Protein AF-0000000083148831 (afdb_homodimer)

InterPro domains:
  IPR001138 Zn(2)Cys(6) fungal-type DNA-binding domain [PF00172] (7-42)
  IPR001138 Zn(2)Cys(6) fungal-type DNA-binding domain [PS00463] (8-35)
  IPR001138 Zn(2)Cys(6) fungal-type DNA-binding domain [PS50048] (8-37)
  IPR001138 Zn(2)Cys(6) fungal-type DNA-binding domain [SM00066] (3-46)
  IPR001138 Zn(2)Cys(6) fungal-type DNA-binding domain [cd00067] (4-36)
  IPR036864 Zn(2)-C6 fungal-type DNA-binding domain superfamily [G3DSA:4.10.240.10] (1-62)
  IPR036864 Zn(2)-C6 fungal-type DNA-binding domain superfamily [SSF57701] (3-45)
  IPR050987 ABC-transporter-regulating transcription factor-like [PTHR46910] (4-462)

Radius of gyration: 36.9 Å; Cα contacts (8 Å, |Δi|>4): 1442; chains: 2; bounding box: 96×122×92 Å

Foldseek 3Di:
DPPPVPWAFPVCVVVVHDFDDDPVTPVCVVVVHHRHTDPPVVVPPPPPPPPPPDDPPPPPPDPPPPVVPDDPPDPPPPPFPQLPPDDLLVVLVVVLQVVCCVPVVDHADFDLDDDDFPCPVLVPPVPVPPLQPQWDFLVLLVCLLVAPLLVVVVLLAVDDSVVLNVLSVLQSVQDDPPDRIDRLVCSVVSPDALLSQLLNLLSSLRSCPPPHNNDSSSVSSLVSSVVSVVVDPHQQDPSNLNSLVSSLVSCLQSNQALPPCVSLLVSQVSLVVVVLQEDAPPPPDLRSLRRVVSSLLVQLLSCLQVVAQGPDALVSHDPRSCVVVCVVPVVCVVVVLLSNLLNVLSCLQHVDRDIPVCLVVSVVSLCVSVVVNPDDDDQPPAPPGSPPCSVLSSLLSSLVSQSSSQSVCCVPPVCNVVSLVSLLVSLLSNLVSLCSQFVKDADPDADPVNLVVCLVQLHFRIEGPHDRRDHSSSLSSLLSSLSSQLVCCVVVNHDLVRSLLSLLSSLRSLSNVCNRRRCSCVSVQVSSLVSCVSVVHDNLVSNCVSHVPDDSVVSCVSSVNDD/DDPQPPQAFPVCVVVVHDFADDPVTPVCVVVVHHGHRDDDPPDPPPPPPPPVVPDVPPVPVPCVVVVVPDPPPDPPPPPFPQLPPDDLLVVLVVVLQVVCCVPVVDHADFDLDDDDFPCPVLVPPVPVPDLQPQWDFLVLLVCLLVPPLLVVVVLLAVDDSVVLNVLSVLQSVQDDPPDRIDRLVCSVVSPDALLSQLLNLLSSLRSCPPPHNNDSSSVSSLVSSVVSVVVDPHQQDPSNLNSLVSSLVSCLQSNQALPPCVSLLVSQVSLVVVVLQEDADDPPDLRSLRRVVSSLLVQLLSCLQVVAQGPDALVSHDPRSCVVVCVVPVVCVVVVVLSNLLNVLSCLQHVDRQIPVCLVVSVVSLVVSVVVVPDPDDQPPAPPGSPPCSVLSSLLSSLVSQSSSQSVCCVPPVCNVVSLVSLLVSLLSNLVSLCSQFVKDADPDQDPVNVVVCLVQLHFRIEGPHSRRDHSSSLSSLLSSLSSQLVCCVVVNHDLVRSLLSLLSSLRSLSNVCNGRRCSCVSVQVSSLVSCVSVVHDNLVSNCVSHVPDDSVNSCVSSVNDD

Nearest PDB structures (foldseek):
  6btm-assembly1_C  TM=1.840E-01  e=3.934E+00  Flavobacterium johnsoniae UW101
  7ni5-assembly1_B  TM=1.737E-01  e=4.654E+00  Homo sapiens
  6swu-assembly2_D  TM=3.670E-01  e=7.663E+00  Mus musculus

Secondary structure (DSSP, 8-state):
---------HHHHHTTPPP-SSSSPHHHHHHTS-------------------S----S--SSTTSHHHHS---S----------SS-HHHHHHHHHHHHHHHHH--------SPP-----TTS-------GGG-EEEHHHHHHGGGSHHHHHHHHHSS--HHHHHHHHHHHHHHS-TT-SEEEHHHHTTSSS-HHHHHHHHHHHHHHTTSSS---TTHHHHHHHHHHHHHHS-----HHHHHHHHHHHHHHHHH-S-TT--HHHHHHHHHHHHTTTTTS---TT--HHHHHHHHHHHHHHHHHHHHT---SS-TTSS-GGGGHHHHHH-GGGHHHHHHHHHHHHHHHHHHHS---HHHHHHHHHHHHHHHHHT-S------TT-SS----HHHHHHHHHHHHHHHHGGGTT-STTHHHHHHHHHHHHHHHHHHHHHHH-EE--S---HHHHHHHHHHT--SSEESS-PPP-HHHHHHHHHHHHHHHHHHHTTSS-HHHHHHHHHHHHHHHHHHHHHHGGGGHHHHHHHHHHHHHTT---HHHHHHH-TTS-HHHHHHHHT---/---------HHHHHTT----SSSS-HHHHHHTS-----------------TT-----STTSSHHHHHHHS---S----------SS-HHHHHHHHHHHHHHHHH--------SPP-----TTS-------GGG-EEEHHHHHHTT-HHHHHHHHHHSS--HHHHHHHHHHHHHHS-TT-SEEEHHHHTTSSS-HHHHHHHHHHHHHHTTSSS---TTHHHHHHHHHHHHHHS-----HHHHHHHHHHHHHHHHH-S-TT--HHHHHHHHHHHHTTTTTS---TT--HHHHHHHHHHHHHHHHHHHHT---SS-TTSS-GGGGHHHHHH-GGGHHHHHHHHHHHHHHHHHHHS---HHHHHHHHHHHHHHHHHT-S-------S-SS----HHHHHHHHHHHHHHHHGGGTT-STTHHHHHHHHHHHHHHHHHHHHHHH-EE--S---HHHHHHHHHHT--SSEESS-PPP-HHHHHHHHHHHHHHHHHHHTTSS-HHHHHHHHHHHHHHHHHHHHHHGGGGHHHHHHHHHHHHHHT---HHHHHHH-TTS-HHHHHHHHT---

pLDDT: mean 74.76, std 20.43, range [18.06, 97.94]

Solvent-accessible surface area (backbone atoms only — not comparable to full-atom values): 62540 Å² total; per-residue (Å²): 132,81,75,68,79,76,76,56,26,58,64,31,59,73,66,71,40,86,57,45,75,62,90,55,24,54,60,26,59,77,68,71,42,87,49,48,56,69,69,73,66,68,71,76,68,65,66,60,78,86,82,78,90,76,70,77,71,90,82,84,75,71,81,72,64,52,77,76,58,57,74,80,59,70,78,64,71,73,69,67,52,52,58,64,92,58,54,57,46,58,51,50,48,50,54,48,42,48,48,40,31,74,72,67,72,41,89,72,77,74,74,87,67,77,59,76,63,70,66,50,76,81,59,52,68,74,58,76,55,61,73,81,67,34,53,46,50,50,67,56,55,67,44,41,73,73,32,76,19,36,58,46,49,30,64,75,34,80,52,53,53,67,56,54,44,52,50,43,50,53,52,54,68,64,44,62,88,84,54,54,64,44,42,54,73,59,52,69,70,60,81,50,64,62,42,57,53,27,26,50,25,14,49,48,17,36,36,19,46,35,91,53,73,74,39,91,55,22,61,41,29,38,48,42,25,52,49,50,58,71,76,38,94,71,76,80,41,72,50,38,24,49,20,25,44,37,44,32,55,40,39,60,74,68,44,79,65,87,66,73,48,59,37,45,50,50,18,51,50,32,37,52,73,69,38,45,39,71,35,60,49,57,97,84,49,52,56,62,37,49,41,51,52,50,49,51,51,50,35,42,52,48,14,62,54,64,72,39,44,44,84,71,49,83,82,64,43,48,85,57,25,50,48,64,49,35,66,75,37,57,84,47,41,67,56,48,54,50,48,54,47,48,47,51,49,37,36,54,62,51,62,40,88,52,38,53,78,41,46,56,55,49,42,22,52,49,24,49,46,46,58,68,62,49,38,51,69,68,77,69,78,57,73,74,63,82,53,71,68,57,61,57,61,49,50,43,42,53,32,48,50,49,29,62,68,24,58,87,34,55,83,38,53,72,43,22,50,49,22,45,26,38,35,44,50,26,25,53,48,41,53,48,51,49,46,53,48,36,41,75,40,65,68,67,90,69,52,72,66,56,48,52,50,28,59,74,69,28,44,47,76,40,36,56,72,41,83,71,72,85,48,67,48,54,54,42,51,43,50,36,25,34,44,48,34,49,50,33,21,50,44,43,76,31,47,71,65,54,36,23,41,43,44,33,49,42,48,53,53,51,39,38,49,17,71,73,44,27,60,61,45,48,52,56,51,48,45,54,41,49,47,34,60,74,71,64,51,72,36,65,70,43,41,42,66,77,38,71,89,52,56,65,68,59,54,37,50,71,63,59,54,77,128,121,77,77,82,75,80,82,57,28,42,56,28,61,73,67,73,43,84,49,39,78,58,91,56,22,52,58,25,61,73,68,72,42,82,52,43,56,69,74,84,74,74,82,76,68,77,64,66,73,58,73,82,69,68,62,73,75,83,68,67,77,68,55,69,70,38,66,79,59,49,73,85,56,72,77,66,73,74,68,68,52,53,56,65,92,59,54,56,46,58,50,50,48,49,53,48,42,48,48,39,31,73,74,66,72,42,90,72,77,74,72,87,67,77,57,76,62,65,68,50,76,82,58,52,71,75,56,74,55,61,75,82,67,34,54,47,50,48,67,52,57,68,49,46,64,43,58,66,28,36,47,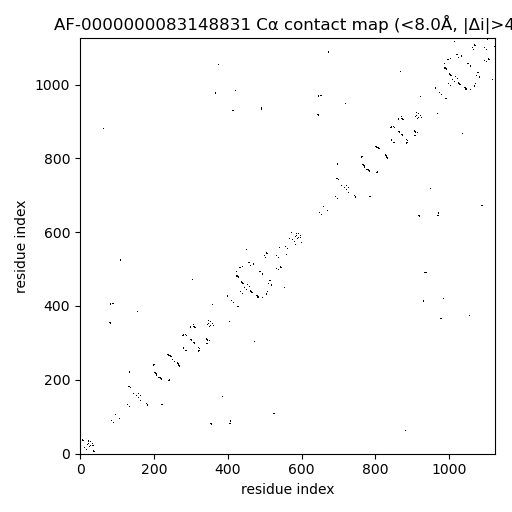47,49,30,59,76,34,77,51,54,52,67,57,55,44,50,50,44,51,55,52,55,69,66,44,62,88,86,53,55,62,43,41,53,74,60,52,68,71,60,82,52,63,62,41,56,54,27,27,51,26,15,50,48,18,36,37,20,46,37,92,54,74,73,39,92,55,23,62,39,29,38,49,42,23,52,47,51,58,71,76,38,94,70,77,82,43,72,48,39,24,49,20,24,43,38,44,32,56,41,39,58,72,68,43,80,65,88,67,72,48,56,36,46,50,50,17,52,52,33,37,52,75,69,37,45,39,71,35,59,48,57,96,85,48,49,55,62,35,48,41,49,50,52,50,50,50,50,36,42,52,49,13,61,55,65,72,38,44,43,85,72,48,83,82,64,43,48,80,57,25,49,48,63,51,37,67,76,36,56,83,46,42,68,56,49,53,50,49,54,48,48,48,51,49,36,38,53,63,51,62,40,88,52,39,54,78,40,44,56,54,48,42,21,51,51,24,50,45,46,56,69,61,46,38,52,66,66,76,70,77,58,73,75,60,78,54,70,69,57,60,59,60,49,49,42,40,53,32,47,49,50,30,62,68,25,57,86,34,54,82,37,52,72,45,23,51,49,22,46,26,37,37,44,49,24,25,54,49,41,52,48,51,51,46,50,49,35,40,76,41,65,65,67,92,68,50,71,66,56,47,51,48,29,57,75,68,27,44,48,76,40,35,56,74,39,82,70,72,84,48,65,48,55,54,43,48,42,51,36,26,36,46,47,33,49,50,33,21,51,44,43,75,32,49,70,67,55,36,24,42,45,43,34,47,41,49,53,52,51,40,37,47,17,71,67,40,27,59,59,46,46,51,55,51,48,45,54,40,49,46,34,60,75,70,66,52,72,37,64,70,44,41,43,66,76,39,69,90,52,56,67,69,59,54,37,51,71,65,59,52,77,103

Structure (mmCIF, N/CA/C/O backbone):
data_AF-0000000083148831-model_v1
#
loop_
_entity.id
_entity.type
_entity.pdbx_description
1 polymer 'Zn(2)-C6 fungal-type domain-containing protein'
#
loop_
_atom_site.group_PDB
_atom_site.id
_atom_site.type_symbol
_atom_site.label_atom_id
_atom_site.label_alt_id
_atom_site.label_comp_id
_atom_site.label_asym_id
_atom_site.label_entity_id
_atom_site.label_seq_id
_atom_site.pdbx_PDB_ins_code
_atom_site.Cartn_x
_atom_site.Cartn_y
_atom_site.Cartn_z
_atom_site.occupancy
_atom_site.B_iso_or_equiv
_atom_site.auth_seq_id
_atom_site.auth_comp_id
_atom_site.auth_asym_id
_atom_site.auth_atom_id
_atom_site.pdbx_PDB_model_num
ATOM 1 N N . MET A 1 1 ? 52.156 -3.262 -35.531 1 19.8 1 MET A N 1
ATOM 2 C CA . MET A 1 1 ? 51.281 -2.188 -35.094 1 19.8 1 MET A CA 1
ATOM 3 C C . MET A 1 1 ? 49.844 -2.424 -35.562 1 19.8 1 MET A C 1
ATOM 5 O O . MET A 1 1 ? 49.531 -2.176 -36.719 1 19.8 1 MET A O 1
ATOM 9 N N . ASN A 1 2 ? 49.312 -3.553 -35.281 1 22.25 2 ASN A N 1
ATOM 10 C CA . ASN A 1 2 ? 48.156 -4.305 -35.781 1 22.25 2 ASN A CA 1
ATOM 11 C C . ASN A 1 2 ? 46.875 -3.506 -35.656 1 22.25 2 ASN A C 1
ATOM 13 O O . ASN A 1 2 ? 46.438 -3.201 -34.562 1 22.25 2 ASN A O 1
ATOM 17 N N . LEU A 1 3 ? 46.625 -2.633 -36.656 1 21.91 3 LEU A N 1
ATOM 18 C CA . LEU A 1 3 ? 45.625 -1.59 -36.781 1 21.91 3 LEU A CA 1
ATOM 19 C C . LEU A 1 3 ? 44.219 -2.178 -36.688 1 21.91 3 LEU A C 1
ATOM 21 O O . LEU A 1 3 ? 43.781 -2.904 -37.562 1 21.91 3 LEU A O 1
ATOM 25 N N . ARG A 1 4 ? 44 -2.641 -35.594 1 34.22 4 ARG A N 1
ATOM 26 C CA . ARG A 1 4 ? 42.75 -3.336 -35.281 1 34.22 4 ARG A CA 1
ATOM 27 C C . ARG A 1 4 ? 41.531 -2.568 -35.781 1 34.22 4 ARG A C 1
ATOM 29 O O . ARG A 1 4 ? 41.375 -1.388 -35.469 1 34.22 4 ARG A O 1
ATOM 36 N N . ALA A 1 5 ? 41.219 -2.875 -36.969 1 37.25 5 ALA A N 1
ATOM 37 C CA . ALA A 1 5 ? 40.219 -2.234 -37.781 1 37.25 5 ALA A CA 1
ATOM 38 C C . ALA A 1 5 ? 38.906 -2.051 -37.031 1 37.25 5 ALA A C 1
ATOM 40 O O . ALA A 1 5 ? 38.281 -3.031 -36.594 1 37.25 5 ALA A O 1
ATOM 41 N N . SER A 1 6 ? 38.938 -1.066 -36.406 1 42.16 6 SER A N 1
ATOM 42 C CA . SER A 1 6 ? 38.125 -0.807 -35.219 1 42.16 6 SER A CA 1
ATOM 43 C C . SER A 1 6 ? 36.625 -0.781 -35.562 1 42.16 6 SER A C 1
ATOM 45 O O . SER A 1 6 ? 35.781 -0.955 -34.688 1 42.16 6 SER A O 1
ATOM 47 N N . LYS A 1 7 ? 36.25 -0.316 -36.812 1 54.5 7 LYS A N 1
ATOM 48 C CA . LYS A 1 7 ? 34.875 0.192 -36.969 1 54.5 7 LYS A CA 1
ATOM 49 C C . LYS A 1 7 ? 33.969 -0.841 -37.625 1 54.5 7 LYS A C 1
ATOM 51 O O . LYS A 1 7 ? 33.969 -0.947 -38.875 1 54.5 7 LYS A O 1
ATOM 56 N N . ALA A 1 8 ? 33.562 -1.76 -37.25 1 61.19 8 ALA A N 1
ATOM 57 C CA . ALA A 1 8 ? 32.688 -2.742 -37.906 1 61.19 8 ALA A CA 1
ATOM 58 C C . ALA A 1 8 ? 31.297 -2.164 -38.156 1 61.19 8 ALA A C 1
ATOM 60 O O . ALA A 1 8 ? 30.766 -1.436 -37.312 1 61.19 8 ALA A O 1
ATOM 61 N N . CYS A 1 9 ? 30.812 -2.189 -39.281 1 61.72 9 CYS A N 1
ATOM 62 C CA . CYS A 1 9 ? 29.5 -1.665 -39.656 1 61.72 9 CYS A CA 1
ATOM 63 C C . CYS A 1 9 ? 28.391 -2.385 -38.906 1 61.72 9 CYS A C 1
ATOM 65 O O . CYS A 1 9 ? 28.594 -3.49 -38.406 1 61.72 9 CYS A O 1
ATOM 67 N N . ASP A 1 10 ? 27.141 -1.968 -38.719 1 65.62 10 ASP A N 1
ATOM 68 C CA . ASP A 1 10 ? 26.031 -2.439 -37.906 1 65.62 10 ASP A CA 1
ATOM 69 C C . ASP A 1 10 ? 25.594 -3.84 -38.312 1 65.62 10 ASP A C 1
ATOM 71 O O . ASP A 1 10 ? 25.312 -4.688 -37.469 1 65.62 10 ASP A O 1
ATOM 75 N N . HIS A 1 11 ? 25.594 -4.09 -39.469 1 69 11 HIS A N 1
ATOM 76 C CA . HIS A 1 11 ? 25.188 -5.387 -40 1 69 11 HIS A CA 1
ATOM 77 C C . HIS A 1 11 ? 26.219 -6.461 -39.656 1 69 11 HIS A C 1
ATOM 79 O O . HIS A 1 11 ? 25.844 -7.566 -39.25 1 69 11 HIS A O 1
ATOM 85 N N . CYS A 1 12 ? 27.359 -6.125 -39.875 1 67.81 12 CYS A N 1
ATOM 86 C CA . CYS A 1 12 ? 28.406 -7.082 -39.562 1 67.81 12 CYS A CA 1
ATOM 87 C C . CYS A 1 12 ? 28.547 -7.289 -38.062 1 67.81 12 CYS A C 1
ATOM 89 O O . CYS A 1 12 ? 28.906 -8.375 -37.625 1 67.81 12 CYS A O 1
ATOM 91 N N . ARG A 1 13 ? 28.203 -6.297 -37.156 1 64.56 13 ARG A N 1
ATOM 92 C CA . ARG A 1 13 ? 28.188 -6.352 -35.688 1 64.56 13 ARG A CA 1
ATOM 93 C C . ARG A 1 13 ? 27.078 -7.266 -35.188 1 64.56 13 ARG A C 1
ATOM 95 O O . ARG A 1 13 ? 27.297 -8.07 -34.281 1 64.56 13 ARG A O 1
ATOM 102 N N . VAL A 1 14 ? 25.906 -7.277 -35.781 1 65 14 VAL A N 1
ATOM 103 C CA . VAL A 1 14 ? 24.703 -8.039 -35.469 1 65 14 VAL A CA 1
ATOM 104 C C . VAL A 1 14 ? 24.875 -9.492 -35.906 1 65 14 VAL A C 1
ATOM 106 O O . VAL A 1 14 ? 24.516 -10.422 -35.188 1 65 14 VAL A O 1
ATOM 109 N N . SER A 1 15 ? 25.453 -9.656 -36.938 1 65.81 15 SER A N 1
ATOM 110 C CA . SER A 1 15 ? 25.609 -10.977 -37.531 1 65.81 15 SER A CA 1
ATOM 111 C C . SER A 1 15 ? 26.891 -11.656 -37.094 1 65.81 15 SER A C 1
ATOM 113 O O . SER A 1 15 ? 27.219 -12.75 -37.562 1 65.81 15 SER A O 1
ATOM 115 N N . LYS A 1 16 ? 27.578 -10.93 -36.062 1 62.38 16 LYS A N 1
ATOM 116 C CA . LYS A 1 16 ? 28.844 -11.305 -35.469 1 62.38 16 LYS A CA 1
ATOM 117 C C . LYS A 1 16 ? 29.797 -11.891 -36.531 1 62.38 16 LYS A C 1
ATOM 119 O O . LYS A 1 16 ? 30.516 -12.859 -36.25 1 62.38 16 LYS A O 1
ATOM 124 N N . LYS A 1 17 ? 29.625 -11.375 -37.625 1 70.44 17 LYS A N 1
ATOM 125 C CA . LYS A 1 17 ? 30.562 -11.766 -38.656 1 70.44 17 LYS A CA 1
ATOM 126 C C . LYS A 1 17 ? 31.672 -10.734 -38.812 1 70.44 17 LYS A C 1
ATOM 128 O O . LYS A 1 17 ? 31.484 -9.555 -38.5 1 70.44 17 LYS A O 1
ATOM 133 N N . ARG A 1 18 ? 32.812 -11.062 -39.125 1 72.12 18 ARG A N 1
ATOM 134 C CA . ARG A 1 18 ? 33.969 -10.164 -39.312 1 72.12 18 ARG A CA 1
ATOM 135 C C . ARG A 1 18 ? 33.719 -9.188 -40.469 1 72.12 18 ARG A C 1
ATOM 137 O O . ARG A 1 18 ? 33.469 -9.602 -41.594 1 72.12 18 ARG A O 1
ATOM 144 N N . CYS A 1 19 ? 33.688 -7.801 -40.062 1 64.94 19 CYS A N 1
ATOM 145 C CA . CYS A 1 19 ? 33.438 -6.758 -41.062 1 64.94 19 CYS A CA 1
ATOM 146 C C . CYS A 1 19 ? 34.594 -6.68 -42.031 1 64.94 19 CYS A C 1
ATOM 148 O O . CYS A 1 19 ? 35.781 -6.68 -41.625 1 64.94 19 CYS A O 1
ATOM 150 N N . ARG A 1 20 ? 34.438 -6.746 -43.188 1 69.19 20 ARG A N 1
ATOM 151 C CA . ARG A 1 20 ? 35.5 -6.695 -44.219 1 69.19 20 ARG A CA 1
ATOM 152 C C . ARG A 1 20 ? 35.469 -5.355 -44.969 1 69.19 20 ARG A C 1
ATOM 154 O O . ARG A 1 20 ? 34.844 -5.227 -46 1 69.19 20 ARG A O 1
ATOM 161 N N . PRO A 1 21 ? 36.188 -4.227 -44.438 1 63.81 21 PRO A N 1
ATOM 162 C CA . PRO A 1 21 ? 36.25 -2.924 -45.094 1 63.81 21 PRO A CA 1
ATOM 163 C C . PRO A 1 21 ? 36.906 -3 -46.5 1 63.81 21 PRO A C 1
ATOM 165 O O . PRO A 1 21 ? 37.5 -4.016 -46.844 1 63.81 21 PRO A O 1
ATOM 168 N N . PRO A 1 22 ? 36.656 -1.984 -47.219 1 64.88 22 PRO A N 1
ATOM 169 C CA . PRO A 1 22 ? 36.125 -0.643 -46.969 1 64.88 22 PRO A CA 1
ATOM 170 C C . PRO A 1 22 ? 34.594 -0.625 -46.844 1 64.88 22 PRO A C 1
ATOM 172 O O . PRO A 1 22 ? 33.906 -1.556 -47.312 1 64.88 22 PRO A O 1
ATOM 175 N N . LEU A 1 23 ? 33.969 0.59 -46.125 1 64.88 23 LEU A N 1
ATOM 176 C CA . LEU A 1 23 ? 32.531 0.794 -46.031 1 64.88 23 LEU A CA 1
ATOM 177 C C . LEU A 1 23 ? 31.953 1.334 -47.344 1 64.88 23 LEU A C 1
ATOM 179 O O . LEU A 1 23 ? 32.594 2.143 -48 1 64.88 23 LEU A O 1
ATOM 183 N N . PRO A 1 24 ? 31.172 0.728 -47.938 1 65.75 24 PRO A N 1
ATOM 184 C CA . PRO A 1 24 ? 30.312 -0.325 -47.406 1 65.75 24 PRO A CA 1
ATOM 185 C C . PRO A 1 24 ? 31 -1.69 -47.375 1 65.75 24 PRO A C 1
ATOM 187 O O . PRO A 1 24 ? 31.672 -2.062 -48.344 1 65.75 24 PRO A O 1
ATOM 190 N N . CYS A 1 25 ? 30.766 -2.307 -46.25 1 69.44 25 CYS A N 1
ATOM 191 C CA . CYS A 1 25 ? 31.625 -3.48 -46.188 1 69.44 25 CYS A CA 1
ATOM 192 C C . CYS A 1 25 ? 31.141 -4.586 -47.094 1 69.44 25 CYS A C 1
ATOM 194 O O . CYS A 1 25 ? 29.969 -4.613 -47.5 1 69.44 25 CYS A O 1
ATOM 196 N N . GLN A 1 26 ? 32 -5.445 -47.469 1 71.38 26 GLN A N 1
ATOM 197 C CA . GLN A 1 26 ? 31.719 -6.484 -48.469 1 71.38 26 GLN A CA 1
ATOM 198 C C . GLN A 1 26 ? 30.531 -7.348 -48 1 71.38 26 GLN A C 1
ATOM 200 O O . GLN A 1 26 ? 29.797 -7.887 -48.844 1 71.38 26 GLN A O 1
ATOM 205 N N . ASN A 1 27 ? 30.453 -7.484 -46.812 1 71.38 27 ASN A N 1
ATOM 206 C CA . ASN A 1 27 ? 29.391 -8.32 -46.281 1 71.38 27 ASN A CA 1
ATOM 207 C C . ASN A 1 27 ? 28.016 -7.68 -46.5 1 71.38 27 ASN A C 1
ATOM 209 O O . ASN A 1 27 ? 27.047 -8.367 -46.812 1 71.38 27 ASN A O 1
ATOM 213 N N . CYS A 1 28 ? 27.938 -6.488 -46.281 1 67.56 28 CYS A N 1
ATOM 214 C CA . CYS A 1 28 ? 26.703 -5.738 -46.531 1 67.56 28 CYS A CA 1
ATOM 215 C C . CYS A 1 28 ? 26.312 -5.77 -48 1 67.56 28 CYS A C 1
ATOM 217 O O . CYS A 1 28 ? 25.141 -5.934 -48.312 1 67.56 28 CYS A O 1
ATOM 219 N N . VAL A 1 29 ? 27.25 -5.672 -48.75 1 72.94 29 VAL A N 1
ATOM 220 C CA . VAL A 1 29 ? 27 -5.691 -50.188 1 72.94 29 VAL A CA 1
ATOM 221 C C . VAL A 1 29 ? 26.453 -7.051 -50.625 1 72.94 29 VAL A C 1
ATOM 223 O O . VAL A 1 29 ? 25.469 -7.129 -51.375 1 72.94 29 VAL A O 1
ATOM 226 N N . SER A 1 30 ? 27.141 -8.086 -50.188 1 70.44 30 SER A N 1
ATOM 227 C CA . SER A 1 30 ? 26.703 -9.43 -50.562 1 70.44 30 SER A CA 1
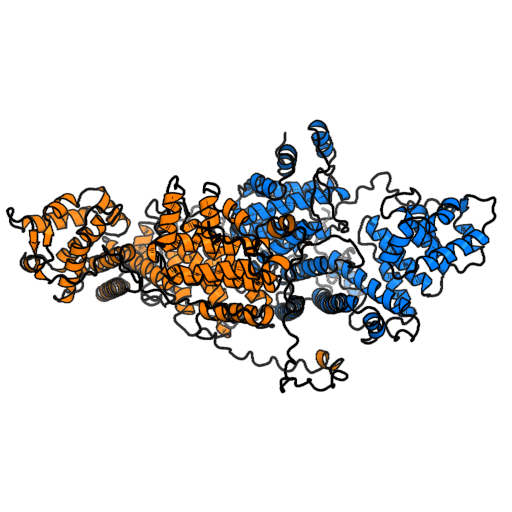ATOM 228 C C . SER A 1 30 ? 25.312 -9.742 -50 1 70.44 30 SER A C 1
ATOM 230 O O . SER A 1 30 ? 24.547 -10.5 -50.625 1 70.44 30 SER A O 1
ATOM 232 N N . ALA A 1 31 ? 25.016 -9.234 -48.906 1 70.31 31 ALA A N 1
ATOM 233 C CA . ALA A 1 31 ? 23.75 -9.5 -48.219 1 70.31 31 ALA A CA 1
ATOM 234 C C . ALA A 1 31 ? 22.656 -8.555 -48.688 1 70.31 31 ALA A C 1
ATOM 236 O O . ALA A 1 31 ? 21.484 -8.711 -48.312 1 70.31 31 ALA A O 1
ATOM 237 N N . GLY A 1 32 ? 22.906 -7.684 -49.562 1 69.5 32 GLY A N 1
ATOM 238 C CA . GLY A 1 32 ? 22.016 -6.699 -50.125 1 69.5 32 GLY A CA 1
ATOM 239 C C . GLY A 1 32 ? 21.484 -5.699 -49.125 1 69.5 32 GLY A C 1
ATOM 240 O O . GLY A 1 32 ? 20.344 -5.254 -49.219 1 69.5 32 GLY A O 1
ATOM 241 N N . VAL A 1 33 ? 22.188 -5.594 -48.094 1 66.5 33 VAL A N 1
ATOM 242 C CA . VAL A 1 33 ? 21.75 -4.672 -47.062 1 66.5 33 VAL A CA 1
ATOM 243 C C . VAL A 1 33 ? 22.594 -3.404 -47.094 1 66.5 33 VAL A C 1
ATOM 245 O O . VAL A 1 33 ? 23.734 -3.428 -47.594 1 66.5 33 VAL A O 1
ATOM 248 N N . ARG A 1 34 ? 21.984 -2.324 -46.594 1 66.81 34 ARG A N 1
ATOM 249 C CA . ARG A 1 34 ? 22.719 -1.061 -46.531 1 66.81 34 ARG A CA 1
ATOM 250 C C . ARG A 1 34 ? 23.844 -1.121 -45.5 1 66.81 34 ARG A C 1
ATOM 252 O O . ARG A 1 34 ? 23.609 -1.461 -44.344 1 66.81 34 ARG A O 1
ATOM 259 N N . CYS A 1 35 ? 25.109 -0.885 -45.906 1 60.75 35 CYS A N 1
ATOM 260 C CA . CYS A 1 35 ? 26.297 -0.938 -45.062 1 60.75 35 CYS A CA 1
ATOM 261 C C . CYS A 1 35 ? 26.453 0.351 -44.25 1 60.75 35 CYS A C 1
ATOM 263 O O . CYS A 1 35 ? 26.797 1.393 -44.812 1 60.75 35 CYS A O 1
ATOM 265 N N . ILE A 1 36 ? 25.859 0.479 -43.25 1 64.94 36 ILE A N 1
ATOM 266 C CA . ILE A 1 36 ? 25.922 1.676 -42.406 1 64.94 36 ILE A CA 1
ATOM 267 C C . ILE A 1 36 ? 27.062 1.534 -41.406 1 64.94 36 ILE A C 1
ATOM 269 O O . ILE A 1 36 ? 27.141 0.533 -40.688 1 64.94 36 ILE A O 1
ATOM 273 N N . VAL A 1 37 ? 28.062 2.227 -41.594 1 54.31 37 VAL A N 1
ATOM 274 C CA . VAL A 1 37 ? 29.125 2.301 -40.594 1 54.31 37 VAL A CA 1
ATOM 275 C C . VAL A 1 37 ? 28.859 3.473 -39.656 1 54.31 37 VAL A C 1
ATOM 277 O O . VAL A 1 37 ? 28.734 4.617 -40.094 1 54.31 37 VAL A O 1
ATOM 280 N N . ARG A 1 38 ? 28.547 3.162 -38.625 1 43.03 38 ARG A N 1
ATOM 281 C CA . ARG A 1 38 ? 28.406 4.348 -37.781 1 43.03 38 ARG A CA 1
ATOM 282 C C . ARG A 1 38 ? 29.75 4.957 -37.438 1 43.03 38 ARG A C 1
ATOM 284 O O . ARG A 1 38 ? 30.688 4.238 -37.062 1 43.03 38 ARG A O 1
ATOM 291 N N . GLU A 1 39 ? 30.281 5.852 -38.156 1 35.53 39 GLU A N 1
ATOM 292 C CA . GLU A 1 39 ? 31.484 6.555 -37.75 1 35.53 39 GLU A CA 1
ATOM 293 C C . GLU A 1 39 ? 31.547 6.691 -36.219 1 35.53 39 GLU A C 1
ATOM 295 O O . GLU A 1 39 ? 30.516 6.754 -35.562 1 35.53 39 GLU A O 1
ATOM 300 N N . LYS A 1 40 ? 32.75 6.238 -35.781 1 31.03 40 LYS A N 1
ATOM 301 C CA . LYS A 1 40 ? 33.094 6.605 -34.406 1 31.03 40 LYS A CA 1
ATOM 302 C C . LYS A 1 40 ? 32.844 8.094 -34.156 1 31.03 40 LYS A C 1
ATOM 304 O O . LYS A 1 40 ? 33.562 8.945 -34.719 1 31.03 40 LYS A O 1
ATOM 309 N N . ALA A 1 41 ? 31.859 8.727 -34.438 1 28.42 41 ALA A N 1
ATOM 310 C CA . ALA A 1 41 ? 32.062 10.164 -34.25 1 28.42 41 ALA A CA 1
ATOM 311 C C . ALA A 1 41 ? 33.031 10.453 -33.125 1 28.42 41 ALA A C 1
ATOM 313 O O . ALA A 1 41 ? 33 9.805 -32.094 1 28.42 41 ALA A O 1
ATOM 314 N N . ARG A 1 42 ? 34.312 10.836 -33.5 1 24.8 42 ARG A N 1
ATOM 315 C CA . ARG A 1 42 ? 35.375 11.164 -32.531 1 24.8 42 ARG A CA 1
ATOM 316 C C . ARG A 1 42 ? 34.75 11.719 -31.25 1 24.8 42 ARG A C 1
ATOM 318 O O . ARG A 1 42 ? 34.125 12.773 -31.266 1 24.8 42 ARG A O 1
ATOM 325 N N . PRO A 1 43 ? 34.219 11.148 -30.578 1 23.45 43 PRO A N 1
ATOM 326 C CA . PRO A 1 43 ? 33.406 12.156 -29.891 1 23.45 43 PRO A CA 1
ATOM 327 C C . PRO A 1 43 ? 34.25 13.266 -29.266 1 23.45 43 PRO A C 1
ATOM 329 O O . PRO A 1 43 ? 35.375 13.016 -28.797 1 23.45 43 PRO A O 1
ATOM 332 N N . LEU A 1 44 ? 34.594 14.492 -29.969 1 20.59 44 LEU A N 1
ATOM 333 C CA . LEU A 1 44 ? 35.281 15.672 -29.453 1 20.59 44 LEU A CA 1
ATOM 334 C C . LEU A 1 44 ? 35.344 15.648 -27.938 1 20.59 44 LEU A C 1
ATOM 336 O O . LEU A 1 44 ? 34.344 15.344 -27.266 1 20.59 44 LEU A O 1
ATOM 340 N N . ARG A 1 45 ? 36.438 15.547 -27.578 1 22.3 45 ARG A N 1
ATOM 341 C CA . ARG A 1 45 ? 37 15.523 -26.234 1 22.3 45 ARG A CA 1
ATOM 342 C C . ARG A 1 45 ? 36.5 16.703 -25.406 1 22.3 45 ARG A C 1
ATOM 344 O O . ARG A 1 45 ? 37.281 17.391 -24.75 1 22.3 45 ARG A O 1
ATOM 351 N N . ARG A 1 46 ? 35.688 17.422 -26.047 1 22.89 46 ARG A N 1
ATOM 352 C CA . ARG A 1 46 ? 35.656 18.797 -25.547 1 22.89 46 ARG A CA 1
ATOM 353 C C . ARG A 1 46 ? 35.969 18.844 -24.062 1 22.89 46 ARG A C 1
ATOM 355 O O . ARG A 1 46 ? 35.406 18.094 -23.266 1 22.89 46 ARG A O 1
ATOM 362 N N . ARG A 1 47 ? 37.188 19.312 -23.875 1 21.38 47 ARG A N 1
ATOM 363 C CA . ARG A 1 47 ? 37.812 19.547 -22.578 1 21.38 47 ARG A CA 1
ATOM 364 C C . ARG A 1 47 ? 36.781 19.906 -21.516 1 21.38 47 ARG A C 1
ATOM 366 O O . ARG A 1 47 ? 36.281 21.016 -21.5 1 21.38 47 ARG A O 1
ATOM 373 N N . ARG A 1 48 ? 35.875 19.391 -21.469 1 22.88 48 ARG A N 1
ATOM 374 C CA . ARG A 1 48 ? 34.938 20.391 -21 1 22.88 48 ARG A CA 1
ATOM 375 C C . ARG A 1 48 ? 35.469 21.125 -19.766 1 22.88 48 ARG A C 1
ATOM 377 O O . ARG A 1 48 ? 36.062 20.516 -18.891 1 22.88 48 ARG A O 1
ATOM 384 N N . PRO A 1 49 ? 35.594 22.469 -19.703 1 18.06 49 PRO A N 1
ATOM 385 C CA . PRO A 1 49 ? 36.344 23.125 -18.641 1 18.06 49 PRO A CA 1
ATOM 386 C C . PRO A 1 49 ? 36.375 22.312 -17.344 1 18.06 49 PRO A C 1
ATOM 388 O O . PRO A 1 49 ? 35.438 21.578 -17.062 1 18.06 49 PRO A O 1
ATOM 391 N N . ARG A 1 50 ? 37.375 21.984 -16.828 1 22.67 50 ARG A N 1
ATOM 392 C CA . ARG A 1 50 ? 37.969 21.391 -15.633 1 22.67 50 ARG A CA 1
ATOM 393 C C . ARG A 1 50 ? 37.25 21.859 -14.375 1 22.67 50 ARG A C 1
ATOM 395 O O . ARG A 1 50 ? 37.75 21.688 -13.266 1 22.67 50 ARG A O 1
ATOM 402 N N . ALA A 1 51 ? 35.938 22.703 -14.508 1 19.67 51 ALA A N 1
ATOM 403 C CA . ALA A 1 51 ? 35.469 23.922 -13.844 1 19.67 51 ALA A CA 1
ATOM 404 C C . ALA A 1 51 ? 35.312 23.703 -12.336 1 19.67 51 ALA A C 1
ATOM 406 O O . ALA A 1 51 ? 34.531 22.875 -11.898 1 19.67 51 ALA A O 1
ATOM 407 N N . THR A 1 52 ? 36.25 23.781 -11.297 1 22.06 52 THR A N 1
ATOM 408 C CA . THR A 1 52 ? 36.906 23.75 -10.008 1 22.06 52 THR A CA 1
ATOM 409 C C . THR A 1 52 ? 35.906 23.922 -8.867 1 22.06 52 THR A C 1
ATOM 411 O O . THR A 1 52 ? 34.719 24.203 -9.102 1 22.06 52 THR A O 1
ATOM 414 N N . ASP A 1 53 ? 36.156 25.062 -7.594 1 19.58 53 ASP A N 1
ATOM 415 C CA . ASP A 1 53 ? 36.344 26.094 -6.59 1 19.58 53 ASP A CA 1
ATOM 416 C C . ASP A 1 53 ? 35.25 27.156 -6.691 1 19.58 53 ASP A C 1
ATOM 418 O O . ASP A 1 53 ? 35.406 28.266 -6.145 1 19.58 53 ASP A O 1
ATOM 422 N N . GLU A 1 54 ? 34.406 27.328 -7.691 1 21.05 54 GLU A N 1
ATOM 423 C CA . GLU A 1 54 ? 33.875 28.578 -8.203 1 21.05 54 GLU A CA 1
ATOM 424 C C . GLU A 1 54 ? 32.812 29.156 -7.281 1 21.05 54 GLU A C 1
ATOM 426 O O . GLU A 1 54 ? 32.031 28.406 -6.703 1 21.05 54 GLU A O 1
ATOM 431 N N . VAL A 1 55 ? 32.938 30.484 -6.938 1 19.92 55 VAL A N 1
ATOM 432 C CA . VAL A 1 55 ? 32.25 31.688 -6.473 1 19.92 55 VAL A CA 1
ATOM 433 C C . VAL A 1 55 ? 30.797 31.688 -7.004 1 19.92 55 VAL A C 1
ATOM 435 O O . VAL A 1 55 ? 30.578 31.688 -8.219 1 19.92 55 VAL A O 1
ATOM 438 N N . LEU A 1 56 ? 29.859 31.047 -6.512 1 21.41 56 LEU A N 1
ATOM 439 C CA . LEU A 1 56 ? 28.531 31.422 -6.969 1 21.41 56 LEU A CA 1
ATOM 440 C C . LEU A 1 56 ? 28.484 32.875 -7.41 1 21.41 56 LEU A C 1
ATOM 442 O O . LEU A 1 56 ? 28.797 33.781 -6.625 1 21.41 56 LEU A O 1
ATOM 446 N N . PRO A 1 57 ? 28.969 33.188 -8.547 1 20.92 57 PRO A N 1
ATOM 447 C CA . PRO A 1 57 ? 28.969 34.625 -8.781 1 20.92 57 PRO A CA 1
ATOM 448 C C . PRO A 1 57 ? 27.766 35.312 -8.148 1 20.92 57 PRO A C 1
ATOM 450 O O . PRO A 1 57 ? 26.75 34.688 -7.852 1 20.92 57 PRO A O 1
ATOM 453 N N . ASP A 1 58 ? 27.766 36.688 -7.746 1 20.95 58 ASP A N 1
ATOM 454 C CA . ASP A 1 58 ? 26.984 37.75 -7.094 1 20.95 58 ASP A CA 1
ATOM 455 C C . ASP A 1 58 ? 25.625 37.906 -7.754 1 20.95 58 ASP A C 1
ATOM 457 O O . ASP A 1 58 ? 24.891 38.844 -7.477 1 20.95 58 ASP A O 1
ATOM 461 N N . SER A 1 59 ? 25.484 37.438 -9.117 1 21.86 59 SER A N 1
ATOM 462 C CA . SER A 1 59 ? 24.469 37.969 -10.039 1 21.86 59 SER A CA 1
ATOM 463 C C . SER A 1 59 ? 23.109 37.312 -9.781 1 21.86 59 SER A C 1
ATOM 465 O O . SER A 1 59 ? 22.828 36.219 -10.305 1 21.86 59 SER A O 1
ATOM 467 N N . TYR A 1 60 ? 22.453 36.969 -8.688 1 21.61 60 TYR A N 1
ATOM 468 C CA . TYR A 1 60 ? 21.344 36.625 -7.797 1 21.61 60 TYR A CA 1
ATOM 469 C C . TYR A 1 60 ? 20.016 37.125 -8.359 1 21.61 60 TYR A C 1
ATOM 471 O O . TYR A 1 60 ? 18.969 37 -7.707 1 21.61 60 TYR A O 1
ATOM 479 N N . ALA A 1 61 ? 19.828 38.062 -9.312 1 21.83 61 ALA A N 1
ATOM 480 C CA . ALA A 1 61 ? 18.797 38.938 -9.836 1 21.83 61 ALA A CA 1
ATOM 481 C C . ALA A 1 61 ? 17.906 38.219 -10.844 1 21.83 61 ALA A C 1
ATOM 483 O O . ALA A 1 61 ? 16.703 38.438 -10.875 1 21.83 61 ALA A O 1
ATOM 484 N N . GLU A 1 62 ? 18.516 37.531 -11.977 1 21.19 62 GLU A N 1
ATOM 485 C CA . GLU A 1 62 ? 17.719 37.344 -13.18 1 21.19 62 GLU A CA 1
ATOM 486 C C . GLU A 1 62 ? 16.906 36.031 -13.094 1 21.19 62 GLU A C 1
ATOM 488 O O . GLU A 1 62 ? 16.047 35.781 -13.938 1 21.19 62 GLU A O 1
ATOM 493 N N . THR A 1 63 ? 17.328 35 -12.57 1 23.83 63 THR A N 1
ATOM 494 C CA . THR A 1 63 ? 16.844 33.656 -12.828 1 23.83 63 THR A CA 1
ATOM 495 C C . THR A 1 63 ? 15.461 33.438 -12.227 1 23.83 63 THR A C 1
ATOM 497 O O . THR A 1 63 ? 15.023 32.312 -12.023 1 23.83 63 THR A O 1
ATOM 500 N N . ARG A 1 64 ? 14.836 34.312 -11.57 1 21.78 64 ARG A N 1
ATOM 501 C CA . ARG A 1 64 ? 13.547 34.469 -10.906 1 21.78 64 ARG A CA 1
ATOM 502 C C . ARG A 1 64 ? 12.406 34.062 -11.828 1 21.78 64 ARG A C 1
ATOM 504 O O . ARG A 1 64 ? 11.43 33.438 -11.383 1 21.78 64 ARG A O 1
ATOM 511 N N . ALA A 1 65 ? 12.148 34.844 -12.891 1 23.09 65 ALA A N 1
ATOM 512 C CA . ALA A 1 65 ? 11.031 35 -13.812 1 23.09 65 ALA A CA 1
ATOM 513 C C . ALA A 1 65 ? 10.961 33.844 -14.812 1 23.09 65 ALA A C 1
ATOM 515 O O . ALA A 1 65 ? 9.969 33.688 -15.523 1 23.09 65 ALA A O 1
ATOM 516 N N . THR A 1 66 ? 12.172 33.281 -15.25 1 24.47 66 THR A N 1
ATOM 517 C CA . THR A 1 66 ? 12.195 32.469 -16.453 1 24.47 66 THR A CA 1
ATOM 518 C C . THR A 1 66 ? 11.578 31.094 -16.188 1 24.47 66 THR A C 1
ATOM 520 O O . THR A 1 66 ? 11.344 30.312 -17.109 1 24.47 66 THR A O 1
ATOM 523 N N . PHE A 1 67 ? 11.836 30.578 -15.039 1 25.11 67 PHE A N 1
ATOM 524 C CA . PHE A 1 67 ? 11.336 29.219 -14.922 1 25.11 67 PHE A CA 1
ATOM 525 C C . PHE A 1 67 ? 9.875 29.125 -15.344 1 25.11 67 PHE A C 1
ATOM 527 O O . PHE A 1 67 ? 9.438 28.094 -15.875 1 25.11 67 PHE A O 1
ATOM 534 N N . ILE A 1 68 ? 9.156 30.016 -14.828 1 26.31 68 ILE A N 1
ATOM 535 C CA . ILE A 1 68 ? 7.727 29.891 -15.078 1 26.31 68 ILE A CA 1
ATOM 536 C C . ILE A 1 68 ? 7.426 30.25 -16.531 1 26.31 68 ILE A C 1
ATOM 538 O O . ILE A 1 68 ? 6.379 29.875 -17.062 1 26.31 68 ILE A O 1
ATOM 542 N N . GLY A 1 69 ? 8.078 31.25 -17.062 1 25.27 69 GLY A N 1
ATOM 543 C CA . GLY A 1 69 ? 7.66 31.812 -18.328 1 25.27 69 GLY A CA 1
ATOM 544 C C . GLY A 1 69 ? 8.078 30.953 -19.516 1 25.27 69 GLY A C 1
ATOM 545 O O . GLY A 1 69 ? 7.973 31.391 -20.672 1 25.27 69 GLY A O 1
ATOM 546 N N . GLU A 1 70 ? 9.211 30.453 -19.484 1 26.2 70 GLU A N 1
ATOM 547 C CA . GLU A 1 70 ? 9.438 29.891 -20.812 1 26.2 70 GLU A CA 1
ATOM 548 C C . GLU A 1 70 ? 8.25 29.062 -21.266 1 26.2 70 GLU A C 1
ATOM 550 O O . GLU A 1 70 ? 7.547 28.469 -20.453 1 26.2 70 GLU A O 1
ATOM 555 N N . LYS A 1 71 ? 7.977 29.078 -22.688 1 27.42 71 LYS A N 1
ATOM 556 C CA . LYS A 1 71 ? 6.922 28.547 -23.531 1 27.42 71 LYS A CA 1
ATOM 557 C C . LYS A 1 71 ? 6.543 27.125 -23.125 1 27.42 71 LYS A C 1
ATOM 559 O O . LYS A 1 71 ? 7.402 26.25 -23.047 1 27.42 71 LYS A O 1
ATOM 564 N N . LEU A 1 72 ? 5.605 26.875 -22.359 1 27.48 72 LEU A N 1
ATOM 565 C CA . LEU A 1 72 ? 4.703 25.75 -22.578 1 27.48 72 LEU A CA 1
ATOM 566 C C . LEU A 1 72 ? 4.773 25.266 -24.016 1 27.48 72 LEU A C 1
ATOM 568 O O . LEU A 1 72 ? 4.145 25.844 -24.906 1 27.48 72 LEU A O 1
ATOM 572 N N . SER A 1 73 ? 5.922 25.281 -24.625 1 26.98 73 SER A N 1
ATOM 573 C CA . SER A 1 73 ? 5.988 24.75 -25.984 1 26.98 73 SER A CA 1
ATOM 574 C C . SER A 1 73 ? 4.941 23.656 -26.203 1 26.98 73 SER A C 1
ATOM 576 O O . SER A 1 73 ? 4.43 23.078 -25.234 1 26.98 73 SER A O 1
ATOM 578 N N . LYS A 1 74 ? 4.664 23.453 -27.547 1 29.86 74 LYS A N 1
ATOM 579 C CA . LYS A 1 74 ? 3.748 22.469 -28.109 1 29.86 74 LYS A CA 1
ATOM 580 C C . LYS A 1 74 ? 3.861 21.141 -27.375 1 29.86 74 LYS A C 1
ATOM 582 O O . LYS A 1 74 ? 4.945 20.766 -26.922 1 29.86 74 LYS A O 1
ATOM 587 N N . PRO A 1 75 ? 2.707 20.672 -26.953 1 31.55 75 PRO A N 1
ATOM 588 C CA . PRO A 1 75 ? 2.686 19.328 -26.406 1 31.55 75 PRO A CA 1
ATOM 589 C C . PRO A 1 75 ? 3.779 18.438 -26.984 1 31.55 75 PRO A C 1
ATOM 591 O O . PRO A 1 75 ? 3.867 18.281 -28.203 1 31.55 75 PRO A O 1
ATOM 594 N N . SER A 1 76 ? 5.004 18.703 -26.562 1 30.89 76 SER A N 1
ATOM 595 C CA . SER A 1 76 ? 5.98 17.797 -27.172 1 30.89 76 SER A CA 1
ATOM 596 C C . SER A 1 76 ? 5.34 16.469 -27.562 1 30.89 76 SER A C 1
ATOM 598 O O . SER A 1 76 ? 4.465 15.969 -26.859 1 30.89 76 SER A O 1
ATOM 600 N N . SER A 1 77 ? 5.348 16.203 -28.797 1 30.91 77 SER A N 1
ATOM 601 C CA . SER A 1 77 ? 4.977 14.883 -29.266 1 30.91 77 SER A CA 1
ATOM 602 C C . SER A 1 77 ? 5.355 13.805 -28.25 1 30.91 77 SER A C 1
ATOM 604 O O . SER A 1 77 ? 6.52 13.695 -27.859 1 30.91 77 SER A O 1
ATOM 606 N N . ARG A 1 78 ? 4.469 13.562 -27.328 1 35.81 78 ARG A N 1
ATOM 607 C CA . ARG A 1 78 ? 4.621 12.367 -26.5 1 35.81 78 ARG A CA 1
ATOM 608 C C . ARG A 1 78 ? 5.605 11.383 -27.125 1 35.81 78 ARG A C 1
ATOM 610 O O . ARG A 1 78 ? 5.277 10.711 -28.094 1 35.81 78 ARG A O 1
ATOM 617 N N . GLU A 1 79 ? 6.824 11.75 -27.109 1 35.25 79 GLU A N 1
ATOM 618 C CA . GLU A 1 79 ? 7.754 10.773 -27.672 1 35.25 79 GLU A CA 1
ATOM 619 C C . GLU A 1 79 ? 7.363 9.352 -27.266 1 35.25 79 GLU A C 1
ATOM 621 O O . GLU A 1 79 ? 7.105 9.078 -26.094 1 35.25 79 GLU A O 1
ATOM 626 N N . LEU A 1 80 ? 6.844 8.641 -28.156 1 39.62 80 LEU A N 1
ATOM 627 C CA . LEU A 1 80 ? 6.555 7.211 -28.141 1 39.62 80 LEU A CA 1
ATOM 628 C C . LEU A 1 80 ? 7.68 6.434 -27.469 1 39.62 80 LEU A C 1
ATOM 630 O O . LEU A 1 80 ? 8.734 6.211 -28.062 1 39.62 80 LEU A O 1
ATOM 634 N N . VAL A 1 81 ? 7.922 6.828 -26.266 1 39.34 81 VAL A N 1
ATOM 635 C CA . VAL A 1 81 ? 8.93 5.93 -25.703 1 39.34 81 VAL A CA 1
ATOM 636 C C . VAL A 1 81 ? 8.438 4.488 -25.781 1 39.34 81 VAL A C 1
ATOM 638 O O . VAL A 1 81 ? 7.391 4.152 -25.219 1 39.34 81 VAL A O 1
ATOM 641 N N . LEU A 1 82 ? 8.82 3.871 -26.75 1 43.69 82 LEU A N 1
ATOM 642 C CA . LEU A 1 82 ? 8.609 2.43 -26.828 1 43.69 82 LEU A CA 1
ATOM 643 C C . LEU A 1 82 ? 8.969 1.756 -25.516 1 43.69 82 LEU A C 1
ATOM 645 O O . LEU A 1 82 ? 10.016 2.039 -24.922 1 43.69 82 LEU A O 1
ATOM 649 N N . ILE A 1 83 ? 7.977 1.49 -24.766 1 48.91 83 ILE A N 1
ATOM 650 C CA . ILE A 1 83 ? 8.297 0.663 -23.609 1 48.91 83 ILE A CA 1
ATOM 651 C C . ILE A 1 83 ? 9.5 -0.225 -23.922 1 48.91 83 ILE A C 1
ATOM 653 O O . ILE A 1 83 ? 9.477 -0.991 -24.891 1 48.91 83 ILE A O 1
ATOM 657 N N . ALA A 1 84 ? 10.594 0.275 -23.594 1 48.12 84 ALA A N 1
ATOM 658 C CA . ALA A 1 84 ? 11.859 -0.427 -23.797 1 48.12 84 ALA A CA 1
ATOM 659 C C . ALA A 1 84 ? 11.68 -1.934 -23.625 1 48.12 84 ALA A C 1
ATOM 661 O O . ALA A 1 84 ? 10.906 -2.383 -22.781 1 48.12 84 ALA A O 1
ATOM 662 N N . LYS A 1 85 ? 11.938 -2.713 -24.641 1 59 85 LYS A N 1
ATOM 663 C CA . LYS A 1 85 ? 12.062 -4.168 -24.688 1 59 85 LYS A CA 1
ATOM 664 C C . LYS A 1 85 ? 12.859 -4.688 -23.5 1 59 85 LYS A C 1
ATOM 666 O O . LYS A 1 85 ? 13.156 -5.883 -23.406 1 59 85 LYS A O 1
ATOM 671 N N . THR A 1 86 ? 13.148 -3.773 -22.531 1 67.88 86 THR A N 1
ATOM 672 C CA . THR A 1 86 ? 13.992 -4.23 -21.422 1 67.88 86 THR A CA 1
ATOM 673 C C . THR A 1 86 ? 13.156 -4.887 -20.344 1 67.88 86 THR A C 1
ATOM 675 O O . THR A 1 86 ? 12.062 -4.414 -20.016 1 67.88 86 THR A O 1
ATOM 678 N N . ASP A 1 87 ? 13.703 -5.922 -19.906 1 81.31 87 ASP A N 1
ATOM 679 C CA . ASP A 1 87 ? 13.094 -6.645 -18.797 1 81.31 87 ASP A CA 1
ATOM 680 C C . ASP A 1 87 ? 12.883 -5.727 -17.594 1 81.31 87 ASP A C 1
ATOM 682 O O . ASP A 1 87 ? 13.812 -5.039 -17.172 1 81.31 87 ASP A O 1
ATOM 686 N N . PRO A 1 88 ? 11.648 -5.602 -17.141 1 87.69 88 PRO A N 1
ATOM 687 C CA . PRO A 1 88 ? 11.359 -4.73 -15.992 1 87.69 88 PRO A CA 1
ATOM 688 C C . PRO A 1 88 ? 12.305 -4.973 -14.82 1 87.69 88 PRO A C 1
ATOM 690 O O . PRO A 1 88 ? 12.695 -4.027 -14.133 1 87.69 88 PRO A O 1
ATOM 693 N N . ALA A 1 89 ? 12.641 -6.164 -14.609 1 90.62 89 ALA A N 1
ATOM 694 C CA . ALA A 1 89 ? 13.523 -6.5 -13.492 1 90.62 89 ALA A CA 1
ATOM 695 C C . ALA A 1 89 ? 14.898 -5.867 -13.68 1 90.62 89 ALA A C 1
ATOM 697 O O . ALA A 1 89 ? 15.461 -5.309 -12.734 1 90.62 89 ALA A O 1
ATOM 698 N N . ASP A 1 90 ? 15.375 -5.922 -14.875 1 88.62 90 ASP A N 1
ATOM 699 C CA . ASP A 1 90 ? 16.688 -5.352 -15.148 1 88.62 90 ASP A CA 1
ATOM 700 C C . ASP A 1 90 ? 16.656 -3.826 -15.086 1 88.62 90 ASP A C 1
ATOM 702 O O . ASP A 1 90 ? 17.594 -3.195 -14.602 1 88.62 90 ASP A O 1
ATOM 706 N N . TYR A 1 91 ? 15.648 -3.408 -15.562 1 91.5 91 TYR A N 1
ATOM 707 C CA . TYR A 1 91 ? 15.516 -1.955 -15.57 1 91.5 91 TYR A CA 1
ATOM 708 C C . TYR A 1 91 ? 15.516 -1.398 -14.148 1 91.5 91 TYR A C 1
ATOM 710 O O . TYR A 1 91 ? 16.281 -0.475 -13.836 1 91.5 91 TYR A O 1
ATOM 718 N N . ILE A 1 92 ? 14.633 -1.888 -13.289 1 94.44 92 ILE A N 1
ATOM 719 C CA . ILE A 1 92 ? 14.516 -1.365 -11.93 1 94.44 92 ILE A CA 1
ATOM 720 C C . ILE A 1 92 ? 15.797 -1.647 -11.148 1 94.44 92 ILE A C 1
ATOM 722 O O . ILE A 1 92 ? 16.203 -0.845 -10.312 1 94.44 92 ILE A O 1
ATOM 726 N N . LYS A 1 93 ? 16.328 -2.752 -11.414 1 93.12 93 LYS A N 1
ATOM 727 C CA . LYS A 1 93 ? 17.609 -3.072 -10.797 1 93.12 93 LYS A CA 1
ATOM 728 C C . LYS A 1 93 ? 18.656 -1.99 -11.094 1 93.12 93 LYS A C 1
ATOM 730 O O . LYS A 1 93 ? 19.312 -1.492 -10.188 1 93.12 93 LYS A O 1
ATOM 735 N N . GLU A 1 94 ? 18.75 -1.646 -12.281 1 91.75 94 GLU A N 1
ATOM 736 C CA . GLU A 1 94 ? 19.703 -0.624 -12.664 1 91.75 94 GLU A CA 1
ATOM 737 C C . GLU A 1 94 ? 19.375 0.726 -12.039 1 91.75 94 GLU A C 1
ATOM 739 O O . GLU A 1 94 ? 20.266 1.468 -11.625 1 91.75 94 GLU A O 1
ATOM 744 N N . LEU A 1 95 ? 18.172 0.982 -12.055 1 93.12 95 LEU A N 1
ATOM 745 C CA . LEU A 1 95 ? 17.719 2.234 -11.461 1 93.12 95 LEU A CA 1
ATOM 746 C C . LEU A 1 95 ? 18.109 2.311 -9.992 1 93.12 95 LEU A C 1
ATOM 748 O O . LEU A 1 95 ? 18.625 3.332 -9.539 1 93.12 95 LEU A O 1
ATOM 752 N N . VAL A 1 96 ? 17.859 1.318 -9.219 1 93.81 96 VAL A N 1
ATOM 753 C CA . VAL A 1 96 ? 18.109 1.273 -7.785 1 93.81 96 VAL A CA 1
ATOM 754 C C . VAL A 1 96 ? 19.625 1.249 -7.535 1 93.81 96 VAL A C 1
ATOM 756 O O . VAL A 1 96 ? 20.125 1.968 -6.668 1 93.81 96 VAL A O 1
ATOM 759 N N . LEU A 1 97 ? 20.328 0.457 -8.305 1 92.06 97 LEU A N 1
ATOM 760 C CA . LEU A 1 97 ? 21.781 0.362 -8.125 1 92.06 97 LEU A CA 1
ATOM 761 C C . LEU A 1 97 ? 22.453 1.685 -8.469 1 92.06 97 LEU A C 1
ATOM 763 O O . LEU A 1 97 ? 23.406 2.092 -7.793 1 92.06 97 LEU A O 1
ATOM 767 N N . ASN A 1 98 ? 21.953 2.312 -9.406 1 89.88 98 ASN A N 1
ATOM 768 C CA . ASN A 1 98 ? 22.484 3.621 -9.758 1 89.88 98 ASN A CA 1
ATOM 769 C C . ASN A 1 98 ? 22.219 4.652 -8.664 1 89.88 98 ASN A C 1
ATOM 771 O O . ASN A 1 98 ? 23.047 5.512 -8.391 1 89.88 98 ASN A O 1
ATOM 775 N N . TYR A 1 99 ? 21.109 4.551 -8.133 1 87.75 99 TYR A N 1
ATOM 776 C CA . TYR A 1 99 ? 20.781 5.461 -7.043 1 87.75 99 TYR A CA 1
ATOM 777 C C . TYR A 1 99 ? 21.688 5.23 -5.844 1 87.75 99 TYR A C 1
ATOM 779 O O . TYR A 1 99 ? 22.141 6.188 -5.215 1 87.75 99 TYR A O 1
ATOM 787 N N . ILE A 1 100 ? 21.938 4.043 -5.551 1 88.56 100 ILE A N 1
ATOM 788 C CA . ILE A 1 100 ? 22.812 3.699 -4.438 1 88.56 100 ILE A CA 1
ATOM 789 C C . ILE A 1 100 ? 24.234 4.199 -4.723 1 88.56 100 ILE A C 1
ATOM 791 O O . ILE A 1 100 ? 24.891 4.754 -3.838 1 88.56 100 ILE A O 1
ATOM 795 N N . TYR A 1 101 ? 24.578 4.023 -5.891 1 88.44 101 TYR A N 1
ATOM 796 C CA . TYR A 1 101 ? 25.922 4.484 -6.266 1 88.44 101 TYR A CA 1
ATOM 797 C C . TYR A 1 101 ? 26.016 6 -6.172 1 88.44 101 TYR A C 1
ATOM 799 O O . TYR A 1 101 ? 26.969 6.535 -5.609 1 88.44 101 TYR A O 1
ATOM 807 N N . SER A 1 102 ? 25.047 6.672 -6.629 1 86.5 102 SER A N 1
ATOM 808 C CA . SER A 1 102 ? 25.062 8.133 -6.676 1 86.5 102 SER A CA 1
ATOM 809 C C . SER A 1 102 ? 24.906 8.734 -5.285 1 86.5 102 SER A C 1
ATOM 811 O O . SER A 1 102 ? 25.5 9.766 -4.973 1 86.5 102 SER A O 1
ATOM 813 N N . THR A 1 103 ? 24.172 8.062 -4.434 1 83.19 103 THR A N 1
ATOM 814 C CA . THR A 1 103 ? 23.812 8.648 -3.145 1 83.19 103 THR A CA 1
ATOM 815 C C . THR A 1 103 ? 24.766 8.156 -2.049 1 83.19 103 THR A C 1
ATOM 817 O O . THR A 1 103 ? 25.109 8.906 -1.142 1 83.19 103 THR A O 1
ATOM 820 N N . TYR A 1 104 ? 25.109 6.914 -2.174 1 82.12 104 TYR A N 1
ATOM 821 C CA . TYR A 1 104 ? 25.844 6.324 -1.068 1 82.12 104 TYR A CA 1
ATOM 822 C C . TYR A 1 104 ? 27.266 5.949 -1.5 1 82.12 104 TYR A C 1
ATOM 824 O O . TYR A 1 104 ? 28.078 5.527 -0.677 1 82.12 104 TYR A O 1
ATOM 832 N N . ASP A 1 105 ? 27.609 6.055 -2.73 1 86.94 105 ASP A N 1
ATOM 833 C CA . ASP A 1 105 ? 28.938 5.762 -3.281 1 86.94 105 ASP A CA 1
ATOM 834 C C . ASP A 1 105 ? 29.312 4.301 -3.041 1 86.94 105 ASP A C 1
ATOM 836 O O . ASP A 1 105 ? 30.438 4.008 -2.615 1 86.94 105 ASP A O 1
ATOM 840 N N . VAL A 1 106 ? 28.328 3.447 -3.092 1 88.94 106 VAL A N 1
ATOM 841 C CA . VAL A 1 106 ? 28.516 2.008 -2.953 1 88.94 106 VAL A CA 1
ATOM 842 C C . VAL A 1 106 ? 28.141 1.308 -4.254 1 88.94 106 VAL A C 1
ATOM 844 O O . VAL A 1 106 ? 27.109 1.612 -4.852 1 88.94 106 VAL A O 1
ATOM 847 N N . ILE A 1 107 ? 29.031 0.456 -4.688 1 87.75 107 ILE A N 1
ATOM 848 C CA . ILE A 1 107 ? 28.75 -0.327 -5.883 1 87.75 107 ILE A CA 1
ATOM 849 C C . ILE A 1 107 ? 28.219 -1.705 -5.484 1 87.75 107 ILE A C 1
ATOM 851 O O . ILE A 1 107 ? 28.922 -2.475 -4.82 1 87.75 107 ILE A O 1
ATOM 855 N N . LEU A 1 108 ? 26.984 -1.917 -5.801 1 89.56 108 LEU A N 1
ATOM 856 C CA . LEU A 1 108 ? 26.375 -3.221 -5.566 1 89.56 108 LEU A CA 1
ATOM 857 C C . LEU A 1 108 ? 26.172 -3.973 -6.879 1 89.56 108 LEU A C 1
ATOM 859 O O . LEU A 1 108 ? 25.812 -3.371 -7.895 1 89.56 108 LEU A O 1
ATOM 863 N N . LYS A 1 109 ? 26.547 -5.254 -6.828 1 86.5 109 LYS A N 1
ATOM 864 C CA . LYS A 1 109 ? 26.328 -6.113 -7.988 1 86.5 109 LYS A CA 1
ATOM 865 C C . LYS A 1 109 ? 25.219 -7.121 -7.723 1 86.5 109 LYS A C 1
ATOM 867 O O . LYS A 1 109 ? 25.203 -7.777 -6.676 1 86.5 109 LYS A O 1
ATOM 872 N N . CYS A 1 110 ? 24.234 -7.059 -8.602 1 88.44 110 CYS A N 1
ATOM 873 C CA . CYS A 1 110 ? 23.125 -7.992 -8.492 1 88.44 110 CYS A CA 1
ATOM 874 C C . CYS A 1 110 ? 22.859 -8.688 -9.828 1 88.44 110 CYS A C 1
ATOM 876 O O . CYS A 1 110 ? 22.438 -8.047 -10.789 1 88.44 110 CYS A O 1
ATOM 878 N N . ALA A 1 111 ? 23.266 -10.008 -9.883 1 84.75 111 ALA A N 1
ATOM 879 C CA . ALA A 1 111 ? 22.969 -10.781 -11.086 1 84.75 111 ALA A CA 1
ATOM 880 C C . ALA A 1 111 ? 21.641 -11.5 -10.961 1 84.75 111 ALA A C 1
ATOM 882 O O . ALA A 1 111 ? 21.391 -12.195 -9.969 1 84.75 111 ALA A O 1
ATOM 883 N N . LEU A 1 112 ? 20.75 -11.172 -11.883 1 86.44 112 LEU A N 1
ATOM 884 C CA . LEU A 1 112 ? 19.438 -11.812 -11.852 1 86.44 112 LEU A CA 1
ATOM 885 C C . LEU A 1 112 ? 19.344 -12.914 -12.898 1 86.44 112 LEU A C 1
ATOM 887 O O . LEU A 1 112 ? 18.25 -13.297 -13.312 1 86.44 112 LEU A O 1
ATOM 891 N N . GLU A 1 113 ? 20.469 -13.422 -13.281 1 83.69 113 GLU A N 1
ATOM 892 C CA . GLU A 1 113 ? 20.484 -14.562 -14.195 1 83.69 113 GLU A CA 1
ATOM 893 C C . GLU A 1 113 ? 20.297 -15.875 -13.438 1 83.69 113 GLU A C 1
ATOM 895 O O . GLU A 1 113 ? 20.828 -16.047 -12.344 1 83.69 113 GLU A O 1
ATOM 900 N N . GLU A 1 114 ? 19.453 -16.672 -13.977 1 82.88 114 GLU A N 1
ATOM 901 C CA . GLU A 1 114 ? 19.188 -17.953 -13.336 1 82.88 114 GLU A CA 1
ATOM 902 C C . GLU A 1 114 ? 20.453 -18.797 -13.227 1 82.88 114 GLU A C 1
ATOM 904 O O . GLU A 1 114 ? 21.156 -18.984 -14.219 1 82.88 114 GLU A O 1
ATOM 909 N N . PRO A 1 115 ? 20.734 -19.141 -11.93 1 77.88 115 PRO A N 1
ATOM 910 C CA . PRO A 1 115 ? 21.891 -20.031 -11.781 1 77.88 115 PRO A CA 1
ATOM 911 C C . PRO A 1 115 ? 21.672 -21.406 -12.414 1 77.88 115 PRO A C 1
ATOM 913 O O . PRO A 1 115 ? 20.531 -21.844 -12.555 1 77.88 115 PRO A O 1
ATOM 916 N N . ASN A 1 116 ? 22.703 -21.906 -12.977 1 61.75 116 ASN A N 1
ATOM 917 C CA . ASN A 1 116 ? 22.609 -23.25 -13.555 1 61.75 116 ASN A CA 1
ATOM 918 C C . ASN A 1 116 ? 22.188 -24.281 -12.523 1 61.75 116 ASN A C 1
ATOM 920 O O . ASN A 1 116 ? 22.656 -24.266 -11.391 1 61.75 116 ASN A O 1
ATOM 924 N N . ALA A 1 117 ? 21 -24.625 -12.445 1 52.41 117 ALA A N 1
ATOM 925 C CA . ALA A 1 117 ? 20.516 -25.641 -11.516 1 52.41 117 ALA A CA 1
ATOM 926 C C . ALA A 1 117 ? 21.625 -26.625 -11.156 1 52.41 117 ALA A C 1
ATOM 928 O O . ALA A 1 117 ? 22.359 -27.078 -12.031 1 52.41 117 ALA A O 1
ATOM 929 N N . ILE A 1 118 ? 22.172 -26.438 -10 1 44.28 118 ILE A N 1
ATOM 930 C CA . ILE A 1 118 ? 23.078 -27.469 -9.547 1 44.28 118 ILE A CA 1
ATOM 931 C C . ILE A 1 118 ? 22.516 -28.844 -9.922 1 44.28 118 ILE A C 1
ATOM 933 O O . ILE A 1 118 ? 21.359 -29.141 -9.648 1 44.28 118 ILE A O 1
ATOM 937 N N . SER A 1 119 ? 22.969 -29.391 -10.945 1 37.06 119 SER A N 1
ATOM 938 C CA . SER A 1 119 ? 22.656 -30.812 -11.141 1 37.06 119 SER A CA 1
ATOM 939 C C . SER A 1 119 ? 22.656 -31.547 -9.805 1 37.06 119 SER A C 1
ATOM 941 O O . SER A 1 119 ? 23.703 -31.734 -9.18 1 37.06 119 SER A O 1
ATOM 943 N N . ASP A 1 120 ? 22.062 -31.125 -8.797 1 35.53 120 ASP A N 1
ATOM 944 C CA . ASP A 1 120 ? 22.141 -32.188 -7.797 1 35.53 120 ASP A CA 1
ATOM 945 C C . ASP A 1 120 ? 22.5 -33.531 -8.445 1 35.53 120 ASP A C 1
ATOM 947 O O . ASP A 1 120 ? 22.125 -33.781 -9.594 1 35.53 120 ASP A O 1
ATOM 951 N N . ASP A 1 121 ? 23.484 -34.188 -7.84 1 33.56 121 ASP A N 1
ATOM 952 C CA . ASP A 1 121 ? 23.953 -35.531 -8.195 1 33.56 121 ASP A CA 1
ATOM 953 C C . ASP A 1 121 ? 22.812 -36.406 -8.695 1 33.56 121 ASP A C 1
ATOM 955 O O . ASP A 1 121 ? 23 -37.281 -9.555 1 33.56 121 ASP A O 1
ATOM 959 N N . GLY A 1 122 ? 21.812 -36.656 -7.758 1 31.08 122 GLY A N 1
ATOM 960 C CA . GLY A 1 122 ? 20.906 -37.688 -8.203 1 31.08 122 GLY A CA 1
ATOM 961 C C . GLY A 1 122 ? 20.031 -37.281 -9.367 1 31.08 122 GLY A C 1
ATOM 962 O O . GLY A 1 122 ? 19.062 -37.969 -9.703 1 31.08 122 GLY A O 1
ATOM 963 N N . GLN A 1 123 ? 19.688 -36.031 -9.391 1 33.72 123 GLN A N 1
ATOM 964 C CA . GLN A 1 123 ? 18.969 -35.781 -10.641 1 33.72 123 GLN A CA 1
ATOM 965 C C . GLN A 1 123 ? 19.875 -36.031 -11.852 1 33.72 123 GLN A C 1
ATOM 967 O O . GLN A 1 123 ? 20.828 -35.281 -12.086 1 33.72 123 GLN A O 1
ATOM 972 N N . CYS A 1 124 ? 20.25 -37.125 -12.008 1 31.19 124 CYS A N 1
ATOM 973 C CA . CYS A 1 124 ? 20.922 -37.75 -13.133 1 31.19 124 CYS A CA 1
ATOM 974 C C . CYS A 1 124 ? 20.734 -36.969 -14.414 1 31.19 124 CYS A C 1
ATOM 976 O O . CYS A 1 124 ? 19.594 -36.594 -14.758 1 31.19 124 CYS A O 1
ATOM 978 N N . THR A 1 125 ? 21.531 -35.969 -14.711 1 32.06 125 THR A N 1
ATOM 979 C CA . THR A 1 125 ? 21.531 -35.812 -16.156 1 32.06 125 THR A CA 1
ATOM 980 C C . THR A 1 125 ? 20.875 -37 -16.844 1 32.06 125 THR A C 1
ATOM 982 O O . THR A 1 125 ? 21.266 -38.156 -16.609 1 32.06 125 THR A O 1
ATOM 985 N N . VAL A 1 126 ? 19.625 -37 -16.828 1 32.31 126 VAL A N 1
ATOM 986 C CA . VAL A 1 126 ? 19.109 -38.062 -17.688 1 32.31 126 VAL A CA 1
ATOM 987 C C . VAL A 1 126 ? 20.125 -38.344 -18.781 1 32.31 126 VAL A C 1
ATOM 989 O O . VAL A 1 126 ? 20.172 -37.656 -19.797 1 32.31 126 VAL A O 1
ATOM 992 N N . GLY A 1 127 ? 21.312 -38.125 -18.453 1 32.88 127 GLY A N 1
ATOM 993 C CA . GLY A 1 127 ? 22.109 -38.781 -19.469 1 32.88 127 GLY A CA 1
ATOM 994 C C . GLY A 1 127 ? 21.422 -40.031 -20.047 1 32.88 127 GLY A C 1
ATOM 995 O O . GLY A 1 127 ? 20.859 -40.844 -19.297 1 32.88 127 GLY A O 1
ATOM 996 N N . PHE A 1 128 ? 20.812 -39.75 -21.203 1 33.53 128 PHE A N 1
ATOM 997 C CA . PHE A 1 128 ? 20.312 -40.875 -22 1 33.53 128 PHE A CA 1
ATOM 998 C C . PHE A 1 128 ? 21.125 -42.156 -21.719 1 33.53 128 PHE A C 1
ATOM 1000 O O . PHE A 1 128 ? 22.297 -42.219 -22.094 1 33.53 128 PHE A O 1
ATOM 1007 N N . ASN A 1 129 ? 21.109 -42.562 -20.594 1 38.72 129 ASN A N 1
ATOM 1008 C CA . ASN A 1 129 ? 21.641 -43.938 -20.641 1 38.72 129 ASN A CA 1
ATOM 1009 C C . ASN A 1 129 ? 21.375 -44.594 -21.984 1 38.72 129 ASN A C 1
ATOM 1011 O O . ASN A 1 129 ? 20.391 -44.281 -22.656 1 38.72 129 ASN A O 1
ATOM 1015 N N . PRO A 1 130 ? 22.188 -45.219 -22.531 1 43.88 130 PRO A N 1
ATOM 1016 C CA . PRO A 1 130 ? 21.891 -45.906 -23.781 1 43.88 130 PRO A CA 1
ATOM 1017 C C . PRO A 1 130 ? 20.484 -46.531 -23.781 1 43.88 130 PRO A C 1
ATOM 1019 O O . PRO A 1 130 ? 19.969 -46.906 -22.734 1 43.88 130 PRO A O 1
ATOM 1022 N N . PRO A 1 131 ? 19.656 -46.156 -24.75 1 47.25 131 PRO A N 1
ATOM 1023 C CA . PRO A 1 131 ? 18.312 -46.688 -24.953 1 47.25 131 PRO A CA 1
ATOM 1024 C C . PRO A 1 131 ? 18.109 -48.062 -24.328 1 47.25 131 PRO A C 1
ATOM 1026 O O . PRO A 1 131 ? 17.016 -48.406 -23.891 1 47.25 131 PRO A O 1
ATOM 1029 N N . GLY A 1 132 ? 19.156 -48.781 -24.391 1 50.19 132 GLY A N 1
ATOM 1030 C CA . GLY A 1 132 ? 19.078 -50.156 -23.922 1 50.19 132 GLY A CA 1
ATOM 1031 C C . GLY A 1 132 ? 18.812 -50.25 -22.422 1 50.19 132 GLY A C 1
ATOM 1032 O O . GLY A 1 132 ? 18.453 -51.312 -21.922 1 50.19 132 GLY A O 1
ATOM 1033 N N . SER A 1 133 ? 18.938 -49.094 -21.734 1 59.47 133 SER A N 1
ATOM 1034 C CA . SER A 1 133 ? 18.984 -49.219 -20.281 1 59.47 133 SER A CA 1
ATOM 1035 C C . SER A 1 133 ? 17.672 -48.781 -19.641 1 59.47 133 SER A C 1
ATOM 1037 O O . SER A 1 133 ? 17.484 -48.906 -18.438 1 59.47 133 SER A O 1
ATOM 1039 N N . ILE A 1 134 ? 16.703 -48.469 -20.422 1 66.44 134 ILE A N 1
ATOM 1040 C CA . ILE A 1 134 ? 15.438 -48.094 -19.828 1 66.44 134 ILE A CA 1
ATOM 1041 C C . ILE A 1 134 ? 14.516 -49.312 -19.719 1 66.44 134 ILE A C 1
ATOM 1043 O O . ILE A 1 134 ? 14.078 -49.844 -20.734 1 66.44 134 ILE A O 1
ATOM 1047 N N . CYS A 1 135 ? 14.344 -49.812 -18.516 1 77.88 135 CYS A N 1
ATOM 1048 C CA . CYS A 1 135 ? 13.492 -50.969 -18.312 1 77.88 135 CYS A CA 1
ATOM 1049 C C . CYS A 1 135 ? 12.266 -50.625 -17.469 1 77.88 135 CYS A C 1
ATOM 1051 O O . CYS A 1 135 ? 12.352 -49.781 -16.578 1 77.88 135 CYS A O 1
ATOM 1053 N N . ILE A 1 136 ? 11.219 -51.125 -17.922 1 78.69 136 ILE A N 1
ATOM 1054 C CA . ILE A 1 136 ? 9.977 -50.969 -17.172 1 78.69 136 ILE A CA 1
ATOM 1055 C C . ILE A 1 136 ? 9.828 -52.125 -16.188 1 78.69 136 ILE A C 1
ATOM 1057 O O . ILE A 1 136 ? 10.094 -53.281 -16.531 1 78.69 136 ILE A O 1
ATOM 1061 N N . ASP A 1 137 ? 9.547 -51.781 -14.977 1 81.56 137 ASP A N 1
ATOM 1062 C CA . ASP A 1 137 ? 9.289 -52.781 -13.938 1 81.56 137 ASP A CA 1
ATOM 1063 C C . ASP A 1 137 ? 7.824 -53.188 -13.938 1 81.56 137 ASP A C 1
ATOM 1065 O O . ASP A 1 137 ? 6.941 -52.406 -13.617 1 81.56 137 ASP A O 1
ATOM 1069 N N . THR A 1 138 ? 7.566 -54.469 -14.211 1 83.31 138 THR A N 1
ATOM 1070 C CA . THR A 1 138 ? 6.199 -54.969 -14.305 1 83.31 138 THR A CA 1
ATOM 1071 C C . THR A 1 138 ? 5.508 -54.906 -12.945 1 83.31 138 THR A C 1
ATOM 1073 O O . THR A 1 138 ? 4.285 -54.781 -12.867 1 83.31 138 THR A O 1
ATOM 1076 N N . SER A 1 139 ? 6.289 -54.969 -11.922 1 80 139 SER A N 1
ATOM 1077 C CA . SER A 1 139 ? 5.703 -54.875 -10.594 1 80 139 SER A CA 1
ATOM 1078 C C . SER A 1 139 ? 5.117 -53.5 -10.328 1 80 139 SER A C 1
ATOM 1080 O O . SER A 1 139 ? 4.07 -53.375 -9.695 1 80 139 SER A O 1
ATOM 1082 N N . THR A 1 140 ? 5.785 -52.562 -10.898 1 78.88 140 THR A N 1
ATOM 1083 C CA . THR A 1 140 ? 5.297 -51.188 -10.734 1 78.88 140 THR A CA 1
ATOM 1084 C C . THR A 1 140 ? 4.02 -50.969 -11.539 1 78.88 140 THR A C 1
ATOM 1086 O O . THR A 1 140 ? 3.107 -50.281 -11.078 1 78.88 140 THR A O 1
ATOM 1089 N N . VAL A 1 141 ? 3.943 -51.562 -12.625 1 80 141 VAL A N 1
ATOM 1090 C CA . VAL A 1 141 ? 2.766 -51.438 -13.477 1 80 141 VAL A CA 1
ATOM 1091 C C . VAL A 1 141 ? 1.564 -52.094 -12.797 1 80 141 VAL A C 1
ATOM 1093 O O . VAL A 1 141 ? 0.445 -51.562 -12.867 1 80 141 VAL A O 1
ATOM 1096 N N . ARG A 1 142 ? 1.845 -53.156 -12.125 1 77.56 142 ARG A N 1
ATOM 1097 C CA . ARG A 1 142 ? 0.773 -53.906 -11.453 1 77.56 142 ARG A CA 1
ATOM 1098 C C . ARG A 1 142 ? 0.257 -53.125 -10.25 1 77.56 142 ARG A C 1
ATOM 1100 O O . ARG A 1 142 ? -0.928 -53.188 -9.914 1 77.56 142 ARG A O 1
ATOM 1107 N N . GLN A 1 143 ? 1.151 -52.375 -9.664 1 74 143 GLN A N 1
ATOM 1108 C CA . GLN A 1 143 ? 0.791 -51.656 -8.43 1 74 143 GLN A CA 1
ATOM 1109 C C . GLN A 1 143 ? 0.186 -50.312 -8.727 1 74 143 GLN A C 1
ATOM 1111 O O . GLN A 1 143 ? -0.342 -49.656 -7.828 1 74 143 GLN A O 1
ATOM 1116 N N . LEU A 1 144 ? 0.359 -49.844 -9.898 1 66.81 144 LEU A N 1
ATOM 1117 C CA . LEU A 1 144 ? -0.083 -48.5 -10.281 1 66.81 144 LEU A CA 1
ATOM 1118 C C . LEU A 1 144 ? -1.521 -48.25 -9.836 1 66.81 144 LEU A C 1
ATOM 1120 O O . LEU A 1 144 ? -1.834 -47.188 -9.289 1 66.81 144 LEU A O 1
ATOM 1124 N N . PRO A 1 145 ? -2.467 -49.25 -10.211 1 56.56 145 PRO A N 1
ATOM 1125 C CA . PRO A 1 145 ? -3.871 -49 -9.898 1 56.56 145 PRO A CA 1
ATOM 1126 C C . PRO A 1 145 ? -4.117 -48.812 -8.398 1 56.56 145 PRO A C 1
ATOM 1128 O O . PRO A 1 145 ? -5.086 -48.188 -7.996 1 56.56 145 PRO A O 1
ATOM 1131 N N . SER A 1 146 ? -3.342 -49.438 -7.727 1 54.56 146 SER A N 1
ATOM 1132 C CA . SER A 1 146 ? -3.586 -49.375 -6.289 1 54.56 146 SER A CA 1
ATOM 1133 C C . SER A 1 146 ? -3.025 -48.125 -5.668 1 54.56 146 SER A C 1
ATOM 1135 O O . SER A 1 146 ? -3.277 -47.812 -4.496 1 54.56 146 SER A O 1
ATOM 1137 N N . ILE A 1 147 ? -2.365 -47.375 -6.477 1 53.78 147 ILE A N 1
ATOM 1138 C CA . ILE A 1 147 ? -1.61 -46.312 -5.82 1 53.78 147 ILE A CA 1
ATOM 1139 C C . ILE A 1 147 ? -2.418 -45.031 -5.844 1 53.78 147 ILE A C 1
ATOM 1141 O O . ILE A 1 147 ? -3.004 -44.656 -6.871 1 53.78 147 ILE A O 1
ATOM 1145 N N . ALA A 1 148 ? -2.799 -44.562 -4.676 1 57.56 148 ALA A N 1
ATOM 1146 C CA . ALA A 1 148 ? -3.242 -43.188 -4.395 1 57.56 148 ALA A CA 1
ATOM 1147 C C . ALA A 1 148 ? -2.732 -42.219 -5.453 1 57.56 148 ALA A C 1
ATOM 1149 O O . ALA A 1 148 ? -3.4 -41.219 -5.766 1 57.56 148 ALA A O 1
ATOM 1150 N N . ALA A 1 149 ? -1.875 -42.719 -6.199 1 58.97 149 ALA A N 1
ATOM 1151 C CA . ALA A 1 149 ? -1.213 -41.875 -7.172 1 58.97 149 ALA A CA 1
ATOM 1152 C C . ALA A 1 149 ? -2.041 -41.75 -8.453 1 58.97 149 ALA A C 1
ATOM 1154 O O . ALA A 1 149 ? -2.125 -40.656 -9.047 1 58.97 149 ALA A O 1
ATOM 1155 N N . ALA A 1 150 ? -2.719 -42.875 -8.805 1 63.66 150 ALA A N 1
ATOM 1156 C CA . ALA A 1 150 ? -3.562 -42.812 -10 1 63.66 150 ALA A CA 1
ATOM 1157 C C . ALA A 1 150 ? -4.715 -41.812 -9.797 1 63.66 150 ALA A C 1
ATOM 1159 O O . ALA A 1 150 ? -5.086 -41.094 -10.719 1 63.66 150 ALA A O 1
ATOM 1160 N N . GLU A 1 151 ? -5.121 -41.875 -8.633 1 64.12 151 GLU A N 1
ATOM 1161 C CA . GLU A 1 151 ? -6.176 -40.906 -8.305 1 64.12 151 GLU A CA 1
ATOM 1162 C C . GLU A 1 151 ? -5.68 -39.469 -8.422 1 64.12 151 GLU A C 1
ATOM 1164 O O . GLU A 1 151 ? -6.418 -38.594 -8.844 1 64.12 151 GLU A O 1
ATOM 1169 N N . PHE A 1 152 ? -4.5 -39.438 -8.164 1 63.22 152 PHE A N 1
ATOM 1170 C CA . PHE A 1 152 ? -3.904 -38.094 -8.234 1 63.22 152 PHE A CA 1
ATOM 1171 C C . PHE A 1 152 ? -3.809 -37.625 -9.688 1 63.22 152 PHE A C 1
ATOM 1173 O O . PHE A 1 152 ? -4.137 -36.469 -9.992 1 63.22 152 PHE A O 1
ATOM 1180 N N . VAL A 1 153 ? -3.361 -38.531 -10.508 1 65.56 153 VAL A N 1
ATOM 1181 C CA . VAL A 1 153 ? -3.26 -38.188 -11.922 1 65.56 153 VAL A CA 1
ATOM 1182 C C . VAL A 1 153 ? -4.641 -37.875 -12.477 1 65.56 153 VAL A C 1
ATOM 1184 O O . VAL A 1 153 ? -4.785 -36.938 -13.281 1 65.56 153 VAL A O 1
ATOM 1187 N N . ALA A 1 154 ? -5.562 -38.531 -11.953 1 64.06 154 ALA A N 1
ATOM 1188 C CA . ALA A 1 154 ? -6.93 -38.312 -12.414 1 64.06 154 ALA A CA 1
ATOM 1189 C C . ALA A 1 154 ? -7.438 -36.938 -11.961 1 64.06 154 ALA A C 1
ATOM 1191 O O . ALA A 1 154 ? -8.273 -36.344 -12.633 1 64.06 154 ALA A O 1
ATOM 1192 N N . ARG A 1 155 ? -6.855 -36.562 -10.945 1 64.12 155 ARG A N 1
ATOM 1193 C CA . ARG A 1 155 ? -7.258 -35.25 -10.445 1 64.12 155 ARG A CA 1
ATOM 1194 C C . ARG A 1 155 ? -6.594 -34.125 -11.242 1 64.12 155 ARG A C 1
ATOM 1196 O O . ARG A 1 155 ? -7.148 -33.031 -11.375 1 64.12 155 ARG A O 1
ATOM 1203 N N . LEU A 1 156 ? -5.441 -34.5 -11.719 1 64.5 156 LEU A N 1
ATOM 1204 C CA . LEU A 1 156 ? -4.668 -33.469 -12.406 1 64.5 156 LEU A CA 1
ATOM 1205 C C . LEU A 1 156 ? -4.918 -33.531 -13.906 1 64.5 156 LEU A C 1
ATOM 1207 O O . LEU A 1 156 ? -4.484 -32.625 -14.641 1 64.5 156 LEU A O 1
ATOM 1211 N N . SER A 1 157 ? -5.566 -34.562 -14.25 1 66.75 157 SER A N 1
ATOM 1212 C CA . SER A 1 157 ? -5.793 -34.719 -15.68 1 66.75 157 SER A CA 1
ATOM 1213 C C . SER A 1 157 ? -7.207 -35.219 -15.961 1 66.75 157 SER A C 1
ATOM 1215 O O . SER A 1 157 ? -7.883 -35.719 -15.062 1 66.75 157 SER A O 1
ATOM 1217 N N . PRO A 1 158 ? -7.66 -34.969 -17.156 1 72.56 158 PRO A N 1
ATOM 1218 C CA . PRO A 1 158 ? -9.008 -35.438 -17.484 1 72.56 158 PRO A CA 1
ATOM 1219 C C . PRO A 1 158 ? -9.07 -36.938 -17.688 1 72.56 158 PRO A C 1
ATOM 1221 O O . PRO A 1 158 ? -10.148 -37.5 -17.938 1 72.56 158 PRO A O 1
ATOM 1224 N N . VAL A 1 159 ? -7.922 -37.625 -17.375 1 76.44 159 VAL A N 1
ATOM 1225 C CA . VAL A 1 159 ? -7.906 -39.062 -17.656 1 76.44 159 VAL A CA 1
ATOM 1226 C C . VAL A 1 159 ? -8.508 -39.812 -16.469 1 76.44 159 VAL A C 1
ATOM 1228 O O . VAL A 1 159 ? -8.148 -39.562 -15.32 1 76.44 159 VAL A O 1
ATOM 1231 N N . HIS A 1 160 ? -9.406 -40.688 -16.859 1 77.31 160 HIS A N 1
ATOM 1232 C CA . HIS A 1 160 ? -10.016 -41.5 -15.812 1 77.31 160 HIS A CA 1
ATOM 1233 C C . HIS A 1 160 ? -9.07 -42.594 -15.352 1 77.31 160 HIS A C 1
ATOM 1235 O O . HIS A 1 160 ? -8.328 -43.188 -16.156 1 77.31 160 HIS A O 1
ATOM 1241 N N . VAL A 1 161 ? -9.164 -42.906 -14.125 1 79.12 161 VAL A N 1
ATOM 1242 C CA . VAL A 1 161 ? -8.328 -43.938 -13.516 1 79.12 161 VAL A CA 1
ATOM 1243 C C . VAL A 1 161 ? -8.602 -45.281 -14.188 1 79.12 161 VAL A C 1
ATOM 1245 O O . VAL A 1 161 ? -7.684 -46.062 -14.414 1 79.12 161 VAL A O 1
ATOM 1248 N N . SER A 1 162 ? -9.867 -45.438 -14.484 1 82.75 162 SER A N 1
ATOM 1249 C CA . SER A 1 162 ? -10.266 -46.719 -15.078 1 82.75 162 SER A CA 1
ATOM 1250 C C . SER A 1 162 ? -9.578 -46.938 -16.422 1 82.75 162 SER A C 1
ATOM 1252 O O . SER A 1 162 ? -9.227 -48.094 -16.75 1 82.75 162 SER A O 1
ATOM 1254 N N . TYR A 1 163 ? -9.352 -45.938 -17.109 1 85.12 163 TYR A N 1
ATOM 1255 C CA . TYR A 1 163 ? -8.688 -46.062 -18.406 1 85.12 163 TYR A CA 1
ATOM 1256 C C . TYR A 1 163 ? -7.227 -46.438 -18.234 1 85.12 163 TYR A C 1
ATOM 1258 O O . TYR A 1 163 ? -6.703 -47.281 -18.984 1 85.12 163 TYR A O 1
ATOM 1266 N N . ILE A 1 164 ? -6.605 -45.938 -17.297 1 83.75 164 ILE A N 1
ATOM 1267 C CA . ILE A 1 164 ? -5.203 -46.219 -17.047 1 83.75 164 ILE A CA 1
ATOM 1268 C C . ILE A 1 164 ? -5.059 -47.688 -16.594 1 83.75 164 ILE A C 1
ATOM 1270 O O . ILE A 1 164 ? -4.113 -48.375 -17 1 83.75 164 ILE A O 1
ATOM 1274 N N . GLU A 1 165 ? -6.02 -48.094 -15.867 1 84.38 165 GLU A N 1
ATOM 1275 C CA . GLU A 1 165 ? -6.008 -49.469 -15.391 1 84.38 165 GLU A CA 1
ATOM 1276 C C . GLU A 1 165 ? -6.184 -50.469 -16.547 1 84.38 165 GLU A C 1
ATOM 1278 O O . GLU A 1 165 ? -5.512 -51.5 -16.594 1 84.38 165 GLU A O 1
ATOM 1283 N N . THR A 1 166 ? -7.086 -50.094 -17.328 1 87.12 166 THR A N 1
ATOM 1284 C CA . THR A 1 166 ? -7.328 -50.938 -18.484 1 87.12 166 THR A CA 1
ATOM 1285 C C . THR A 1 166 ? -6.094 -51 -19.391 1 87.12 166 THR A C 1
ATOM 1287 O O . THR A 1 166 ? -5.742 -52.094 -19.891 1 87.12 166 THR A O 1
ATOM 1290 N N . LEU A 1 167 ? -5.48 -49.938 -19.5 1 87.81 167 LEU A N 1
ATOM 1291 C CA . LEU A 1 167 ? -4.277 -49.875 -20.328 1 87.81 167 LEU A CA 1
ATOM 1292 C C . LEU A 1 167 ? -3.152 -50.688 -19.703 1 87.81 167 LEU A C 1
ATOM 1294 O O . LEU A 1 167 ? -2.436 -51.406 -20.406 1 87.81 167 LEU A O 1
ATOM 1298 N N . ALA A 1 168 ? -2.957 -50.562 -18.469 1 87.62 168 ALA A N 1
ATOM 1299 C CA . ALA A 1 168 ? -1.938 -51.344 -17.75 1 87.62 168 ALA A CA 1
ATOM 1300 C C . ALA A 1 168 ? -2.18 -52.844 -17.875 1 87.62 168 ALA A C 1
ATOM 1302 O O . ALA A 1 168 ? -1.244 -53.594 -18.125 1 87.62 168 ALA A O 1
ATOM 1303 N N . SER A 1 169 ? -3.42 -53.156 -17.734 1 87.31 169 SER A N 1
ATOM 1304 C CA . SER A 1 169 ? -3.779 -54.562 -17.828 1 87.31 169 SER A CA 1
ATOM 1305 C C . SER A 1 169 ? -3.527 -55.125 -19.234 1 87.31 169 SER A C 1
ATOM 1307 O O . SER A 1 169 ? -3.113 -56.25 -19.406 1 87.31 169 SER A O 1
ATOM 1309 N N . GLU A 1 170 ? -3.805 -54.344 -20.188 1 88 170 GLU A N 1
ATOM 1310 C CA . GLU A 1 170 ? -3.59 -54.719 -21.578 1 88 170 GLU A CA 1
ATOM 1311 C C . GLU A 1 170 ? -2.105 -54.938 -21.859 1 88 170 GLU A C 1
ATOM 1313 O O . GLU A 1 170 ? -1.731 -55.938 -22.516 1 88 170 GLU A O 1
ATOM 1318 N N . ILE A 1 171 ? -1.323 -54.125 -21.359 1 85.31 171 ILE A N 1
ATOM 1319 C CA . ILE A 1 171 ? 0.111 -54.25 -21.609 1 85.31 171 ILE A CA 1
ATOM 1320 C C . ILE A 1 171 ? 0.687 -55.438 -20.828 1 85.31 171 ILE A C 1
ATOM 1322 O O . ILE A 1 171 ? 1.486 -56.188 -21.375 1 85.31 171 ILE A O 1
ATOM 1326 N N . LEU A 1 172 ? 0.23 -55.594 -19.609 1 86.88 172 LEU A N 1
ATOM 1327 C CA . LEU A 1 172 ? 0.734 -56.656 -18.781 1 86.88 172 LEU A CA 1
ATOM 1328 C C . LEU A 1 172 ? 0.34 -58.031 -19.344 1 86.88 172 LEU A C 1
ATOM 1330 O O . LEU A 1 172 ? 1.064 -59 -19.172 1 86.88 172 LEU A O 1
ATOM 1334 N N . SER A 1 173 ? -0.785 -57.969 -19.984 1 87.31 173 SER A N 1
ATOM 1335 C CA . SER A 1 173 ? -1.252 -59.219 -20.547 1 87.31 173 SER A CA 1
ATOM 1336 C C . SER A 1 173 ? -0.388 -59.656 -21.734 1 87.31 173 SER A C 1
ATOM 1338 O O . SER A 1 173 ? -0.321 -60.844 -22.062 1 87.31 173 SER A O 1
ATOM 1340 N N . ARG A 1 174 ? 0.345 -58.719 -22.297 1 86.88 174 ARG A N 1
ATOM 1341 C CA . ARG A 1 174 ? 1.141 -59.031 -23.484 1 86.88 174 ARG A CA 1
ATOM 1342 C C . ARG A 1 174 ? 2.607 -59.25 -23.125 1 86.88 174 ARG A C 1
ATOM 1344 O O . ARG A 1 174 ? 3.404 -59.688 -23.953 1 86.88 174 ARG A O 1
ATOM 1351 N N . VAL A 1 175 ? 2.898 -58.969 -21.906 1 82.56 175 VAL A N 1
ATOM 1352 C CA . VAL A 1 175 ? 4.262 -59.188 -21.438 1 82.56 175 VAL A CA 1
ATOM 1353 C C . VAL A 1 175 ? 4.406 -60.594 -20.875 1 82.56 175 VAL A C 1
ATOM 1355 O O . VAL A 1 175 ? 3.555 -61.031 -20.109 1 82.56 175 VAL A O 1
ATOM 1358 N N . PRO A 1 176 ? 5.461 -61.219 -21.312 1 81.38 176 PRO A N 1
ATOM 1359 C CA . PRO A 1 176 ? 5.688 -62.562 -20.766 1 81.38 176 PRO A CA 1
ATOM 1360 C C . PRO A 1 176 ? 5.824 -62.562 -19.234 1 81.38 176 PRO A C 1
ATOM 1362 O O . PRO A 1 176 ? 6.496 -61.688 -18.688 1 81.38 176 PRO A O 1
ATOM 1365 N N . CYS A 1 177 ? 5.266 -63.531 -18.562 1 74.5 177 CYS A N 1
ATOM 1366 C CA . CYS A 1 177 ? 5.137 -63.594 -17.109 1 74.5 177 CYS A CA 1
ATOM 1367 C C . CYS A 1 177 ? 6.504 -63.688 -16.453 1 74.5 177 CYS A C 1
ATOM 1369 O O . CYS A 1 177 ? 6.684 -63.25 -15.312 1 74.5 177 CYS A O 1
ATOM 1371 N N . HIS A 1 178 ? 7.484 -64.125 -17.141 1 78.88 178 HIS A N 1
ATOM 1372 C CA . HIS A 1 178 ? 8.766 -64.375 -16.484 1 78.88 178 HIS A CA 1
ATOM 1373 C C . HIS A 1 178 ? 9.664 -63.156 -16.531 1 78.88 178 HIS A C 1
ATOM 1375 O O . HIS A 1 178 ? 10.703 -63.125 -15.875 1 78.88 178 HIS A O 1
ATOM 1381 N N . LYS A 1 179 ? 9.25 -62.219 -17.188 1 79.31 179 LYS A N 1
ATOM 1382 C CA . LYS A 1 179 ? 10.109 -61.031 -17.312 1 79.31 179 LYS A CA 1
ATOM 1383 C C . LYS A 1 179 ? 9.68 -59.938 -16.344 1 79.31 179 LYS A C 1
ATOM 1385 O O . LYS A 1 179 ? 8.562 -59.438 -16.438 1 79.31 179 LYS A O 1
ATOM 1390 N N . ARG A 1 180 ? 10.531 -59.625 -15.43 1 81.5 180 ARG A N 1
ATOM 1391 C CA . ARG A 1 180 ? 10.258 -58.562 -14.469 1 81.5 180 ARG A CA 1
ATOM 1392 C C . ARG A 1 180 ? 10.578 -57.219 -15.062 1 81.5 180 ARG A C 1
ATOM 1394 O O . ARG A 1 180 ? 9.867 -56.219 -14.812 1 81.5 180 ARG A O 1
ATOM 1401 N N . TYR A 1 181 ? 11.672 -57.219 -15.867 1 83.94 181 TYR A N 1
ATOM 1402 C CA . TYR A 1 181 ? 12.094 -55.969 -16.5 1 83.94 181 TYR A CA 1
ATOM 1403 C C . TYR A 1 181 ? 12.016 -56.062 -18.016 1 83.94 181 TYR A C 1
ATOM 1405 O O . TYR A 1 181 ? 12.461 -57.062 -18.609 1 83.94 181 TYR A O 1
ATOM 1413 N N . ILE A 1 182 ? 11.281 -55.094 -18.578 1 83.62 182 ILE A N 1
ATOM 1414 C CA . ILE A 1 182 ? 11.125 -55.094 -20.031 1 83.62 182 ILE A CA 1
ATOM 1415 C C . ILE A 1 182 ? 11.797 -53.812 -20.594 1 83.62 182 ILE A C 1
ATOM 1417 O O . ILE A 1 182 ? 11.422 -52.719 -20.25 1 83.62 182 ILE A O 1
ATOM 1421 N N . PRO A 1 183 ? 12.781 -54.062 -21.422 1 85.19 183 PRO A N 1
ATOM 1422 C CA . PRO A 1 183 ? 13.352 -52.875 -22.078 1 85.19 183 PRO A CA 1
ATOM 1423 C C . PRO A 1 183 ? 12.32 -52.125 -22.938 1 85.19 183 PRO A C 1
ATOM 1425 O O . PRO A 1 183 ? 11.469 -52.75 -23.562 1 85.19 183 PRO A O 1
ATOM 1428 N N . VAL A 1 184 ? 12.406 -50.844 -23.047 1 85.88 184 VAL A N 1
ATOM 1429 C CA . VAL A 1 184 ? 11.445 -49.969 -23.734 1 85.88 184 VAL A CA 1
ATOM 1430 C C . VAL A 1 184 ? 11.406 -50.312 -25.219 1 85.88 184 VAL A C 1
ATOM 1432 O O . VAL A 1 184 ? 10.352 -50.219 -25.859 1 85.88 184 VAL A O 1
ATOM 1435 N N . GLN A 1 185 ? 12.492 -50.875 -25.703 1 83 185 GLN A N 1
ATOM 1436 C CA . GLN A 1 185 ? 12.57 -51.219 -27.125 1 83 185 GLN A CA 1
ATOM 1437 C C . GLN A 1 185 ? 11.695 -52.438 -27.438 1 83 185 GLN A C 1
ATOM 1439 O O . GLN A 1 185 ? 11.188 -52.562 -28.562 1 83 185 GLN A O 1
ATOM 1444 N N . GLU A 1 186 ? 11.516 -53.219 -26.453 1 85.62 186 GLU A N 1
ATOM 1445 C CA . GLU A 1 186 ? 10.719 -54.438 -26.656 1 85.62 186 GLU A CA 1
ATOM 1446 C C . GLU A 1 186 ? 9.227 -54.125 -26.594 1 85.62 186 GLU A C 1
ATOM 1448 O O . GLU A 1 186 ? 8.406 -54.906 -27.078 1 85.62 186 GLU A O 1
ATOM 1453 N N . LEU A 1 187 ? 8.961 -53 -26.078 1 86.56 187 LEU A N 1
ATOM 1454 C CA . LEU A 1 187 ? 7.555 -52.625 -25.969 1 86.56 187 LEU A CA 1
ATOM 1455 C C . LEU A 1 187 ? 6.977 -52.344 -27.359 1 86.56 187 LEU A C 1
ATOM 1457 O O . LEU A 1 187 ? 5.77 -52.5 -27.578 1 86.56 187 LEU A O 1
ATOM 1461 N N . VAL A 1 188 ? 7.809 -51.938 -28.25 1 85.88 188 VAL A N 1
ATOM 1462 C CA . VAL A 1 188 ? 7.367 -51.594 -29.609 1 85.88 188 VAL A CA 1
ATOM 1463 C C . VAL A 1 188 ? 6.844 -52.844 -30.312 1 85.88 188 VAL A C 1
ATOM 1465 O O . VAL A 1 188 ? 5.957 -52.75 -31.172 1 85.88 188 VAL A O 1
ATOM 1468 N N . SER A 1 189 ? 7.34 -53.969 -29.797 1 84.81 189 SER A N 1
ATOM 1469 C CA . SER A 1 189 ? 7 -55.219 -30.469 1 84.81 189 SER A CA 1
ATOM 1470 C C . SER A 1 189 ? 5.707 -55.812 -29.906 1 84.81 189 SER A C 1
ATOM 1472 O O . SER A 1 189 ? 5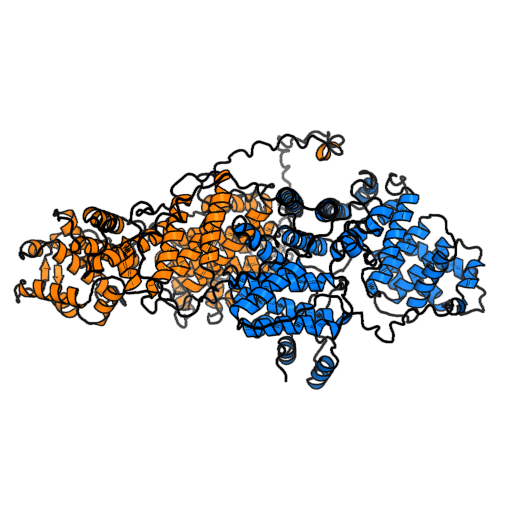.191 -56.781 -30.438 1 84.81 189 SER A O 1
ATOM 1474 N N . LEU A 1 190 ? 5.059 -55.25 -28.891 1 85.81 190 LEU A N 1
ATOM 1475 C CA . LEU A 1 190 ? 3.893 -55.812 -28.219 1 85.81 190 LEU A CA 1
ATOM 1476 C C . LEU A 1 190 ? 2.623 -55.562 -29.016 1 85.81 190 LEU A C 1
ATOM 1478 O O . LEU A 1 190 ? 1.532 -55.969 -28.625 1 85.81 190 LEU A O 1
ATOM 1482 N N . ASN A 1 191 ? 2.508 -55.219 -30.234 1 85.44 191 ASN A N 1
ATOM 1483 C CA . ASN A 1 191 ? 1.349 -54.938 -31.078 1 85.44 191 ASN A CA 1
ATOM 1484 C C . ASN A 1 191 ? 0.37 -54 -30.375 1 85.44 191 ASN A C 1
ATOM 1486 O O . ASN A 1 191 ? -0.842 -54.219 -30.406 1 85.44 191 ASN A O 1
ATOM 1490 N N . ILE A 1 192 ? 0.74 -53.188 -29.5 1 90.25 192 ILE A N 1
ATOM 1491 C CA . ILE A 1 192 ? -0.023 -52.125 -28.875 1 90.25 192 ILE A CA 1
ATOM 1492 C C . ILE A 1 192 ? 0.378 -50.781 -29.484 1 90.25 192 ILE A C 1
ATOM 1494 O O . ILE A 1 192 ? 1.562 -50.531 -29.719 1 90.25 192 ILE A O 1
ATOM 1498 N N . PRO A 1 193 ? -0.702 -50.062 -29.875 1 92.19 193 PRO A N 1
ATOM 1499 C CA . PRO A 1 193 ? -0.352 -48.75 -30.453 1 92.19 193 PRO A CA 1
ATOM 1500 C C . PRO A 1 193 ? 0.617 -47.969 -29.562 1 92.19 193 PRO A C 1
ATOM 1502 O O . PRO A 1 193 ? 0.466 -47.969 -28.344 1 92.19 193 PRO A O 1
ATOM 1505 N N . LEU A 1 194 ? 1.546 -47.344 -30.172 1 92.88 194 LEU A N 1
ATOM 1506 C CA . LEU A 1 194 ? 2.637 -46.688 -29.453 1 92.88 194 LEU A CA 1
ATOM 1507 C C . LEU A 1 194 ? 2.115 -45.531 -28.594 1 92.88 194 LEU A C 1
ATOM 1509 O O . LEU A 1 194 ? 2.688 -45.219 -27.547 1 92.88 194 LEU A O 1
ATOM 1513 N N . ASP A 1 195 ? 1.104 -44.875 -29.062 1 94.12 195 ASP A N 1
ATOM 1514 C CA . ASP A 1 195 ? 0.526 -43.75 -28.297 1 94.12 195 ASP A CA 1
ATOM 1515 C C . ASP A 1 195 ? 0.008 -44.25 -26.938 1 94.12 195 ASP A C 1
ATOM 1517 O O . ASP A 1 195 ? 0.183 -43.562 -25.922 1 94.12 195 ASP A O 1
ATOM 1521 N N . ARG A 1 196 ? -0.48 -45.406 -26.875 1 92.25 196 ARG A N 1
ATOM 1522 C CA . ARG A 1 196 ? -1.014 -45.969 -25.641 1 92.25 196 ARG A CA 1
ATOM 1523 C C . ARG A 1 196 ? 0.11 -46.375 -24.688 1 92.25 196 ARG A C 1
ATOM 1525 O O . ARG A 1 196 ? -0 -46.219 -23.484 1 92.25 196 ARG A O 1
ATOM 1532 N N . ILE A 1 197 ? 1.104 -46.938 -25.312 1 92.25 197 ILE A N 1
ATOM 1533 C CA . ILE A 1 197 ? 2.266 -47.281 -24.5 1 92.25 197 ILE A CA 1
ATOM 1534 C C . ILE A 1 197 ? 2.879 -46.031 -23.875 1 92.25 197 ILE A C 1
ATOM 1536 O O . ILE A 1 197 ? 3.197 -46.031 -22.688 1 92.25 197 ILE A O 1
ATOM 1540 N N . CYS A 1 198 ? 2.984 -45.094 -24.688 1 93.5 198 CYS A N 1
ATOM 1541 C CA . CYS A 1 198 ? 3.576 -43.844 -24.219 1 93.5 198 CYS A CA 1
ATOM 1542 C C . CYS A 1 198 ? 2.713 -43.219 -23.125 1 93.5 198 CYS A C 1
ATOM 1544 O O . CYS A 1 198 ? 3.232 -42.625 -22.172 1 93.5 198 CYS A O 1
ATOM 1546 N N . LEU A 1 199 ? 1.456 -43.25 -23.281 1 92.62 199 LEU A N 1
ATOM 1547 C CA . LEU A 1 199 ? 0.541 -42.75 -22.266 1 92.62 199 LEU A CA 1
ATOM 1548 C C . LEU A 1 199 ? 0.746 -43.469 -20.938 1 92.62 199 LEU A C 1
ATOM 1550 O O . LEU A 1 199 ? 0.829 -42.812 -19.875 1 92.62 199 LEU A O 1
ATOM 1554 N N . LEU A 1 200 ? 0.85 -44.688 -20.984 1 89.56 200 LEU A N 1
ATOM 1555 C CA . LEU A 1 200 ? 1.049 -45.469 -19.766 1 89.56 200 LEU A CA 1
ATOM 1556 C C . LEU A 1 200 ? 2.377 -45.125 -19.109 1 89.56 200 LEU A C 1
ATOM 1558 O O . LEU A 1 200 ? 2.445 -44.938 -17.891 1 89.56 200 LEU A O 1
ATOM 1562 N N . LEU A 1 201 ? 3.406 -45.062 -19.906 1 90.25 201 LEU A N 1
ATOM 1563 C CA . LEU A 1 201 ? 4.723 -44.719 -19.359 1 90.25 201 LEU A CA 1
ATOM 1564 C C . LEU A 1 201 ? 4.715 -43.344 -18.703 1 90.25 201 LEU A C 1
ATOM 1566 O O . LEU A 1 201 ? 5.297 -43.188 -17.641 1 90.25 201 LEU A O 1
ATOM 1570 N N . SER A 1 202 ? 4.07 -42.438 -19.359 1 90.5 202 SER A N 1
ATOM 1571 C CA . SER A 1 202 ? 3.979 -41.094 -18.797 1 90.5 202 SER A CA 1
ATOM 1572 C C . SER A 1 202 ? 3.176 -41.094 -17.5 1 90.5 202 SER A C 1
ATOM 1574 O O . SER A 1 202 ? 3.531 -40.406 -16.531 1 90.5 202 SER A O 1
ATOM 1576 N N . ALA A 1 203 ? 2.148 -41.812 -17.5 1 87.94 203 ALA A N 1
ATOM 1577 C CA . ALA A 1 203 ? 1.326 -41.906 -16.312 1 87.94 203 ALA A CA 1
ATOM 1578 C C . ALA A 1 203 ? 2.111 -42.531 -15.156 1 87.94 203 ALA A C 1
ATOM 1580 O O . ALA A 1 203 ? 2.006 -42.094 -14.008 1 87.94 203 ALA A O 1
ATOM 1581 N N . LEU A 1 204 ? 2.893 -43.531 -15.469 1 85 204 LEU A N 1
ATOM 1582 C CA . LEU A 1 204 ? 3.713 -44.188 -14.461 1 85 204 LEU A CA 1
ATOM 1583 C C . LEU A 1 204 ? 4.762 -43.219 -13.906 1 85 204 LEU A C 1
ATOM 1585 O O . LEU A 1 204 ? 5 -43.188 -12.695 1 85 204 LEU A O 1
ATOM 1589 N N . GLY A 1 205 ? 5.367 -42.562 -14.828 1 84.06 205 GLY A N 1
ATOM 1590 C CA . GLY A 1 205 ? 6.324 -41.562 -14.367 1 84.06 205 GLY A CA 1
ATOM 1591 C C . GLY A 1 205 ? 5.734 -40.594 -13.367 1 84.06 205 GLY A C 1
ATOM 1592 O O . GLY A 1 205 ? 6.363 -40.281 -12.352 1 84.06 205 GLY A O 1
ATOM 1593 N N . LEU A 1 206 ? 4.559 -40.125 -13.617 1 81.81 206 LEU A N 1
ATOM 1594 C CA . LEU A 1 206 ? 3.896 -39.156 -12.758 1 81.81 206 LEU A CA 1
ATOM 1595 C C . LEU A 1 206 ? 3.457 -39.781 -11.445 1 81.81 206 LEU A C 1
ATOM 1597 O O . LEU A 1 206 ? 3.58 -39.156 -10.383 1 81.81 206 LEU A O 1
ATOM 1601 N N . CYS A 1 207 ? 2.951 -40.938 -11.5 1 78.19 207 CYS A N 1
ATOM 1602 C CA . CYS A 1 207 ? 2.447 -41.625 -10.32 1 78.19 207 CYS A CA 1
ATOM 1603 C C . CYS A 1 207 ? 3.574 -41.906 -9.336 1 78.19 207 CYS A C 1
ATOM 1605 O O . CYS A 1 207 ? 3.354 -41.969 -8.125 1 78.19 207 CYS A O 1
ATOM 1607 N N . CYS A 1 208 ? 4.73 -42.031 -9.836 1 77.81 208 CYS A N 1
ATOM 1608 C CA . CYS A 1 208 ? 5.871 -42.375 -8.992 1 77.81 208 CYS A CA 1
ATOM 1609 C C . CYS A 1 208 ? 6.402 -41.125 -8.258 1 77.81 208 CYS A C 1
ATOM 1611 O O . CYS A 1 208 ? 7.141 -41.281 -7.285 1 77.81 208 CYS A O 1
ATOM 1613 N N . ILE A 1 209 ? 6.047 -40.031 -8.703 1 73.44 209 ILE A N 1
ATOM 1614 C CA . ILE A 1 209 ? 6.594 -38.844 -8.078 1 73.44 209 ILE A CA 1
ATOM 1615 C C . ILE A 1 209 ? 5.523 -38.156 -7.219 1 73.44 209 ILE A C 1
ATOM 1617 O O . ILE A 1 209 ? 5.844 -37.438 -6.281 1 73.44 209 ILE A O 1
ATOM 1621 N N . TYR A 1 210 ? 4.355 -38.312 -7.574 1 64 210 TYR A N 1
ATOM 1622 C CA . TYR A 1 210 ? 3.283 -37.688 -6.805 1 64 210 TYR A CA 1
ATOM 1623 C C . TYR A 1 210 ? 2.576 -38.719 -5.934 1 64 210 TYR A C 1
ATOM 1625 O O . TYR A 1 210 ? 2.352 -39.844 -6.363 1 64 210 TYR A O 1
ATOM 1633 N N . PRO A 1 211 ? 2.121 -38.406 -4.785 1 61.25 211 PRO A N 1
ATOM 1634 C CA . PRO A 1 211 ? 2.332 -37.188 -4.004 1 61.25 211 PRO A CA 1
ATOM 1635 C C . PRO A 1 211 ? 3.701 -37.156 -3.326 1 61.25 211 PRO A C 1
ATOM 1637 O O . PRO A 1 211 ? 4.207 -36.062 -3.012 1 61.25 211 PRO A O 1
ATOM 1640 N N . LYS A 1 212 ? 4.211 -38.375 -3.098 1 62.41 212 LYS A N 1
ATOM 1641 C CA . LYS A 1 212 ? 5.566 -38.531 -2.572 1 62.41 212 LYS A CA 1
ATOM 1642 C C . LYS A 1 212 ? 6.391 -39.469 -3.455 1 62.41 212 LYS A C 1
ATOM 1644 O O . LYS A 1 212 ? 5.844 -40.375 -4.09 1 62.41 212 LYS A O 1
ATOM 1649 N N . GLN A 1 213 ? 7.582 -39.094 -3.635 1 65.5 213 GLN A N 1
ATOM 1650 C CA . GLN A 1 213 ? 8.43 -39.938 -4.469 1 65.5 213 GLN A CA 1
ATOM 1651 C C . GLN A 1 213 ? 8.5 -41.344 -3.916 1 65.5 213 GLN A C 1
ATOM 1653 O O . GLN A 1 213 ? 8.938 -41.562 -2.781 1 65.5 213 GLN A O 1
ATOM 1658 N N . THR A 1 214 ? 7.84 -42.188 -4.648 1 62.09 214 THR A N 1
ATOM 1659 C CA . THR A 1 214 ? 7.773 -43.562 -4.188 1 62.09 214 THR A CA 1
ATOM 1660 C C . THR A 1 214 ? 8.781 -44.438 -4.93 1 62.09 214 THR A C 1
ATOM 1662 O O . THR A 1 214 ? 9.203 -45.469 -4.43 1 62.09 214 THR A O 1
ATOM 1665 N N . ASP A 1 215 ? 9.055 -43.969 -6.137 1 63.53 215 ASP A N 1
ATOM 1666 C CA . ASP A 1 215 ? 9.883 -44.844 -6.961 1 63.53 215 ASP A CA 1
ATOM 1667 C C . ASP A 1 215 ? 11.016 -44.062 -7.625 1 63.53 215 ASP A C 1
ATOM 1669 O O . ASP A 1 215 ? 10.781 -43 -8.203 1 63.53 215 ASP A O 1
ATOM 1673 N N . LYS A 1 216 ? 12.141 -44.656 -7.438 1 66.88 216 LYS A N 1
ATOM 1674 C CA . LYS A 1 216 ? 13.344 -44 -7.98 1 66.88 216 LYS A CA 1
ATOM 1675 C C . LYS A 1 216 ? 13.375 -44.094 -9.5 1 66.88 216 LYS A C 1
ATOM 1677 O O . LYS A 1 216 ? 14.109 -43.375 -10.156 1 66.88 216 LYS A O 1
ATOM 1682 N N . ASN A 1 217 ? 12.414 -44.969 -10.008 1 74.75 217 ASN A N 1
ATOM 1683 C CA . ASN A 1 217 ? 12.477 -45.156 -11.453 1 74.75 217 ASN A CA 1
ATOM 1684 C C . ASN A 1 217 ? 11.547 -44.219 -12.203 1 74.75 217 ASN A C 1
ATOM 1686 O O . ASN A 1 217 ? 11.273 -44.406 -13.383 1 74.75 217 ASN A O 1
ATOM 1690 N N . ALA A 1 218 ? 11.008 -43.312 -11.609 1 80.19 218 ALA A N 1
ATOM 1691 C CA . ALA A 1 218 ? 10.078 -42.375 -12.234 1 80.19 218 ALA A CA 1
ATOM 1692 C C . ALA A 1 218 ? 10.688 -41.75 -13.484 1 80.19 218 ALA A C 1
ATOM 1694 O O . ALA A 1 218 ? 10.016 -41.594 -14.508 1 80.19 218 ALA A O 1
ATOM 1695 N N . SER A 1 219 ? 11.945 -41.531 -13.406 1 81.88 219 SER A N 1
ATOM 1696 C CA . SER A 1 219 ? 12.625 -40.875 -14.523 1 81.88 219 SER A CA 1
ATOM 1697 C C . SER A 1 219 ? 12.766 -41.844 -15.711 1 81.88 219 SER A C 1
ATOM 1699 O O . SER A 1 219 ? 12.727 -41.406 -16.859 1 81.88 219 SER A O 1
ATOM 1701 N N . THR A 1 220 ? 12.805 -43.062 -15.375 1 83.31 220 THR A N 1
ATOM 1702 C CA . THR A 1 220 ? 12.953 -44.062 -16.438 1 83.31 220 THR A CA 1
ATOM 1703 C C . THR A 1 220 ? 11.68 -44.156 -17.266 1 83.31 220 THR A C 1
ATOM 1705 O O . THR A 1 220 ? 11.742 -44.25 -18.5 1 83.31 220 THR A O 1
ATOM 1708 N N . TYR A 1 221 ? 10.609 -44.156 -16.625 1 86.31 221 TYR A N 1
ATOM 1709 C CA . TYR A 1 221 ? 9.336 -44.219 -17.328 1 86.31 221 TYR A CA 1
ATOM 1710 C C . TYR A 1 221 ? 9.125 -42.969 -18.203 1 86.31 221 TYR A C 1
ATOM 1712 O O . TYR A 1 221 ? 8.719 -43.094 -19.359 1 86.31 221 TYR A O 1
ATOM 1720 N N . PHE A 1 222 ? 9.445 -41.875 -17.688 1 87.75 222 PHE A N 1
ATOM 1721 C CA . PHE A 1 222 ? 9.328 -40.625 -18.422 1 87.75 222 PHE A CA 1
ATOM 1722 C C . PHE A 1 222 ? 10.234 -40.625 -19.641 1 87.75 222 PHE A C 1
ATOM 1724 O O . PHE A 1 222 ? 9.797 -40.312 -20.75 1 87.75 222 PHE A O 1
ATOM 1731 N N . LEU A 1 223 ? 11.453 -41.062 -19.438 1 85.75 223 LEU A N 1
ATOM 1732 C CA . LEU A 1 223 ? 12.43 -41.094 -20.531 1 85.75 223 LEU A CA 1
ATOM 1733 C C . LEU A 1 223 ? 12.047 -42.125 -21.578 1 85.75 223 LEU A C 1
ATOM 1735 O O . LEU A 1 223 ? 12.281 -41.938 -22.766 1 85.75 223 LEU A O 1
ATOM 1739 N N . GLY A 1 224 ? 11.492 -43.188 -21.062 1 87.06 224 GLY A N 1
ATOM 1740 C CA . GLY A 1 224 ? 11.016 -44.188 -22 1 87.06 224 GLY A CA 1
ATOM 1741 C C . GLY A 1 224 ? 9.938 -43.688 -22.938 1 87.06 224 GLY A C 1
ATOM 1742 O O . GLY A 1 224 ? 9.984 -43.906 -24.141 1 87.06 224 GLY A O 1
ATOM 1743 N N . SER A 1 225 ? 9.016 -42.938 -22.359 1 91.12 225 SER A N 1
ATOM 1744 C CA . SER A 1 225 ? 7.957 -42.344 -23.172 1 91.12 225 SER A CA 1
ATOM 1745 C C . SER A 1 225 ? 8.516 -41.344 -24.172 1 91.12 225 SER A C 1
ATOM 1747 O O . SER A 1 225 ? 8.148 -41.375 -25.344 1 91.12 225 SER A O 1
ATOM 1749 N N . ARG A 1 226 ? 9.406 -40.531 -23.797 1 88.69 226 ARG A N 1
ATOM 1750 C CA . ARG A 1 226 ? 10.008 -39.5 -24.656 1 88.69 226 ARG A CA 1
ATOM 1751 C C . ARG A 1 226 ? 10.828 -40.156 -25.766 1 88.69 226 ARG A C 1
ATOM 1753 O O . ARG A 1 226 ? 10.852 -39.656 -26.891 1 88.69 226 ARG A O 1
ATOM 1760 N N . TYR A 1 227 ? 11.523 -41.188 -25.359 1 85.88 227 TYR A N 1
ATOM 1761 C CA . TYR A 1 227 ? 12.352 -41.906 -26.312 1 85.88 227 TYR A CA 1
ATOM 1762 C C . TYR A 1 227 ? 11.5 -42.5 -27.438 1 85.88 227 TYR A C 1
ATOM 1764 O O . TYR A 1 227 ? 11.828 -42.375 -28.609 1 85.88 227 TYR A O 1
ATOM 1772 N N . LEU A 1 228 ? 10.461 -43.156 -27.047 1 90.06 228 LEU A N 1
ATOM 1773 C CA . LEU A 1 228 ? 9.602 -43.812 -28.031 1 90.06 228 LEU A CA 1
ATOM 1774 C C . LEU A 1 228 ? 8.992 -42.781 -28.984 1 90.06 228 LEU A C 1
ATOM 1776 O O . LEU A 1 228 ? 8.906 -43.031 -30.203 1 90.06 228 LEU A O 1
ATOM 1780 N N . LEU A 1 229 ? 8.672 -41.656 -28.484 1 90.12 229 LEU A N 1
ATOM 1781 C CA . LEU A 1 229 ? 8.016 -40.625 -29.297 1 90.12 229 LEU A CA 1
ATOM 1782 C C . LEU A 1 229 ? 9.031 -39.906 -30.172 1 90.12 229 LEU A C 1
ATOM 1784 O O . LEU A 1 229 ? 8.664 -39.344 -31.203 1 90.12 229 LEU A O 1
ATOM 1788 N N . LYS A 1 230 ? 10.227 -39.906 -29.781 1 86.31 230 LYS A N 1
ATOM 1789 C CA . LYS A 1 230 ? 11.273 -39.281 -30.578 1 86.31 230 LYS A CA 1
ATOM 1790 C C . LYS A 1 230 ? 11.711 -40.156 -31.734 1 86.31 230 LYS A C 1
ATOM 1792 O O . LYS A 1 230 ? 12.055 -39.688 -32.812 1 86.31 230 LYS A O 1
ATOM 1797 N N . HIS A 1 231 ? 11.617 -41.438 -31.5 1 85.75 231 HIS A N 1
ATOM 1798 C CA . HIS A 1 231 ? 12.219 -42.375 -32.469 1 85.75 231 HIS A CA 1
ATOM 1799 C C . HIS A 1 231 ? 11.164 -43.031 -33.344 1 85.75 231 HIS A C 1
ATOM 1801 O O . HIS A 1 231 ? 11.484 -43.625 -34.375 1 85.75 231 HIS A O 1
ATOM 1807 N N . HIS A 1 232 ? 9.953 -42.875 -32.906 1 89.06 232 HIS A N 1
ATOM 1808 C CA . HIS A 1 232 ? 8.883 -43.5 -33.688 1 89.06 232 HIS A CA 1
ATOM 1809 C C . HIS A 1 232 ? 7.801 -42.469 -34.031 1 89.06 232 HIS A C 1
ATOM 1811 O O . HIS A 1 232 ? 7.395 -41.688 -33.188 1 89.06 232 HIS A O 1
ATOM 1817 N N . ALA A 1 233 ? 7.48 -42.438 -35.312 1 85 233 ALA A N 1
ATOM 1818 C CA . ALA A 1 233 ? 6.395 -41.531 -35.719 1 85 233 ALA A CA 1
ATOM 1819 C C . ALA A 1 233 ? 5.043 -42.062 -35.25 1 85 233 ALA A C 1
ATOM 1821 O O . ALA A 1 233 ? 4.723 -43.25 -35.469 1 85 233 ALA A O 1
ATOM 1822 N N . VAL A 1 234 ? 4.371 -41.281 -34.562 1 90.25 234 VAL A N 1
ATOM 1823 C CA . VAL A 1 234 ? 3.047 -41.625 -34.062 1 90.25 234 VAL A CA 1
ATOM 1824 C C . VAL A 1 234 ? 2.006 -40.656 -34.594 1 90.25 234 VAL A C 1
ATOM 1826 O O . VAL A 1 234 ? 2.23 -39.438 -34.625 1 90.25 234 VAL A O 1
ATOM 1829 N N . LYS A 1 235 ? 0.944 -41.219 -35.125 1 92.56 235 LYS A N 1
ATOM 1830 C CA . LYS A 1 235 ? -0.148 -40.375 -35.594 1 92.56 235 LYS A CA 1
ATOM 1831 C C . LYS A 1 235 ? -0.833 -39.656 -34.438 1 92.56 235 LYS A C 1
ATOM 1833 O O . LYS A 1 235 ? -0.947 -40.188 -33.344 1 92.56 235 LYS A O 1
ATOM 1838 N N . PRO A 1 236 ? -1.277 -38.469 -34.812 1 94.38 236 PRO A N 1
ATOM 1839 C CA . PRO A 1 236 ? -1.979 -37.719 -33.781 1 94.38 236 PRO A CA 1
ATOM 1840 C C . PRO A 1 236 ? -3.215 -38.438 -33.25 1 94.38 236 PRO A C 1
ATOM 1842 O O . PRO A 1 236 ? -4.023 -38.938 -34.062 1 94.38 236 PRO A O 1
ATOM 1845 N N . SER A 1 237 ? -3.232 -38.594 -31.984 1 95.19 237 SER A N 1
ATOM 1846 C CA . SER A 1 237 ? -4.355 -39.219 -31.297 1 95.19 237 SER A CA 1
ATOM 1847 C C . SER A 1 237 ? -4.594 -38.562 -29.938 1 95.19 237 SER A C 1
ATOM 1849 O O . SER A 1 237 ? -3.746 -37.812 -29.438 1 95.19 237 SER A O 1
ATOM 1851 N N . LEU A 1 238 ? -5.742 -38.812 -29.438 1 93.38 238 LEU A N 1
ATOM 1852 C CA . LEU A 1 238 ? -6.055 -38.281 -28.125 1 93.38 238 LEU A CA 1
ATOM 1853 C C . LEU A 1 238 ? -5.105 -38.844 -27.062 1 93.38 238 LEU A C 1
ATOM 1855 O O . LEU A 1 238 ? -4.68 -38.125 -26.172 1 93.38 238 LEU A O 1
ATOM 1859 N N . ASP A 1 239 ? -4.789 -40.062 -27.156 1 93.5 239 ASP A N 1
ATOM 1860 C CA . ASP A 1 239 ? -3.859 -40.719 -26.234 1 93.5 239 ASP A CA 1
ATOM 1861 C C . ASP A 1 239 ? -2.477 -40.062 -26.312 1 93.5 239 ASP A C 1
ATOM 1863 O O . ASP A 1 239 ? -1.811 -39.875 -25.281 1 93.5 239 ASP A O 1
ATOM 1867 N N . LEU A 1 240 ? -2.107 -39.812 -27.5 1 95.5 240 LEU A N 1
ATOM 1868 C CA . LEU A 1 240 ? -0.824 -39.125 -27.672 1 95.5 240 LEU A CA 1
ATOM 1869 C C . LEU A 1 240 ? -0.837 -37.75 -27.031 1 95.5 240 LEU A C 1
ATOM 1871 O O . LEU A 1 240 ? 0.134 -37.375 -26.375 1 95.5 240 LEU A O 1
ATOM 1875 N N . CYS A 1 241 ? -1.904 -37.062 -27.25 1 95.25 241 CYS A N 1
ATOM 1876 C CA . CYS A 1 241 ? -2.057 -35.719 -26.656 1 95.25 241 CYS A CA 1
ATOM 1877 C C . CYS A 1 241 ? -1.959 -35.812 -25.125 1 95.25 241 CYS A C 1
ATOM 1879 O O . CYS A 1 241 ? -1.268 -35 -24.516 1 95.25 241 CYS A O 1
ATOM 1881 N N . ILE A 1 242 ? -2.584 -36.719 -24.562 1 92.81 242 ILE A N 1
ATOM 1882 C CA . ILE A 1 242 ? -2.58 -36.938 -23.109 1 92.81 242 ILE A CA 1
ATOM 1883 C C . ILE A 1 242 ? -1.175 -37.281 -22.656 1 92.81 242 ILE A C 1
ATOM 1885 O O . ILE A 1 242 ? -0.727 -36.844 -21.594 1 92.81 242 ILE A O 1
ATOM 1889 N N . ALA A 1 243 ? -0.539 -38.125 -23.375 1 93.38 243 ALA A N 1
ATOM 1890 C CA . ALA A 1 243 ? 0.823 -38.5 -23.016 1 93.38 243 ALA A CA 1
ATOM 1891 C C . ALA A 1 243 ? 1.732 -37.281 -22.906 1 93.38 243 ALA A C 1
ATOM 1893 O O . ALA A 1 243 ? 2.471 -37.156 -21.922 1 93.38 243 ALA A O 1
ATOM 1894 N N . PHE A 1 244 ? 1.605 -36.438 -23.922 1 93.19 244 PHE A N 1
ATOM 1895 C CA . PHE A 1 244 ? 2.404 -35.219 -23.891 1 93.19 244 PHE A CA 1
ATOM 1896 C C . PHE A 1 244 ? 2.021 -34.344 -22.688 1 93.19 244 PHE A C 1
ATOM 1898 O O . PHE A 1 244 ? 2.889 -33.75 -22.062 1 93.19 244 PHE A O 1
ATOM 1905 N N . TYR A 1 245 ? 0.824 -34.219 -22.422 1 91.88 245 TYR A N 1
ATOM 1906 C CA . TYR A 1 245 ? 0.34 -33.438 -21.297 1 91.88 245 TYR A CA 1
ATOM 1907 C C . TYR A 1 245 ? 0.892 -33.969 -19.969 1 91.88 245 TYR A C 1
ATOM 1909 O O . TYR A 1 245 ? 1.344 -33.219 -19.125 1 91.88 245 TYR A O 1
ATOM 1917 N N . LEU A 1 246 ? 0.849 -35.25 -19.828 1 88.69 246 LEU A N 1
ATOM 1918 C CA . LEU A 1 246 ? 1.363 -35.875 -18.609 1 88.69 246 LEU A CA 1
ATOM 1919 C C . LEU A 1 246 ? 2.873 -35.688 -18.5 1 88.69 246 LEU A C 1
ATOM 1921 O O . LEU A 1 246 ? 3.404 -35.531 -17.406 1 88.69 246 LEU A O 1
ATOM 1925 N N . GLN A 1 247 ? 3.543 -35.75 -19.656 1 89 247 GLN A N 1
ATOM 1926 C CA . GLN A 1 247 ? 4.973 -35.469 -19.656 1 89 247 GLN A CA 1
ATOM 1927 C C . GLN A 1 247 ? 5.238 -34.031 -19.141 1 89 247 GLN A C 1
ATOM 1929 O O . GLN A 1 247 ? 6.207 -33.812 -18.406 1 89 247 GLN A O 1
ATOM 1934 N N . HIS A 1 248 ? 4.391 -33.125 -19.547 1 87 248 HIS A N 1
ATOM 1935 C CA . HIS A 1 248 ? 4.52 -31.766 -19.094 1 87 248 HIS A CA 1
ATOM 1936 C C . HIS A 1 248 ? 4.352 -31.656 -17.578 1 87 248 HIS A C 1
ATOM 1938 O O . HIS A 1 248 ? 5.117 -30.969 -16.922 1 87 248 HIS A O 1
ATOM 1944 N N . LEU A 1 249 ? 3.387 -32.344 -17.062 1 80.31 249 LEU A N 1
ATOM 1945 C CA . LEU A 1 249 ? 3.146 -32.312 -15.625 1 80.31 249 LEU A CA 1
ATOM 1946 C C . LEU A 1 249 ? 4.34 -32.875 -14.859 1 80.31 249 LEU A C 1
ATOM 1948 O O . LEU A 1 249 ? 4.691 -32.375 -13.789 1 80.31 249 LEU A O 1
ATOM 1952 N N . TYR A 1 250 ? 4.855 -33.938 -15.422 1 79.56 250 TYR A N 1
ATOM 1953 C CA . TYR A 1 250 ? 6.047 -34.562 -14.828 1 79.56 250 TYR A CA 1
ATOM 1954 C C . TYR A 1 250 ? 7.195 -33.562 -14.781 1 79.56 250 TYR A C 1
ATOM 1956 O O . TYR A 1 250 ? 7.883 -33.438 -13.766 1 79.56 250 TYR A O 1
ATOM 1964 N N . LEU A 1 251 ? 7.379 -32.844 -15.891 1 77.88 251 LEU A N 1
ATOM 1965 C CA . LEU A 1 251 ? 8.469 -31.891 -15.992 1 77.88 251 LEU A CA 1
ATOM 1966 C C . LEU A 1 251 ? 8.242 -30.703 -15.062 1 77.88 251 LEU A C 1
ATOM 1968 O O . LEU A 1 251 ? 9.195 -30.125 -14.531 1 77.88 251 LEU A O 1
ATOM 1972 N N . LEU A 1 252 ? 7.062 -30.359 -14.914 1 71.06 252 LEU A N 1
ATOM 1973 C CA . LEU A 1 252 ? 6.734 -29.266 -14.016 1 71.06 252 LEU A CA 1
ATOM 1974 C C . LEU A 1 252 ? 7.207 -29.562 -12.602 1 71.06 252 LEU A C 1
ATOM 1976 O O . LEU A 1 252 ? 7.621 -28.641 -11.875 1 71.06 252 LEU A O 1
ATOM 1980 N N . LYS A 1 253 ? 7.176 -30.781 -12.234 1 67 253 LYS A N 1
ATOM 1981 C CA . LYS A 1 253 ? 7.547 -31.156 -10.867 1 67 253 LYS A CA 1
ATOM 1982 C C . LYS A 1 253 ? 9.047 -31.391 -10.758 1 67 253 LYS A C 1
ATOM 1984 O O . LYS A 1 253 ? 9.656 -31.078 -9.734 1 67 253 LYS A O 1
ATOM 1989 N N . THR A 1 254 ? 9.602 -32.094 -11.68 1 64.62 254 THR A N 1
ATOM 1990 C CA . THR A 1 254 ? 10.969 -32.562 -11.547 1 64.62 254 THR A CA 1
ATOM 1991 C C . THR A 1 254 ? 11.938 -31.641 -12.273 1 64.62 254 THR A C 1
ATOM 1993 O O . THR A 1 254 ? 13.141 -31.656 -12.008 1 64.62 254 THR A O 1
ATOM 1996 N N . GLY A 1 255 ? 11.57 -31.031 -13.344 1 57.09 255 GLY A N 1
ATOM 1997 C CA . GLY A 1 255 ? 12.469 -30.422 -14.312 1 57.09 255 GLY A CA 1
ATOM 1998 C C . GLY A 1 255 ? 12.969 -29.062 -13.883 1 57.09 255 GLY A C 1
ATOM 1999 O O . GLY A 1 255 ? 12.336 -28.391 -13.07 1 57.09 255 GLY A O 1
ATOM 2000 N N . PRO A 1 256 ? 14.32 -29.094 -14.07 1 49.31 256 PRO A N 1
ATOM 2001 C CA . PRO A 1 256 ? 14.945 -27.812 -13.727 1 49.31 256 PRO A CA 1
ATOM 2002 C C . PRO A 1 256 ? 14.156 -26.609 -14.25 1 49.31 256 PRO A C 1
ATOM 2004 O O . PRO A 1 256 ? 13.945 -25.641 -13.516 1 49.31 256 PRO A O 1
ATOM 2007 N N . ASP A 1 257 ? 14.5 -26.266 -15.703 1 48.97 257 ASP A N 1
ATOM 2008 C CA . ASP A 1 257 ? 14.086 -24.984 -16.25 1 48.97 257 ASP A CA 1
ATOM 2009 C C . ASP A 1 257 ? 12.664 -25.047 -16.797 1 48.97 257 ASP A C 1
ATOM 2011 O O . ASP A 1 257 ? 12.32 -25.984 -17.531 1 48.97 257 ASP A O 1
ATOM 2015 N N . ASN A 1 258 ? 11.688 -24.703 -16.031 1 51.28 258 ASN A N 1
ATOM 2016 C CA . ASN A 1 258 ? 10.336 -24.359 -16.469 1 51.28 258 ASN A CA 1
ATOM 2017 C C . ASN A 1 258 ? 10.289 -24.031 -17.953 1 51.28 258 ASN A C 1
ATOM 2019 O O . ASN A 1 258 ? 9.258 -23.578 -18.453 1 51.28 258 ASN A O 1
ATOM 2023 N N . GLN A 1 259 ? 11.539 -24.188 -18.609 1 53.5 259 GLN A N 1
ATOM 2024 C CA . GLN A 1 259 ? 11.547 -23.734 -20 1 53.5 259 GLN A CA 1
ATOM 2025 C C . GLN A 1 259 ? 11.141 -24.859 -20.938 1 53.5 259 GLN A C 1
ATOM 2027 O O . GLN A 1 259 ? 10.828 -24.609 -22.109 1 53.5 259 GLN A O 1
ATOM 2032 N N . ASP A 1 260 ? 11.227 -26.078 -20.391 1 60.66 260 ASP A N 1
ATOM 2033 C CA . ASP A 1 260 ? 10.859 -27.062 -21.391 1 60.66 260 ASP A CA 1
ATOM 2034 C C . ASP A 1 260 ? 9.352 -27.078 -21.625 1 60.66 260 ASP A C 1
ATOM 2036 O O . ASP A 1 260 ? 8.617 -27.734 -20.875 1 60.66 260 ASP A O 1
ATOM 2040 N N . THR A 1 261 ? 9.008 -26.25 -22.484 1 75.81 261 THR A N 1
ATOM 2041 C CA . THR A 1 261 ? 7.605 -26.172 -22.875 1 75.81 261 THR A CA 1
ATOM 2042 C C . THR A 1 261 ? 7.324 -27.062 -24.094 1 75.81 261 THR A C 1
ATOM 2044 O O . THR A 1 261 ? 6.262 -26.953 -24.703 1 75.81 261 THR A O 1
ATOM 2047 N N . THR A 1 262 ? 8.305 -27.891 -24.328 1 84.38 262 THR A N 1
ATOM 2048 C CA . THR A 1 262 ? 8.18 -28.688 -25.547 1 84.38 262 THR A CA 1
ATOM 2049 C C . THR A 1 262 ? 7.02 -29.672 -25.438 1 84.38 262 THR A C 1
ATOM 2051 O O . THR A 1 262 ? 6.25 -29.828 -26.391 1 84.38 262 THR A O 1
ATOM 2054 N N . ALA A 1 263 ? 6.984 -30.297 -24.266 1 89.75 263 ALA A N 1
ATOM 2055 C CA . ALA A 1 263 ? 5.906 -31.281 -24.094 1 89.75 263 ALA A CA 1
ATOM 2056 C C . ALA A 1 263 ? 4.539 -30.609 -24.188 1 89.75 263 ALA A C 1
ATOM 2058 O O . ALA A 1 263 ? 3.627 -31.141 -24.828 1 89.75 263 ALA A O 1
ATOM 2059 N N . LEU A 1 264 ? 4.48 -29.469 -23.656 1 91.56 264 LEU A N 1
ATOM 2060 C CA . LEU A 1 264 ? 3.215 -28.75 -23.719 1 91.56 264 LEU A CA 1
ATOM 2061 C C . LEU A 1 264 ? 2.912 -28.297 -25.141 1 91.56 264 LEU A C 1
ATOM 2063 O O . LEU A 1 264 ? 1.772 -28.391 -25.609 1 91.56 264 LEU A O 1
ATOM 2067 N N . ALA A 1 265 ? 3.898 -27.828 -25.844 1 93.06 265 ALA A N 1
ATOM 2068 C CA . ALA A 1 265 ? 3.729 -27.406 -27.219 1 93.06 265 ALA A CA 1
ATOM 2069 C C . ALA A 1 265 ? 3.277 -28.562 -28.109 1 93.06 265 ALA A C 1
ATOM 2071 O O . ALA A 1 265 ? 2.396 -28.391 -28.953 1 93.06 265 ALA A O 1
ATOM 2072 N N . MET A 1 266 ? 3.885 -29.656 -27.828 1 93.94 266 MET A N 1
ATOM 2073 C CA . MET A 1 266 ? 3.527 -30.828 -28.625 1 93.94 266 MET A CA 1
ATOM 2074 C C . MET A 1 266 ? 2.1 -31.281 -28.328 1 93.94 266 MET A C 1
ATOM 2076 O O . MET A 1 266 ? 1.381 -31.719 -29.219 1 93.94 266 MET A O 1
ATOM 2080 N N . ALA A 1 267 ? 1.744 -31.188 -27.078 1 95.25 267 ALA A N 1
ATOM 2081 C CA . ALA A 1 267 ? 0.37 -31.531 -26.719 1 95.25 267 ALA A CA 1
ATOM 2082 C C . ALA A 1 267 ? -0.624 -30.609 -27.422 1 95.25 267 ALA A C 1
ATOM 2084 O O . ALA A 1 267 ? -1.63 -31.062 -27.969 1 95.25 267 ALA A O 1
ATOM 2085 N N . ILE A 1 268 ? -0.333 -29.359 -27.438 1 95.88 268 ILE A N 1
ATOM 2086 C CA . ILE A 1 268 ? -1.214 -28.359 -28.047 1 95.88 268 ILE A CA 1
ATOM 2087 C C . ILE A 1 268 ? -1.277 -28.578 -29.547 1 95.88 268 ILE A C 1
ATOM 2089 O O . ILE A 1 268 ? -2.357 -28.547 -30.141 1 95.88 268 ILE A O 1
ATOM 2093 N N . HIS A 1 269 ? -0.154 -28.859 -30.172 1 95.69 269 HIS A N 1
ATOM 2094 C CA . HIS A 1 269 ? -0.122 -29.125 -31.609 1 95.69 269 HIS A CA 1
ATOM 2095 C C . HIS A 1 269 ? -0.943 -30.359 -31.953 1 95.69 269 HIS A C 1
ATOM 2097 O O . HIS A 1 269 ? -1.677 -30.375 -32.938 1 95.69 269 HIS A O 1
ATOM 2103 N N . THR A 1 270 ? -0.772 -31.344 -31.125 1 96.31 270 THR A N 1
ATOM 2104 C CA . THR A 1 270 ? -1.534 -32.562 -31.359 1 96.31 270 THR A CA 1
ATOM 2105 C C . THR A 1 270 ? -3.031 -32.312 -31.219 1 96.31 270 THR A C 1
ATOM 2107 O O . THR A 1 270 ? -3.828 -32.812 -32 1 96.31 270 THR A O 1
ATOM 2110 N N . ALA A 1 271 ? -3.375 -31.547 -30.266 1 95.94 271 ALA A N 1
ATOM 2111 C CA . ALA A 1 271 ? -4.781 -31.203 -30.078 1 95.94 271 ALA A CA 1
ATOM 2112 C C . ALA A 1 271 ? -5.32 -30.453 -31.297 1 95.94 271 ALA A C 1
ATOM 2114 O O . ALA A 1 271 ? -6.449 -30.688 -31.734 1 95.94 271 ALA A O 1
ATOM 2115 N N . HIS A 1 272 ? -4.57 -29.578 -31.812 1 95.25 272 HIS A N 1
ATOM 2116 C CA . HIS A 1 272 ? -4.977 -28.797 -33 1 95.25 272 HIS A CA 1
ATOM 2117 C C . HIS A 1 272 ? -5.051 -29.688 -34.219 1 95.25 272 HIS A C 1
ATOM 2119 O O . HIS A 1 272 ? -5.941 -29.5 -35.062 1 95.25 272 HIS A O 1
ATOM 2125 N N . ASP A 1 273 ? -4.125 -30.609 -34.344 1 94.56 273 ASP A N 1
ATOM 2126 C CA . ASP A 1 273 ? -4.152 -31.547 -35.438 1 94.56 273 ASP A CA 1
ATOM 2127 C C . ASP A 1 273 ? -5.43 -32.375 -35.406 1 94.56 273 ASP A C 1
ATOM 2129 O O . ASP A 1 273 ? -5.957 -32.75 -36.469 1 94.56 273 ASP A O 1
ATOM 2133 N N . LEU A 1 274 ? -5.902 -32.656 -34.188 1 94.56 274 LEU A N 1
ATOM 2134 C CA . LEU A 1 274 ? -7.125 -33.438 -34.031 1 94.56 274 LEU A CA 1
ATOM 2135 C C . LEU A 1 274 ? -8.359 -32.531 -34.125 1 94.56 274 LEU A C 1
ATOM 2137 O O . LEU A 1 274 ? -9.484 -33.031 -34.031 1 94.56 274 LEU A O 1
ATOM 2141 N N . LYS A 1 275 ? -8.141 -31.219 -34.25 1 93.31 275 LYS A N 1
ATOM 2142 C CA . LYS A 1 275 ? -9.18 -30.203 -34.406 1 93.31 275 LYS A CA 1
ATOM 2143 C C . LYS A 1 275 ? -10.117 -30.203 -33.188 1 93.31 275 LYS A C 1
ATOM 2145 O O . LYS A 1 275 ? -11.328 -30.047 -33.344 1 93.31 275 LYS A O 1
ATOM 2150 N N . ILE A 1 276 ? -9.453 -30.422 -32.094 1 92.38 276 ILE A N 1
ATOM 2151 C CA . ILE A 1 276 ? -10.242 -30.375 -30.859 1 92.38 276 ILE A CA 1
ATOM 2152 C C . ILE A 1 276 ? -10.719 -28.953 -30.609 1 92.38 276 ILE A C 1
ATOM 2154 O O . ILE A 1 276 ? -11.797 -28.734 -30.047 1 92.38 276 ILE A O 1
ATOM 2158 N N . ASN A 1 277 ? -9.992 -27.953 -31.031 1 92.12 277 ASN A N 1
ATOM 2159 C CA . ASN A 1 277 ? -10.258 -26.547 -30.812 1 92.12 277 ASN A CA 1
ATOM 2160 C C . ASN A 1 277 ? -11.375 -26.031 -31.719 1 92.12 277 ASN A C 1
ATOM 2162 O O . ASN A 1 277 ? -11.875 -24.922 -31.531 1 92.12 277 ASN A O 1
ATOM 2166 N N . GLU A 1 278 ? -11.742 -26.812 -32.656 1 89.44 278 GLU A N 1
ATOM 2167 C CA . GLU A 1 278 ? -12.734 -26.359 -33.625 1 89.44 278 GLU A CA 1
ATOM 2168 C C . GLU A 1 278 ? -14.047 -27.125 -33.5 1 89.44 278 GLU A C 1
ATOM 2170 O O . GLU A 1 278 ? -15.094 -26.656 -33.938 1 89.44 278 GLU A O 1
ATOM 2175 N N . ARG A 1 279 ? -13.898 -28.234 -32.875 1 76.81 279 ARG A N 1
ATOM 2176 C CA . ARG A 1 279 ? -15.055 -29.125 -32.906 1 76.81 279 ARG A CA 1
ATOM 2177 C C . ARG A 1 279 ? -15.812 -29.078 -31.594 1 76.81 279 ARG A C 1
ATOM 2179 O O . ARG A 1 279 ? -15.203 -28.984 -30.516 1 76.81 279 ARG A O 1
ATOM 2186 N N . GLU A 1 280 ? -17.109 -28.828 -31.797 1 67 280 GLU A N 1
ATOM 2187 C CA . GLU A 1 280 ? -17.953 -29.031 -30.625 1 67 280 GLU A CA 1
ATOM 2188 C C . GLU A 1 280 ? -17.875 -30.469 -30.125 1 67 280 GLU A C 1
ATOM 2190 O O . GLU A 1 280 ? -17.766 -31.406 -30.938 1 67 280 GLU A O 1
ATOM 2195 N N . SER A 1 281 ? -17.531 -30.594 -28.875 1 63.56 281 SER A N 1
ATOM 2196 C CA . SER A 1 281 ? -17.469 -31.922 -28.297 1 63.56 281 SER A CA 1
ATOM 2197 C C . SER A 1 281 ? -18.672 -32.781 -28.719 1 63.56 281 SER A C 1
ATOM 2199 O O . SER A 1 281 ? -19.797 -32.281 -28.75 1 63.56 281 SER A O 1
ATOM 2201 N N . ALA A 1 282 ? -18.453 -33.781 -29.453 1 61.44 282 ALA A N 1
ATOM 2202 C CA . ALA A 1 282 ? -19.562 -34.688 -29.734 1 61.44 282 ALA A CA 1
ATOM 2203 C C . ALA A 1 282 ? -20.328 -35.031 -28.469 1 61.44 282 ALA A C 1
ATOM 2205 O O . ALA A 1 282 ? -19.797 -34.938 -27.359 1 61.44 282 ALA A O 1
ATOM 2206 N N . ASP A 1 283 ? -21.734 -35.188 -28.516 1 58.28 283 ASP A N 1
ATOM 2207 C CA . ASP A 1 283 ? -22.766 -35.344 -27.516 1 58.28 283 ASP A CA 1
ATOM 2208 C C . ASP A 1 283 ? -22.281 -36.219 -26.359 1 58.28 283 ASP A C 1
ATOM 2210 O O . ASP A 1 283 ? -22.656 -36 -25.203 1 58.28 283 ASP A O 1
ATOM 2214 N N . SER A 1 284 ? -21.375 -37.188 -26.594 1 66 284 SER A N 1
ATOM 2215 C CA . SER A 1 284 ? -21.219 -38.125 -25.484 1 66 284 SER A CA 1
ATOM 2216 C C . SER A 1 284 ? -19.812 -38.062 -24.906 1 66 284 SER A C 1
ATOM 2218 O O . SER A 1 284 ? -19.547 -38.594 -23.828 1 66 284 SER A O 1
ATOM 2220 N N . ASP A 1 285 ? -18.828 -37.281 -25.484 1 79.69 285 ASP A N 1
ATOM 2221 C CA . ASP A 1 285 ? -17.469 -37.375 -24.938 1 79.69 285 ASP A CA 1
ATOM 2222 C C . ASP A 1 285 ? -16.891 -35.969 -24.75 1 79.69 285 ASP A C 1
ATOM 2224 O O . ASP A 1 285 ? -16.484 -35.312 -25.703 1 79.69 285 ASP A O 1
ATOM 2228 N N . THR A 1 286 ? -16.844 -35.562 -23.531 1 86.62 286 THR A N 1
ATOM 2229 C CA . THR A 1 286 ? -16.344 -34.219 -23.203 1 86.62 286 THR A CA 1
ATOM 2230 C C . THR A 1 286 ? -14.852 -34.281 -22.891 1 86.62 286 THR A C 1
ATOM 2232 O O . THR A 1 286 ? -14.25 -33.25 -22.562 1 86.62 286 THR A O 1
ATOM 2235 N N . LEU A 1 287 ? -14.25 -35.469 -23.047 1 87 287 LEU A N 1
ATOM 2236 C CA . LEU A 1 287 ? -12.859 -35.625 -22.641 1 87 287 LEU A CA 1
ATOM 2237 C C . LEU A 1 287 ? -11.938 -34.75 -23.484 1 87 287 LEU A C 1
ATOM 2239 O O . LEU A 1 287 ? -11.07 -34.062 -22.938 1 87 287 LEU A O 1
ATOM 2243 N N . PRO A 1 288 ? -12.172 -34.688 -24.812 1 90.06 288 PRO A N 1
ATOM 2244 C CA . PRO A 1 288 ? -11.281 -33.844 -25.609 1 90.06 288 PRO A CA 1
ATOM 2245 C C . PRO A 1 288 ? -11.367 -32.375 -25.234 1 90.06 288 PRO A C 1
ATOM 2247 O O . PRO A 1 288 ? -10.344 -31.703 -25.109 1 90.06 288 PRO A O 1
ATOM 2250 N N . ALA A 1 289 ? -12.539 -31.938 -25.031 1 89.88 289 ALA A N 1
ATOM 2251 C CA . ALA A 1 289 ? -12.727 -30.531 -24.688 1 89.88 289 ALA A CA 1
ATOM 2252 C C . ALA A 1 289 ? -12.148 -30.219 -23.297 1 89.88 289 ALA A C 1
ATOM 2254 O O . ALA A 1 289 ? -11.586 -29.156 -23.078 1 89.88 289 ALA A O 1
ATOM 2255 N N . ARG A 1 290 ? -12.289 -31.141 -22.422 1 86.25 290 ARG A N 1
ATOM 2256 C CA . ARG A 1 290 ? -11.727 -30.984 -21.078 1 86.25 290 ARG A CA 1
ATOM 2257 C C . ARG A 1 290 ? -10.203 -30.922 -21.141 1 86.25 290 ARG A C 1
ATOM 2259 O O . ARG A 1 290 ? -9.578 -30.125 -20.453 1 86.25 290 ARG A O 1
ATOM 2266 N N . LEU A 1 291 ? -9.68 -31.797 -21.906 1 89.88 291 LEU A N 1
ATOM 2267 C CA . LEU A 1 291 ? -8.227 -31.797 -22.078 1 89.88 291 LEU A CA 1
ATOM 2268 C C . LEU A 1 291 ? -7.746 -30.469 -22.656 1 89.88 291 LEU A C 1
ATOM 2270 O O . LEU A 1 291 ? -6.742 -29.922 -22.203 1 89.88 291 LEU A O 1
ATOM 2274 N N . TYR A 1 292 ? -8.461 -29.984 -23.594 1 91.69 292 TYR A N 1
ATOM 2275 C CA . TYR A 1 292 ? -8.062 -28.734 -24.219 1 91.69 292 TYR A CA 1
ATOM 2276 C C . TYR A 1 292 ? -8.133 -27.578 -23.219 1 91.69 292 TYR A C 1
ATOM 2278 O O . TYR A 1 292 ? -7.297 -26.672 -23.25 1 91.69 292 TYR A O 1
ATOM 2286 N N . LEU A 1 293 ? -9.078 -27.656 -22.391 1 87.62 293 LEU A N 1
ATOM 2287 C CA . LEU A 1 293 ? -9.18 -26.656 -21.328 1 87.62 293 LEU A CA 1
ATOM 2288 C C . LEU A 1 293 ? -7.965 -26.703 -20.422 1 87.62 293 LEU A C 1
ATOM 2290 O O . LEU A 1 293 ? -7.422 -25.672 -20.031 1 87.62 293 LEU A O 1
ATOM 2294 N N . PHE A 1 294 ? -7.508 -27.844 -20.078 1 85.31 294 PHE A N 1
ATOM 2295 C CA . PHE A 1 294 ? -6.336 -28.016 -19.234 1 85.31 294 PHE A CA 1
ATOM 2296 C C . PHE A 1 294 ? -5.074 -27.547 -19.938 1 85.31 294 PHE A C 1
ATOM 2298 O O . PHE A 1 294 ? -4.188 -26.969 -19.328 1 85.31 294 PHE A O 1
ATOM 2305 N N . LEU A 1 295 ? -5.039 -27.828 -21.172 1 90.81 295 LEU A N 1
ATOM 2306 C CA . LEU A 1 295 ? -3.906 -27.344 -21.953 1 90.81 295 LEU A CA 1
ATOM 2307 C C . LEU A 1 295 ? -3.869 -25.828 -21.984 1 90.81 295 LEU A C 1
ATOM 2309 O O . LEU A 1 295 ? -2.803 -25.219 -21.828 1 90.81 295 LEU A O 1
ATOM 2313 N N . TYR A 1 296 ? -5.008 -25.281 -22.172 1 89.44 296 TYR A N 1
ATOM 2314 C CA . TYR A 1 296 ? -5.121 -23.828 -22.188 1 89.44 296 TYR A CA 1
ATOM 2315 C C . TYR A 1 296 ? -4.691 -23.234 -20.844 1 89.44 296 TYR A C 1
ATOM 2317 O O . TYR A 1 296 ? -3.973 -22.234 -20.812 1 89.44 296 TYR A O 1
ATOM 2325 N N . PHE A 1 297 ? -5.094 -23.875 -19.859 1 83.88 297 PHE A N 1
ATOM 2326 C CA . PHE A 1 297 ? -4.727 -23.484 -18.5 1 83.88 297 PHE A CA 1
ATOM 2327 C C . PHE A 1 297 ? -3.217 -23.516 -18.312 1 83.88 297 PHE A C 1
ATOM 2329 O O . PHE A 1 297 ? -2.611 -22.547 -17.875 1 83.88 297 PHE A O 1
ATOM 2336 N N . HIS A 1 298 ? -2.594 -24.562 -18.609 1 84.19 298 HIS A N 1
ATOM 2337 C CA . HIS A 1 298 ? -1.164 -24.734 -18.391 1 84.19 298 HIS A CA 1
ATOM 2338 C C . HIS A 1 298 ? -0.341 -23.875 -19.344 1 84.19 298 HIS A C 1
ATOM 2340 O O . HIS A 1 298 ? 0.741 -23.391 -18.969 1 84.19 298 HIS A O 1
ATOM 2346 N N . ASP A 1 299 ? -0.849 -23.672 -20.484 1 89.56 299 ASP A N 1
ATOM 2347 C CA . ASP A 1 299 ? -0.185 -22.766 -21.406 1 89.56 299 ASP A CA 1
ATOM 2348 C C . ASP A 1 299 ? -0.073 -21.359 -20.828 1 89.56 299 ASP A C 1
ATOM 2350 O O . ASP A 1 299 ? 0.988 -20.734 -20.906 1 89.56 299 ASP A O 1
ATOM 2354 N N . GLN A 1 300 ? -1.148 -21.047 -20.25 1 86.25 300 GLN A N 1
ATOM 2355 C CA . GLN A 1 300 ? -1.146 -19.703 -19.641 1 86.25 300 GLN A CA 1
ATOM 2356 C C . GLN A 1 300 ? -0.248 -19.656 -18.422 1 86.25 300 GLN A C 1
ATOM 2358 O O . GLN A 1 300 ? 0.427 -18.656 -18.172 1 86.25 300 GLN A O 1
ATOM 2363 N N . CYS A 1 301 ? -0.319 -20.672 -17.672 1 78.25 301 CYS A N 1
ATOM 2364 C CA . CYS A 1 301 ? 0.56 -20.719 -16.516 1 78.25 301 CYS A CA 1
ATOM 2365 C C . CYS A 1 301 ? 2.021 -20.609 -16.922 1 78.25 301 CYS A C 1
ATOM 2367 O O . CYS A 1 301 ? 2.795 -19.891 -16.297 1 78.25 301 CYS A O 1
ATOM 2369 N N . CYS A 1 302 ? 2.291 -21.266 -17.953 1 80.62 302 CYS A N 1
ATOM 2370 C CA . CYS A 1 302 ? 3.656 -21.219 -18.469 1 80.62 302 CYS A CA 1
ATOM 2371 C C . CYS A 1 302 ? 3.979 -19.844 -19.031 1 80.62 302 CYS A C 1
ATOM 2373 O O . CYS A 1 302 ? 5.062 -19.297 -18.797 1 80.62 302 CYS A O 1
ATOM 2375 N N . ALA A 1 303 ? 3.074 -19.328 -19.703 1 83.5 303 ALA A N 1
ATOM 2376 C CA . ALA A 1 303 ? 3.26 -18 -20.281 1 83.5 303 ALA A CA 1
ATOM 2377 C C . ALA A 1 303 ? 3.469 -16.953 -19.203 1 83.5 303 ALA A C 1
ATOM 2379 O O . ALA A 1 303 ? 4.352 -16.094 -19.312 1 83.5 303 ALA A O 1
ATOM 2380 N N . MET A 1 304 ? 2.619 -17.047 -18.219 1 77.25 304 MET A N 1
ATOM 2381 C CA . MET A 1 304 ? 2.732 -16.109 -17.109 1 77.25 304 MET A CA 1
ATOM 2382 C C . MET A 1 304 ? 4.059 -16.281 -16.375 1 77.25 304 MET A C 1
ATOM 2384 O O . MET A 1 304 ? 4.66 -15.312 -15.922 1 77.25 304 MET A O 1
ATOM 2388 N N . GLY A 1 305 ? 4.43 -17.562 -16.25 1 72.75 305 GLY A N 1
ATOM 2389 C CA . GLY A 1 305 ? 5.672 -17.859 -15.562 1 72.75 305 GLY A CA 1
ATOM 2390 C C . GLY A 1 305 ? 6.902 -17.375 -16.297 1 72.75 305 GLY A C 1
ATOM 2391 O O . GLY A 1 305 ? 7.871 -16.938 -15.68 1 72.75 305 GLY A O 1
ATOM 2392 N N . ASN A 1 306 ? 6.816 -17.297 -17.609 1 73 306 ASN A N 1
ATOM 2393 C CA . ASN A 1 306 ? 7.992 -16.984 -18.422 1 73 306 ASN A CA 1
ATOM 2394 C C . ASN A 1 306 ? 7.848 -15.633 -19.109 1 73 306 ASN A C 1
ATOM 2396 O O . ASN A 1 306 ? 8.766 -15.188 -19.797 1 73 306 ASN A O 1
ATOM 2400 N N . ASN A 1 307 ? 6.816 -14.984 -18.938 1 76.12 307 ASN A N 1
ATOM 2401 C CA . ASN A 1 307 ? 6.539 -13.703 -19.594 1 76.12 307 ASN A CA 1
ATOM 2402 C C . ASN A 1 307 ? 6.598 -13.82 -21.109 1 76.12 307 ASN A C 1
ATOM 2404 O O . ASN A 1 307 ? 7.301 -13.047 -21.766 1 76.12 307 ASN A O 1
ATOM 2408 N N . THR A 1 308 ? 5.961 -14.82 -21.609 1 79.56 308 THR A N 1
ATOM 2409 C CA . THR A 1 308 ? 5.867 -15.055 -23.047 1 79.56 308 THR A CA 1
ATOM 2410 C C . THR A 1 308 ? 4.41 -15.125 -23.484 1 79.56 308 THR A C 1
ATOM 2412 O O . THR A 1 308 ? 3.51 -15.289 -22.656 1 79.56 308 THR A O 1
ATOM 2415 N N . PRO A 1 309 ? 4.273 -14.859 -24.703 1 85.69 309 PRO A N 1
ATOM 2416 C CA . PRO A 1 309 ? 2.902 -15.055 -25.188 1 85.69 309 PRO A CA 1
ATOM 2417 C C . PRO A 1 309 ? 2.443 -16.516 -25.078 1 85.69 309 PRO A C 1
ATOM 2419 O O . PRO A 1 309 ? 3.262 -17.422 -25.172 1 85.69 309 PRO A O 1
ATOM 2422 N N . PRO A 1 310 ? 1.197 -16.688 -24.859 1 89.19 310 PRO A N 1
ATOM 2423 C CA . PRO A 1 310 ? 0.69 -18.062 -24.828 1 89.19 310 PRO A CA 1
ATOM 2424 C C . PRO A 1 310 ? 0.718 -18.734 -26.203 1 89.19 310 PRO A C 1
ATOM 2426 O O . PRO A 1 310 ? 0.695 -18.047 -27.234 1 89.19 310 PRO A O 1
ATOM 2429 N N . LEU A 1 311 ? 0.818 -20.047 -26.203 1 90.88 311 LEU A N 1
ATOM 2430 C CA . LEU A 1 311 ? 0.8 -20.812 -27.438 1 90.88 311 LEU A CA 1
ATOM 2431 C C . LEU A 1 311 ? -0.61 -20.891 -28.016 1 90.88 311 LEU A C 1
ATOM 2433 O O . LEU A 1 311 ? -0.784 -20.906 -29.234 1 90.88 311 LEU A O 1
ATOM 2437 N N . ILE A 1 312 ? -1.556 -20.969 -27.094 1 93.44 312 ILE A N 1
ATOM 2438 C CA . ILE A 1 312 ? -2.951 -20.953 -27.516 1 93.44 312 ILE A CA 1
ATOM 2439 C C . ILE A 1 312 ? -3.492 -19.531 -27.484 1 93.44 312 ILE A C 1
ATOM 2441 O O . ILE A 1 312 ? -3.678 -18.953 -26.406 1 93.44 312 ILE A O 1
ATOM 2445 N N . LYS A 1 313 ? -3.791 -19.016 -28.609 1 90.06 313 LYS A N 1
ATOM 2446 C CA . LYS A 1 313 ? -4.383 -17.688 -28.719 1 90.06 313 LYS A CA 1
ATOM 2447 C C . LYS A 1 313 ? -5.902 -17.75 -28.578 1 90.06 313 LYS A C 1
ATOM 2449 O O . LYS A 1 313 ? -6.5 -18.812 -28.75 1 90.06 313 LYS A O 1
ATOM 2454 N N . THR A 1 314 ? -6.441 -16.594 -28.297 1 85.69 314 THR A N 1
ATOM 2455 C CA . THR A 1 314 ? -7.887 -16.516 -28.125 1 85.69 314 THR A CA 1
ATOM 2456 C C . THR A 1 314 ? -8.602 -16.734 -29.453 1 85.69 314 THR A C 1
ATOM 2458 O O . THR A 1 314 ? -9.773 -17.109 -29.484 1 85.69 314 THR A O 1
ATOM 2461 N N . THR A 1 315 ? -7.887 -16.578 -30.469 1 86.88 315 THR A N 1
ATOM 2462 C CA . THR A 1 315 ? -8.461 -16.766 -31.797 1 86.88 315 THR A CA 1
ATOM 2463 C C . THR A 1 315 ? -8.305 -18.219 -32.25 1 86.88 315 THR A C 1
ATOM 2465 O O . THR A 1 315 ? -8.875 -18.625 -33.281 1 86.88 315 THR A O 1
ATOM 2468 N N . ASP A 1 316 ? -7.625 -19.031 -31.5 1 91.56 316 ASP A N 1
ATOM 2469 C CA . ASP A 1 316 ? -7.297 -20.391 -31.938 1 91.56 316 ASP A CA 1
ATOM 2470 C C . ASP A 1 316 ? -8.43 -21.359 -31.609 1 91.56 316 ASP A C 1
ATOM 2472 O O . ASP A 1 316 ? -8.414 -22.5 -32.031 1 91.56 316 ASP A O 1
ATOM 2476 N N . TYR A 1 317 ? -9.352 -20.953 -30.797 1 89.56 317 TYR A N 1
ATOM 2477 C CA . TY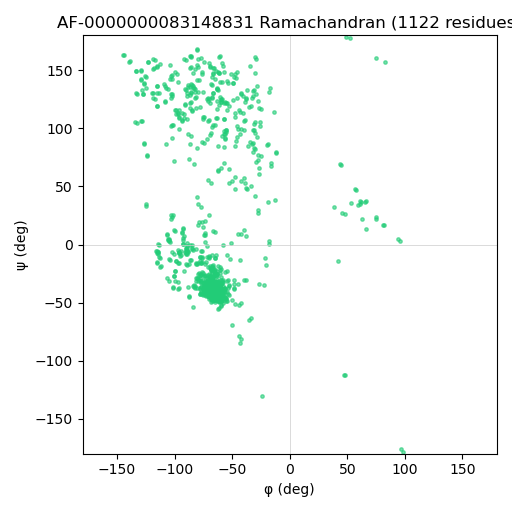R A 1 317 ? -10.453 -21.859 -30.469 1 89.56 317 TYR A CA 1
ATOM 2478 C C . TYR A 1 317 ? -11.797 -21.172 -30.656 1 89.56 317 TYR A C 1
ATOM 2480 O O . TYR A 1 317 ? -11.906 -19.953 -30.5 1 89.56 317 TYR A O 1
ATOM 2488 N N . LYS A 1 318 ? -12.742 -22.031 -31 1 87.12 318 LYS A N 1
ATOM 2489 C CA . LYS A 1 318 ? -14.102 -21.516 -31.156 1 87.12 318 LYS A CA 1
ATOM 2490 C C . LYS A 1 318 ? -14.82 -21.406 -29.812 1 87.12 318 LYS A C 1
ATOM 2492 O O . LYS A 1 318 ? -14.562 -22.188 -28.906 1 87.12 318 LYS A O 1
ATOM 2497 N N . ALA A 1 319 ? -15.711 -20.484 -29.75 1 75.56 319 ALA A N 1
ATOM 2498 C CA . ALA A 1 319 ? -16.391 -20.141 -28.516 1 75.56 319 ALA A CA 1
ATOM 2499 C C . ALA A 1 319 ? -17.219 -21.312 -28 1 75.56 319 ALA A C 1
ATOM 2501 O O . ALA A 1 319 ? -17.391 -21.469 -26.781 1 75.56 319 ALA A O 1
ATOM 2502 N N . ASN A 1 320 ? -17.609 -22.219 -28.781 1 84.5 320 ASN A N 1
ATOM 2503 C CA . ASN A 1 320 ? -18.547 -23.281 -28.406 1 84.5 320 ASN A CA 1
ATOM 2504 C C . ASN A 1 320 ? -17.828 -24.547 -28 1 84.5 320 ASN A C 1
ATOM 2506 O O . ASN A 1 320 ? -18.453 -25.516 -27.547 1 84.5 320 ASN A O 1
ATOM 2510 N N . VAL A 1 321 ? -16.562 -24.594 -28.141 1 88.19 321 VAL A N 1
ATOM 2511 C CA . VAL A 1 321 ? -15.773 -25.781 -27.844 1 88.19 321 VAL A CA 1
ATOM 2512 C C . VAL A 1 321 ? -15.969 -26.188 -26.375 1 88.19 321 VAL A C 1
ATOM 2514 O O . VAL A 1 321 ? -16.031 -27.375 -26.062 1 88.19 321 VAL A O 1
ATOM 2517 N N . PHE A 1 322 ? -16.203 -25.203 -25.531 1 88.31 322 PHE A N 1
ATOM 2518 C CA . PHE A 1 322 ? -16.203 -25.484 -24.094 1 88.31 322 PHE A CA 1
ATOM 2519 C C . PHE A 1 322 ? -17.625 -25.5 -23.562 1 88.31 322 PHE A C 1
ATOM 2521 O O . PHE A 1 322 ? -17.828 -25.781 -22.375 1 88.31 322 PHE A O 1
ATOM 2528 N N . ASP A 1 323 ? -18.625 -25.344 -24.375 1 85.88 323 ASP A N 1
ATOM 2529 C CA . ASP A 1 323 ? -20 -25.188 -23.906 1 85.88 323 ASP A CA 1
ATOM 2530 C C . ASP A 1 323 ? -20.484 -26.438 -23.188 1 85.88 323 ASP A C 1
ATOM 2532 O O . ASP A 1 323 ? -21.047 -26.359 -22.094 1 85.88 323 ASP A O 1
ATOM 2536 N N . ARG A 1 324 ? -20.234 -27.547 -23.75 1 86.25 324 ARG A N 1
ATOM 2537 C CA . ARG A 1 324 ? -20.734 -28.797 -23.156 1 86.25 324 ARG A CA 1
ATOM 2538 C C . ARG A 1 324 ? -20.016 -29.094 -21.844 1 86.25 324 ARG A C 1
ATOM 2540 O O . ARG A 1 324 ? -20.641 -29.594 -20.891 1 86.25 324 ARG A O 1
ATOM 2547 N N . VAL A 1 325 ? -18.75 -28.875 -21.875 1 85.88 325 VAL A N 1
ATOM 2548 C CA . VAL A 1 325 ? -17.984 -29.094 -20.656 1 85.88 325 VAL A CA 1
ATOM 2549 C C . VAL A 1 325 ? -18.516 -28.188 -19.547 1 85.88 325 VAL A C 1
ATOM 2551 O O . VAL A 1 325 ? -18.656 -28.625 -18.391 1 85.88 325 VAL A O 1
ATOM 2554 N N . LEU A 1 326 ? -18.875 -26.953 -19.875 1 85.19 326 LEU A N 1
ATOM 2555 C CA . LEU A 1 326 ? -19.328 -25.969 -18.891 1 85.19 326 LEU A CA 1
ATOM 2556 C C . LEU A 1 326 ? -20.75 -26.25 -18.453 1 85.19 326 LEU A C 1
ATOM 2558 O O . LEU A 1 326 ? -21.156 -25.891 -17.344 1 85.19 326 LEU A O 1
ATOM 2562 N N . GLU A 1 327 ? -21.453 -26.922 -19.297 1 84.69 327 GLU A N 1
ATOM 2563 C CA . GLU A 1 327 ? -22.797 -27.359 -18.938 1 84.69 327 GLU A CA 1
ATOM 2564 C C . GLU A 1 327 ? -22.75 -28.531 -17.953 1 84.69 327 GLU A C 1
ATOM 2566 O O . GLU A 1 327 ? -23.531 -28.594 -17.016 1 84.69 327 GLU A O 1
ATOM 2571 N N . GLU A 1 328 ? -21.797 -29.391 -18.234 1 82.38 328 GLU A N 1
ATOM 2572 C CA . GLU A 1 328 ? -21.672 -30.578 -17.391 1 82.38 328 GLU A CA 1
ATOM 2573 C C . GLU A 1 328 ? -21.062 -30.219 -16.031 1 82.38 328 GLU A C 1
ATOM 2575 O O . GLU A 1 328 ? -21.422 -30.797 -15.008 1 82.38 328 GLU A O 1
ATOM 2580 N N . GLU A 1 329 ? -20.141 -29.328 -16.109 1 79.69 329 GLU A N 1
ATOM 2581 C CA . GLU A 1 329 ? -19.469 -28.891 -14.891 1 79.69 329 GLU A CA 1
ATOM 2582 C C . GLU A 1 329 ? -19.516 -27.359 -14.75 1 79.69 329 GLU A C 1
ATOM 2584 O O . GLU A 1 329 ? -18.516 -26.688 -15 1 79.69 329 GLU A O 1
ATOM 2589 N N . PRO A 1 330 ? -20.531 -26.906 -14.203 1 77.88 330 PRO A N 1
ATOM 2590 C CA . PRO A 1 330 ? -20.688 -25.453 -14.109 1 77.88 330 PRO A CA 1
ATOM 2591 C C . PRO A 1 330 ? -19.656 -24.797 -13.18 1 77.88 330 PRO A C 1
ATOM 2593 O O . PRO A 1 330 ? -19.391 -23.609 -13.289 1 77.88 330 PRO A O 1
ATOM 2596 N N . ASP A 1 331 ? -19.062 -25.594 -12.367 1 69.31 331 ASP A N 1
ATOM 2597 C CA . ASP A 1 331 ? -18.078 -25.062 -11.43 1 69.31 331 ASP A CA 1
ATOM 2598 C C . ASP A 1 331 ? -16.812 -24.609 -12.148 1 69.31 331 ASP A C 1
ATOM 2600 O O . ASP A 1 331 ? -15.992 -23.875 -11.594 1 69.31 331 ASP A O 1
ATOM 2604 N N . LEU A 1 332 ? -16.719 -24.969 -13.461 1 75.25 332 LEU A N 1
ATOM 2605 C CA . LEU A 1 332 ? -15.555 -24.594 -14.242 1 75.25 332 LEU A CA 1
ATOM 2606 C C . LEU A 1 332 ? -15.75 -23.25 -14.922 1 75.25 332 LEU A C 1
ATOM 2608 O O . LEU A 1 332 ? -14.805 -22.672 -15.453 1 75.25 332 LEU A O 1
ATOM 2612 N N . ARG A 1 333 ? -16.891 -22.766 -14.836 1 76.62 333 ARG A N 1
ATOM 2613 C CA . ARG A 1 333 ? -17.219 -21.547 -15.57 1 76.62 333 ARG A CA 1
ATOM 2614 C C . ARG A 1 333 ? -16.391 -20.375 -15.07 1 76.62 333 ARG A C 1
ATOM 2616 O O . ARG A 1 333 ? -15.805 -19.641 -15.875 1 76.62 333 ARG A O 1
ATOM 2623 N N . PRO A 1 334 ? -16.312 -20.188 -13.727 1 71.06 334 PRO A N 1
ATOM 2624 C CA . PRO A 1 334 ? -15.484 -19.078 -13.273 1 71.06 334 PRO A CA 1
ATOM 2625 C C . PRO A 1 334 ? -14.031 -19.219 -13.734 1 71.06 334 PRO A C 1
ATOM 2627 O O . PRO A 1 334 ? -13.398 -18.219 -14.094 1 71.06 334 PRO A O 1
ATOM 2630 N N . LEU A 1 335 ? -13.539 -20.375 -13.719 1 74.38 335 LEU A N 1
ATOM 2631 C CA . LEU A 1 335 ? -12.18 -20.625 -14.195 1 74.38 335 LEU A CA 1
ATOM 2632 C C . LEU A 1 335 ? -12.055 -20.281 -15.68 1 74.38 335 LEU A C 1
ATOM 2634 O O . LEU A 1 335 ? -11.086 -19.641 -16.094 1 74.38 335 LEU A O 1
ATOM 2638 N N . PHE A 1 336 ? -12.992 -20.688 -16.375 1 80.5 336 PHE A N 1
ATOM 2639 C CA . PHE A 1 336 ? -12.969 -20.438 -17.812 1 80.5 336 PHE A CA 1
ATOM 2640 C C . PHE A 1 336 ? -13 -18.938 -18.094 1 80.5 336 PHE A C 1
ATOM 2642 O O . PHE A 1 336 ? -12.258 -18.453 -18.953 1 80.5 336 PHE A O 1
ATOM 2649 N N . ASP A 1 337 ? -13.758 -18.25 -17.422 1 76.75 337 ASP A N 1
ATOM 2650 C CA . ASP A 1 337 ? -13.875 -16.797 -17.609 1 76.75 337 ASP A CA 1
ATOM 2651 C C . ASP A 1 337 ? -12.555 -16.094 -17.328 1 76.75 337 ASP A C 1
ATOM 2653 O O . ASP A 1 337 ? -12.148 -15.203 -18.078 1 76.75 337 ASP A O 1
ATOM 2657 N N . ILE A 1 338 ? -11.938 -16.531 -16.312 1 76.5 338 ILE A N 1
ATOM 2658 C CA . ILE A 1 338 ? -10.648 -15.93 -15.969 1 76.5 338 ILE A CA 1
ATOM 2659 C C . ILE A 1 338 ? -9.609 -16.312 -17.016 1 76.5 338 ILE A C 1
ATOM 2661 O O . ILE A 1 338 ? -8.734 -15.508 -17.359 1 76.5 338 ILE A O 1
ATOM 2665 N N . LEU A 1 339 ? -9.703 -17.531 -17.469 1 83.31 339 LEU A N 1
ATOM 2666 C CA . LEU A 1 339 ? -8.766 -18 -18.5 1 83.31 339 LEU A CA 1
ATOM 2667 C C . LEU A 1 339 ? -8.891 -17.156 -19.766 1 83.31 339 LEU A C 1
ATOM 2669 O O . LEU A 1 339 ? -7.887 -16.734 -20.328 1 83.31 339 LEU A O 1
ATOM 2673 N N . VAL A 1 340 ? -10.047 -16.922 -20.109 1 83.25 340 VAL A N 1
ATOM 2674 C CA . VAL A 1 340 ? -10.289 -16.156 -21.328 1 83.25 340 VAL A CA 1
ATOM 2675 C C . VAL A 1 340 ? -9.812 -14.719 -21.156 1 83.25 340 VAL A C 1
ATOM 2677 O O . VAL A 1 340 ? -9.102 -14.188 -22.016 1 83.25 340 VAL A O 1
ATOM 2680 N N . ALA A 1 341 ? -10.156 -14.18 -20.094 1 79.94 341 ALA A N 1
ATOM 2681 C CA . ALA A 1 341 ? -9.758 -12.797 -19.812 1 79.94 341 ALA A CA 1
ATOM 2682 C C . ALA A 1 341 ? -8.242 -12.664 -19.734 1 79.94 341 ALA A C 1
ATOM 2684 O O . ALA A 1 341 ? -7.656 -11.758 -20.328 1 79.94 341 ALA A O 1
ATOM 2685 N N . ASN A 1 342 ? -7.664 -13.539 -19.031 1 83.38 342 ASN A N 1
ATOM 2686 C CA . ASN A 1 342 ? -6.211 -13.516 -18.859 1 83.38 342 ASN A CA 1
ATOM 2687 C C . ASN A 1 342 ? -5.5 -13.789 -20.188 1 83.38 342 ASN A C 1
ATOM 2689 O O . ASN A 1 342 ? -4.422 -13.242 -20.438 1 83.38 342 ASN A O 1
ATOM 2693 N N . GLY A 1 343 ? -6.113 -14.695 -20.891 1 86.19 343 GLY A N 1
ATOM 2694 C CA . GLY A 1 343 ? -5.547 -14.961 -22.203 1 86.19 343 GLY A CA 1
ATOM 2695 C C . GLY A 1 343 ? -5.457 -13.727 -23.078 1 86.19 343 GLY A C 1
ATOM 2696 O O . GLY A 1 343 ? -4.445 -13.508 -23.75 1 86.19 343 GLY A O 1
ATOM 2697 N N . LEU A 1 344 ? -6.387 -12.891 -23.016 1 83.94 344 LEU A N 1
ATOM 2698 C CA . LEU A 1 344 ? -6.406 -11.648 -23.766 1 83.94 344 LEU A CA 1
ATOM 2699 C C . LEU A 1 344 ? -5.297 -10.711 -23.312 1 83.94 344 LEU A C 1
ATOM 2701 O O . LEU A 1 344 ? -4.645 -10.055 -24.125 1 83.94 344 LEU A O 1
ATOM 2705 N N . VAL A 1 345 ? -5.168 -10.695 -22.094 1 83.19 345 VAL A N 1
ATOM 2706 C CA . VAL A 1 345 ? -4.148 -9.828 -21.516 1 83.19 345 VAL A CA 1
ATOM 2707 C C . VAL A 1 345 ? -2.76 -10.32 -21.922 1 83.19 345 VAL A C 1
ATOM 2709 O O . VAL A 1 345 ? -1.907 -9.523 -22.328 1 83.19 345 VAL A O 1
ATOM 2712 N N . LEU A 1 346 ? -2.566 -11.617 -21.781 1 85.88 346 LEU A N 1
ATOM 2713 C CA . LEU A 1 346 ? -1.274 -12.203 -22.125 1 85.88 346 LEU A CA 1
ATOM 2714 C C . LEU A 1 346 ? -0.928 -11.945 -23.594 1 85.88 346 LEU A C 1
ATOM 2716 O O . LEU A 1 346 ? 0.21 -11.586 -23.906 1 85.88 346 LEU A O 1
ATOM 2720 N N . GLU A 1 347 ? -1.908 -12.039 -24.406 1 85.62 347 GLU A N 1
ATOM 2721 C CA . GLU A 1 347 ? -1.694 -11.805 -25.828 1 85.62 347 GLU A CA 1
ATOM 2722 C C . GLU A 1 347 ? -1.368 -10.344 -26.109 1 85.62 347 GLU A C 1
ATOM 2724 O O . GLU A 1 347 ? -0.501 -10.039 -26.938 1 85.62 347 GLU A O 1
ATOM 2729 N N . ALA A 1 348 ? -2.035 -9.5 -25.453 1 82.19 348 ALA A N 1
ATOM 2730 C CA . ALA A 1 348 ? -1.847 -8.062 -25.672 1 82.19 348 ALA A CA 1
ATOM 2731 C C . ALA A 1 348 ? -0.51 -7.598 -25.109 1 82.19 348 ALA A C 1
ATOM 2733 O O . ALA A 1 348 ? 0.139 -6.719 -25.672 1 82.19 348 ALA A O 1
ATOM 2734 N N . LEU A 1 349 ? -0.142 -8.156 -24.031 1 82.62 349 LEU A N 1
ATOM 2735 C CA . LEU A 1 349 ? 1.056 -7.719 -23.328 1 82.62 349 LEU A CA 1
ATOM 2736 C C . LEU A 1 349 ? 2.314 -8.25 -24 1 82.62 349 LEU A C 1
ATOM 2738 O O . LEU A 1 349 ? 3.316 -7.543 -24.109 1 82.62 349 LEU A O 1
ATOM 2742 N N . TYR A 1 350 ? 2.236 -9.484 -24.375 1 78.56 350 TYR A N 1
ATOM 2743 C CA . TYR A 1 350 ? 3.471 -10.125 -24.828 1 78.56 350 TYR A CA 1
ATOM 2744 C C . TYR A 1 350 ? 3.412 -10.453 -26.312 1 78.56 350 TYR A C 1
ATOM 2746 O O . TYR A 1 350 ? 4.418 -10.844 -26.906 1 78.56 350 TYR A O 1
ATOM 2754 N N . GLY A 1 351 ? 2.227 -10.344 -26.875 1 72.81 351 GLY A N 1
ATOM 2755 C CA . GLY A 1 351 ? 2.088 -10.672 -28.281 1 72.81 351 GLY A CA 1
ATOM 2756 C C . GLY A 1 351 ? 2.533 -9.547 -29.203 1 72.81 351 GLY A C 1
ATOM 2757 O O . GLY A 1 351 ? 2.998 -9.805 -30.312 1 72.81 351 GLY A O 1
ATOM 2758 N N . LYS A 1 352 ? 2.229 -8.273 -28.781 1 68.62 352 LYS A N 1
ATOM 2759 C CA . LYS A 1 352 ? 2.574 -7.109 -29.594 1 68.62 352 LYS A CA 1
ATOM 2760 C C . LYS A 1 352 ? 3.41 -6.117 -28.781 1 68.62 352 LYS A C 1
ATOM 2762 O O . LYS A 1 352 ? 3.32 -6.07 -27.562 1 68.62 352 LYS A O 1
ATOM 2767 N N . PRO A 1 353 ? 4.336 -5.512 -29.531 1 64.31 353 PRO A N 1
ATOM 2768 C CA . PRO A 1 353 ? 5.117 -4.5 -28.812 1 64.31 353 PRO A CA 1
ATOM 2769 C C . PRO A 1 353 ? 4.242 -3.422 -28.188 1 64.31 353 PRO A C 1
ATOM 2771 O O . PRO A 1 353 ? 3.295 -2.941 -28.812 1 64.31 353 PRO A O 1
ATOM 2774 N N . CYS A 1 354 ? 4.406 -3.312 -26.922 1 61.47 354 CYS A N 1
ATOM 2775 C CA . CYS A 1 354 ? 3.639 -2.316 -26.188 1 61.47 354 CYS A CA 1
ATOM 2776 C C . CYS A 1 354 ? 4.188 -0.916 -26.422 1 61.47 354 CYS A C 1
ATOM 2778 O O . CYS A 1 354 ? 5.387 -0.677 -26.266 1 61.47 354 CYS A O 1
ATOM 2780 N N . ASP A 1 355 ? 3.43 -0.074 -27.203 1 62.28 355 ASP A N 1
ATOM 2781 C CA . ASP A 1 355 ? 3.777 1.334 -27.359 1 62.28 355 ASP A CA 1
ATOM 2782 C C . ASP A 1 355 ? 3.111 2.195 -26.297 1 62.28 355 ASP A C 1
ATOM 2784 O O . ASP A 1 355 ? 2.225 1.727 -25.578 1 62.28 355 ASP A O 1
ATOM 2788 N N . HIS A 1 356 ? 3.65 3.34 -26.062 1 60.62 356 HIS A N 1
ATOM 2789 C CA . HIS A 1 356 ? 3.129 4.273 -25.062 1 60.62 356 HIS A CA 1
ATOM 2790 C C . HIS A 1 356 ? 1.624 4.461 -25.219 1 60.62 356 HIS A C 1
ATOM 2792 O O . HIS A 1 356 ? 0.911 4.645 -24.234 1 60.62 356 HIS A O 1
ATOM 2798 N N . ASN A 1 357 ? 1.295 4.332 -26.422 1 61.06 357 ASN A N 1
ATOM 2799 C CA . ASN A 1 357 ? -0.123 4.57 -26.672 1 61.06 357 ASN A CA 1
ATOM 2800 C C . ASN A 1 357 ? -0.976 3.379 -26.234 1 61.06 357 ASN A C 1
ATOM 2802 O O . ASN A 1 357 ? -2.17 3.527 -25.969 1 61.06 357 ASN A O 1
ATOM 2806 N N . ASN A 1 358 ? -0.209 2.377 -26.078 1 74.5 358 ASN A N 1
ATOM 2807 C CA . ASN A 1 358 ? -0.974 1.162 -25.812 1 74.5 358 ASN A CA 1
ATOM 2808 C C . ASN A 1 358 ? -1.052 0.863 -24.312 1 74.5 358 ASN A C 1
ATOM 2810 O O . ASN A 1 358 ? -1.791 -0.029 -23.891 1 74.5 358 ASN A O 1
ATOM 2814 N N . ILE A 1 359 ? -0.341 1.686 -23.562 1 77.25 359 ILE A N 1
ATOM 2815 C CA . ILE A 1 359 ? -0.304 1.422 -22.141 1 77.25 359 ILE A CA 1
ATOM 2816 C C . ILE A 1 359 ? -1.697 1.614 -21.531 1 77.25 359 ILE A C 1
ATOM 2818 O O . ILE A 1 359 ? -2.18 0.764 -20.781 1 77.25 359 ILE A O 1
ATOM 2822 N N . TYR A 1 360 ? -2.314 2.66 -21.984 1 77.31 360 TYR A N 1
ATOM 2823 C CA . TYR A 1 360 ? -3.621 2.98 -21.422 1 77.31 360 TYR A CA 1
ATOM 2824 C C . TYR A 1 360 ? -4.66 1.946 -21.844 1 77.31 360 TYR A C 1
ATOM 2826 O O . TYR A 1 360 ? -5.512 1.558 -21.031 1 77.31 360 TYR A O 1
ATOM 2834 N N . HIS A 1 361 ? -4.465 1.509 -23.062 1 79.5 361 HIS A N 1
ATOM 2835 C CA . HIS A 1 361 ? -5.395 0.493 -23.547 1 79.5 361 HIS A CA 1
ATOM 2836 C C . HIS A 1 361 ? -5.207 -0.823 -22.797 1 79.5 361 HIS A C 1
ATOM 2838 O O . HIS A 1 361 ? -6.184 -1.489 -22.453 1 79.5 361 HIS A O 1
ATOM 2844 N N . LEU A 1 362 ? -4.004 -1.12 -22.609 1 83.44 362 LEU A N 1
ATOM 2845 C CA . LEU A 1 362 ? -3.717 -2.357 -21.891 1 83.44 362 LEU A CA 1
ATOM 2846 C C . LEU A 1 362 ? -4.156 -2.254 -20.422 1 83.44 362 LEU A C 1
ATOM 2848 O O . LEU A 1 362 ? -4.66 -3.225 -19.859 1 83.44 362 LEU A O 1
ATOM 2852 N N . GLU A 1 363 ? -3.979 -1.108 -19.922 1 86.31 363 GLU A N 1
ATOM 2853 C CA . GLU A 1 363 ? -4.434 -0.898 -18.547 1 86.31 363 GLU A CA 1
ATOM 2854 C C . GLU A 1 363 ? -5.953 -0.992 -18.453 1 86.31 363 GLU A C 1
ATOM 2856 O O . GLU A 1 363 ? -6.488 -1.488 -17.453 1 86.31 363 GLU A O 1
ATOM 2861 N N . GLU A 1 364 ? -6.551 -0.466 -19.422 1 83.75 364 GLU A N 1
ATOM 2862 C CA . GLU A 1 364 ? -8.008 -0.586 -19.469 1 83.75 364 GLU A CA 1
ATOM 2863 C C . GLU A 1 364 ? -8.438 -2.049 -19.531 1 83.75 364 GLU A C 1
ATOM 2865 O O . GLU A 1 364 ? -9.375 -2.459 -18.844 1 83.75 364 GLU A O 1
ATOM 2870 N N . LEU A 1 365 ? -7.75 -2.791 -20.344 1 82.19 365 LEU A N 1
ATOM 2871 C CA . LEU A 1 365 ? -8.039 -4.215 -20.469 1 82.19 365 LEU A CA 1
ATOM 2872 C C . LEU A 1 365 ? -7.785 -4.934 -19.141 1 82.19 365 LEU A C 1
ATOM 2874 O O . LEU A 1 365 ? -8.602 -5.754 -18.719 1 82.19 365 LEU A O 1
ATOM 2878 N N . LEU A 1 366 ? -6.688 -4.613 -18.547 1 84.94 366 LEU A N 1
ATOM 2879 C CA . LEU A 1 366 ? -6.359 -5.195 -17.25 1 84.94 366 LEU A CA 1
ATOM 2880 C C . LEU A 1 366 ? -7.414 -4.832 -16.219 1 84.94 366 LEU A C 1
ATOM 2882 O O . LEU A 1 366 ? -7.781 -5.66 -15.383 1 84.94 366 LEU A O 1
ATOM 2886 N N . GLY A 1 367 ? -7.805 -3.588 -16.328 1 79.88 367 GLY A N 1
ATOM 2887 C CA . GLY A 1 367 ? -8.836 -3.119 -15.406 1 79.88 367 GLY A CA 1
ATOM 2888 C C . GLY A 1 367 ? -10.148 -3.867 -15.547 1 79.88 367 GLY A C 1
ATOM 2889 O O . GLY A 1 367 ? -10.789 -4.195 -14.547 1 79.88 367 GLY A O 1
ATOM 2890 N N . CYS A 1 368 ? -10.453 -4.168 -16.703 1 76 368 CYS A N 1
ATOM 2891 C CA . CYS A 1 368 ? -11.68 -4.914 -16.969 1 76 368 CYS A CA 1
ATOM 2892 C C . CYS A 1 368 ? -11.602 -6.312 -16.375 1 76 368 CYS A C 1
ATOM 2894 O O . CYS A 1 368 ? -12.562 -6.785 -15.766 1 76 368 CYS A O 1
ATOM 2896 N N . VAL A 1 369 ? -10.484 -6.875 -16.516 1 73.44 369 VAL A N 1
ATOM 2897 C CA . VAL A 1 369 ? -10.289 -8.227 -16.016 1 73.44 369 VAL A CA 1
ATOM 2898 C C . VAL A 1 369 ? -10.273 -8.203 -14.484 1 73.44 369 VAL A C 1
ATOM 2900 O O . VAL A 1 369 ? -10.93 -9.016 -13.836 1 73.44 369 VAL A O 1
ATOM 2903 N N . SER A 1 370 ? -9.57 -7.246 -13.977 1 73.69 370 SER A N 1
ATOM 2904 C CA . SER A 1 370 ? -9.43 -7.148 -12.531 1 73.69 370 SER A CA 1
ATOM 2905 C C . SER A 1 370 ? -10.758 -6.812 -11.859 1 73.69 370 SER A C 1
ATOM 2907 O O . SER A 1 370 ? -11.07 -7.336 -10.789 1 73.69 370 SER A O 1
ATOM 2909 N N . LYS A 1 371 ? -11.438 -5.953 -12.461 1 65.06 371 LYS A N 1
ATOM 2910 C CA . LYS A 1 371 ? -12.727 -5.535 -11.922 1 65.06 371 LYS A CA 1
ATOM 2911 C C . LYS A 1 371 ? -13.734 -6.68 -11.953 1 65.06 371 LYS A C 1
ATOM 2913 O O . LYS A 1 371 ? -14.555 -6.812 -11.039 1 65.06 371 LYS A O 1
ATOM 2918 N N . SER A 1 372 ? -13.602 -7.449 -12.977 1 60.84 372 SER A N 1
ATOM 2919 C CA . SER A 1 372 ? -14.547 -8.555 -13.133 1 60.84 372 SER A CA 1
ATOM 2920 C C . SER A 1 372 ? -14.242 -9.688 -12.164 1 60.84 372 SER A C 1
ATOM 2922 O O . SER A 1 372 ? -15.133 -10.453 -11.789 1 60.84 372 SER A O 1
ATOM 2924 N N . ALA A 1 373 ? -13 -9.82 -11.852 1 58.16 373 ALA A N 1
ATOM 2925 C CA . ALA A 1 373 ? -12.625 -10.883 -10.93 1 58.16 373 ALA A CA 1
ATOM 2926 C C . ALA A 1 373 ? -13.008 -10.523 -9.5 1 58.16 373 ALA A C 1
ATOM 2928 O O . ALA A 1 373 ? -12.844 -11.336 -8.586 1 58.16 373 ALA A O 1
ATOM 2929 N N . ARG A 1 374 ? -13.867 -9.523 -9.195 1 56.31 374 ARG A N 1
ATOM 2930 C CA . ARG A 1 374 ? -14.422 -8.766 -8.086 1 56.31 374 ARG A CA 1
ATOM 2931 C C . ARG A 1 374 ? -14.578 -9.641 -6.844 1 56.31 374 ARG A C 1
ATOM 2933 O O . ARG A 1 374 ? -15.688 -9.812 -6.34 1 56.31 374 ARG A O 1
ATOM 2940 N N . LYS A 1 375 ? -13.594 -10.32 -6.473 1 65.62 375 LYS A N 1
ATOM 2941 C CA . LYS A 1 375 ? -13.781 -10.984 -5.188 1 65.62 375 LYS A CA 1
ATOM 2942 C C . LYS A 1 375 ? -12.617 -10.695 -4.246 1 65.62 375 LYS A C 1
ATOM 2944 O O . LYS A 1 375 ? -11.492 -10.461 -4.695 1 65.62 375 LYS A O 1
ATOM 2949 N N . PRO A 1 376 ? -13.086 -10.336 -2.965 1 61.38 376 PRO A N 1
ATOM 2950 C CA . PRO A 1 376 ? -12 -10.211 -1.987 1 61.38 376 PRO A CA 1
ATOM 2951 C C . PRO A 1 376 ? -10.969 -11.328 -2.109 1 61.38 376 PRO A C 1
ATOM 2953 O O . PRO A 1 376 ? -11.32 -12.469 -2.445 1 61.38 376 PRO A O 1
ATOM 2956 N N . MET A 1 377 ? -9.805 -10.859 -2.152 1 56.47 377 MET A N 1
ATOM 2957 C CA . MET A 1 377 ? -8.734 -11.836 -2.258 1 56.47 377 MET A CA 1
ATOM 2958 C C . MET A 1 377 ? -8.914 -12.961 -1.246 1 56.47 377 MET A C 1
ATOM 2960 O O . MET A 1 377 ? -9.18 -12.711 -0.07 1 56.47 377 MET A O 1
ATOM 2964 N N . GLN A 1 378 ? -9.172 -14.109 -1.736 1 55 378 GLN A N 1
ATOM 2965 C CA . GLN A 1 378 ? -9.266 -15.258 -0.846 1 55 378 GLN A CA 1
ATOM 2966 C C . GLN A 1 378 ? -7.891 -15.883 -0.611 1 55 378 GLN A C 1
ATOM 2968 O O . GLN A 1 378 ? -7.031 -15.859 -1.495 1 55 378 GLN A O 1
ATOM 2973 N N . PRO A 1 379 ? -7.742 -16.172 0.797 1 46.53 379 PRO A N 1
ATOM 2974 C CA . PRO A 1 379 ? -6.465 -16.859 1.031 1 46.53 379 PRO A CA 1
ATOM 2975 C C . PRO A 1 379 ? -6.293 -18.109 0.168 1 46.53 379 PRO A C 1
ATOM 2977 O O . PRO A 1 379 ? -7.281 -18.734 -0.207 1 46.53 379 PRO A O 1
ATOM 2980 N N . PHE A 1 380 ? -5.078 -18.281 -0.292 1 45.09 380 PHE A N 1
ATOM 2981 C CA . PHE A 1 380 ? -4.77 -19.531 -1.003 1 45.09 380 PHE A CA 1
ATOM 2982 C C . PHE A 1 380 ? -5.027 -20.734 -0.119 1 45.09 380 PHE A C 1
ATOM 2984 O O . PHE A 1 380 ? -4.441 -20.859 0.958 1 45.09 380 PHE A O 1
ATOM 2991 N N . VAL A 1 381 ? -6.215 -21.438 -0.109 1 43.72 381 VAL A N 1
ATOM 2992 C CA . VAL A 1 381 ? -6.539 -22.562 0.751 1 43.72 381 VAL A CA 1
ATOM 2993 C C . VAL A 1 381 ? -5.895 -23.828 0.199 1 43.72 381 VAL A C 1
ATOM 2995 O O . VAL A 1 381 ? -6.242 -24.953 0.607 1 43.72 381 VAL A O 1
ATOM 2998 N N . GLY A 1 382 ? -4.863 -23.812 -0.328 1 42.09 382 GLY A N 1
ATOM 2999 C CA . GLY A 1 382 ? -4.184 -25.031 -0.708 1 42.09 382 GLY A CA 1
ATOM 3000 C C . GLY A 1 382 ? -4.789 -25.703 -1.93 1 42.09 382 GLY A C 1
ATOM 3001 O O . GLY A 1 382 ? -5.82 -25.25 -2.438 1 42.09 382 GLY A O 1
ATOM 3002 N N . LEU A 1 383 ? -3.98 -26.547 -2.523 1 39.09 383 LEU A N 1
ATOM 3003 C CA . LEU A 1 383 ? -4.391 -27.375 -3.645 1 39.09 383 LEU A CA 1
ATOM 3004 C C . LEU A 1 383 ? -5.434 -28.406 -3.203 1 39.09 383 LEU A C 1
ATOM 3006 O O . LEU A 1 383 ? -5.555 -29.469 -3.809 1 39.09 383 LEU A O 1
ATOM 3010 N N . ASP A 1 384 ? -5.926 -28.234 -2.061 1 35.88 384 ASP A N 1
ATOM 3011 C CA . ASP A 1 384 ? -6.895 -29.266 -1.71 1 35.88 384 ASP A CA 1
ATOM 3012 C C . ASP A 1 384 ? -8.164 -29.141 -2.539 1 35.88 384 ASP A C 1
ATOM 3014 O O . ASP A 1 384 ? -8.75 -28.047 -2.619 1 35.88 384 ASP A O 1
ATOM 3018 N N . GLY A 1 385 ? -8.312 -30.125 -3.523 1 39 385 GLY A N 1
ATOM 3019 C CA . GLY A 1 385 ? -9.344 -30.469 -4.484 1 39 385 GLY A CA 1
ATOM 3020 C C . GLY A 1 385 ? -9.094 -29.891 -5.867 1 39 385 GLY A C 1
ATOM 3021 O O . GLY A 1 385 ? -8 -29.406 -6.148 1 39 385 GLY A O 1
ATOM 3022 N N . SER A 1 386 ? -10.031 -30.109 -6.75 1 39.97 386 SER A N 1
ATOM 3023 C CA . SER A 1 386 ? -10.062 -29.797 -8.18 1 39.97 386 SER A CA 1
ATOM 3024 C C . SER A 1 386 ? -9.781 -28.312 -8.422 1 39.97 386 SER A C 1
ATOM 3026 O O . SER A 1 386 ? -9.719 -27.875 -9.57 1 39.97 386 SER A O 1
ATOM 3028 N N . ASN A 1 387 ? -9.758 -27.562 -7.352 1 44.44 387 ASN A N 1
ATOM 3029 C CA . ASN A 1 387 ? -9.766 -26.141 -7.691 1 44.44 387 ASN A CA 1
ATOM 3030 C C . ASN A 1 387 ? -8.352 -25.609 -7.91 1 44.44 387 ASN A C 1
ATOM 3032 O O . ASN A 1 387 ? -7.555 -25.547 -6.973 1 44.44 387 ASN A O 1
ATOM 3036 N N . MET A 1 388 ? -7.859 -26.078 -9.125 1 50.34 388 MET A N 1
ATOM 3037 C CA . MET A 1 388 ? -6.617 -25.469 -9.602 1 50.34 388 MET A CA 1
ATOM 3038 C C . MET A 1 388 ? -6.559 -24 -9.219 1 50.34 388 MET A C 1
ATOM 3040 O O . MET A 1 388 ? -7.426 -23.219 -9.609 1 50.34 388 MET A O 1
ATOM 3044 N N . ASN A 1 389 ? -6.043 -23.688 -8.039 1 60.47 389 ASN A N 1
ATOM 3045 C CA . ASN A 1 389 ? -5.914 -22.312 -7.594 1 60.47 389 ASN A CA 1
ATOM 3046 C C . ASN A 1 389 ? -5.297 -21.422 -8.672 1 60.47 389 ASN A C 1
ATOM 3048 O O . ASN A 1 389 ? -4.148 -20.984 -8.539 1 60.47 389 ASN A O 1
ATOM 3052 N N . TYR A 1 390 ? -5.941 -21.359 -9.867 1 69 390 TYR A N 1
ATOM 3053 C CA . TYR A 1 390 ? -5.555 -20.531 -11 1 69 390 TYR A CA 1
ATOM 3054 C C . TYR A 1 390 ? -5.734 -19.047 -10.688 1 69 390 TYR A C 1
ATOM 3056 O O . TYR A 1 390 ? -5.156 -18.188 -11.359 1 69 390 TYR A O 1
ATOM 3064 N N . GLU A 1 391 ? -6.375 -18.844 -9.547 1 72.88 391 GLU A N 1
ATOM 3065 C CA . GLU A 1 391 ? -6.703 -17.453 -9.281 1 72.88 391 GLU A CA 1
ATOM 3066 C C . GLU A 1 391 ? -5.477 -16.672 -8.805 1 72.88 391 GLU A C 1
ATOM 3068 O O . GLU A 1 391 ? -5.238 -15.555 -9.242 1 72.88 391 GLU A O 1
ATOM 3073 N N . VAL A 1 392 ? -4.652 -17.375 -8.023 1 78.12 392 VAL A N 1
ATOM 3074 C CA . VAL A 1 392 ? -3.523 -16.672 -7.422 1 78.12 392 VAL A CA 1
ATOM 3075 C C . VAL A 1 392 ? -2.469 -16.375 -8.492 1 78.12 392 VAL A C 1
ATOM 3077 O O . VAL A 1 392 ? -2.006 -15.242 -8.617 1 78.12 392 VAL A O 1
ATOM 3080 N N . PRO A 1 393 ? -2.168 -17.328 -9.344 1 78.38 393 PRO A N 1
ATOM 3081 C CA . PRO A 1 393 ? -1.212 -17.016 -10.406 1 78.38 393 PRO A CA 1
ATOM 3082 C C . PRO A 1 393 ? -1.716 -15.93 -11.352 1 78.38 393 PRO A C 1
ATOM 3084 O O . PRO A 1 393 ? -0.926 -15.117 -11.844 1 78.38 393 PRO A O 1
ATOM 3087 N N . VAL A 1 394 ? -2.982 -15.945 -11.609 1 80.25 394 VAL A N 1
ATOM 3088 C CA . VAL A 1 394 ? -3.553 -14.93 -12.484 1 80.25 394 VAL A CA 1
ATOM 3089 C C . VAL A 1 394 ? -3.441 -13.555 -11.82 1 80.25 394 VAL A C 1
ATOM 3091 O O . VAL A 1 394 ? -3.102 -12.57 -12.477 1 80.25 394 VAL A O 1
ATOM 3094 N N . GLN A 1 395 ? -3.688 -13.562 -10.531 1 82.25 395 GLN A N 1
ATOM 3095 C CA . GLN A 1 395 ? -3.562 -12.297 -9.812 1 82.25 395 GLN A CA 1
ATOM 3096 C C . GLN A 1 395 ? -2.123 -11.789 -9.836 1 82.25 395 GLN A C 1
ATOM 3098 O O . GLN A 1 395 ? -1.88 -10.609 -10.07 1 82.25 395 GLN A O 1
ATOM 3103 N N . ILE A 1 396 ? -1.209 -12.664 -9.578 1 86.31 396 ILE A N 1
ATOM 3104 C CA . ILE A 1 396 ? 0.202 -12.289 -9.609 1 86.31 396 ILE A CA 1
ATOM 3105 C C . ILE A 1 396 ? 0.569 -11.75 -10.984 1 86.31 396 ILE A C 1
ATOM 3107 O O . ILE A 1 396 ? 1.261 -10.742 -11.102 1 86.31 396 ILE A O 1
ATOM 3111 N N . HIS A 1 397 ? 0.072 -12.398 -11.969 1 84.88 397 HIS A N 1
ATOM 3112 C CA . HIS A 1 397 ? 0.356 -11.961 -13.336 1 84.88 397 HIS A CA 1
ATOM 3113 C C . HIS A 1 397 ? -0.243 -10.586 -13.609 1 84.88 397 HIS A C 1
ATOM 3115 O O . HIS A 1 397 ? 0.367 -9.766 -14.297 1 84.88 397 HIS A O 1
ATOM 3121 N N . MET A 1 398 ? -1.444 -10.367 -13.156 1 86.12 398 MET A N 1
ATOM 3122 C CA . MET A 1 398 ? -2.088 -9.078 -13.367 1 86.12 398 MET A CA 1
ATOM 3123 C C . MET A 1 398 ? -1.282 -7.953 -12.727 1 86.12 398 MET A C 1
ATOM 3125 O O . MET A 1 398 ? -1.087 -6.898 -13.328 1 86.12 398 MET A O 1
ATOM 3129 N N . PHE A 1 399 ? -0.831 -8.172 -11.57 1 91.06 399 PHE A N 1
ATOM 3130 C CA . PHE A 1 399 ? -0.028 -7.156 -10.898 1 91.06 399 PHE A CA 1
ATOM 3131 C C . PHE A 1 399 ? 1.332 -7.012 -11.57 1 91.06 399 PHE A C 1
ATOM 3133 O O . PHE A 1 399 ? 1.873 -5.906 -11.648 1 91.06 399 PHE A O 1
ATOM 3140 N N . TRP A 1 400 ? 1.849 -8.125 -12.016 1 91.56 400 TRP A N 1
ATOM 3141 C CA . TRP A 1 400 ? 3.113 -8.055 -12.742 1 91.56 400 TRP A CA 1
ATOM 3142 C C . TRP A 1 400 ? 2.949 -7.281 -14.047 1 91.56 400 TRP A C 1
ATOM 3144 O O . TRP A 1 400 ? 3.838 -6.523 -14.438 1 91.56 400 TRP A O 1
ATOM 3154 N N . ALA A 1 401 ? 1.859 -7.543 -14.711 1 88.5 401 ALA A N 1
ATOM 3155 C CA . ALA A 1 401 ? 1.576 -6.816 -15.953 1 88.5 401 ALA A CA 1
ATOM 3156 C C . ALA A 1 401 ? 1.539 -5.312 -15.711 1 88.5 401 ALA A C 1
ATOM 3158 O O . ALA A 1 401 ? 2.025 -4.531 -16.531 1 88.5 401 ALA A O 1
ATOM 3159 N N . ARG A 1 402 ? 1.005 -4.949 -14.594 1 91.44 402 ARG A N 1
ATOM 3160 C CA . ARG A 1 402 ? 0.951 -3.535 -14.242 1 91.44 402 ARG A CA 1
ATOM 3161 C C . ARG A 1 402 ? 2.354 -2.955 -14.094 1 91.44 402 ARG A C 1
ATOM 3163 O O . ARG A 1 402 ? 2.631 -1.856 -14.578 1 91.44 402 ARG A O 1
ATOM 3170 N N . ILE A 1 403 ? 3.215 -3.633 -13.43 1 93.19 403 ILE A N 1
ATOM 3171 C CA . ILE A 1 403 ? 4.598 -3.197 -13.25 1 93.19 403 ILE A CA 1
ATOM 3172 C C . ILE A 1 403 ? 5.289 -3.117 -14.609 1 93.19 403 ILE A C 1
ATOM 3174 O O . ILE A 1 403 ? 5.977 -2.139 -14.906 1 93.19 403 ILE A O 1
ATOM 3178 N N . THR A 1 404 ? 5.016 -4.125 -15.414 1 88.38 404 THR A N 1
ATOM 3179 C CA . THR A 1 404 ? 5.645 -4.191 -16.719 1 88.38 404 THR A CA 1
ATOM 3180 C C . THR A 1 404 ? 5.277 -2.967 -17.562 1 88.38 404 THR A C 1
ATOM 3182 O O . THR A 1 404 ? 6.113 -2.439 -18.297 1 88.38 404 THR A O 1
ATOM 3185 N N . LEU A 1 405 ? 4.137 -2.494 -17.375 1 87.56 405 LEU A N 1
ATOM 3186 C CA . LEU A 1 405 ? 3.643 -1.385 -18.188 1 87.56 405 LEU A CA 1
ATOM 3187 C C . LEU A 1 405 ? 4.176 -0.054 -17.672 1 87.56 405 LEU A C 1
ATOM 3189 O O . LEU A 1 405 ? 4.371 0.886 -18.438 1 87.56 405 LEU A O 1
ATOM 3193 N N . ARG A 1 406 ? 4.449 -0.002 -16.344 1 91.44 406 ARG A N 1
ATOM 3194 C CA . ARG A 1 406 ? 4.645 1.324 -15.758 1 91.44 406 ARG A CA 1
ATOM 3195 C C . ARG A 1 406 ? 6.074 1.498 -15.258 1 91.44 406 ARG A C 1
ATOM 3197 O O . ARG A 1 406 ? 6.52 2.621 -15.008 1 91.44 406 ARG A O 1
ATOM 3204 N N . VAL A 1 407 ? 6.836 0.513 -15.109 1 91.44 407 VAL A N 1
ATOM 3205 C CA . VAL A 1 407 ? 8.117 0.576 -14.422 1 91.44 407 VAL A CA 1
ATOM 3206 C C . VAL A 1 407 ? 9.062 1.515 -15.172 1 91.44 407 VAL A C 1
ATOM 3208 O O . VAL A 1 407 ? 9.844 2.246 -14.555 1 91.44 407 VAL A O 1
ATOM 3211 N N . HIS A 1 408 ? 8.945 1.557 -16.469 1 87.69 408 HIS A N 1
ATOM 3212 C CA . HIS A 1 408 ? 9.859 2.373 -17.266 1 87.69 408 HIS A CA 1
ATOM 3213 C C . HIS A 1 408 ? 9.484 3.85 -17.188 1 87.69 408 HIS A C 1
ATOM 3215 O O . HIS A 1 408 ? 10.258 4.711 -17.625 1 87.69 408 HIS A O 1
ATOM 3221 N N . ARG A 1 409 ? 8.414 4.078 -16.562 1 88.06 409 ARG A N 1
ATOM 3222 C CA . ARG A 1 409 ? 7.934 5.453 -16.484 1 88.06 409 ARG A CA 1
ATOM 3223 C C . ARG A 1 409 ? 8.141 6.027 -15.086 1 88.06 409 ARG A C 1
ATOM 3225 O O . ARG A 1 409 ? 7.719 7.148 -14.805 1 88.06 409 ARG A O 1
ATOM 3232 N N . LEU A 1 410 ? 8.82 5.359 -14.258 1 89.62 410 LEU A N 1
ATOM 3233 C CA . LEU A 1 410 ? 9.055 5.785 -12.883 1 89.62 410 LEU A CA 1
ATOM 3234 C C . LEU A 1 410 ? 9.961 7.008 -12.836 1 89.62 410 LEU A C 1
ATOM 3236 O O . LEU A 1 410 ? 9.984 7.738 -11.836 1 89.62 410 LEU A O 1
ATOM 3240 N N . THR A 1 411 ? 10.719 7.219 -13.852 1 86.88 411 THR A N 1
ATOM 3241 C CA . THR A 1 411 ? 11.656 8.336 -13.828 1 86.88 411 THR A CA 1
ATOM 3242 C C . THR A 1 411 ? 11.062 9.555 -14.531 1 86.88 411 THR A C 1
ATOM 3244 O O . THR A 1 411 ? 11.625 10.656 -14.453 1 86.88 411 THR A O 1
ATOM 3247 N N . LEU A 1 412 ? 9.922 9.352 -15.148 1 82.75 412 LEU A N 1
ATOM 3248 C CA . LEU A 1 412 ? 9.305 10.438 -15.898 1 82.75 412 LEU A CA 1
ATOM 3249 C C . LEU A 1 412 ? 8.398 11.273 -15 1 82.75 412 LEU A C 1
ATOM 3251 O O . LEU A 1 412 ? 7.613 10.727 -14.219 1 82.75 412 LEU A O 1
ATOM 3255 N N . THR A 1 413 ? 8.484 12.586 -15.109 1 76.25 413 THR A N 1
ATOM 3256 C CA . THR A 1 413 ? 7.723 13.492 -14.266 1 76.25 413 THR A CA 1
ATOM 3257 C C . THR A 1 413 ? 6.254 13.508 -14.672 1 76.25 413 THR A C 1
ATOM 3259 O O . THR A 1 413 ? 5.367 13.648 -13.82 1 76.25 413 THR A O 1
ATOM 3262 N N . GLU A 1 414 ? 5.992 13.352 -15.945 1 74.25 414 GLU A N 1
ATOM 3263 C CA . GLU A 1 414 ? 4.633 13.453 -16.469 1 74.25 414 GLU A CA 1
ATOM 3264 C C . GLU A 1 414 ? 3.748 12.336 -15.922 1 74.25 414 GLU A C 1
ATOM 3266 O O . GLU A 1 414 ? 2.564 12.547 -15.656 1 74.25 414 GLU A O 1
ATOM 3271 N N . ASP A 1 415 ? 4.34 11.172 -15.664 1 81.44 415 ASP A N 1
ATOM 3272 C CA . ASP A 1 415 ? 3.549 10.023 -15.234 1 81.44 415 ASP A CA 1
ATOM 3273 C C . ASP A 1 415 ? 4.074 9.453 -13.914 1 81.44 415 ASP A C 1
ATOM 3275 O O . ASP A 1 415 ? 3.904 8.266 -13.641 1 81.44 415 ASP A O 1
ATOM 3279 N N . TRP A 1 416 ? 4.52 10.367 -13.203 1 87.94 416 TRP A N 1
ATOM 3280 C CA . TRP A 1 416 ? 5.238 9.852 -12.039 1 87.94 416 TRP A CA 1
ATOM 3281 C C . TRP A 1 416 ? 4.266 9.312 -10.992 1 87.94 416 TRP A C 1
ATOM 3283 O O . TRP A 1 416 ? 4.457 8.211 -10.469 1 87.94 416 TRP A O 1
ATOM 3293 N N . ILE A 1 417 ? 3.213 10.023 -10.758 1 89 417 ILE A N 1
ATOM 3294 C CA . ILE A 1 417 ? 2.312 9.664 -9.664 1 89 417 ILE A CA 1
ATOM 3295 C C . ILE A 1 417 ? 1.596 8.359 -10 1 89 417 ILE A C 1
ATOM 3297 O O . ILE A 1 417 ? 1.629 7.41 -9.219 1 89 417 ILE A O 1
ATOM 3301 N N . PRO A 1 418 ? 1.022 8.266 -11.211 1 90 418 PRO A N 1
ATOM 3302 C CA . PRO A 1 418 ? 0.368 6.988 -11.508 1 90 418 PRO A CA 1
ATOM 3303 C C . PRO A 1 418 ? 1.354 5.824 -11.594 1 90 418 PRO A C 1
ATOM 3305 O O . PRO A 1 418 ? 1.069 4.734 -11.086 1 90 418 PRO A O 1
ATOM 3308 N N . SER A 1 419 ? 2.447 6.055 -12.188 1 91.69 419 SER A N 1
ATOM 3309 C CA . SER A 1 419 ? 3.426 4.977 -12.312 1 91.69 419 SER A CA 1
ATOM 3310 C C . SER A 1 419 ? 3.92 4.516 -10.945 1 91.69 419 SER A C 1
ATOM 3312 O O . SER A 1 419 ? 3.99 3.316 -10.68 1 91.69 419 SER A O 1
ATOM 3314 N N . MET A 1 420 ? 4.191 5.477 -10.094 1 93.12 420 MET A N 1
ATOM 3315 C CA . MET A 1 420 ? 4.672 5.16 -8.75 1 93.12 420 MET A CA 1
ATOM 3316 C C . MET A 1 420 ? 3.6 4.43 -7.949 1 93.12 420 MET A C 1
ATOM 3318 O O . MET A 1 420 ? 3.873 3.4 -7.328 1 93.12 420 MET A O 1
ATOM 3322 N N . SER A 1 421 ? 2.441 4.934 -8.008 1 93.88 421 SER A N 1
ATOM 3323 C CA . SER A 1 421 ? 1.355 4.344 -7.23 1 93.88 421 SER A CA 1
ATOM 3324 C C . SER A 1 421 ? 1.038 2.934 -7.711 1 93.88 421 SER A C 1
ATOM 3326 O O . SER A 1 421 ? 0.832 2.027 -6.898 1 93.88 421 SER A O 1
ATOM 3328 N N . ILE A 1 422 ? 1.021 2.713 -8.977 1 94.56 422 ILE A N 1
ATOM 3329 C CA . ILE A 1 422 ? 0.703 1.414 -9.562 1 94.56 422 ILE A CA 1
ATOM 3330 C C . ILE A 1 422 ? 1.813 0.418 -9.234 1 94.56 422 ILE A C 1
ATOM 3332 O O . ILE A 1 422 ? 1.542 -0.712 -8.82 1 94.56 422 ILE A O 1
ATOM 3336 N N . CYS A 1 423 ? 3.02 0.867 -9.422 1 96.69 423 CYS A N 1
ATOM 3337 C CA . CYS A 1 423 ? 4.145 -0.031 -9.195 1 96.69 423 CYS A CA 1
ATOM 3338 C C . CYS A 1 423 ? 4.254 -0.408 -7.723 1 96.69 423 CYS A C 1
ATOM 3340 O O . CYS A 1 423 ? 4.5 -1.569 -7.395 1 96.69 423 CYS A O 1
ATOM 3342 N N . VAL A 1 424 ? 4.035 0.544 -6.848 1 96.19 424 VAL A N 1
ATOM 3343 C CA . VAL A 1 424 ? 4.125 0.271 -5.418 1 96.19 424 VAL A CA 1
ATOM 3344 C C . VAL A 1 424 ? 3.014 -0.692 -5.008 1 96.19 424 VAL A C 1
ATOM 3346 O O . VAL A 1 424 ? 3.271 -1.704 -4.352 1 96.19 424 VAL A O 1
ATOM 3349 N N . ARG A 1 425 ? 1.868 -0.399 -5.43 1 94.62 425 ARG A N 1
ATOM 3350 C CA . ARG A 1 425 ? 0.738 -1.252 -5.082 1 94.62 425 ARG A CA 1
ATOM 3351 C C . ARG A 1 425 ? 0.931 -2.666 -5.621 1 94.62 425 ARG A C 1
ATOM 3353 O O . ARG A 1 425 ? 0.708 -3.645 -4.906 1 94.62 425 ARG A O 1
ATOM 3360 N N . SER A 1 426 ? 1.279 -2.729 -6.836 1 94.5 426 SER A N 1
ATOM 3361 C CA . SER A 1 426 ? 1.494 -4.027 -7.469 1 94.5 426 SER A CA 1
ATOM 3362 C C . SER A 1 426 ? 2.596 -4.809 -6.762 1 94.5 426 SER A C 1
ATOM 3364 O O . SER A 1 426 ? 2.479 -6.02 -6.566 1 94.5 426 SER A O 1
ATOM 3366 N N . SER A 1 427 ? 3.65 -4.113 -6.371 1 96.94 427 SER A N 1
ATOM 3367 C CA . SER A 1 427 ? 4.766 -4.766 -5.691 1 96.94 427 SER A CA 1
ATOM 3368 C C . SER A 1 427 ? 4.34 -5.332 -4.344 1 96.94 427 SER A C 1
ATOM 3370 O O . SER A 1 427 ? 4.703 -6.453 -3.99 1 96.94 427 SER A O 1
ATOM 3372 N N . GLN A 1 428 ? 3.586 -4.566 -3.65 1 94.31 428 GLN A N 1
ATOM 3373 C CA . GLN A 1 428 ? 3.096 -5.02 -2.354 1 94.31 428 GLN A CA 1
ATOM 3374 C C . GLN A 1 428 ? 2.209 -6.254 -2.5 1 94.31 428 GLN A C 1
ATOM 3376 O O . GLN A 1 428 ? 2.334 -7.207 -1.73 1 94.31 428 GLN A O 1
ATOM 3381 N N . MET A 1 429 ? 1.41 -6.238 -3.492 1 91.44 429 MET A N 1
ATOM 3382 C CA . MET A 1 429 ? 0.48 -7.348 -3.699 1 91.44 429 MET A CA 1
ATOM 3383 C C . MET A 1 429 ? 1.216 -8.594 -4.176 1 91.44 429 MET A C 1
ATOM 3385 O O . MET A 1 429 ? 0.878 -9.711 -3.775 1 91.44 429 MET A O 1
ATOM 3389 N N . ILE A 1 430 ? 2.168 -8.43 -5.023 1 93.75 430 ILE A N 1
ATOM 3390 C CA . ILE A 1 430 ? 2.938 -9.57 -5.512 1 93.75 430 ILE A CA 1
ATOM 3391 C C . ILE A 1 430 ? 3.645 -10.25 -4.344 1 93.75 430 ILE A C 1
ATOM 3393 O O . ILE A 1 430 ? 3.592 -11.477 -4.211 1 93.75 430 ILE A O 1
ATOM 3397 N N . LEU A 1 431 ? 4.293 -9.484 -3.473 1 95.38 431 LEU A N 1
ATOM 3398 C CA . LEU A 1 431 ? 4.992 -10.047 -2.32 1 95.38 431 LEU A CA 1
ATOM 3399 C C . LEU A 1 431 ? 4.016 -10.766 -1.395 1 95.38 431 LEU A C 1
ATOM 3401 O O . LEU A 1 431 ? 4.301 -11.875 -0.928 1 95.38 431 LEU A O 1
ATOM 3405 N N . LEU A 1 432 ? 2.924 -10.172 -1.232 1 90.69 432 LEU A N 1
ATOM 3406 C CA . LEU A 1 432 ? 1.93 -10.766 -0.348 1 90.69 432 LEU A CA 1
ATOM 3407 C C . LEU A 1 432 ? 1.394 -12.07 -0.933 1 90.69 432 LEU A C 1
ATOM 3409 O O . LEU A 1 432 ? 1.245 -13.062 -0.217 1 90.69 432 LEU A O 1
ATOM 3413 N N . LEU A 1 433 ? 1.028 -12.047 -2.184 1 86.81 433 LEU A N 1
ATOM 3414 C CA . LEU A 1 433 ? 0.46 -13.219 -2.838 1 86.81 433 LEU A CA 1
ATOM 3415 C C . LEU A 1 433 ? 1.457 -14.375 -2.846 1 86.81 433 LEU A C 1
ATOM 3417 O O . LEU A 1 433 ? 1.085 -15.523 -2.594 1 86.81 433 LEU A O 1
ATOM 3421 N N . TYR A 1 434 ? 2.703 -14.055 -3.111 1 90.38 434 TYR A N 1
ATOM 3422 C CA . TYR A 1 434 ? 3.711 -15.109 -3.037 1 90.38 434 TYR A CA 1
ATOM 3423 C C . TYR A 1 434 ? 3.85 -15.633 -1.611 1 90.38 434 TYR A C 1
ATOM 3425 O O . TYR A 1 434 ? 4.031 -16.828 -1.399 1 90.38 434 TYR A O 1
ATOM 3433 N N . PHE A 1 435 ? 3.824 -14.781 -0.635 1 91.56 435 PHE A N 1
ATOM 3434 C CA . PHE A 1 435 ? 3.955 -15.195 0.757 1 91.56 435 PHE A CA 1
ATOM 3435 C C . PHE A 1 435 ? 2.82 -16.141 1.151 1 91.56 435 PHE A C 1
ATOM 3437 O O . PHE A 1 435 ? 3.053 -17.172 1.786 1 91.56 435 PHE A O 1
ATOM 3444 N N . GLN A 1 436 ? 1.664 -15.742 0.704 1 82.69 436 GLN A N 1
ATOM 3445 C CA . GLN A 1 436 ? 0.5 -16.562 1.015 1 82.69 436 GLN A CA 1
ATOM 3446 C C . GLN A 1 436 ? 0.567 -17.906 0.289 1 82.69 436 GLN A C 1
ATOM 3448 O O . GLN A 1 436 ? 0.158 -18.938 0.834 1 82.69 436 GLN A O 1
ATOM 3453 N N . THR A 1 437 ? 1.025 -17.844 -0.906 1 81.25 437 THR A N 1
ATOM 3454 C CA . THR A 1 437 ? 1.114 -19.047 -1.709 1 81.25 437 THR A CA 1
ATOM 3455 C C . THR A 1 437 ? 2.189 -19.984 -1.161 1 81.25 437 THR A C 1
ATOM 3457 O O . THR A 1 437 ? 1.987 -21.203 -1.087 1 81.25 437 THR A O 1
ATOM 3460 N N . TYR A 1 438 ? 3.363 -19.344 -0.803 1 84.44 438 TYR A N 1
ATOM 3461 C CA . TYR A 1 438 ? 4.453 -20.156 -0.271 1 84.44 438 TYR A CA 1
ATOM 3462 C C . TYR A 1 438 ? 4.113 -20.688 1.12 1 84.44 438 TYR A C 1
ATOM 3464 O O . TYR A 1 438 ? 4.48 -21.812 1.475 1 84.44 438 TYR A O 1
ATOM 3472 N N . SER A 1 439 ? 3.436 -19.938 1.895 1 84.25 439 SER A N 1
ATOM 3473 C CA . SER A 1 439 ? 3.115 -20.281 3.277 1 84.25 439 SER A CA 1
ATOM 3474 C C . SER A 1 439 ? 4.328 -20.844 4.004 1 84.25 439 SER A C 1
ATOM 3476 O O . SER A 1 439 ? 4.328 -22.016 4.406 1 84.25 439 SER A O 1
ATOM 3478 N N . PRO A 1 440 ? 5.293 -20 4.234 1 87.19 440 PRO A N 1
ATOM 3479 C CA . PRO A 1 440 ? 6.559 -20.469 4.812 1 87.19 440 PRO A CA 1
ATOM 3480 C C . PRO A 1 440 ? 6.387 -21.047 6.211 1 87.19 440 PRO A C 1
ATOM 3482 O O . PRO A 1 440 ? 5.617 -20.531 7.016 1 87.19 440 PRO A O 1
ATOM 3485 N N . ILE A 1 441 ? 7.027 -22.219 6.422 1 81.69 441 ILE A N 1
ATOM 3486 C CA . ILE A 1 441 ? 7 -22.891 7.719 1 81.69 441 ILE A CA 1
ATOM 3487 C C . ILE A 1 441 ? 8.414 -23.344 8.094 1 81.69 441 ILE A C 1
ATOM 3489 O O . ILE A 1 441 ? 9.273 -23.484 7.223 1 81.69 441 ILE A O 1
ATOM 3493 N N . THR A 1 442 ? 8.703 -23.375 9.336 1 78.5 442 THR A N 1
ATOM 3494 C CA . THR A 1 442 ? 9.969 -23.953 9.781 1 78.5 442 THR A CA 1
ATOM 3495 C C . THR A 1 442 ? 9.867 -25.469 9.859 1 78.5 442 THR A C 1
ATOM 3497 O O . THR A 1 442 ? 8.891 -26.016 10.375 1 78.5 442 THR A O 1
ATOM 3500 N N . PRO A 1 443 ? 10.898 -25.953 9.125 1 70.38 443 PRO A N 1
ATOM 3501 C CA . PRO A 1 443 ? 10.914 -27.422 9.289 1 70.38 443 PRO A CA 1
ATOM 3502 C C . PRO A 1 443 ? 11.32 -27.844 10.695 1 70.38 443 PRO A C 1
ATOM 3504 O O . PRO A 1 443 ? 12.492 -27.781 11.055 1 70.38 443 PRO A O 1
ATOM 3507 N N . GLY A 1 444 ? 10.422 -28.078 11.578 1 63.62 444 GLY A N 1
ATOM 3508 C CA . GLY A 1 444 ? 10.641 -28.609 12.914 1 63.62 444 GLY A CA 1
ATOM 3509 C C . GLY A 1 444 ? 11.688 -27.844 13.703 1 63.62 444 GLY A C 1
ATOM 3510 O O . GLY A 1 444 ? 12.211 -26.844 13.227 1 63.62 444 GLY A O 1
ATOM 3511 N N . SER A 1 445 ? 11.977 -28.156 14.93 1 64.5 445 SER A N 1
ATOM 3512 C CA . SER A 1 445 ? 12.969 -27.562 15.82 1 64.5 445 SER A CA 1
ATOM 3513 C C . SER A 1 445 ? 14.383 -27.781 15.289 1 64.5 445 SER A C 1
ATOM 3515 O O . SER A 1 445 ? 14.766 -28.922 14.977 1 64.5 445 SER A O 1
ATOM 3517 N N . GLN A 1 446 ? 14.961 -26.75 14.844 1 68.75 446 GLN A N 1
ATOM 3518 C CA . GLN A 1 446 ? 16.312 -26.875 14.297 1 68.75 446 GLN A CA 1
ATOM 3519 C C . GLN A 1 446 ? 17.359 -26.531 15.344 1 68.75 446 GLN A C 1
ATOM 3521 O O . GLN A 1 446 ? 17.328 -25.438 15.922 1 68.75 446 GLN A O 1
ATOM 3526 N N . ASP A 1 447 ? 18.078 -27.484 15.805 1 74.88 447 ASP A N 1
ATOM 3527 C CA . ASP A 1 447 ? 19.203 -27.219 16.703 1 74.88 447 ASP A CA 1
ATOM 3528 C C . ASP A 1 447 ? 20.219 -26.297 16.047 1 74.88 447 ASP A C 1
ATOM 3530 O O . ASP A 1 447 ? 20.25 -26.172 14.812 1 74.88 447 ASP A O 1
ATOM 3534 N N . HIS A 1 448 ? 20.969 -25.625 16.875 1 78.69 448 HIS A N 1
ATOM 3535 C CA . HIS A 1 448 ? 21.938 -24.641 16.422 1 78.69 448 HIS A CA 1
ATOM 3536 C C . HIS A 1 448 ? 22.953 -25.25 15.461 1 78.69 448 HIS A C 1
ATOM 3538 O O . HIS A 1 448 ? 23.359 -24.609 14.492 1 78.69 448 HIS A O 1
ATOM 3544 N N . HIS A 1 449 ? 23.25 -26.422 15.75 1 79.75 449 HIS A N 1
ATOM 3545 C CA . HIS A 1 449 ? 24.25 -27.094 14.906 1 79.75 449 HIS A CA 1
ATOM 3546 C C . HIS A 1 449 ? 23.672 -27.406 13.531 1 79.75 449 HIS A C 1
ATOM 3548 O O . HIS A 1 449 ? 24.359 -27.234 12.516 1 79.75 449 HIS A O 1
ATOM 3554 N N . SER A 1 450 ? 22.5 -27.828 13.531 1 82.69 450 SER A N 1
ATOM 3555 C CA . SER A 1 450 ? 21.844 -28.141 12.266 1 82.69 450 SER A CA 1
ATOM 3556 C C . SER A 1 450 ? 21.641 -26.891 11.422 1 82.69 450 SER A C 1
ATOM 3558 O O . SER A 1 450 ? 21.781 -26.938 10.195 1 82.69 450 SER A O 1
ATOM 3560 N N . LEU A 1 451 ? 21.359 -25.891 12.094 1 85.12 451 LEU A N 1
ATOM 3561 C CA . LEU A 1 451 ? 21.156 -24.625 11.406 1 85.12 451 LEU A CA 1
ATOM 3562 C C . LEU A 1 451 ? 22.438 -24.141 10.75 1 85.12 451 LEU A C 1
ATOM 3564 O O . LEU A 1 451 ? 22.438 -23.688 9.602 1 85.12 451 LEU A O 1
ATOM 3568 N N . GLN A 1 452 ? 23.547 -24.281 11.492 1 82.62 452 GLN A N 1
ATOM 3569 C CA . GLN A 1 452 ? 24.844 -23.844 10.969 1 82.62 452 GLN A CA 1
ATOM 3570 C C . GLN A 1 452 ? 25.266 -24.703 9.766 1 82.62 452 GLN A C 1
ATOM 3572 O O . GLN A 1 452 ? 25.844 -24.188 8.812 1 82.62 452 GLN A O 1
ATOM 3577 N N . HIS A 1 453 ? 24.922 -25.891 9.867 1 83.5 453 HIS A N 1
ATOM 3578 C CA . HIS A 1 453 ? 25.234 -26.781 8.758 1 83.5 453 HIS A CA 1
ATOM 3579 C C . HIS A 1 453 ? 24.453 -26.406 7.508 1 83.5 453 HIS A C 1
ATOM 3581 O O . HIS A 1 453 ? 25 -26.375 6.41 1 83.5 453 HIS A O 1
ATOM 3587 N N . LYS A 1 454 ? 23.25 -26.203 7.688 1 84.12 454 LYS A N 1
ATOM 3588 C CA . LYS A 1 454 ? 22.391 -25.844 6.559 1 84.12 454 LYS A CA 1
ATOM 3589 C C . LYS A 1 454 ? 22.844 -24.531 5.926 1 84.12 454 LYS A C 1
ATOM 3591 O O . LYS A 1 454 ? 22.875 -24.406 4.699 1 84.12 454 LYS A O 1
ATOM 3596 N N . LEU A 1 455 ? 23.156 -23.625 6.742 1 82.94 455 LEU A N 1
ATOM 3597 C CA . LEU A 1 455 ? 23.594 -22.328 6.262 1 82.94 455 LEU A CA 1
ATOM 3598 C C . LEU A 1 455 ? 24.891 -22.438 5.473 1 82.94 455 LEU A C 1
ATOM 3600 O O . LEU A 1 455 ? 25.031 -21.828 4.41 1 82.94 455 LEU A O 1
ATOM 3604 N N . SER A 1 456 ? 25.781 -23.25 6.039 1 81.12 456 SER A N 1
ATOM 3605 C CA . SER A 1 456 ? 27.078 -23.406 5.383 1 81.12 456 SER A CA 1
ATOM 3606 C C . SER A 1 456 ? 26.938 -24.172 4.066 1 81.12 456 SER A C 1
ATOM 3608 O O . SER A 1 456 ? 27.656 -23.891 3.107 1 81.12 456 SER A O 1
ATOM 3610 N N . ALA A 1 457 ? 25.969 -25.031 4.059 1 83.38 457 ALA A N 1
ATOM 3611 C CA . ALA A 1 457 ? 25.766 -25.859 2.869 1 83.38 457 ALA A CA 1
ATOM 3612 C C . ALA A 1 457 ? 24.844 -25.172 1.868 1 83.38 457 ALA A C 1
ATOM 3614 O O . ALA A 1 457 ? 24.672 -25.656 0.741 1 83.38 457 ALA A O 1
ATOM 3615 N N . GLY A 1 458 ? 24.312 -24.094 2.264 1 79.56 458 GLY A N 1
ATOM 3616 C CA . GLY A 1 458 ? 23.391 -23.391 1.387 1 79.56 458 GLY A CA 1
ATOM 3617 C C . GLY A 1 458 ? 22.031 -24.047 1.289 1 79.56 458 GLY A C 1
ATOM 3618 O O . GLY A 1 458 ? 21.344 -23.922 0.269 1 79.56 458 GLY A O 1
ATOM 3619 N N . LEU A 1 459 ? 21.703 -24.797 2.279 1 83.06 459 LEU A N 1
ATOM 3620 C CA . LEU A 1 459 ? 20.422 -25.5 2.322 1 83.06 459 LEU A CA 1
ATOM 3621 C C . LEU A 1 459 ? 19.344 -24.609 2.918 1 83.06 459 LEU A C 1
ATOM 3623 O O . LEU A 1 459 ? 19.641 -23.703 3.701 1 83.06 459 LEU A O 1
ATOM 3627 N N . PRO A 1 460 ? 18.094 -24.875 2.484 1 85.5 460 PRO A N 1
ATOM 3628 C CA . PRO A 1 460 ? 17.016 -24.047 2.992 1 85.5 460 PRO A CA 1
ATOM 3629 C C . PRO A 1 460 ? 16.75 -24.25 4.48 1 85.5 460 PRO A C 1
ATOM 3631 O O . PRO A 1 460 ? 16.781 -25.391 4.965 1 85.5 460 PRO A O 1
ATOM 3634 N N . ILE A 1 461 ? 16.547 -23.172 5.125 1 87.56 461 ILE A N 1
ATOM 3635 C CA . ILE A 1 461 ? 16.234 -23.234 6.547 1 87.56 461 ILE A CA 1
ATOM 3636 C C . ILE A 1 461 ? 14.727 -23.109 6.75 1 87.56 461 ILE A C 1
ATOM 3638 O O . ILE A 1 461 ? 14.211 -23.406 7.832 1 87.56 461 ILE A O 1
ATOM 3642 N N . LEU A 1 462 ? 14.062 -22.672 5.68 1 87.06 462 LEU A N 1
ATOM 3643 C CA . LEU A 1 462 ? 12.602 -22.609 5.676 1 87.06 462 LEU A CA 1
ATOM 3644 C C . LEU A 1 462 ? 12.016 -23.578 4.648 1 87.06 462 LEU A C 1
ATOM 3646 O O . LEU A 1 462 ? 12.703 -23.953 3.695 1 87.06 462 LEU A O 1
ATOM 3650 N N . SER A 1 463 ? 10.789 -24.031 4.887 1 82.94 463 SER A N 1
ATOM 3651 C CA . SER A 1 463 ? 10.062 -24.875 3.938 1 82.94 463 SER A CA 1
ATOM 3652 C C . SER A 1 463 ? 8.781 -24.203 3.465 1 82.94 463 SER A C 1
ATOM 3654 O O . SER A 1 463 ? 8.359 -23.188 4.035 1 82.94 463 SER A O 1
ATOM 3656 N N . MET A 1 464 ? 8.367 -24.719 2.354 1 80.25 464 MET A N 1
ATOM 3657 C CA . MET A 1 464 ? 7.102 -24.234 1.806 1 80.25 464 MET A CA 1
ATOM 3658 C C . MET A 1 464 ? 6.023 -25.312 1.923 1 80.25 464 MET A C 1
ATOM 3660 O O . MET A 1 464 ? 6.293 -26.5 1.706 1 80.25 464 MET A O 1
ATOM 3664 N N . GLU A 1 465 ? 4.852 -24.781 2.307 1 67.69 465 GLU A N 1
ATOM 3665 C CA . GLU A 1 465 ? 3.73 -25.719 2.359 1 67.69 465 GLU A CA 1
ATOM 3666 C C . GLU A 1 465 ? 3.133 -25.938 0.973 1 67.69 465 GLU A C 1
ATOM 3668 O O . GLU A 1 465 ? 2.635 -27.031 0.674 1 67.69 465 GLU A O 1
ATOM 3673 N N . SER A 1 466 ? 3.289 -24.797 0.273 1 60.59 466 SER A N 1
ATOM 3674 C CA . SER A 1 466 ? 2.613 -24.828 -1.021 1 60.59 466 SER A CA 1
ATOM 3675 C C . SER A 1 466 ? 3.432 -25.594 -2.055 1 60.59 466 SER A C 1
ATOM 3677 O O . SER A 1 466 ? 4.652 -25.703 -1.934 1 60.59 466 SER A O 1
ATOM 3679 N N . ARG A 1 467 ? 2.648 -26.078 -2.916 1 59.12 467 ARG A N 1
ATOM 3680 C CA . ARG A 1 467 ? 3.266 -26.875 -3.959 1 59.12 467 ARG A CA 1
ATOM 3681 C C . ARG A 1 467 ? 3.404 -26.094 -5.258 1 59.12 467 ARG A C 1
ATOM 3683 O O . ARG A 1 467 ? 3.441 -26.672 -6.344 1 59.12 467 ARG A O 1
ATOM 3690 N N . MET A 1 468 ? 3.471 -24.797 -5.191 1 64.88 468 MET A N 1
ATOM 3691 C CA . MET A 1 468 ? 3.674 -24.047 -6.426 1 64.88 468 MET A CA 1
ATOM 3692 C C . MET A 1 468 ? 5.055 -24.328 -7.012 1 64.88 468 MET A C 1
ATOM 3694 O O . MET A 1 468 ? 6.051 -24.312 -6.289 1 64.88 468 MET A O 1
ATOM 3698 N N . PRO A 1 469 ? 4.98 -24.641 -8.32 1 67.81 469 PRO A N 1
ATOM 3699 C CA . PRO A 1 469 ? 6.301 -24.812 -8.922 1 67.81 469 PRO A CA 1
ATOM 3700 C C . PRO A 1 469 ? 7.137 -23.531 -8.898 1 67.81 469 PRO A C 1
ATOM 3702 O O . PRO A 1 469 ? 6.629 -22.453 -9.219 1 67.81 469 PRO A O 1
ATOM 3705 N N . LEU A 1 470 ? 8.398 -23.703 -8.484 1 77 470 LEU A N 1
ATOM 3706 C CA . LEU A 1 470 ? 9.281 -22.547 -8.359 1 77 470 LEU A CA 1
ATOM 3707 C C . LEU A 1 470 ? 9.969 -22.25 -9.688 1 77 470 LEU A C 1
ATOM 3709 O O . LEU A 1 470 ? 10.516 -23.141 -10.328 1 77 470 LEU A O 1
ATOM 3713 N N . THR A 1 471 ? 9.773 -21.031 -10.195 1 77.38 471 THR A N 1
ATOM 3714 C CA . THR A 1 471 ? 10.445 -20.562 -11.398 1 77.38 471 THR A CA 1
ATOM 3715 C C . THR A 1 471 ? 11.328 -19.359 -11.094 1 77.38 471 THR A C 1
ATOM 3717 O O . THR A 1 471 ? 11.086 -18.625 -10.125 1 77.38 471 THR A O 1
ATOM 3720 N N . TRP A 1 472 ? 12.414 -19.172 -11.883 1 84.94 472 TRP A N 1
ATOM 3721 C CA . TRP A 1 472 ? 13.312 -18.047 -11.648 1 84.94 472 TRP A CA 1
ATOM 3722 C C . TRP A 1 472 ? 12.609 -16.719 -11.891 1 84.94 472 TRP A C 1
ATOM 3724 O O . TRP A 1 472 ? 13.016 -15.688 -11.359 1 84.94 472 TRP A O 1
ATOM 3734 N N . ARG A 1 473 ? 11.617 -16.75 -12.688 1 84.62 473 ARG A N 1
ATOM 3735 C CA . ARG A 1 473 ? 10.844 -15.539 -12.906 1 84.62 473 ARG A CA 1
ATOM 3736 C C . ARG A 1 473 ? 10.211 -15.047 -11.609 1 84.62 473 ARG A C 1
ATOM 3738 O O . ARG A 1 473 ? 10.023 -13.844 -11.422 1 84.62 473 ARG A O 1
ATOM 3745 N N . GLN A 1 474 ? 9.906 -16.062 -10.789 1 88.81 474 GLN A N 1
ATOM 3746 C CA . GLN A 1 474 ? 9.406 -15.664 -9.469 1 88.81 474 GLN A CA 1
ATOM 3747 C C . GLN A 1 474 ? 10.469 -14.906 -8.68 1 88.81 474 GLN A C 1
ATOM 3749 O O . GLN A 1 474 ? 10.164 -13.93 -8 1 88.81 474 GLN A O 1
ATOM 3754 N N . VAL A 1 475 ? 11.68 -15.305 -8.797 1 91.75 475 VAL A N 1
ATOM 3755 C CA . VAL A 1 475 ? 12.789 -14.633 -8.133 1 91.75 475 VAL A CA 1
ATOM 3756 C C . VAL A 1 475 ? 12.914 -13.203 -8.648 1 91.75 475 VAL A C 1
ATOM 3758 O O . VAL A 1 475 ? 13.039 -12.266 -7.859 1 91.75 475 VAL A O 1
ATOM 3761 N N . LYS A 1 476 ? 12.781 -13.133 -9.922 1 91.88 476 LYS A N 1
ATOM 3762 C CA . LYS A 1 476 ? 12.891 -11.812 -10.547 1 91.88 476 LYS A CA 1
ATOM 3763 C C . LYS A 1 476 ? 11.75 -10.898 -10.109 1 91.88 476 LYS A C 1
ATOM 3765 O O . LYS A 1 476 ? 11.961 -9.719 -9.844 1 91.88 476 LYS A O 1
ATOM 3770 N N . ARG A 1 477 ? 10.602 -11.438 -10.039 1 94 477 ARG A N 1
ATOM 3771 C CA . ARG A 1 477 ? 9.438 -10.648 -9.633 1 94 477 ARG A CA 1
ATOM 3772 C C . ARG A 1 477 ? 9.578 -10.188 -8.188 1 94 477 ARG A C 1
ATOM 3774 O O . ARG A 1 477 ? 9.266 -9.039 -7.871 1 94 477 ARG A O 1
ATOM 3781 N N . ILE A 1 478 ? 9.992 -11.062 -7.363 1 96.31 478 ILE A N 1
ATOM 3782 C CA . ILE A 1 478 ? 10.148 -10.75 -5.945 1 96.31 478 ILE A CA 1
ATOM 3783 C C . ILE A 1 478 ? 11.227 -9.68 -5.773 1 96.31 478 ILE A C 1
ATOM 3785 O O . ILE A 1 478 ? 11.023 -8.695 -5.059 1 96.31 478 ILE A O 1
ATOM 3789 N N . MET A 1 479 ? 12.32 -9.844 -6.449 1 96.56 479 MET A N 1
ATOM 3790 C CA . MET A 1 479 ? 13.406 -8.867 -6.371 1 96.56 479 MET A CA 1
ATOM 3791 C C . MET A 1 479 ? 12.953 -7.516 -6.91 1 96.56 479 MET A C 1
ATOM 3793 O O . MET A 1 479 ? 13.25 -6.473 -6.32 1 96.56 479 MET A O 1
ATOM 3797 N N . THR A 1 480 ? 12.32 -7.586 -8.031 1 96.56 480 THR A N 1
ATOM 3798 C CA . THR A 1 480 ? 11.797 -6.371 -8.641 1 96.56 480 THR A CA 1
ATOM 3799 C C . THR A 1 480 ? 10.875 -5.637 -7.668 1 96.56 480 THR A C 1
ATOM 3801 O O . THR A 1 480 ? 10.953 -4.414 -7.531 1 96.56 480 THR A O 1
ATOM 3804 N N . SER A 1 481 ? 10.008 -6.387 -7.059 1 97.94 481 SER A N 1
ATOM 3805 C CA . SER A 1 481 ? 9.062 -5.801 -6.113 1 97.94 481 SER A CA 1
ATOM 3806 C C . SER A 1 481 ? 9.781 -5.148 -4.941 1 97.94 481 SER A C 1
ATOM 3808 O O . SER A 1 481 ? 9.43 -4.043 -4.527 1 97.94 481 SER A O 1
ATOM 3810 N N . ALA A 1 482 ? 10.773 -5.805 -4.438 1 97.56 482 ALA A N 1
ATOM 3811 C CA . ALA A 1 482 ? 11.555 -5.23 -3.348 1 97.56 482 ALA A CA 1
ATOM 3812 C C . ALA A 1 482 ? 12.266 -3.959 -3.795 1 97.56 482 ALA A C 1
ATOM 3814 O O . ALA A 1 482 ? 12.281 -2.961 -3.068 1 97.56 482 ALA A O 1
ATOM 3815 N N . PHE A 1 483 ? 12.805 -3.975 -4.938 1 97.19 483 PHE A N 1
ATOM 3816 C CA . PHE A 1 483 ? 13.531 -2.826 -5.465 1 97.19 483 PHE A CA 1
ATOM 3817 C C . PHE A 1 483 ? 12.602 -1.643 -5.68 1 97.19 483 PHE A C 1
ATOM 3819 O O . PHE A 1 483 ? 12.977 -0.495 -5.426 1 97.19 483 PHE A O 1
ATOM 3826 N N . ILE A 1 484 ? 11.445 -1.953 -6.176 1 97.56 484 ILE A N 1
ATOM 3827 C CA . ILE A 1 484 ? 10.469 -0.888 -6.387 1 97.56 484 ILE A CA 1
ATOM 3828 C C . ILE A 1 484 ? 10.117 -0.239 -5.055 1 97.56 484 ILE A C 1
ATOM 3830 O O . ILE A 1 484 ? 10.039 0.988 -4.953 1 97.56 484 ILE A O 1
ATOM 3834 N N . LEU A 1 485 ? 9.898 -1.019 -4.012 1 96.38 485 LEU A N 1
ATOM 3835 C CA . LEU A 1 485 ? 9.57 -0.481 -2.699 1 96.38 485 LEU A CA 1
ATOM 3836 C C . LEU A 1 485 ? 10.719 0.352 -2.145 1 96.38 485 LEU A C 1
ATOM 3838 O O . LEU A 1 485 ? 10.492 1.402 -1.538 1 96.38 485 LEU A O 1
ATOM 3842 N N . ILE A 1 486 ? 11.914 -0.061 -2.377 1 94.06 486 ILE A N 1
ATOM 3843 C CA . ILE A 1 486 ? 13.078 0.684 -1.917 1 94.06 486 ILE A CA 1
ATOM 3844 C C . ILE A 1 486 ? 13.18 2.004 -2.678 1 94.06 486 ILE A C 1
ATOM 3846 O O . ILE A 1 486 ? 13.414 3.057 -2.078 1 94.06 486 ILE A O 1
ATOM 3850 N N . TYR A 1 487 ? 12.969 1.899 -3.936 1 93.88 487 TYR A N 1
ATOM 3851 C CA . TYR A 1 487 ? 12.969 3.107 -4.754 1 93.88 487 TYR A CA 1
ATOM 3852 C C . TYR A 1 487 ? 11.898 4.086 -4.277 1 93.88 487 TYR A C 1
ATOM 3854 O O . TYR A 1 487 ? 12.148 5.285 -4.168 1 93.88 487 TYR A O 1
ATOM 3862 N N . ALA A 1 488 ? 10.75 3.543 -4.086 1 92.81 488 ALA A N 1
ATOM 3863 C CA . ALA A 1 488 ? 9.625 4.363 -3.635 1 92.81 488 ALA A CA 1
ATOM 3864 C C . ALA A 1 488 ? 9.898 4.953 -2.254 1 92.81 488 ALA A C 1
ATOM 3866 O O . ALA A 1 488 ? 9.469 6.066 -1.95 1 92.81 488 ALA A O 1
ATOM 3867 N N . TYR A 1 489 ? 10.625 4.238 -1.348 1 90.94 489 TYR A N 1
ATOM 3868 C CA . TYR A 1 489 ? 11.008 4.723 -0.026 1 90.94 489 TYR A CA 1
ATOM 3869 C C . TYR A 1 489 ? 11.891 5.961 -0.135 1 90.94 489 TYR A C 1
ATOM 3871 O O . TYR A 1 489 ? 11.672 6.949 0.568 1 90.94 489 TYR A O 1
ATOM 3879 N N . TRP A 1 490 ? 12.758 5.914 -1.054 1 87.62 490 TRP A N 1
ATOM 3880 C CA . TRP A 1 490 ? 13.68 7.031 -1.242 1 87.62 490 TRP A CA 1
ATOM 3881 C C . TRP A 1 490 ? 12.938 8.266 -1.754 1 87.62 490 TRP A C 1
ATOM 3883 O O . TRP A 1 490 ? 13.406 9.391 -1.587 1 87.62 490 TRP A O 1
ATOM 3893 N N . HIS A 1 491 ? 11.828 8.023 -2.299 1 86.56 491 HIS A N 1
ATOM 3894 C CA . HIS A 1 491 ? 11.086 9.141 -2.883 1 86.56 491 HIS A CA 1
ATOM 3895 C C . HIS A 1 491 ? 9.898 9.531 -2.012 1 86.56 491 HIS A C 1
ATOM 3897 O O . HIS A 1 491 ? 9.023 10.281 -2.449 1 86.56 491 HIS A O 1
ATOM 3903 N N . GLY A 1 492 ? 9.789 8.891 -0.874 1 81.31 492 GLY A N 1
ATOM 3904 C CA . GLY A 1 492 ? 8.805 9.297 0.11 1 81.31 492 GLY A CA 1
ATOM 3905 C C . GLY A 1 492 ? 7.414 8.758 -0.177 1 81.31 492 GLY A C 1
ATOM 3906 O O . GLY A 1 492 ? 6.422 9.266 0.344 1 81.31 492 GLY A O 1
ATOM 3907 N N . GLU A 1 493 ? 7.316 7.77 -1.017 1 88.19 493 GLU A N 1
ATOM 3908 C CA . GLU A 1 493 ? 6.031 7.195 -1.396 1 88.19 493 GLU A CA 1
ATOM 3909 C C . GLU A 1 493 ? 5.715 5.953 -0.571 1 88.19 493 GLU A C 1
ATOM 3911 O O . GLU A 1 493 ? 4.57 5.496 -0.542 1 88.19 493 GLU A O 1
ATOM 3916 N N . VAL A 1 494 ? 6.75 5.473 0.038 1 89.25 494 VAL A N 1
ATOM 3917 C CA . VAL A 1 494 ? 6.617 4.312 0.911 1 89.25 494 VAL A CA 1
ATOM 3918 C C . VAL A 1 494 ? 7.266 4.602 2.262 1 89.25 494 VAL A C 1
ATOM 3920 O O . VAL A 1 494 ? 8.32 5.234 2.328 1 89.25 494 VAL A O 1
ATOM 3923 N N . THR A 1 495 ? 6.652 4.125 3.312 1 83.69 495 THR A N 1
ATOM 3924 C CA . THR A 1 495 ? 7.176 4.383 4.652 1 83.69 495 THR A CA 1
ATOM 3925 C C . THR A 1 495 ? 8.32 3.432 4.977 1 83.69 495 THR A C 1
ATOM 3927 O O . THR A 1 495 ? 8.531 2.436 4.281 1 83.69 495 THR A O 1
ATOM 3930 N N . PHE A 1 496 ? 8.922 3.852 6.035 1 85.31 496 PHE A N 1
ATOM 3931 C CA . PHE A 1 496 ? 10.016 3.016 6.52 1 85.31 496 PHE A CA 1
ATOM 3932 C C . PHE A 1 496 ? 9.508 1.635 6.914 1 85.31 496 PHE A C 1
ATOM 3934 O O . PHE A 1 496 ? 10.156 0.624 6.621 1 85.31 496 PHE A O 1
ATOM 3941 N N . GLU A 1 497 ? 8.414 1.545 7.516 1 83.44 497 GLU A N 1
ATOM 3942 C CA . GLU A 1 497 ? 7.836 0.274 7.941 1 83.44 497 GLU A CA 1
ATOM 3943 C C . GLU A 1 497 ? 7.484 -0.604 6.742 1 83.44 497 GLU A C 1
ATOM 3945 O O . GLU A 1 497 ? 7.734 -1.811 6.758 1 83.44 497 GLU A O 1
ATOM 3950 N N . GLU A 1 498 ? 6.949 0.087 5.766 1 87.94 498 GLU A N 1
ATOM 3951 C CA . GLU A 1 498 ? 6.52 -0.66 4.586 1 87.94 498 GLU A CA 1
ATOM 3952 C C . GLU A 1 498 ? 7.711 -1.252 3.842 1 87.94 498 GLU A C 1
ATOM 3954 O O . GLU A 1 498 ? 7.648 -2.385 3.361 1 87.94 498 GLU A O 1
ATOM 3959 N N . VAL A 1 499 ? 8.75 -0.457 3.713 1 92.88 499 VAL A N 1
ATOM 3960 C CA . VAL A 1 499 ? 9.914 -0.951 2.986 1 92.88 499 VAL A CA 1
ATOM 3961 C C . VAL A 1 499 ? 10.594 -2.059 3.789 1 92.88 499 VAL A C 1
ATOM 3963 O O . VAL A 1 499 ? 11.086 -3.037 3.219 1 92.88 499 VAL A O 1
ATOM 3966 N N . CYS A 1 500 ? 10.617 -1.927 5.094 1 93.06 500 CYS A N 1
ATOM 3967 C CA . CYS A 1 500 ? 11.18 -2.975 5.941 1 93.06 500 CYS A CA 1
ATOM 3968 C C . CYS A 1 500 ? 10.391 -4.27 5.805 1 93.06 500 CYS A C 1
ATOM 3970 O O . CYS A 1 500 ? 10.969 -5.344 5.637 1 93.06 500 CYS A O 1
ATOM 3972 N N . ARG A 1 501 ? 9.172 -4.137 5.824 1 92.06 501 ARG A N 1
ATOM 3973 C CA . ARG A 1 501 ? 8.305 -5.301 5.703 1 92.06 501 ARG A CA 1
ATOM 3974 C C . ARG A 1 501 ? 8.445 -5.949 4.328 1 92.06 501 ARG A C 1
ATOM 3976 O O . ARG A 1 501 ? 8.492 -7.176 4.219 1 92.06 501 ARG A O 1
ATOM 3983 N N . GLY A 1 502 ? 8.414 -5.105 3.289 1 95.31 502 GLY A N 1
ATOM 3984 C CA . GLY A 1 502 ? 8.594 -5.625 1.944 1 95.31 502 GLY A CA 1
ATOM 3985 C C . GLY A 1 502 ? 9.914 -6.355 1.759 1 95.31 502 GLY A C 1
ATOM 3986 O O . GLY A 1 502 ? 9.953 -7.434 1.166 1 95.31 502 GLY A O 1
ATOM 3987 N N . THR A 1 503 ? 10.953 -5.781 2.307 1 96.19 503 THR A N 1
ATOM 3988 C CA . THR A 1 503 ? 12.273 -6.391 2.186 1 96.19 503 THR A CA 1
ATOM 3989 C C . THR A 1 503 ? 12.359 -7.676 3.006 1 96.19 503 THR A C 1
ATOM 3991 O O . THR A 1 503 ? 12.938 -8.664 2.561 1 96.19 503 THR A O 1
ATOM 3994 N N . ALA A 1 504 ? 11.773 -7.625 4.176 1 96.25 504 ALA A N 1
ATOM 3995 C CA . ALA A 1 504 ? 11.719 -8.828 5 1 96.25 504 ALA A CA 1
ATOM 3996 C C . ALA A 1 504 ? 10.977 -9.953 4.281 1 96.25 504 ALA A C 1
ATOM 3998 O O . ALA A 1 504 ? 11.43 -11.102 4.289 1 96.25 504 ALA A O 1
ATOM 3999 N N . THR A 1 505 ? 9.906 -9.594 3.701 1 96.44 505 THR A N 1
ATOM 4000 C CA . THR A 1 505 ? 9.117 -10.586 2.977 1 96.44 505 THR A CA 1
ATOM 4001 C C . THR A 1 505 ? 9.914 -11.172 1.818 1 96.44 505 THR A C 1
ATOM 4003 O O . THR A 1 505 ? 9.883 -12.383 1.582 1 96.44 505 THR A O 1
ATOM 4006 N N . ALA A 1 506 ? 10.562 -10.289 1.104 1 97.38 506 ALA A N 1
ATOM 4007 C CA . ALA A 1 506 ? 11.375 -10.758 -0.019 1 97.38 506 ALA A CA 1
ATOM 4008 C C . ALA A 1 506 ? 12.453 -11.734 0.449 1 97.38 506 ALA A C 1
ATOM 4010 O O . ALA A 1 506 ? 12.703 -12.75 -0.2 1 97.38 506 ALA A O 1
ATOM 4011 N N . LEU A 1 507 ? 13.055 -11.461 1.555 1 96 507 LEU A N 1
ATOM 4012 C CA . LEU A 1 507 ? 14.086 -12.336 2.1 1 96 507 LEU A CA 1
ATOM 4013 C C . LEU A 1 507 ? 13.516 -13.695 2.467 1 96 507 LEU A C 1
ATOM 4015 O O . LEU A 1 507 ? 14.117 -14.734 2.162 1 96 507 LEU A O 1
ATOM 4019 N N . VAL A 1 508 ? 12.406 -13.664 3.078 1 95.06 508 VAL A N 1
ATOM 4020 C CA . VAL A 1 508 ? 11.758 -14.906 3.473 1 95.06 508 VAL A CA 1
ATOM 4021 C C . VAL A 1 508 ? 11.414 -15.727 2.232 1 95.06 508 VAL A C 1
ATOM 4023 O O . VAL A 1 508 ? 11.633 -16.938 2.205 1 95.06 508 VAL A O 1
ATOM 4026 N N . LEU A 1 509 ? 10.859 -15.055 1.248 1 95 509 LEU A N 1
ATOM 4027 C CA . LEU A 1 509 ? 10.453 -15.742 0.027 1 95 509 LEU A CA 1
ATOM 4028 C C . LEU A 1 509 ? 11.664 -16.344 -0.684 1 95 509 LEU A C 1
ATOM 4030 O O . LEU A 1 509 ? 11.602 -17.484 -1.16 1 95 509 LEU A O 1
ATOM 4034 N N . HIS A 1 510 ? 12.711 -15.625 -0.736 1 94.12 510 HIS A N 1
ATOM 4035 C CA . HIS A 1 510 ? 13.914 -16.141 -1.378 1 94.12 510 HIS A CA 1
ATOM 4036 C C . HIS A 1 510 ? 14.516 -17.297 -0.575 1 94.12 510 HIS A C 1
ATOM 4038 O O . HIS A 1 510 ? 15.078 -18.234 -1.147 1 94.12 510 HIS A O 1
ATOM 4044 N N . GLU A 1 511 ? 14.391 -17.203 0.697 1 92.69 511 GLU A N 1
ATOM 4045 C CA . GLU A 1 511 ? 14.859 -18.328 1.518 1 92.69 511 GLU A CA 1
ATOM 4046 C C . GLU A 1 511 ? 14.078 -19.594 1.213 1 92.69 511 GLU A C 1
ATOM 4048 O O . GLU A 1 511 ? 14.648 -20.688 1.187 1 92.69 511 GLU A O 1
ATOM 4053 N N . CYS A 1 512 ? 12.82 -19.438 1.026 1 89.44 512 CYS A N 1
ATOM 4054 C CA . CYS A 1 512 ? 12 -20.594 0.647 1 89.44 512 CYS A CA 1
ATOM 4055 C C . CYS A 1 512 ? 12.445 -21.156 -0.697 1 89.44 512 CYS A C 1
ATOM 4057 O O . CYS A 1 512 ? 12.43 -22.359 -0.901 1 89.44 512 CYS A O 1
ATOM 4059 N N . GLN A 1 513 ? 12.883 -20.344 -1.552 1 87.75 513 GLN A N 1
ATOM 4060 C CA . GLN A 1 513 ? 13.234 -20.75 -2.908 1 87.75 513 GLN A CA 1
ATOM 4061 C C . GLN A 1 513 ? 14.586 -21.453 -2.936 1 87.75 513 GLN A C 1
ATOM 4063 O O . GLN A 1 513 ? 14.953 -22.062 -3.941 1 87.75 513 GLN A O 1
ATOM 4068 N N . ARG A 1 514 ? 15.305 -21.406 -1.876 1 87.06 514 ARG A N 1
ATOM 4069 C CA . ARG A 1 514 ? 16.578 -22.109 -1.786 1 87.06 514 ARG A CA 1
ATOM 4070 C C . ARG A 1 514 ? 16.406 -23.609 -1.985 1 87.06 514 ARG A C 1
ATOM 4072 O O . ARG A 1 514 ? 17.359 -24.312 -2.303 1 87.06 514 ARG A O 1
ATOM 4079 N N . VAL A 1 515 ? 15.227 -24.016 -1.763 1 80.81 515 VAL A N 1
ATOM 4080 C CA . VAL A 1 515 ? 14.938 -25.438 -1.973 1 80.81 515 VAL A CA 1
ATOM 4081 C C . VAL A 1 515 ? 15.344 -25.844 -3.389 1 80.81 515 VAL A C 1
ATOM 4083 O O . VAL A 1 515 ? 15.805 -26.969 -3.613 1 80.81 515 VAL A O 1
ATOM 4086 N N . ARG A 1 516 ? 15.242 -24.938 -4.25 1 77.94 516 ARG A N 1
ATOM 4087 C CA . ARG A 1 516 ? 15.523 -25.266 -5.645 1 77.94 516 ARG A CA 1
ATOM 4088 C C . ARG A 1 516 ? 16.922 -24.797 -6.047 1 77.94 516 ARG A C 1
ATOM 4090 O O . ARG A 1 516 ? 17.625 -25.5 -6.781 1 77.94 516 ARG A O 1
ATOM 4097 N N . TRP A 1 517 ? 17.391 -23.672 -5.57 1 83.81 517 TRP A N 1
ATOM 4098 C CA . TRP A 1 517 ? 18.609 -23.094 -6.121 1 83.81 517 TRP A CA 1
ATOM 4099 C C . TRP A 1 517 ? 19.719 -23.062 -5.066 1 83.81 517 TRP A C 1
ATOM 4101 O O . TRP A 1 517 ? 20.844 -22.688 -5.367 1 83.81 517 TRP A O 1
ATOM 4111 N N . GLY A 1 518 ? 19.438 -23.375 -3.869 1 84.56 518 GLY A N 1
ATOM 4112 C CA . GLY A 1 518 ? 20.438 -23.406 -2.824 1 84.56 518 GLY A CA 1
ATOM 4113 C C . GLY A 1 518 ? 21.312 -22.156 -2.803 1 84.56 518 GLY A C 1
ATOM 4114 O O . GLY A 1 518 ? 20.812 -21.031 -2.768 1 84.56 518 GLY A O 1
ATOM 4115 N N . ARG A 1 519 ? 22.609 -22.297 -3.131 1 87.31 519 ARG A N 1
ATOM 4116 C CA . ARG A 1 519 ? 23.594 -21.219 -3.045 1 87.31 519 ARG A CA 1
ATOM 4117 C C . ARG A 1 519 ? 23.438 -20.25 -4.211 1 87.31 519 ARG A C 1
ATOM 4119 O O . ARG A 1 519 ? 23.938 -19.125 -4.164 1 87.31 519 ARG A O 1
ATOM 4126 N N . GLY A 1 520 ? 22.75 -20.703 -5.164 1 86.12 520 GLY A N 1
ATOM 4127 C CA . GLY A 1 520 ? 22.516 -19.828 -6.301 1 86.12 520 GLY A CA 1
ATOM 4128 C C . GLY A 1 520 ? 21.766 -18.562 -5.93 1 86.12 520 GLY A C 1
ATOM 4129 O O . GLY A 1 520 ? 21.844 -17.547 -6.645 1 86.12 520 GLY A O 1
ATOM 4130 N N . LEU A 1 521 ? 21.109 -18.609 -4.793 1 90.44 521 LEU A N 1
ATOM 4131 C CA . LEU A 1 521 ? 20.312 -17.469 -4.352 1 90.44 521 LEU A CA 1
ATOM 4132 C C . LEU A 1 521 ? 21.141 -16.547 -3.451 1 90.44 521 LEU A C 1
ATOM 4134 O O . LEU A 1 521 ? 20.672 -15.477 -3.051 1 90.44 521 LEU A O 1
ATOM 4138 N N . ASP A 1 522 ? 22.391 -16.844 -3.197 1 88.94 522 ASP A N 1
ATOM 4139 C CA . ASP A 1 522 ? 23.188 -16.047 -2.277 1 88.94 522 ASP A CA 1
ATOM 4140 C C . ASP A 1 522 ? 23.391 -14.625 -2.811 1 88.94 522 ASP A C 1
ATOM 4142 O O . ASP A 1 522 ? 23.375 -13.664 -2.045 1 88.94 522 ASP A O 1
ATOM 4146 N N . GLY A 1 523 ? 23.594 -14.57 -4.051 1 88.69 523 GLY A N 1
ATOM 4147 C CA . GLY A 1 523 ? 23.797 -13.25 -4.633 1 88.69 523 GLY A CA 1
ATOM 4148 C C . GLY A 1 523 ? 22.625 -12.32 -4.418 1 88.69 523 GLY A C 1
ATOM 4149 O O . GLY A 1 523 ? 22.797 -11.18 -3.979 1 88.69 523 GLY A O 1
ATOM 4150 N N . VAL A 1 524 ? 21.5 -12.82 -4.688 1 92 524 VAL A N 1
ATOM 4151 C CA . VAL A 1 524 ? 20.266 -12.039 -4.566 1 92 524 VAL A CA 1
ATOM 4152 C C . VAL A 1 524 ? 20.016 -11.688 -3.1 1 92 524 VAL A C 1
ATOM 4154 O O . VAL A 1 524 ? 19.656 -10.555 -2.779 1 92 524 VAL A O 1
ATOM 4157 N N . MET A 1 525 ? 20.297 -12.617 -2.227 1 93 525 MET A N 1
ATOM 4158 C CA . MET A 1 525 ? 20.062 -12.406 -0.801 1 93 525 MET A CA 1
ATOM 4159 C C . MET A 1 525 ? 21.062 -11.398 -0.233 1 93 525 MET A C 1
ATOM 4161 O O . MET A 1 525 ? 20.688 -10.547 0.582 1 93 525 MET A O 1
ATOM 4165 N N . THR A 1 526 ? 22.219 -11.469 -0.682 1 92.69 526 THR A N 1
ATOM 4166 C CA . THR A 1 526 ? 23.266 -10.562 -0.198 1 92.69 526 THR A CA 1
ATOM 4167 C C . THR A 1 526 ? 22.953 -9.125 -0.599 1 92.69 526 THR A C 1
ATOM 4169 O O . THR A 1 526 ? 23.156 -8.195 0.188 1 92.69 526 THR A O 1
ATOM 4172 N N . VAL A 1 527 ? 22.516 -8.969 -1.756 1 94.12 527 VAL A N 1
ATOM 4173 C CA . VAL A 1 527 ? 22.188 -7.625 -2.223 1 94.12 527 VAL A CA 1
ATOM 4174 C C . VAL A 1 527 ? 21.094 -7.031 -1.344 1 94.12 527 VAL A C 1
ATOM 4176 O O . VAL A 1 527 ? 21.156 -5.863 -0.955 1 94.12 527 VAL A O 1
ATOM 4179 N N . LEU A 1 528 ? 20.062 -7.777 -1.057 1 94.94 528 LEU A N 1
ATOM 4180 C CA . LEU A 1 528 ? 18.984 -7.293 -0.205 1 94.94 528 LEU A CA 1
ATOM 4181 C C . LEU A 1 528 ? 19.5 -6.961 1.19 1 94.94 528 LEU A C 1
ATOM 4183 O O . LEU A 1 528 ? 19.109 -5.945 1.773 1 94.94 528 LEU A O 1
ATOM 4187 N N . ARG A 1 529 ? 20.375 -7.801 1.66 1 94.06 529 ARG A N 1
ATOM 4188 C CA . ARG A 1 529 ? 20.953 -7.551 2.977 1 94.06 529 ARG A CA 1
ATOM 4189 C C . ARG A 1 529 ? 21.797 -6.281 2.971 1 94.06 529 ARG A C 1
ATOM 4191 O O . ARG A 1 529 ? 21.75 -5.5 3.926 1 94.06 529 ARG A O 1
ATOM 4198 N N . ASP A 1 530 ? 22.531 -6.137 1.938 1 92.81 530 ASP A N 1
ATOM 4199 C CA . ASP A 1 530 ? 23.328 -4.922 1.804 1 92.81 530 ASP A CA 1
ATOM 4200 C C . ASP A 1 530 ? 22.438 -3.684 1.765 1 92.81 530 ASP A C 1
ATOM 4202 O O . ASP A 1 530 ? 22.766 -2.658 2.371 1 92.81 530 ASP A O 1
ATOM 4206 N N . MET A 1 531 ? 21.406 -3.814 1.108 1 92.94 531 MET A N 1
ATOM 4207 C CA . MET A 1 531 ? 20.469 -2.699 1.023 1 92.94 531 MET A CA 1
ATOM 4208 C C . MET A 1 531 ? 19.875 -2.385 2.391 1 92.94 531 MET A C 1
ATOM 4210 O O . MET A 1 531 ? 19.641 -1.22 2.719 1 92.94 531 MET A O 1
ATOM 4214 N N . VAL A 1 532 ? 19.562 -3.42 3.111 1 92.81 532 VAL A N 1
ATOM 4215 C CA . VAL A 1 532 ? 19.078 -3.244 4.473 1 92.81 532 VAL A CA 1
ATOM 4216 C C . VAL A 1 532 ? 20.062 -2.414 5.281 1 92.81 532 VAL A C 1
ATOM 4218 O O . VAL A 1 532 ? 19.672 -1.495 6.004 1 92.81 532 VAL A O 1
ATOM 4221 N N . GLY A 1 533 ? 21.297 -2.682 5.09 1 88.62 533 GLY A N 1
ATOM 4222 C CA . GLY A 1 533 ? 22.344 -1.943 5.785 1 88.62 533 GLY A CA 1
ATOM 4223 C C . GLY A 1 533 ? 22.484 -0.513 5.301 1 88.62 533 GLY A C 1
ATOM 4224 O O . GLY A 1 533 ? 22.578 0.416 6.105 1 88.62 533 GLY A O 1
ATOM 4225 N N . ILE A 1 534 ? 22.438 -0.35 4.059 1 88.44 534 ILE A N 1
ATOM 4226 C CA . ILE A 1 534 ? 22.641 0.956 3.439 1 88.44 534 ILE A CA 1
ATOM 4227 C C . ILE A 1 534 ? 21.484 1.889 3.812 1 88.44 534 ILE A C 1
ATOM 4229 O O . ILE A 1 534 ? 21.703 3.064 4.109 1 88.44 534 ILE A O 1
ATOM 4233 N N . CYS A 1 535 ? 20.266 1.326 3.803 1 87.56 535 CYS A N 1
ATOM 4234 C CA . CYS A 1 535 ? 19.094 2.143 4.066 1 87.56 535 CYS A CA 1
ATOM 4235 C C . CYS A 1 535 ? 18.781 2.191 5.559 1 87.56 535 CYS A C 1
ATOM 4237 O O . CYS A 1 535 ? 17.828 2.855 5.977 1 87.56 535 CYS A O 1
ATOM 4239 N N . GLY A 1 536 ? 19.578 1.488 6.379 1 87.19 536 GLY A N 1
ATOM 4240 C CA . GLY A 1 536 ? 19.359 1.488 7.816 1 87.19 536 GLY A CA 1
ATOM 4241 C C . GLY A 1 536 ? 18.047 0.841 8.219 1 87.19 536 GLY A C 1
ATOM 4242 O O . GLY A 1 536 ? 17.375 1.312 9.133 1 87.19 536 GLY A O 1
ATOM 4243 N N . MET A 1 537 ? 17.656 -0.185 7.551 1 89.88 537 MET A N 1
ATOM 4244 C CA . MET A 1 537 ? 16.391 -0.858 7.812 1 89.88 537 MET A CA 1
ATOM 4245 C C . MET A 1 537 ? 16.5 -1.778 9.023 1 89.88 537 MET A C 1
ATOM 4247 O O . MET A 1 537 ? 17.562 -2.35 9.273 1 89.88 537 MET A O 1
ATOM 4251 N N . THR A 1 538 ? 15.445 -1.793 9.797 1 90.5 538 THR A N 1
ATOM 4252 C CA . THR A 1 538 ? 15.289 -2.775 10.859 1 90.5 538 THR A CA 1
ATOM 4253 C C . THR A 1 538 ? 14.336 -3.887 10.445 1 90.5 538 THR A C 1
ATOM 4255 O O . THR A 1 538 ? 13.117 -3.723 10.516 1 90.5 538 THR A O 1
ATOM 4258 N N . ILE A 1 539 ? 14.914 -5.02 10.102 1 91.06 539 ILE A N 1
ATOM 4259 C CA . ILE A 1 539 ? 14.109 -6.035 9.43 1 91.06 539 ILE A CA 1
ATOM 4260 C C . ILE A 1 539 ? 13.68 -7.102 10.438 1 91.06 539 ILE A C 1
ATOM 4262 O O . ILE A 1 539 ? 12.664 -7.773 10.242 1 91.06 539 ILE A O 1
ATOM 4266 N N . LEU A 1 540 ? 14.375 -7.289 11.547 1 90.88 540 LEU A N 1
ATOM 4267 C CA . LEU A 1 540 ? 14.18 -8.414 12.453 1 90.88 540 LEU A CA 1
ATOM 4268 C C . LEU A 1 540 ? 12.781 -8.391 13.062 1 90.88 540 LEU A C 1
ATOM 4270 O O . LEU A 1 540 ? 12.094 -9.414 13.102 1 90.88 540 LEU A O 1
ATOM 4274 N N . PRO A 1 541 ? 12.328 -7.258 13.5 1 87.25 541 PRO A N 1
ATOM 4275 C CA . PRO A 1 541 ? 10.969 -7.246 14.062 1 87.25 541 PRO A CA 1
ATOM 4276 C C . PRO A 1 541 ? 9.906 -7.625 13.039 1 87.25 541 PRO A C 1
ATOM 4278 O O . PRO A 1 541 ? 8.906 -8.258 13.391 1 87.25 541 PRO A O 1
ATOM 4281 N N . TYR A 1 542 ? 10.164 -7.289 11.891 1 88.5 542 TYR A N 1
ATOM 4282 C CA . TYR A 1 542 ? 9.188 -7.59 10.852 1 88.5 542 TYR A CA 1
ATOM 4283 C C . TYR A 1 542 ? 9.25 -9.055 10.453 1 88.5 542 TYR A C 1
ATOM 4285 O O . TYR A 1 542 ? 8.227 -9.664 10.141 1 88.5 542 TYR A O 1
ATOM 4293 N N . LEU A 1 543 ? 10.398 -9.617 10.508 1 91.69 543 LEU A N 1
ATOM 4294 C CA . LEU A 1 543 ? 10.531 -11.055 10.273 1 91.69 543 LEU A CA 1
ATOM 4295 C C . LEU A 1 543 ? 9.797 -11.844 11.344 1 91.69 543 LEU A C 1
ATOM 4297 O O . LEU A 1 543 ? 9.141 -12.844 11.047 1 91.69 543 LEU A O 1
ATOM 4301 N N . SER A 1 544 ? 9.914 -11.367 12.5 1 88.75 544 SER A N 1
ATOM 4302 C CA . SER A 1 544 ? 9.258 -12.031 13.617 1 88.75 544 SER A CA 1
ATOM 4303 C C . SER A 1 544 ? 7.738 -11.977 13.484 1 88.75 544 SER A C 1
ATOM 4305 O O . SER A 1 544 ? 7.039 -12.906 13.898 1 88.75 544 SER A O 1
ATOM 4307 N N . ASN A 1 545 ? 7.305 -10.969 12.93 1 84.06 545 ASN A N 1
ATOM 4308 C CA . ASN A 1 545 ? 5.867 -10.836 12.719 1 84.06 545 ASN A CA 1
ATOM 4309 C C . ASN A 1 545 ? 5.383 -11.734 11.586 1 84.06 545 ASN A C 1
ATOM 4311 O O . ASN A 1 545 ? 4.262 -12.25 11.633 1 84.06 545 ASN A O 1
ATOM 4315 N N . LEU A 1 546 ? 6.207 -11.82 10.562 1 87.19 546 LEU A N 1
ATOM 4316 C CA . LEU A 1 546 ? 5.863 -12.656 9.414 1 87.19 546 LEU A CA 1
ATOM 4317 C C . LEU A 1 546 ? 5.887 -14.133 9.789 1 87.19 546 LEU A C 1
ATOM 4319 O O . LEU A 1 546 ? 5.102 -14.922 9.266 1 87.19 546 LEU A O 1
ATOM 4323 N N . LEU A 1 547 ? 6.879 -14.414 10.648 1 89.88 547 LEU A N 1
ATOM 4324 C CA . LEU A 1 547 ? 7.082 -15.797 11.062 1 89.88 547 LEU A CA 1
ATOM 4325 C C . LEU A 1 547 ? 7.039 -15.922 12.578 1 89.88 547 LEU A C 1
ATOM 4327 O O . LEU A 1 547 ? 8.062 -16.203 13.211 1 89.88 547 LEU A O 1
ATOM 4331 N N . PRO A 1 548 ? 5.902 -15.883 13.117 1 83 548 PRO A N 1
ATOM 4332 C CA . PRO A 1 548 ? 5.801 -15.82 14.578 1 83 548 PRO A CA 1
ATOM 4333 C C . PRO A 1 548 ? 6.273 -17.109 15.258 1 83 548 PRO A C 1
ATOM 4335 O O . PRO A 1 548 ? 6.734 -17.078 16.406 1 83 548 PRO A O 1
ATOM 4338 N N . ASP A 1 549 ? 6.285 -18.266 14.641 1 81.69 549 ASP A N 1
ATOM 4339 C CA . ASP A 1 549 ? 6.594 -19.547 15.273 1 81.69 549 ASP A CA 1
ATOM 4340 C C . ASP A 1 549 ? 8.031 -19.969 14.969 1 81.69 549 ASP A C 1
ATOM 4342 O O . ASP A 1 549 ? 8.43 -21.094 15.281 1 81.69 549 ASP A O 1
ATOM 4346 N N . VAL A 1 550 ? 8.742 -19.047 14.461 1 85.25 550 VAL A N 1
ATOM 4347 C CA . VAL A 1 550 ? 10.109 -19.422 14.086 1 85.25 550 VAL A CA 1
ATOM 4348 C C . VAL A 1 550 ? 11.094 -18.875 15.125 1 85.25 550 VAL A C 1
ATOM 4350 O O . VAL A 1 550 ? 10.914 -17.781 15.648 1 85.25 550 VAL A O 1
ATOM 4353 N N . ASP A 1 551 ? 12.078 -19.672 15.367 1 84.19 551 ASP A N 1
ATOM 4354 C CA . ASP A 1 551 ? 13.086 -19.328 16.359 1 84.19 551 ASP A CA 1
ATOM 4355 C C . ASP A 1 551 ? 13.906 -18.109 15.93 1 84.19 551 ASP A C 1
ATOM 4357 O O . ASP A 1 551 ? 14.141 -17.906 14.742 1 84.19 551 ASP A O 1
ATOM 4361 N N . LEU A 1 552 ? 14.383 -17.406 16.906 1 84.62 552 LEU A N 1
ATOM 4362 C CA . LEU A 1 552 ? 15.141 -16.188 16.672 1 84.62 552 LEU A CA 1
ATOM 4363 C C . LEU A 1 552 ? 16.406 -16.484 15.891 1 84.62 552 LEU A C 1
ATOM 4365 O O . LEU A 1 552 ? 16.828 -15.672 15.055 1 84.62 552 LEU A O 1
ATOM 4369 N N . GLY A 1 553 ? 16.953 -17.625 16.219 1 82.5 553 GLY A N 1
ATOM 4370 C CA . GLY A 1 553 ? 18.172 -17.984 15.516 1 82.5 553 GLY A CA 1
ATOM 4371 C C . GLY A 1 553 ? 17.984 -18.094 14.008 1 82.5 553 GLY A C 1
ATOM 4372 O O . GLY A 1 553 ? 18.844 -17.672 13.234 1 82.5 553 GLY A O 1
ATOM 4373 N N . VAL A 1 554 ? 16.891 -18.609 13.633 1 87.69 554 VAL A N 1
ATOM 4374 C CA . VAL A 1 554 ? 16.578 -18.766 12.219 1 87.69 554 VAL A CA 1
ATOM 4375 C C . VAL A 1 554 ? 16.328 -17.391 11.594 1 87.69 554 VAL A C 1
ATOM 4377 O O . VAL A 1 554 ? 16.781 -17.125 10.469 1 87.69 554 VAL A O 1
ATOM 4380 N N . LEU A 1 555 ? 15.672 -16.578 12.328 1 90.38 555 LEU A N 1
ATOM 4381 C CA . LEU A 1 555 ? 15.383 -15.234 11.836 1 90.38 555 LEU A CA 1
ATOM 4382 C C . LEU A 1 555 ? 16.672 -14.438 11.625 1 90.38 555 LEU A C 1
ATOM 4384 O O . LEU A 1 555 ? 16.812 -13.742 10.625 1 90.38 555 LEU A O 1
ATOM 4388 N N . GLU A 1 556 ? 17.578 -14.578 12.539 1 88.88 556 GLU A N 1
ATOM 4389 C CA . GLU A 1 556 ? 18.859 -13.883 12.445 1 88.88 556 GLU A CA 1
ATOM 4390 C C . GLU A 1 556 ? 19.672 -14.391 11.258 1 88.88 556 GLU A C 1
ATOM 4392 O O . GLU A 1 556 ? 20.391 -13.625 10.609 1 88.88 556 GLU A O 1
ATOM 4397 N N . ALA A 1 557 ? 19.531 -15.602 10.984 1 87.56 557 ALA A N 1
ATOM 4398 C CA . ALA A 1 557 ? 20.219 -16.188 9.844 1 87.56 557 ALA A CA 1
ATOM 4399 C C . ALA A 1 557 ? 19.703 -15.617 8.531 1 87.56 557 ALA A C 1
ATOM 4401 O O . ALA A 1 557 ? 20.469 -15.414 7.586 1 87.56 557 ALA A O 1
ATOM 4402 N N . ILE A 1 558 ? 18.438 -15.398 8.492 1 89.56 558 ILE A N 1
ATOM 4403 C CA . ILE A 1 558 ? 17.828 -14.859 7.281 1 89.56 558 ILE A CA 1
ATOM 4404 C C . ILE A 1 558 ? 18.328 -13.445 7.027 1 89.56 558 ILE A C 1
ATOM 4406 O O . ILE A 1 558 ? 18.547 -13.055 5.879 1 89.56 558 ILE A O 1
ATOM 4410 N N . VAL A 1 559 ? 18.516 -12.656 8.102 1 89.69 559 VAL A N 1
ATOM 4411 C CA . VAL A 1 559 ? 18.984 -11.281 7.996 1 89.69 559 VAL A CA 1
ATOM 4412 C C . VAL A 1 559 ? 20.469 -11.273 7.645 1 89.69 559 VAL A C 1
ATOM 4414 O O . VAL A 1 559 ? 20.984 -10.289 7.105 1 89.69 559 VAL A O 1
ATOM 4417 N N . GLY A 1 560 ? 21.156 -12.281 7.797 1 78.94 560 GLY A N 1
ATOM 4418 C CA . GLY A 1 560 ? 22.578 -12.375 7.484 1 78.94 560 GLY A CA 1
ATOM 4419 C C . GLY A 1 560 ? 23.469 -12.141 8.688 1 78.94 560 GLY A C 1
ATOM 4420 O O . GLY A 1 560 ? 24.656 -11.828 8.539 1 78.94 560 GLY A O 1
ATOM 4421 N N . GLN A 1 561 ? 22.812 -11.953 9.852 1 65 561 GLN A N 1
ATOM 4422 C CA . GLN A 1 561 ? 23.656 -11.75 11.023 1 65 561 GLN A CA 1
ATOM 4423 C C . GLN A 1 561 ? 24.453 -13.008 11.352 1 65 561 GLN A C 1
ATOM 4425 O O . GLN A 1 561 ? 23.922 -14.117 11.305 1 65 561 GLN A O 1
ATOM 4430 N N . ARG A 1 562 ? 25.75 -12.883 10.945 1 50.81 562 ARG A N 1
ATOM 4431 C CA . ARG A 1 562 ? 26.672 -13.969 11.242 1 50.81 562 ARG A CA 1
ATOM 4432 C C . ARG A 1 562 ? 26.672 -14.297 12.727 1 50.81 562 ARG A C 1
ATOM 4434 O O . ARG A 1 562 ? 26.609 -13.398 13.57 1 50.81 562 ARG A O 1
ATOM 4441 N N . PHE A 1 563 ? 26.234 -15.523 13.023 1 37.94 563 PHE A N 1
ATOM 4442 C CA . PHE A 1 563 ? 26.594 -16.078 14.32 1 37.94 563 PHE A CA 1
ATOM 4443 C C . PHE A 1 563 ? 28.109 -16.188 14.477 1 37.94 563 PHE A C 1
ATOM 4445 O O . PHE A 1 563 ? 28.828 -16.359 13.484 1 37.94 563 PHE A O 1
ATOM 4452 N N . MET B 1 1 ? -22.828 -3.385 33.969 1 20.17 1 MET B N 1
ATOM 4453 C CA . MET B 1 1 ? -23.297 -3.439 32.594 1 20.17 1 MET B CA 1
ATOM 4454 C C . MET B 1 1 ? -23.25 -4.867 32.062 1 20.17 1 MET B C 1
ATOM 4456 O O . MET B 1 1 ? -22.219 -5.527 32.125 1 20.17 1 MET B O 1
ATOM 4460 N N . ASN B 1 2 ? -24.328 -5.527 31.891 1 26.36 2 ASN B N 1
ATOM 4461 C CA . ASN B 1 2 ? -24.953 -6.84 31.781 1 26.36 2 ASN B CA 1
ATOM 4462 C C . ASN B 1 2 ? -24.672 -7.48 30.422 1 26.36 2 ASN B C 1
ATOM 4464 O O . ASN B 1 2 ? -24.781 -6.824 29.391 1 26.36 2 ASN B O 1
ATOM 4468 N N . LEU B 1 3 ? -23.953 -8.43 30.312 1 28.2 3 LEU B N 1
ATOM 4469 C CA . LEU B 1 3 ? -23.469 -9.227 29.188 1 28.2 3 LEU B CA 1
ATOM 4470 C C . LEU B 1 3 ? -24.641 -9.711 28.328 1 28.2 3 LEU B C 1
ATOM 4472 O O . LEU B 1 3 ? -25.359 -10.633 28.719 1 28.2 3 LEU B O 1
ATOM 4476 N N . ARG B 1 4 ? -25.422 -8.961 27.656 1 34.91 4 ARG B N 1
ATOM 4477 C CA . ARG B 1 4 ? -26.578 -9.477 26.953 1 34.91 4 ARG B CA 1
ATOM 4478 C C . ARG B 1 4 ? -26.188 -10.594 25.984 1 34.91 4 ARG B C 1
ATOM 4480 O O . ARG B 1 4 ? -25.406 -10.375 25.062 1 34.91 4 ARG B O 1
ATOM 4487 N N . ALA B 1 5 ? -26.344 -12.039 26.328 1 42.09 5 ALA B N 1
ATOM 4488 C CA . ALA B 1 5 ? -25.953 -13.367 25.859 1 42.09 5 ALA B CA 1
ATOM 4489 C C . ALA B 1 5 ? -26.688 -13.734 24.578 1 42.09 5 ALA B C 1
ATOM 4491 O O . ALA B 1 5 ? -27.891 -14.016 24.578 1 42.09 5 ALA B O 1
ATOM 4492 N N . SER B 1 6 ? -26.781 -13.227 23.547 1 42.72 6 SER B N 1
ATOM 4493 C CA . SER B 1 6 ? -27.797 -13.062 22.516 1 42.72 6 SER B CA 1
ATOM 4494 C C . SER B 1 6 ? -28.016 -14.359 21.75 1 42.72 6 SER B C 1
ATOM 4496 O O . SER B 1 6 ? -28.766 -14.398 20.781 1 42.72 6 SER B O 1
ATOM 4498 N N . LYS B 1 7 ? -27.516 -15.633 21.828 1 55.34 7 LYS B N 1
ATOM 4499 C CA . LYS B 1 7 ? -28 -16.703 20.953 1 55.34 7 LYS B CA 1
ATOM 4500 C C . LYS B 1 7 ? -28.969 -17.609 21.703 1 55.34 7 LYS B C 1
ATOM 4502 O O . LYS B 1 7 ? -28.562 -18.453 22.5 1 55.34 7 LYS B O 1
ATOM 4507 N N . ALA B 1 8 ? -30.375 -17.641 21.625 1 64.69 8 ALA B N 1
ATOM 4508 C CA . ALA B 1 8 ? -31.25 -18.469 22.453 1 64.69 8 ALA B CA 1
ATOM 4509 C C . ALA B 1 8 ? -31.641 -19.75 21.719 1 64.69 8 ALA B C 1
ATOM 4511 O O . ALA B 1 8 ? -31.891 -19.734 20.516 1 64.69 8 ALA B O 1
ATOM 4512 N N . CYS B 1 9 ? -31.719 -20.906 22.297 1 67.44 9 CYS B N 1
ATOM 4513 C CA . CYS B 1 9 ? -32.031 -22.203 21.719 1 67.44 9 CYS B CA 1
ATOM 4514 C C . CYS B 1 9 ? -33.5 -22.359 21.453 1 67.44 9 CYS B C 1
ATOM 4516 O O . CYS B 1 9 ? -34.312 -21.609 22 1 67.44 9 CYS B O 1
ATOM 4518 N N . ASP B 1 10 ? -34.062 -23.25 20.609 1 70.62 10 ASP B N 1
ATOM 4519 C CA . ASP B 1 10 ? -35.438 -23.406 20.172 1 70.62 10 ASP B CA 1
ATOM 4520 C C . ASP B 1 10 ? -36.375 -23.578 21.359 1 70.62 10 ASP B C 1
ATOM 4522 O O . ASP B 1 10 ? -37.469 -23 21.391 1 70.62 10 ASP B O 1
ATOM 4526 N N . HIS B 1 11 ? -35.875 -24.281 22.312 1 70.88 11 HIS B N 1
ATOM 4527 C CA . HIS B 1 11 ? -36.656 -24.625 23.5 1 70.88 11 HIS B CA 1
ATOM 4528 C C . HIS B 1 11 ? -36.906 -23.391 24.359 1 70.88 11 HIS B C 1
ATOM 4530 O O . HIS B 1 11 ? -38.031 -23.172 24.812 1 70.88 11 HIS B O 1
ATOM 4536 N N . CYS B 1 12 ? -35.938 -22.625 24.453 1 65.56 12 CYS B N 1
ATOM 4537 C CA . CYS B 1 12 ? -36.031 -21.438 25.281 1 65.56 12 CYS B CA 1
ATOM 4538 C C . CYS B 1 12 ? -36.938 -20.391 24.609 1 65.56 12 CYS B C 1
ATOM 4540 O O . CYS B 1 12 ? -37.625 -19.641 25.297 1 65.56 12 CYS B O 1
ATOM 4542 N N . ARG B 1 13 ? -36.906 -20.344 23.297 1 67.44 13 ARG B N 1
ATOM 4543 C CA . ARG B 1 13 ? -37.75 -19.484 22.469 1 67.44 13 ARG B CA 1
ATOM 4544 C C . ARG B 1 13 ? -39.219 -19.781 22.688 1 67.44 13 ARG B C 1
ATOM 4546 O O . ARG B 1 13 ? -40.031 -18.875 22.844 1 67.44 13 ARG B O 1
ATOM 4553 N N . VAL B 1 14 ? -39.438 -21.047 22.625 1 72 14 VAL B N 1
ATOM 4554 C CA . VAL B 1 14 ? -40.812 -21.5 22.703 1 72 14 VAL B CA 1
ATOM 4555 C C . VAL B 1 14 ? -41.344 -21.266 24.109 1 72 14 VAL B C 1
ATOM 4557 O O . VAL B 1 14 ? -42.5 -20.828 24.281 1 72 14 VAL B O 1
ATOM 4560 N N . SER B 1 15 ? -40.5 -21.469 25.078 1 68.44 15 SER B N 1
ATOM 4561 C CA . SER B 1 15 ? -40.906 -21.406 26.469 1 68.44 15 SER B CA 1
ATOM 4562 C C . SER B 1 15 ? -40.781 -19.984 27.016 1 68.44 15 SER B C 1
ATOM 4564 O O . SER B 1 15 ? -41.062 -19.75 28.188 1 68.44 15 SER B O 1
ATOM 4566 N N . LYS B 1 16 ? -40.344 -19.031 26.094 1 65.44 16 LYS B N 1
ATOM 4567 C CA . LYS B 1 16 ? -40.188 -17.594 26.359 1 65.44 16 LYS B CA 1
ATOM 4568 C C . LYS B 1 16 ? -39.312 -17.359 27.578 1 65.44 16 LYS B C 1
ATOM 4570 O O . LYS B 1 16 ? -39.625 -16.469 28.391 1 65.44 16 LYS B O 1
ATOM 4575 N N . LYS B 1 17 ? -38.344 -18.203 27.703 1 65.88 17 LYS B N 1
ATOM 4576 C CA . LYS B 1 17 ? -37.438 -18.109 28.844 1 65.88 17 LYS B CA 1
ATOM 4577 C C . LYS B 1 17 ? -36.031 -17.703 28.406 1 65.88 17 LYS B C 1
ATOM 4579 O O . LYS B 1 17 ? -35.625 -17.969 27.266 1 65.88 17 LYS B O 1
ATOM 4584 N N . ARG B 1 18 ? -35.406 -17.203 29.156 1 66.19 18 ARG B N 1
ATOM 4585 C CA . ARG B 1 18 ? -34.094 -16.688 28.891 1 66.19 18 ARG B CA 1
ATOM 4586 C C . ARG B 1 18 ? -33.094 -17.812 28.688 1 66.19 18 ARG B C 1
ATOM 4588 O O . ARG B 1 18 ? -32.875 -18.641 29.594 1 66.19 18 ARG B O 1
ATOM 4595 N N . CYS B 1 19 ? -32.25 -17.828 27.406 1 66.56 19 CYS B N 1
ATOM 4596 C CA . CYS B 1 19 ? -31.375 -18.953 27.062 1 66.56 19 CYS B CA 1
ATOM 4597 C C . CYS B 1 19 ? -30.047 -18.859 27.812 1 66.56 19 CYS B C 1
ATOM 4599 O O . CYS B 1 19 ? -29.438 -17.797 27.891 1 66.56 19 CYS B O 1
ATOM 4601 N N . ARG B 1 20 ? -29.594 -19.594 28.594 1 65.62 20 ARG B N 1
ATOM 4602 C CA . ARG B 1 20 ? -28.422 -19.594 29.453 1 65.62 20 ARG B CA 1
ATOM 4603 C C . ARG B 1 20 ? -27.312 -20.484 28.891 1 65.62 20 ARG B C 1
ATOM 4605 O O . ARG B 1 20 ? -27.266 -21.672 29.188 1 65.62 20 ARG B O 1
ATOM 4612 N N . PRO B 1 21 ? -26.281 -19.891 28 1 65.44 21 PRO B N 1
ATOM 4613 C CA . PRO B 1 21 ? -25.219 -20.719 27.406 1 65.44 21 PRO B CA 1
ATOM 4614 C C . PRO B 1 21 ? -24.203 -21.203 28.438 1 65.44 21 PRO B C 1
ATOM 4616 O O . PRO B 1 21 ? -24.219 -20.734 29.594 1 65.44 21 PRO B O 1
ATOM 4619 N N . PRO B 1 22 ? -23.594 -22.234 28.125 1 65.69 22 PRO B N 1
ATOM 4620 C CA . PRO B 1 22 ? -23.25 -22.812 26.828 1 65.69 22 PRO B CA 1
ATOM 4621 C C . PRO B 1 22 ? -24.359 -23.703 26.266 1 65.69 22 PRO B C 1
ATOM 4623 O O . PRO B 1 22 ? -25.203 -24.188 27.031 1 65.69 22 PRO B O 1
ATOM 4626 N N . LEU B 1 23 ? -24.234 -23.969 24.797 1 63.16 23 LEU B N 1
ATOM 4627 C CA . LEU B 1 23 ? -25.141 -24.906 24.141 1 63.16 23 LEU B CA 1
ATOM 4628 C C . LEU B 1 23 ? -24.625 -26.328 24.281 1 63.16 23 LEU B C 1
ATOM 4630 O O . LEU B 1 23 ? -23.422 -26.578 24.203 1 63.16 23 LEU B O 1
ATOM 4634 N N . PRO B 1 24 ? -25.547 -27.172 25.109 1 69.38 24 PRO B N 1
ATOM 4635 C CA . PRO B 1 24 ? -27 -27 25.25 1 69.38 24 PRO B CA 1
ATOM 4636 C C . PRO B 1 24 ? -27.375 -26.078 26.391 1 69.38 24 PRO B C 1
ATOM 4638 O O . PRO B 1 24 ? -26.703 -26.047 27.438 1 69.38 24 PRO B O 1
ATOM 4641 N N . CYS B 1 25 ? -28.094 -25.203 26.141 1 62.66 25 CYS B N 1
ATOM 4642 C CA . CYS B 1 25 ? -28.281 -24.156 27.125 1 62.66 25 CYS B CA 1
ATOM 4643 C C . CYS B 1 25 ? -28.766 -24.719 28.453 1 62.66 25 CYS B C 1
ATOM 4645 O O . CYS B 1 25 ? -29.375 -25.781 28.484 1 62.66 25 CYS B O 1
ATOM 4647 N N . GLN B 1 26 ? -28.406 -24.109 29.453 1 71.06 26 GLN B N 1
ATOM 4648 C CA . GLN B 1 26 ? -28.625 -24.656 30.781 1 71.06 26 GLN B CA 1
ATOM 4649 C C . GLN B 1 26 ? -30.094 -24.969 31.016 1 71.06 26 GLN B C 1
ATOM 4651 O O . GLN B 1 26 ? -30.422 -25.891 31.766 1 71.06 26 GLN B O 1
ATOM 4656 N N . ASN B 1 27 ? -30.938 -24.344 30.312 1 72.56 27 ASN B N 1
ATOM 4657 C CA . ASN B 1 27 ? -32.375 -24.516 30.422 1 72.56 27 ASN B CA 1
ATOM 4658 C C . ASN B 1 27 ? -32.844 -25.797 29.734 1 72.56 27 ASN B C 1
ATOM 4660 O O . ASN B 1 27 ? -33.719 -26.5 30.25 1 72.56 27 ASN B O 1
ATOM 4664 N N . CYS B 1 28 ? -32.219 -26.016 28.688 1 67.69 28 CYS B N 1
ATOM 4665 C CA . CYS B 1 28 ? -32.5 -27.219 27.906 1 67.69 28 CYS B CA 1
ATOM 4666 C C . CYS B 1 28 ? -32 -28.469 28.625 1 67.69 28 CYS B C 1
ATOM 4668 O O . CYS B 1 28 ? -32.719 -29.484 28.672 1 67.69 28 CYS B O 1
ATOM 4670 N N . VAL B 1 29 ? -30.922 -28.297 29.297 1 73.69 29 VAL B N 1
ATOM 4671 C CA . VAL B 1 29 ? -30.312 -29.391 30.031 1 73.69 29 VAL B CA 1
ATOM 4672 C C . VAL B 1 29 ? -31.172 -29.75 31.25 1 73.69 29 VAL B C 1
ATOM 4674 O O . VAL B 1 29 ? -31.438 -30.922 31.5 1 73.69 29 VAL B O 1
ATOM 4677 N N . SER B 1 30 ? -31.656 -28.609 31.906 1 71.06 30 SER B N 1
ATOM 4678 C CA . SER B 1 30 ? -32.438 -28.797 33.125 1 71.06 30 SER B CA 1
ATOM 4679 C C . SER B 1 30 ? -33.812 -29.375 32.844 1 71.06 30 SER B C 1
ATOM 4681 O O . SER B 1 30 ? -34.375 -30.109 33.656 1 71.06 30 SER B O 1
ATOM 4683 N N . ALA B 1 31 ? -34.406 -29 31.672 1 72.25 31 ALA B N 1
ATOM 4684 C CA . ALA B 1 31 ? -35.719 -29.406 31.25 1 72.25 31 ALA B CA 1
ATOM 4685 C C . ALA B 1 31 ? -35.688 -30.766 30.547 1 72.25 31 ALA B C 1
ATOM 4687 O O . ALA B 1 31 ? -36.75 -31.344 30.266 1 72.25 31 ALA B O 1
ATOM 4688 N N . GLY B 1 32 ? -34.531 -31.344 30.422 1 72.25 32 GLY B N 1
ATOM 4689 C CA . GLY B 1 32 ? -34.312 -32.656 29.844 1 72.25 32 GLY B CA 1
ATOM 4690 C C . GLY B 1 32 ? -34.625 -32.719 28.359 1 72.25 32 GLY B C 1
ATOM 4691 O O . GLY B 1 32 ? -35.062 -33.75 27.859 1 72.25 32 GLY B O 1
ATOM 4692 N N . VAL B 1 33 ? -34.75 -31.453 27.844 1 71.56 33 VAL B N 1
ATOM 4693 C CA . VAL B 1 33 ? -35.125 -31.422 26.438 1 71.56 33 VAL B CA 1
ATOM 4694 C C . VAL B 1 33 ? -33.875 -31.172 25.578 1 71.56 33 VAL B C 1
ATOM 4696 O O . VAL B 1 33 ? -32.906 -30.562 26.047 1 71.56 33 VAL B O 1
ATOM 4699 N N . ARG B 1 34 ? -33.812 -31.641 24.484 1 67.06 34 ARG B N 1
ATOM 4700 C CA . ARG B 1 34 ? -32.719 -31.453 23.531 1 67.06 34 ARG B CA 1
ATOM 4701 C C . ARG B 1 34 ? -32.594 -29.984 23.125 1 67.06 34 ARG B C 1
ATOM 4703 O O . ARG B 1 34 ? -33.531 -29.375 22.641 1 67.06 34 ARG B O 1
ATOM 4710 N N . CYS B 1 35 ? -31.484 -29.281 23.266 1 59.44 35 CYS B N 1
ATOM 4711 C CA . CYS B 1 35 ? -31.297 -27.844 23.094 1 59.44 35 CYS B CA 1
ATOM 4712 C C . CYS B 1 35 ? -31 -27.484 21.641 1 59.44 35 CYS B C 1
ATOM 4714 O O . CYS B 1 35 ? -29.891 -27.734 21.156 1 59.44 35 CYS B O 1
ATOM 4716 N N . ILE B 1 36 ? -31.953 -27.297 20.922 1 66.44 36 ILE B N 1
ATOM 4717 C CA . ILE B 1 36 ? -31.891 -27.078 19.484 1 66.44 36 ILE B CA 1
ATOM 4718 C C . ILE B 1 36 ? -31.984 -25.578 19.188 1 66.44 36 ILE B C 1
ATOM 4720 O O . ILE B 1 36 ? -32.875 -24.891 19.688 1 66.44 36 ILE B O 1
ATOM 4724 N N . VAL B 1 37 ? -31.234 -24.953 18.797 1 54.41 37 VAL B N 1
ATOM 4725 C CA . VAL B 1 37 ? -31.406 -23.547 18.422 1 54.41 37 VAL B CA 1
ATOM 4726 C C . VAL B 1 37 ? -31.672 -23.438 16.922 1 54.41 37 VAL B C 1
ATOM 4728 O O . VAL B 1 37 ? -30.859 -23.875 16.109 1 54.41 37 VAL B O 1
ATOM 4731 N N . ARG B 1 38 ? -32.969 -23.281 16.594 1 43.88 38 ARG B N 1
ATOM 4732 C CA . ARG B 1 38 ? -33.312 -23.172 15.172 1 43.88 38 ARG B CA 1
ATOM 4733 C C . ARG B 1 38 ? -32.844 -21.859 14.586 1 43.88 38 ARG B C 1
ATOM 4735 O O . ARG B 1 38 ? -32.969 -20.797 15.211 1 43.88 38 ARG B O 1
ATOM 4742 N N . GLU B 1 39 ? -32.219 -21.734 13.719 1 37.03 39 GLU B N 1
ATOM 4743 C CA . GLU B 1 39 ? -31.969 -20.578 12.875 1 37.03 39 GLU B CA 1
ATOM 4744 C C . GLU B 1 39 ? -33.219 -20.141 12.141 1 37.03 39 GLU B C 1
ATOM 4746 O O . GLU B 1 39 ? -33.969 -20.984 11.602 1 37.03 39 GLU B O 1
ATOM 4751 N N . LYS B 1 40 ? -33.969 -19.078 12.5 1 33.31 40 LYS B N 1
ATOM 4752 C CA . LYS B 1 40 ? -35.219 -18.672 11.844 1 33.31 40 LYS B CA 1
ATOM 4753 C C . LYS B 1 40 ? -35.125 -18.891 10.328 1 33.31 40 LYS B C 1
ATOM 4755 O O . LYS B 1 40 ? -34.156 -18.484 9.695 1 33.31 40 LYS B O 1
ATOM 4760 N N . ALA B 1 41 ? -36.156 -19.672 9.75 1 30.64 41 ALA B N 1
ATOM 4761 C CA . ALA B 1 41 ? -36.531 -19.828 8.344 1 30.64 41 ALA B CA 1
ATOM 4762 C C . ALA B 1 41 ? -37.125 -18.547 7.785 1 30.64 41 ALA B C 1
ATOM 4764 O O . ALA B 1 41 ? -38.188 -18.109 8.227 1 30.64 41 ALA B O 1
ATOM 4765 N N . ARG B 1 42 ? -36.75 -17.422 7.762 1 28.05 42 ARG B N 1
ATOM 4766 C CA . ARG B 1 42 ? -37.625 -16.312 7.375 1 28.05 42 ARG B CA 1
ATOM 4767 C C . ARG B 1 42 ? -38.656 -16.75 6.348 1 28.05 42 ARG B C 1
ATOM 4769 O O . ARG B 1 42 ? -38.375 -17.609 5.508 1 28.05 42 ARG B O 1
ATOM 4776 N N . PRO B 1 43 ? -39.938 -16.422 6.535 1 27.09 43 PRO B N 1
ATOM 4777 C CA . PRO B 1 43 ? -41.062 -16.766 5.625 1 27.09 43 PRO B CA 1
ATOM 4778 C C . PRO B 1 43 ? -40.719 -16.484 4.164 1 27.09 43 PRO B C 1
ATOM 4780 O O . PRO B 1 43 ? -39.844 -15.648 3.873 1 27.09 43 PRO B O 1
ATOM 4783 N N . LEU B 1 44 ? -41.312 -17.312 3.229 1 24.39 44 LEU B N 1
ATOM 4784 C CA . LEU B 1 44 ? -41.219 -17.453 1.777 1 24.39 44 LEU B CA 1
ATOM 4785 C C . LEU B 1 44 ? -41.938 -16.297 1.085 1 24.39 44 LEU B C 1
ATOM 4787 O O . LEU B 1 44 ? -43.062 -16.484 0.593 1 24.39 44 LEU B O 1
ATOM 4791 N N . ARG B 1 45 ? -42.344 -15.297 1.787 1 23.84 45 ARG B N 1
ATOM 4792 C CA . ARG B 1 45 ? -43.344 -14.547 1.057 1 23.84 45 ARG B CA 1
ATOM 4793 C C . ARG B 1 45 ? -43.031 -14.484 -0.431 1 23.84 45 ARG B C 1
ATOM 4795 O O . ARG B 1 45 ? -41.844 -14.359 -0.81 1 23.84 45 ARG B O 1
ATOM 4802 N N . ARG B 1 46 ? -44.188 -14.789 -1.173 1 25.28 46 ARG B N 1
ATOM 4803 C CA . ARG B 1 46 ? -44.156 -14.812 -2.631 1 25.28 46 ARG B CA 1
ATOM 4804 C C . ARG B 1 46 ? -43.688 -13.484 -3.201 1 25.28 46 ARG B C 1
ATOM 4806 O O . ARG B 1 46 ? -44.281 -12.438 -2.938 1 25.28 46 ARG B O 1
ATOM 4813 N N . ARG B 1 47 ? -42.594 -13.32 -2.988 1 23.67 47 ARG B N 1
ATOM 4814 C CA . ARG B 1 47 ? -41.969 -12.109 -3.508 1 23.67 47 ARG B CA 1
ATOM 4815 C C . ARG B 1 47 ? -42.625 -11.664 -4.809 1 23.67 47 ARG B C 1
ATOM 4817 O O . ARG B 1 47 ? -42.656 -12.414 -5.785 1 23.67 47 ARG B O 1
ATOM 4824 N N . ARG B 1 48 ? -43.719 -10.969 -4.523 1 25.14 48 ARG B N 1
ATOM 4825 C CA . ARG B 1 48 ? -44.406 -10.57 -5.742 1 25.14 48 ARG B CA 1
ATOM 4826 C C . ARG B 1 48 ? -43.438 -10.32 -6.879 1 25.14 48 ARG B C 1
ATOM 4828 O O . ARG B 1 48 ? -42.344 -9.797 -6.652 1 25.14 48 ARG B O 1
ATOM 4835 N N . PRO B 1 49 ? -43.688 -11 -7.984 1 21.59 49 PRO B N 1
ATOM 4836 C CA . PRO B 1 49 ? -42.75 -10.977 -9.109 1 21.59 49 PRO B CA 1
ATOM 4837 C C . PRO B 1 49 ? -42.344 -9.562 -9.508 1 21.59 49 PRO B C 1
ATOM 4839 O O . PRO B 1 49 ? -43.188 -8.75 -9.867 1 21.59 49 PRO B O 1
ATOM 4842 N N . ARG B 1 50 ? -41.906 -8.883 -8.648 1 23 50 ARG B N 1
ATOM 4843 C CA . ARG B 1 50 ? -41.906 -7.457 -8.961 1 23 50 ARG B CA 1
ATOM 4844 C C . ARG B 1 50 ? -41.781 -7.23 -10.461 1 23 50 ARG B C 1
ATOM 4846 O O . ARG B 1 50 ? -41.125 -8.023 -11.164 1 23 50 ARG B O 1
ATOM 4853 N N . ALA B 1 51 ? -42.5 -6.551 -10.984 1 20.2 51 ALA B N 1
ATOM 4854 C CA . ALA B 1 51 ? -42.656 -6.336 -12.422 1 20.2 51 ALA B CA 1
ATOM 4855 C C . ALA B 1 51 ? -41.312 -6.203 -13.102 1 20.2 51 ALA B C 1
ATOM 4857 O O . ALA B 1 51 ? -41.094 -6.703 -14.211 1 20.2 51 ALA B O 1
ATOM 4858 N N . THR B 1 52 ? -40.594 -5.277 -12.477 1 20.34 52 THR B N 1
ATOM 4859 C CA . THR B 1 52 ? -39.719 -4.812 -13.531 1 20.34 52 THR B CA 1
ATOM 4860 C C . THR B 1 52 ? -38.625 -5.855 -13.844 1 20.34 52 THR B C 1
ATOM 4862 O O . THR B 1 52 ? -37.531 -5.516 -14.242 1 20.34 52 THR B O 1
ATOM 4865 N N . ASP B 1 53 ? -38.719 -7.043 -13.555 1 22.38 53 ASP B N 1
ATOM 4866 C CA . ASP B 1 53 ? -37.938 -8.273 -13.758 1 22.38 53 ASP B CA 1
ATOM 4867 C C . ASP B 1 53 ? -37.344 -8.32 -15.156 1 22.38 53 ASP B C 1
ATOM 4869 O O . ASP B 1 53 ? -37.406 -9.352 -15.836 1 22.38 53 ASP B O 1
ATOM 4873 N N . GLU B 1 54 ? -37.375 -7.25 -15.844 1 21.84 54 GLU B N 1
ATOM 4874 C CA . GLU B 1 54 ? -37.312 -7.285 -17.297 1 21.84 54 GLU B CA 1
ATOM 4875 C C . GLU B 1 54 ? -36.062 -8.047 -17.781 1 21.84 54 GLU B C 1
ATOM 4877 O O . GLU B 1 54 ? -34.938 -7.699 -17.422 1 21.84 54 GLU B O 1
ATOM 4882 N N . VAL B 1 55 ? -36.219 -9.211 -18.078 1 22.48 55 VAL B N 1
ATOM 4883 C CA . VAL B 1 55 ? -35.469 -10.258 -18.781 1 22.48 55 VAL B CA 1
ATOM 4884 C C . VAL B 1 55 ? -34.688 -9.656 -19.953 1 22.48 55 VAL B C 1
ATOM 4886 O O . VAL B 1 55 ? -35.281 -9.031 -20.844 1 22.48 55 VAL B O 1
ATOM 4889 N N . LEU B 1 56 ? -33.531 -9.148 -19.719 1 23.03 56 LEU B N 1
ATOM 4890 C CA . LEU B 1 56 ? -33.062 -8.648 -21 1 23.03 56 LEU B CA 1
ATOM 4891 C C . LEU B 1 56 ? -33.406 -9.609 -22.125 1 23.03 56 LEU B C 1
ATOM 4893 O O . LEU B 1 56 ? -33.438 -10.828 -21.922 1 23.03 56 LEU B O 1
ATOM 4897 N N . PRO B 1 57 ? -34.188 -9.297 -22.953 1 23.27 57 PRO B N 1
ATOM 4898 C CA . PRO B 1 57 ? -34.531 -10.266 -24 1 23.27 57 PRO B CA 1
ATOM 4899 C C . PRO B 1 57 ? -33.375 -11.211 -24.328 1 23.27 57 PRO B C 1
ATOM 4901 O O . PRO B 1 57 ? -32.219 -10.906 -24.031 1 23.27 57 PRO B O 1
ATOM 4904 N N . ASP B 1 58 ? -33.594 -12.523 -24.719 1 23.92 58 ASP B N 1
ATOM 4905 C CA . ASP B 1 58 ? -33 -13.805 -25.094 1 23.92 58 ASP B CA 1
ATOM 4906 C C . ASP B 1 58 ? -31.828 -13.594 -26.047 1 23.92 58 ASP B C 1
ATOM 4908 O O . ASP B 1 58 ? -31.406 -14.531 -26.734 1 23.92 58 ASP B O 1
ATOM 4912 N N . SER B 1 59 ? -31.703 -12.453 -26.562 1 23.25 59 SER B N 1
ATOM 4913 C CA . SER B 1 59 ? -30.891 -12.266 -27.766 1 23.25 59 SER B CA 1
ATOM 4914 C C . SER B 1 59 ? -29.406 -12.445 -27.469 1 23.25 59 SER B C 1
ATOM 4916 O O . SER B 1 59 ? -28.656 -11.477 -27.484 1 23.25 59 SER B O 1
ATOM 4918 N N . TYR B 1 60 ? -29 -13.102 -26.578 1 22.94 60 TYR B N 1
ATOM 4919 C CA . TYR B 1 60 ? -27.719 -13.508 -26.016 1 22.94 60 TYR B CA 1
ATOM 4920 C C . TYR B 1 60 ? -26.906 -14.273 -27.047 1 22.94 60 TYR B C 1
ATOM 4922 O O . TYR B 1 60 ? -25.797 -14.734 -26.75 1 22.94 60 TYR B O 1
ATOM 4930 N N . ALA B 1 61 ? -27.453 -14.938 -27.984 1 24.95 61 ALA B N 1
ATOM 4931 C CA . ALA B 1 61 ? -26.922 -15.695 -29.109 1 24.95 61 ALA B CA 1
ATOM 4932 C C . ALA B 1 61 ? -26.047 -14.805 -30 1 24.95 61 ALA B C 1
ATOM 4934 O O . ALA B 1 61 ? -25.062 -15.266 -30.578 1 24.95 61 ALA B O 1
ATOM 4935 N N . GLU B 1 62 ? -26.625 -13.609 -30.375 1 22.23 62 GLU B N 1
ATOM 4936 C CA . GLU B 1 62 ? -25.938 -12.805 -31.391 1 22.23 62 GLU B CA 1
ATOM 4937 C C . GLU B 1 62 ? -24.781 -12.023 -30.766 1 22.23 62 GLU B C 1
ATOM 4939 O O . GLU B 1 62 ? -23.969 -11.438 -31.484 1 22.23 62 GLU B O 1
ATOM 4944 N N . THR B 1 63 ? -24.797 -11.734 -29.578 1 24.56 63 THR B N 1
ATOM 4945 C CA . THR B 1 63 ? -23.875 -10.719 -29.062 1 24.56 63 THR B CA 1
ATOM 4946 C C . THR B 1 63 ? -22.516 -11.328 -28.734 1 24.56 63 THR B C 1
ATOM 4948 O O . THR B 1 63 ? -21.703 -10.711 -28.047 1 24.56 63 THR B O 1
ATOM 4951 N N . ARG B 1 64 ? -22.234 -12.555 -28.828 1 22.55 64 ARG B N 1
ATOM 4952 C CA . ARG B 1 64 ? -21.031 -13.367 -28.734 1 22.55 64 ARG B CA 1
ATOM 4953 C C . ARG B 1 64 ? -19.875 -12.719 -29.5 1 22.55 64 ARG B C 1
ATOM 4955 O O . ARG B 1 64 ? -18.75 -12.703 -29.016 1 22.55 64 ARG B O 1
ATOM 4962 N N . ALA B 1 65 ? -19.906 -12.875 -30.781 1 24.41 65 ALA B N 1
ATOM 4963 C CA . ALA B 1 65 ? -19.031 -12.484 -31.875 1 24.41 65 ALA B CA 1
ATOM 4964 C C . ALA B 1 65 ? -18.891 -10.961 -31.953 1 24.41 65 ALA B C 1
ATOM 4966 O O . ALA B 1 65 ? -17.969 -10.453 -32.594 1 24.41 65 ALA B O 1
ATOM 4967 N N . THR B 1 66 ? -20.016 -10.211 -31.625 1 25.09 66 THR B N 1
ATOM 4968 C CA . THR B 1 66 ? -20.078 -8.781 -31.922 1 25.09 66 THR B CA 1
ATOM 4969 C C . THR B 1 66 ? -19.266 -7.984 -30.891 1 25.09 66 THR B C 1
ATOM 4971 O O . THR B 1 66 ? -19.031 -6.789 -31.078 1 25.09 66 THR B O 1
ATOM 4974 N N . PHE B 1 67 ? -19.312 -8.367 -29.719 1 25.69 67 PHE B N 1
ATOM 4975 C CA . PHE B 1 67 ? -18.641 -7.457 -28.797 1 25.69 67 PHE B CA 1
ATOM 4976 C C . PHE B 1 67 ? -17.188 -7.227 -29.219 1 25.69 67 PHE B C 1
ATOM 4978 O O . PHE B 1 67 ? -16.641 -6.152 -28.969 1 25.69 67 PHE B O 1
ATOM 4985 N N . ILE B 1 68 ? -16.578 -8.234 -29.5 1 27.5 68 ILE B N 1
ATOM 4986 C CA . ILE B 1 68 ? -15.195 -8.023 -29.938 1 27.5 68 ILE B CA 1
ATOM 4987 C C . ILE B 1 68 ? -15.18 -7.25 -31.25 1 27.5 68 ILE B C 1
ATOM 4989 O O . ILE B 1 68 ? -14.195 -6.578 -31.562 1 27.5 68 ILE B O 1
ATOM 4993 N N . GLY B 1 69 ? -16.031 -7.633 -32.156 1 26.69 69 GLY B N 1
ATOM 4994 C CA . GLY B 1 69 ? -16.016 -7.07 -33.5 1 26.69 69 GLY B CA 1
ATOM 4995 C C . GLY B 1 69 ? -16.609 -5.672 -33.562 1 26.69 69 GLY B C 1
ATOM 4996 O O . GLY B 1 69 ? -16.812 -5.129 -34.656 1 26.69 69 GLY B O 1
ATOM 4997 N N . GLU B 1 70 ? -17.672 -5.461 -32.906 1 26.77 70 GLU B N 1
ATOM 4998 C CA . GLU B 1 70 ? -18.141 -4.129 -33.281 1 26.77 70 GLU B CA 1
ATOM 4999 C C . GLU B 1 70 ? -17.016 -3.098 -33.156 1 26.77 70 GLU B C 1
ATOM 5001 O O . GLU B 1 70 ? -16.156 -3.23 -32.281 1 26.77 70 GLU B O 1
ATOM 5006 N N . LYS B 1 71 ? -17.078 -2.066 -34.094 1 27.28 71 LYS B N 1
ATOM 5007 C CA . LYS B 1 71 ? -16.125 -0.992 -34.406 1 27.28 71 LYS B CA 1
ATOM 5008 C C . LYS B 1 71 ? -15.617 -0.335 -33.125 1 27.28 71 LYS B C 1
ATOM 5010 O O . LYS B 1 71 ? -16.406 0.097 -32.281 1 27.28 71 LYS B O 1
ATOM 5015 N N . LEU B 1 72 ? -14.555 -0.737 -32.562 1 28.92 72 LEU B N 1
ATOM 5016 C CA . LEU B 1 72 ? -13.688 0.25 -31.906 1 28.92 72 LEU B CA 1
ATOM 5017 C C . LEU B 1 72 ? -14.102 1.666 -32.312 1 28.92 72 LEU B C 1
ATOM 5019 O O . LEU B 1 72 ? -13.727 2.145 -33.375 1 28.92 72 LEU B O 1
ATOM 5023 N N . SER B 1 73 ? -15.336 1.896 -32.438 1 27.09 73 SER B N 1
ATOM 5024 C CA . SER B 1 73 ? -15.773 3.252 -32.719 1 27.09 73 SER B CA 1
ATOM 5025 C C . SER B 1 73 ? -14.844 4.289 -32.125 1 27.09 73 SER B C 1
ATOM 5027 O O . SER B 1 73 ? -14.125 3.994 -31.156 1 27.09 73 SER B O 1
ATOM 5029 N N . LYS B 1 74 ? -15.031 5.555 -32.75 1 30.97 74 LYS B N 1
ATOM 5030 C CA . LYS B 1 74 ? -14.203 6.719 -32.469 1 30.97 74 LYS B CA 1
ATOM 5031 C C . LYS B 1 74 ? -14.016 6.895 -30.953 1 30.97 74 LYS B C 1
ATOM 5033 O O . LYS B 1 74 ? -14.906 6.566 -30.172 1 30.97 74 LYS B O 1
ATOM 5038 N N . PRO B 1 75 ? -12.742 6.973 -30.562 1 31.47 75 PRO B N 1
ATOM 5039 C CA . PRO B 1 75 ? -12.461 7.367 -29.188 1 31.47 75 PRO B CA 1
ATOM 5040 C C . PRO B 1 75 ? -13.586 8.195 -28.562 1 31.47 75 PRO B C 1
ATOM 5042 O O . PRO B 1 75 ? -13.992 9.211 -29.141 1 31.47 75 PRO B O 1
ATOM 5045 N N . SER B 1 76 ? -14.648 7.527 -28.188 1 31.5 76 SER B N 1
ATOM 5046 C CA . SER B 1 76 ? -15.664 8.398 -27.609 1 31.5 76 SER B CA 1
ATOM 5047 C C . SER B 1 76 ? -15.039 9.672 -27.031 1 31.5 76 SER B C 1
ATOM 5049 O O . SER B 1 76 ? -13.945 9.625 -26.469 1 31.5 76 SER B O 1
ATOM 5051 N N . SER B 1 77 ? -15.383 10.766 -27.578 1 31.02 77 SER B N 1
ATOM 5052 C CA . SER B 1 77 ? -14.992 12.039 -26.984 1 31.02 77 SER B CA 1
ATOM 5053 C C . SER B 1 77 ? -14.938 11.938 -25.453 1 31.02 77 SER B C 1
ATOM 5055 O O . SER B 1 77 ? -15.922 11.555 -24.828 1 31.02 77 SER B O 1
ATOM 5057 N N . ARG B 1 78 ? -13.836 11.531 -24.938 1 36.44 78 ARG B N 1
ATOM 5058 C CA . ARG B 1 78 ? -13.586 11.68 -23.5 1 36.44 78 ARG B CA 1
ATOM 5059 C C . ARG B 1 78 ? -14.547 12.68 -22.875 1 36.44 78 ARG B C 1
ATOM 5061 O O . ARG B 1 78 ? -14.383 13.891 -23.047 1 36.44 78 ARG B O 1
ATOM 5068 N N . GLU B 1 79 ? -15.781 12.32 -22.828 1 35.03 79 GLU B N 1
ATOM 5069 C CA . GLU B 1 79 ? -16.672 13.266 -22.172 1 35.03 79 GLU B CA 1
ATOM 5070 C C . GLU B 1 79 ? -16.016 13.898 -20.953 1 35.03 79 GLU B C 1
ATOM 5072 O O . GLU B 1 79 ? -15.422 13.203 -20.125 1 35.03 79 GLU B O 1
ATOM 5077 N N . LEU B 1 80 ? -15.656 15.102 -21.062 1 39.81 80 LEU B N 1
ATOM 5078 C CA . LEU B 1 80 ? -15.188 16.031 -20.047 1 39.81 80 LEU B CA 1
ATOM 5079 C C . LEU B 1 80 ? -15.961 15.867 -18.75 1 39.81 80 LEU B C 1
ATOM 5081 O O . LEU B 1 80 ? -17.078 16.375 -18.609 1 39.81 80 LEU B O 1
ATOM 5085 N N . VAL B 1 81 ? -15.961 14.648 -18.328 1 39.53 81 VAL B N 1
ATOM 5086 C CA . VAL B 1 81 ? -16.656 14.633 -17.047 1 39.53 81 VAL B CA 1
ATOM 5087 C C . VAL B 1 81 ? -15.992 15.617 -16.094 1 39.53 81 VAL B C 1
ATOM 5089 O O . VAL B 1 81 ? -14.789 15.508 -15.812 1 39.53 81 VAL B O 1
ATOM 5092 N N . LEU B 1 82 ? -16.562 16.703 -16.016 1 44.22 82 LEU B N 1
ATOM 5093 C CA . LEU B 1 82 ? -16.172 17.656 -14.977 1 44.22 82 LEU B CA 1
ATOM 5094 C C . LEU B 1 82 ? -16.031 16.969 -13.625 1 44.22 82 LEU B C 1
ATOM 5096 O O . LEU B 1 82 ? -16.875 16.156 -13.234 1 44.22 82 LEU B O 1
ATOM 5100 N N . ILE B 1 83 ? -14.859 16.734 -13.289 1 49.66 83 ILE B N 1
ATOM 5101 C CA . ILE B 1 83 ? -14.695 16.266 -11.914 1 49.66 83 ILE B CA 1
ATOM 5102 C C . ILE B 1 83 ? -15.805 16.859 -11.039 1 49.66 83 ILE B C 1
ATOM 5104 O O . ILE B 1 83 ? -15.984 18.078 -10.992 1 49.66 83 ILE B O 1
ATOM 5108 N N . ALA B 1 84 ? -16.766 16.109 -10.883 1 48.75 84 ALA B N 1
ATOM 5109 C CA . ALA B 1 84 ? -17.922 16.5 -10.07 1 48.75 84 ALA B CA 1
ATOM 5110 C C . ALA B 1 84 ? -17.484 17.344 -8.875 1 48.75 84 ALA B C 1
ATOM 5112 O O . ALA B 1 84 ? -16.422 17.109 -8.289 1 48.75 84 ALA B O 1
ATOM 5113 N N . LYS B 1 85 ? -17.938 18.562 -8.789 1 59.47 85 LYS B N 1
ATOM 5114 C CA . LYS B 1 85 ? -17.844 19.516 -7.676 1 59.47 85 LYS B CA 1
ATOM 5115 C C . LYS B 1 85 ? -18.172 18.844 -6.348 1 59.47 85 LYS B C 1
ATOM 5117 O O . LYS B 1 85 ? -18.234 19.5 -5.309 1 59.47 85 LYS B O 1
ATOM 5122 N N . THR B 1 86 ? -18.297 17.5 -6.402 1 66.88 86 THR B N 1
ATOM 5123 C CA . THR B 1 86 ? -18.703 16.844 -5.164 1 66.88 86 THR B CA 1
ATOM 5124 C C . THR B 1 86 ? -17.5 16.562 -4.281 1 66.88 86 THR B C 1
ATOM 5126 O O . THR B 1 86 ? -16.438 16.156 -4.773 1 66.88 86 THR B O 1
ATOM 5129 N N . ASP B 1 87 ? -17.719 16.828 -3.08 1 81.25 87 ASP B N 1
ATOM 5130 C CA . ASP B 1 87 ? -16.719 16.531 -2.064 1 81.25 87 ASP B CA 1
ATOM 5131 C C . ASP B 1 87 ? -16.297 15.07 -2.113 1 81.25 87 ASP B C 1
ATOM 5133 O O . ASP B 1 87 ? -17.141 14.172 -2.107 1 81.25 87 ASP B O 1
ATOM 5137 N N . PRO B 1 88 ? -15.023 14.828 -2.314 1 87.44 88 PRO B N 1
ATOM 5138 C CA . PRO B 1 88 ? -14.539 13.453 -2.393 1 87.44 88 PRO B CA 1
ATOM 5139 C C . PRO B 1 88 ? -15.047 12.578 -1.245 1 87.44 88 PRO B C 1
ATOM 5141 O O . PRO B 1 88 ? -15.344 11.398 -1.445 1 87.44 88 PRO B O 1
ATOM 5144 N N . ALA B 1 89 ? -15.117 13.125 -0.117 1 90.38 89 ALA B N 1
ATOM 5145 C CA . ALA B 1 89 ? -15.57 12.367 1.049 1 90.38 89 ALA B CA 1
ATOM 5146 C C . ALA B 1 89 ? -17.016 11.906 0.877 1 90.38 89 ALA B C 1
ATOM 5148 O O . ALA B 1 89 ? -17.344 10.758 1.168 1 90.38 89 ALA B O 1
ATOM 5149 N N . ASP B 1 90 ? -17.828 12.781 0.363 1 88.56 90 ASP B N 1
ATOM 5150 C CA . ASP B 1 90 ? -19.234 12.445 0.165 1 88.56 90 ASP B CA 1
ATOM 5151 C C . ASP B 1 90 ? -19.406 11.43 -0.968 1 88.56 90 ASP B C 1
ATOM 5153 O O . ASP B 1 90 ? -20.25 10.531 -0.888 1 88.56 90 ASP B O 1
ATOM 5157 N N . TYR B 1 91 ? -18.641 11.664 -1.854 1 91.5 91 TYR B N 1
ATOM 5158 C CA . TYR B 1 91 ? -18.734 10.773 -3.002 1 91.5 91 TYR B CA 1
ATOM 5159 C C . TYR B 1 91 ? -18.406 9.336 -2.604 1 91.5 91 TYR B C 1
ATOM 5161 O O . TYR B 1 91 ? -19.156 8.414 -2.898 1 91.5 91 TYR B O 1
ATOM 5169 N N . ILE B 1 92 ? -17.234 9.125 -2.008 1 94.38 92 ILE B N 1
ATOM 5170 C CA . ILE B 1 92 ? -16.797 7.781 -1.656 1 94.38 92 ILE B CA 1
ATOM 5171 C C . ILE B 1 92 ? -17.734 7.191 -0.606 1 94.38 92 ILE B C 1
ATOM 5173 O O . ILE B 1 92 ? -18 5.984 -0.603 1 94.38 92 ILE B O 1
ATOM 5177 N N . LYS B 1 93 ? -18.141 8.016 0.247 1 93.12 93 LYS B N 1
ATOM 5178 C CA . LYS B 1 93 ? -19.125 7.574 1.23 1 93.12 93 LYS B CA 1
ATOM 5179 C C . LYS B 1 93 ? -20.359 6.973 0.549 1 93.12 93 LYS B C 1
ATOM 5181 O O . LYS B 1 93 ? -20.781 5.871 0.899 1 93.12 93 LYS B O 1
ATOM 5186 N N . GLU B 1 94 ? -20.859 7.641 -0.379 1 91.81 94 GLU B N 1
ATOM 5187 C CA . GLU B 1 94 ? -22.031 7.152 -1.092 1 91.81 94 GLU B CA 1
ATOM 5188 C C . GLU B 1 94 ? -21.719 5.867 -1.854 1 91.81 94 GLU B C 1
ATOM 5190 O O . GLU B 1 94 ? -22.547 4.957 -1.909 1 91.81 94 GLU B O 1
ATOM 5195 N N . LEU B 1 95 ? -20.625 5.883 -2.416 1 93.12 95 LEU B N 1
ATOM 5196 C CA . LEU B 1 95 ? -20.203 4.699 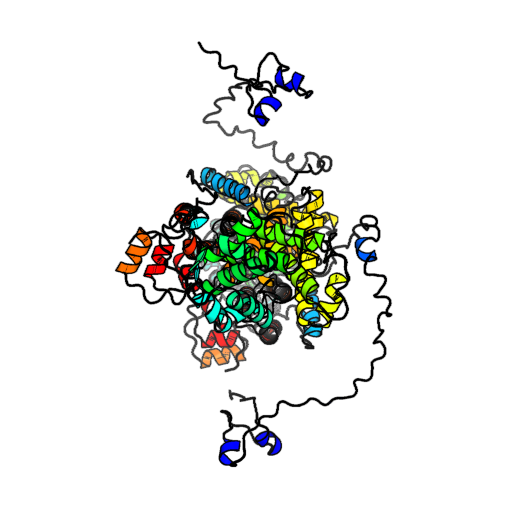-3.158 1 93.12 95 LEU B CA 1
ATOM 5197 C C . LEU B 1 95 ? -20.141 3.479 -2.246 1 93.12 95 LEU B C 1
ATOM 5199 O O . LEU B 1 95 ? -20.656 2.41 -2.602 1 93.12 95 LEU B O 1
ATOM 5203 N N . VAL B 1 96 ? -19.531 3.562 -1.125 1 93.81 96 VAL B N 1
ATOM 5204 C CA . VAL B 1 96 ? -19.344 2.463 -0.185 1 93.81 96 VAL B CA 1
ATOM 5205 C C . VAL B 1 96 ? -20.672 2.074 0.434 1 93.81 96 VAL B C 1
ATOM 5207 O O . VAL B 1 96 ? -21 0.888 0.537 1 93.81 96 VAL B O 1
ATOM 5210 N N . LEU B 1 97 ? -21.469 3.074 0.809 1 92.19 97 LEU B N 1
ATOM 5211 C CA . LEU B 1 97 ? -22.75 2.795 1.419 1 92.19 97 LEU B CA 1
ATOM 5212 C C . LEU B 1 97 ? -23.688 2.117 0.424 1 92.19 97 LEU B C 1
ATOM 5214 O O . LEU B 1 97 ? -24.453 1.214 0.791 1 92.19 97 LEU B O 1
ATOM 5218 N N . ASN B 1 98 ? -23.594 2.496 -0.753 1 90 98 ASN B N 1
ATOM 5219 C CA . ASN B 1 98 ? -24.406 1.857 -1.788 1 90 98 ASN B CA 1
ATOM 5220 C C . ASN B 1 98 ? -23.969 0.413 -2.023 1 90 98 ASN B C 1
ATOM 5222 O O . ASN B 1 98 ? -24.812 -0.458 -2.262 1 90 98 ASN B O 1
ATOM 5226 N N . TYR B 1 99 ? -22.766 0.236 -1.976 1 87.69 99 TYR B N 1
ATOM 5227 C CA . TYR B 1 99 ? -22.25 -1.122 -2.135 1 87.69 99 TYR B CA 1
ATOM 5228 C C . TYR B 1 99 ? -22.719 -2.016 -0.994 1 87.69 99 TYR B C 1
ATOM 5230 O O . TYR B 1 99 ? -23.094 -3.17 -1.216 1 87.69 99 TYR B O 1
ATOM 5238 N N . ILE B 1 100 ? -22.688 -1.521 0.161 1 88.5 100 ILE B N 1
ATOM 5239 C CA . ILE B 1 100 ? -23.141 -2.271 1.33 1 88.5 100 ILE B CA 1
ATOM 5240 C C . ILE B 1 100 ? -24.625 -2.57 1.214 1 88.5 100 ILE B C 1
ATOM 5242 O O . ILE B 1 100 ? -25.062 -3.686 1.503 1 88.5 100 ILE B O 1
ATOM 5246 N N . TYR B 1 101 ? -25.281 -1.628 0.763 1 88.69 101 TYR B N 1
ATOM 5247 C CA . TYR B 1 101 ? -26.719 -1.821 0.596 1 88.69 101 TYR B CA 1
ATOM 5248 C C . TYR B 1 101 ? -27.016 -2.873 -0.469 1 88.69 101 TYR B C 1
ATOM 5250 O O . TYR B 1 101 ? -27.828 -3.773 -0.256 1 88.69 101 TYR B O 1
ATOM 5258 N N . SER B 1 102 ? -26.328 -2.822 -1.523 1 86.75 102 SER B N 1
ATOM 5259 C CA . SER B 1 102 ? -26.578 -3.715 -2.65 1 86.75 102 SER B CA 1
ATOM 5260 C C . SER B 1 102 ? -26.109 -5.129 -2.354 1 86.75 102 SER B C 1
ATOM 5262 O O . SER B 1 102 ? -26.734 -6.105 -2.768 1 86.75 102 SER B O 1
ATOM 5264 N N . THR B 1 103 ? -25.047 -5.234 -1.591 1 83.12 103 THR B N 1
ATOM 5265 C CA . THR B 1 103 ? -24.422 -6.539 -1.396 1 83.12 103 THR B CA 1
ATOM 5266 C C . THR B 1 103 ? -24.922 -7.188 -0.107 1 83.12 103 THR B C 1
ATOM 5268 O O . THR B 1 103 ? -25.094 -8.406 -0.048 1 83.12 103 THR B O 1
ATOM 5271 N N . TYR B 1 104 ? -25.109 -6.352 0.875 1 82 104 TYR B N 1
ATOM 5272 C CA . TYR B 1 104 ? -25.391 -6.922 2.186 1 82 104 TYR B CA 1
ATOM 5273 C C . TYR B 1 104 ? -26.812 -6.555 2.641 1 82 104 TYR B C 1
ATOM 5275 O O . TYR B 1 104 ? -27.266 -7.031 3.68 1 82 104 TYR B O 1
ATOM 5283 N N . ASP B 1 105 ? -27.516 -5.727 1.925 1 86.88 105 ASP B N 1
ATOM 5284 C CA . ASP B 1 105 ? -28.875 -5.301 2.229 1 86.88 105 ASP B CA 1
ATOM 5285 C C . ASP B 1 105 ? -28.953 -4.617 3.592 1 86.88 105 ASP B C 1
ATOM 5287 O O . ASP B 1 105 ? -29.844 -4.918 4.398 1 86.88 105 ASP B O 1
ATOM 5291 N N . VAL B 1 106 ? -27.906 -3.926 3.934 1 88.81 106 VAL B N 1
ATOM 5292 C CA . VAL B 1 106 ? -27.828 -3.146 5.168 1 88.81 106 VAL B CA 1
ATOM 5293 C C . VAL B 1 106 ? -27.75 -1.659 4.832 1 88.81 106 VAL B C 1
ATOM 5295 O O . VAL B 1 106 ? -27 -1.256 3.943 1 88.81 106 VAL B O 1
ATOM 5298 N N . ILE B 1 107 ? -28.594 -0.909 5.492 1 87.88 107 ILE B N 1
ATOM 5299 C CA . ILE B 1 107 ? -28.562 0.539 5.316 1 87.88 107 ILE B CA 1
ATOM 5300 C C . ILE B 1 107 ? -27.75 1.177 6.438 1 87.88 107 ILE B C 1
ATOM 5302 O O . ILE B 1 107 ? -28.094 1.063 7.613 1 87.88 107 ILE B O 1
ATOM 5306 N N . LEU B 1 108 ? -26.625 1.718 6.047 1 89.5 108 LEU B N 1
ATOM 5307 C CA . LEU B 1 108 ? -25.781 2.447 6.988 1 89.5 108 LEU B CA 1
ATOM 5308 C C . LEU B 1 108 ? -25.875 3.951 6.75 1 89.5 108 LEU B C 1
ATOM 5310 O O . LEU B 1 108 ? -25.938 4.398 5.602 1 89.5 108 LEU B O 1
ATOM 5314 N N . LYS B 1 109 ? -26.031 4.668 7.863 1 86.75 109 LYS B N 1
ATOM 5315 C CA . LYS B 1 109 ? -26.047 6.125 7.785 1 86.75 109 LYS B CA 1
ATOM 5316 C C . LYS B 1 109 ? -24.781 6.719 8.375 1 86.75 109 LYS B C 1
ATOM 5318 O O . LYS B 1 109 ? -24.359 6.344 9.469 1 86.75 109 LYS B O 1
ATOM 5323 N N . CYS B 1 110 ? -24.125 7.48 7.531 1 88.38 110 CYS B N 1
ATOM 5324 C CA . CYS B 1 110 ? -22.906 8.148 7.965 1 88.38 110 CYS B CA 1
ATOM 5325 C C . CYS B 1 110 ? -22.969 9.641 7.652 1 88.38 110 CYS B C 1
ATOM 5327 O O . CYS B 1 110 ? -22.938 10.039 6.484 1 88.38 110 CYS B O 1
ATOM 5329 N N . ALA B 1 111 ? -23.172 10.453 8.75 1 85 111 ALA B N 1
ATOM 5330 C CA . ALA B 1 111 ? -23.141 11.898 8.562 1 85 111 ALA B CA 1
ATOM 5331 C C . ALA B 1 111 ? -21.734 12.453 8.766 1 85 111 ALA B C 1
ATOM 5333 O O . ALA B 1 111 ? -21.094 12.172 9.781 1 85 111 ALA B O 1
ATOM 5334 N N . LEU B 1 112 ? -21.25 13.086 7.715 1 86.44 112 LEU B N 1
ATOM 5335 C CA . LEU B 1 112 ? -19.906 13.656 7.82 1 86.44 112 LEU B CA 1
ATOM 5336 C C . LEU B 1 112 ? -19.969 15.164 8.031 1 86.44 112 LEU B C 1
ATOM 5338 O O . LEU B 1 112 ? -19 15.875 7.766 1 86.44 112 LEU B O 1
ATOM 5342 N N . GLU B 1 113 ? -21.078 15.625 8.523 1 83.31 113 GLU B N 1
ATOM 5343 C CA . GLU B 1 113 ? -21.203 17.031 8.875 1 83.31 113 GLU B CA 1
ATOM 5344 C C . GLU B 1 113 ? -20.609 17.297 10.258 1 83.31 113 GLU B C 1
ATOM 5346 O O . GLU B 1 113 ? -20.766 16.5 11.18 1 83.31 113 GLU B O 1
ATOM 5351 N N . GLU B 1 114 ? -19.844 18.344 10.312 1 82.5 114 GLU B N 1
ATOM 5352 C CA . GLU B 1 114 ? -19.203 18.703 11.578 1 82.5 114 GLU B CA 1
ATOM 5353 C C . GLU B 1 114 ? -20.25 18.969 12.664 1 82.5 114 GLU B C 1
ATOM 5355 O O . GLU B 1 114 ? -21.188 19.75 12.461 1 82.5 114 GLU B O 1
ATOM 5360 N N . PRO B 1 115 ? -20.078 18.172 13.758 1 77.81 115 PRO B N 1
ATOM 5361 C CA . PRO B 1 115 ? -21 18.453 14.867 1 77.81 115 PRO B CA 1
ATOM 5362 C C . PRO B 1 115 ? -20.734 19.812 15.508 1 77.81 115 PRO B C 1
ATOM 5364 O O . PRO B 1 115 ? -19.625 20.344 15.414 1 77.81 115 PRO B O 1
ATOM 5367 N N . ASN B 1 116 ? -21.766 20.438 15.906 1 61.59 116 ASN B N 1
ATOM 5368 C CA . ASN B 1 116 ? -21.609 21.719 16.594 1 61.59 116 ASN B CA 1
ATOM 5369 C C . ASN B 1 116 ? -20.719 21.594 17.828 1 61.59 116 ASN B C 1
ATOM 5371 O O . ASN B 1 116 ? -20.859 20.641 18.609 1 61.59 116 ASN B O 1
ATOM 5375 N N . ALA B 1 117 ? -19.516 21.859 17.719 1 52.66 117 ALA B N 1
ATOM 5376 C CA . ALA B 1 117 ? -18.578 21.781 18.844 1 52.66 117 ALA B CA 1
ATOM 5377 C C . ALA B 1 117 ? -19.312 21.984 20.156 1 52.66 117 ALA B C 1
ATOM 5379 O O . ALA B 1 117 ? -20.156 22.875 20.297 1 52.66 117 ALA B O 1
ATOM 5380 N N . ILE B 1 118 ? -19.484 20.891 20.859 1 44.12 118 ILE B N 1
ATOM 5381 C CA . ILE B 1 118 ? -19.984 21.047 22.219 1 44.12 118 ILE B CA 1
ATOM 5382 C C . ILE B 1 118 ? -19.281 22.219 22.891 1 44.12 118 ILE B C 1
ATOM 5384 O O . ILE B 1 118 ? -18.047 22.297 22.875 1 44.12 118 ILE B O 1
ATOM 5388 N N . SER B 1 119 ? -19.859 23.312 22.953 1 37.31 119 SER B N 1
ATOM 5389 C CA . SER B 1 119 ? -19.344 24.359 23.828 1 37.31 119 SER B CA 1
ATOM 5390 C C . SER B 1 119 ? -18.812 23.766 25.125 1 37.31 119 SER B C 1
ATOM 5392 O O . SER B 1 119 ? -19.578 23.234 25.938 1 37.31 119 SER B O 1
ATOM 5394 N N . ASP B 1 120 ? -18.031 22.797 25.172 1 35.44 120 ASP B N 1
ATOM 5395 C CA . ASP B 1 120 ? -17.609 22.625 26.562 1 35.44 120 ASP B CA 1
ATOM 5396 C C . ASP B 1 120 ? -17.891 23.891 27.375 1 35.44 120 ASP B C 1
ATOM 5398 O O . ASP B 1 120 ? -17.859 25 26.844 1 35.44 120 ASP B O 1
ATOM 5402 N N . ASP B 1 121 ? -18.453 23.672 28.562 1 33.59 121 ASP B N 1
ATOM 5403 C CA . ASP B 1 121 ? -18.75 24.672 29.578 1 33.59 121 ASP B CA 1
ATOM 5404 C C . ASP B 1 121 ? -17.672 25.766 29.609 1 33.59 121 ASP B C 1
ATOM 5406 O O . ASP B 1 121 ? -17.969 26.922 29.875 1 33.59 121 ASP B O 1
ATOM 5410 N N . GLY B 1 122 ? -16.406 25.297 30 1 31.27 122 GLY B N 1
ATOM 5411 C CA . GLY B 1 122 ? -15.523 26.406 30.281 1 31.27 122 GLY B CA 1
ATOM 5412 C C . GLY B 1 122 ? -15.156 27.219 29.047 1 31.27 122 GLY B C 1
ATOM 5413 O O . GLY B 1 122 ? -14.25 28.047 29.078 1 31.27 122 GLY B O 1
ATOM 5414 N N . GLN B 1 123 ? -15.07 26.578 27.938 1 33.5 123 GLN B N 1
ATOM 5415 C CA . GLN B 1 123 ? -14.898 27.516 26.844 1 33.5 123 GLN B CA 1
ATOM 5416 C C . GLN B 1 123 ? -16.094 28.438 26.719 1 33.5 123 GLN B C 1
ATOM 5418 O O . GLN B 1 123 ? -17.188 28.016 26.344 1 33.5 123 GLN B O 1
ATOM 5423 N N . CYS B 1 124 ? -16.297 29.141 27.625 1 31.27 124 CYS B N 1
ATOM 5424 C CA . CYS B 1 124 ? -17.172 30.281 27.781 1 31.27 124 CYS B CA 1
ATOM 5425 C C . CYS B 1 124 ? -17.562 30.844 26.422 1 31.27 124 CYS B C 1
ATOM 5427 O O . CYS B 1 124 ? -16.703 31.094 25.578 1 31.27 124 CYS B O 1
ATOM 5429 N N . THR B 1 125 ? -18.609 30.344 25.781 1 32.53 125 THR B N 1
ATOM 5430 C CA . THR B 1 125 ? -19.156 31.359 24.875 1 32.53 125 THR B CA 1
ATOM 5431 C C . THR B 1 125 ? -18.547 32.719 25.172 1 32.53 125 THR B C 1
ATOM 5433 O O . THR B 1 125 ? -18.609 33.219 26.297 1 32.53 125 THR B O 1
ATOM 5436 N N . VAL B 1 126 ? -17.406 32.938 24.719 1 32.66 126 VAL B N 1
ATOM 5437 C CA . VAL B 1 126 ? -17.047 34.344 24.812 1 32.66 126 VAL B CA 1
ATOM 5438 C C . VAL B 1 126 ? -18.297 35.188 24.781 1 32.66 126 VAL B C 1
ATOM 5440 O O . VAL B 1 126 ? -18.812 35.5 23.703 1 32.66 126 VAL B O 1
ATOM 5443 N N . GLY B 1 127 ? -19.312 34.625 25.203 1 32.97 127 GLY B N 1
ATOM 5444 C CA . GLY B 1 127 ? -20.266 35.688 25.391 1 32.97 127 GLY B CA 1
ATOM 5445 C C . GLY B 1 127 ? -19.609 37 25.781 1 32.97 127 GLY B C 1
ATOM 5446 O O . GLY B 1 127 ? -18.734 37.031 26.641 1 32.97 127 GLY B O 1
ATOM 5447 N N . PHE B 1 128 ? -19.469 37.812 24.719 1 33.66 128 PHE B N 1
ATOM 5448 C CA . PHE B 1 128 ? -19.047 39.219 24.922 1 33.66 128 PHE B CA 1
ATOM 5449 C C . PHE B 1 128 ? -19.469 39.688 26.297 1 33.66 128 PHE B C 1
ATOM 5451 O O . PHE B 1 128 ? -20.656 39.844 26.578 1 33.66 128 PHE B O 1
ATOM 5458 N N . ASN B 1 129 ? -18.969 39.188 27.25 1 38.91 129 ASN B N 1
ATOM 5459 C CA . ASN B 1 129 ? -19.219 40.031 28.406 1 38.91 129 ASN B CA 1
ATOM 5460 C C . ASN B 1 129 ? -19.297 41.5 28.016 1 38.91 129 ASN B C 1
ATOM 5462 O O . ASN B 1 129 ? -18.672 41.906 27.047 1 38.91 129 ASN B O 1
ATOM 5466 N N . PRO B 1 130 ? -20.156 42.188 28.391 1 42.62 130 PRO B N 1
ATOM 5467 C CA . PRO B 1 130 ? -20.188 43.625 28.031 1 42.62 130 PRO B CA 1
ATOM 5468 C C . PRO B 1 130 ? -18.797 44.25 28.016 1 42.62 130 PRO B C 1
ATOM 5470 O O . PRO B 1 130 ? -17.906 43.812 28.734 1 42.62 130 PRO B O 1
ATOM 5473 N N . PRO B 1 131 ? -18.422 44.875 26.891 1 46.62 131 PRO B N 1
ATOM 5474 C CA . PRO B 1 131 ? -17.141 45.562 26.703 1 46.62 131 PRO B CA 1
ATOM 5475 C C . PRO B 1 131 ? -16.547 46.062 28.016 1 46.62 131 PRO B C 1
ATOM 5477 O O . PRO B 1 131 ? -15.32 46.125 28.141 1 46.62 131 PRO B O 1
ATOM 5480 N N . GLY B 1 132 ? -17.391 46.438 28.859 1 49.88 132 GLY B N 1
ATOM 5481 C CA . GLY B 1 132 ? -16.938 47 30.125 1 49.88 132 GLY B CA 1
ATOM 5482 C C . GLY B 1 132 ? -16.203 46 30.984 1 49.88 132 GLY B C 1
ATOM 5483 O O . GLY B 1 132 ? -15.539 46.375 31.953 1 49.88 132 GLY B O 1
ATOM 5484 N N . SER B 1 133 ? -16.281 44.719 30.578 1 58.94 133 SER B N 1
ATOM 5485 C CA . SER B 1 133 ? -15.844 43.688 31.531 1 58.94 133 SER B CA 1
ATOM 5486 C C . SER B 1 133 ? -14.477 43.125 31.141 1 58.94 133 SER B C 1
ATOM 5488 O O . SER B 1 133 ? -13.906 42.312 31.875 1 58.94 133 SER B O 1
ATOM 5490 N N . ILE B 1 134 ? -13.891 43.656 30.141 1 66.44 134 ILE B N 1
ATOM 5491 C CA . ILE B 1 134 ? -12.578 43.125 29.797 1 66.44 134 ILE B CA 1
ATOM 5492 C C . ILE B 1 134 ? -11.484 43.938 30.469 1 66.44 134 ILE B C 1
ATOM 5494 O O . ILE B 1 134 ? -11.312 45.125 30.188 1 66.44 134 ILE B O 1
ATOM 5498 N N . CYS B 1 135 ? -10.867 43.375 31.469 1 77.69 135 CYS B N 1
ATOM 5499 C CA . CYS B 1 135 ? -9.82 44.094 32.188 1 77.69 135 CYS B CA 1
ATOM 5500 C C . CYS B 1 135 ? -8.469 43.406 32 1 77.69 135 CYS B C 1
ATOM 5502 O O . CYS B 1 135 ? -8.406 42.156 31.906 1 77.69 135 CYS B O 1
ATOM 5504 N N . ILE B 1 136 ? -7.547 44.219 31.781 1 78.44 136 ILE B N 1
ATOM 5505 C CA . ILE B 1 136 ? -6.172 43.75 31.719 1 78.44 136 ILE B CA 1
ATOM 5506 C C . ILE B 1 136 ? -5.57 43.719 33.125 1 78.44 136 ILE B C 1
ATOM 5508 O O . ILE B 1 136 ? -5.75 44.656 33.906 1 78.44 136 ILE B O 1
ATOM 5512 N N . ASP B 1 137 ? -5.02 42.625 33.469 1 81.75 137 ASP B N 1
ATOM 5513 C CA . ASP B 1 137 ? -4.316 42.469 34.719 1 81.75 137 ASP B CA 1
ATOM 5514 C C . ASP B 1 137 ? -2.865 42.938 34.594 1 81.75 137 ASP B C 1
ATOM 5516 O O . ASP B 1 137 ? -2.07 42.312 33.906 1 81.75 137 ASP B O 1
ATOM 5520 N N . THR B 1 138 ? -2.512 44 35.344 1 83.81 138 THR B N 1
ATOM 5521 C CA . THR B 1 138 ? -1.171 44.562 35.25 1 83.81 138 THR B CA 1
ATOM 5522 C C . THR B 1 138 ? -0.129 43.562 35.75 1 83.81 138 THR B C 1
ATOM 5524 O O . THR B 1 138 ? 1.022 43.594 35.312 1 83.81 138 THR B O 1
ATOM 5527 N N . SER B 1 139 ? -0.556 42.719 36.625 1 80.06 139 SER B N 1
ATOM 5528 C CA . SER B 1 139 ? 0.372 41.719 37.125 1 80.06 139 SER B CA 1
ATOM 5529 C C . SER B 1 139 ? 0.767 40.719 36.031 1 80.06 139 SER B C 1
ATOM 5531 O O . SER B 1 139 ? 1.92 40.281 35.938 1 80.06 139 SER B O 1
ATOM 5533 N N . THR B 1 140 ? -0.187 40.5 35.188 1 79.19 140 THR B N 1
ATOM 5534 C CA . THR B 1 140 ? 0.089 39.594 34.094 1 79.19 140 THR B CA 1
ATOM 5535 C C . THR B 1 140 ? 1.02 40.219 33.062 1 79.19 140 THR B C 1
ATOM 5537 O O . THR B 1 140 ? 1.898 39.562 32.5 1 79.19 140 THR B O 1
ATOM 5540 N N . VAL B 1 141 ? 0.854 41.438 32.875 1 80.56 141 VAL B N 1
ATOM 5541 C CA . VAL B 1 141 ? 1.687 42.156 31.922 1 80.56 141 VAL B CA 1
ATOM 5542 C C . VAL B 1 141 ? 3.129 42.219 32.406 1 80.56 141 VAL B C 1
ATOM 5544 O O . VAL B 1 141 ? 4.07 42.094 31.625 1 80.56 141 VAL B O 1
ATOM 5547 N N . ARG B 1 142 ? 3.205 42.344 33.719 1 78.12 142 ARG B N 1
ATOM 5548 C CA . ARG B 1 142 ? 4.535 42.406 34.312 1 78.12 142 ARG B CA 1
ATOM 5549 C C . ARG B 1 142 ? 5.242 41.062 34.25 1 78.12 142 ARG B C 1
ATOM 5551 O O . ARG B 1 142 ? 6.465 41 34.125 1 78.12 142 ARG B O 1
ATOM 5558 N N . GLN B 1 143 ? 4.406 40 34.281 1 75.06 143 GLN B N 1
ATOM 5559 C CA . GLN B 1 143 ? 4.988 38.656 34.344 1 75.06 143 GLN B CA 1
ATOM 5560 C C . GLN B 1 143 ? 5.199 38.062 32.938 1 75.06 143 GLN B C 1
ATOM 5562 O O . GLN B 1 143 ? 5.832 37.031 32.781 1 75.06 143 GLN B O 1
ATOM 5567 N N . LEU B 1 144 ? 4.438 38.594 32 1 67.69 144 LEU B N 1
ATOM 5568 C CA . LEU B 1 144 ? 4.465 38.094 30.641 1 67.69 144 LEU B CA 1
ATOM 5569 C C . LEU B 1 144 ? 5.898 37.812 30.188 1 67.69 144 LEU B C 1
ATOM 5571 O O . LEU B 1 144 ? 6.172 36.812 29.547 1 67.69 144 LEU B O 1
ATOM 5575 N N . PRO B 1 145 ? 6.695 38.938 30.453 1 56.84 145 PRO B N 1
ATOM 5576 C CA . PRO B 1 145 ? 8.055 38.688 29.969 1 56.84 145 PRO B CA 1
ATOM 5577 C C . PRO B 1 145 ? 8.68 37.438 30.609 1 56.84 145 PRO B C 1
ATOM 5579 O O . PRO B 1 145 ? 9.805 37.062 30.25 1 56.84 145 PRO B O 1
ATOM 5582 N N . SER B 1 146 ? 7.84 36.969 31.391 1 57.69 146 SER B N 1
ATOM 5583 C CA . SER B 1 146 ? 8.5 35.75 31.828 1 57.69 146 SER B CA 1
ATOM 5584 C C . SER B 1 146 ? 8.758 34.812 30.656 1 57.69 146 SER B C 1
ATOM 5586 O O . SER B 1 146 ? 7.918 34.688 29.766 1 57.69 146 SER B O 1
ATOM 5588 N N . ILE B 1 147 ? 10.031 34.5 30.422 1 53.81 147 ILE B N 1
ATOM 5589 C CA . ILE B 1 147 ? 10.984 34.062 29.406 1 53.81 147 ILE B CA 1
ATOM 5590 C C . ILE B 1 147 ? 10.375 32.906 28.578 1 53.81 147 ILE B C 1
ATOM 5592 O O . ILE B 1 147 ? 10.422 32.938 27.344 1 53.81 147 ILE B O 1
ATOM 5596 N N . ALA B 1 148 ? 9.641 32.188 29.297 1 58.03 148 ALA B N 1
ATOM 5597 C CA . ALA B 1 148 ? 9.375 30.969 28.547 1 58.03 148 ALA B CA 1
ATOM 5598 C C . ALA B 1 148 ? 8.227 31.156 27.562 1 58.03 148 ALA B C 1
ATOM 5600 O O . ALA B 1 148 ? 8.273 30.672 26.438 1 58.03 148 ALA B O 1
ATOM 5601 N N . ALA B 1 149 ? 7.258 31.984 28.016 1 62.22 149 ALA B N 1
ATOM 5602 C CA . ALA B 1 149 ? 6.086 32.156 27.156 1 62.22 149 ALA B CA 1
ATOM 5603 C C . ALA B 1 149 ? 6.391 33.094 25.984 1 62.22 149 ALA B C 1
ATOM 5605 O O . ALA B 1 149 ? 5.988 32.844 24.859 1 62.22 149 ALA B O 1
ATOM 5606 N N . ALA B 1 150 ? 7.105 34.125 26.375 1 65.06 150 ALA B N 1
ATOM 5607 C CA . ALA B 1 150 ? 7.48 35.062 25.328 1 65.06 150 ALA B CA 1
ATOM 5608 C C . ALA B 1 150 ? 8.422 34.438 24.312 1 65.06 150 ALA B C 1
ATOM 5610 O O . ALA B 1 150 ? 8.328 34.688 23.109 1 65.06 150 ALA B O 1
ATOM 5611 N N . GLU B 1 151 ? 9.148 33.594 24.891 1 65.62 151 GLU B N 1
ATOM 5612 C CA . GLU B 1 151 ? 10.055 32.875 24 1 65.62 151 GLU B CA 1
ATOM 5613 C C . GLU B 1 151 ? 9.297 31.953 23.031 1 65.62 151 GLU B C 1
ATOM 5615 O O . GLU B 1 151 ? 9.68 31.812 21.875 1 65.62 151 GLU B O 1
ATOM 5620 N N . PHE B 1 152 ? 8.273 31.562 23.562 1 64.19 152 PHE B N 1
ATOM 5621 C CA . PHE B 1 152 ? 7.457 30.688 22.719 1 64.19 152 PHE B CA 1
ATOM 5622 C C . PHE B 1 152 ? 6.828 31.484 21.578 1 64.19 152 PHE B C 1
ATOM 5624 O O . PHE B 1 152 ? 6.828 31.016 20.438 1 64.19 152 PHE B O 1
ATOM 5631 N N . VAL B 1 153 ? 6.316 32.594 21.938 1 66.88 153 VAL B N 1
ATOM 5632 C CA . VAL B 1 153 ? 5.707 33.469 20.922 1 66.88 153 VAL B CA 1
ATOM 5633 C C . VAL B 1 153 ? 6.758 33.875 19.891 1 66.88 153 VAL B C 1
ATOM 5635 O O . VAL B 1 153 ? 6.469 33.906 18.688 1 66.88 153 VAL B O 1
ATOM 5638 N N . ALA B 1 154 ? 7.895 34.031 20.391 1 65.19 154 ALA B N 1
ATOM 5639 C CA . ALA B 1 154 ? 8.977 34.438 19.5 1 65.19 154 ALA B CA 1
ATOM 5640 C C . ALA B 1 154 ? 9.375 33.312 18.547 1 65.19 154 ALA B C 1
ATOM 5642 O O . ALA B 1 154 ? 9.844 33.531 17.438 1 65.19 154 ALA B O 1
ATOM 5643 N N . ARG B 1 155 ? 9.094 32.188 19.047 1 64.19 155 ARG B N 1
ATOM 5644 C CA . ARG B 1 155 ? 9.414 31.047 18.219 1 64.19 155 ARG B CA 1
ATOM 5645 C C . ARG B 1 155 ? 8.359 30.859 17.125 1 64.19 155 ARG B C 1
ATOM 5647 O O . ARG B 1 155 ? 8.656 30.328 16.047 1 64.19 155 ARG B O 1
ATOM 5654 N N . LEU B 1 156 ? 7.199 31.281 17.469 1 65 156 LEU B N 1
ATOM 5655 C CA . LEU B 1 156 ? 6.094 31.047 16.531 1 65 156 LEU B CA 1
ATOM 5656 C C . LEU B 1 156 ? 5.879 32.25 15.633 1 65 156 LEU B C 1
ATOM 5658 O O . LEU B 1 156 ? 5.109 32.188 14.672 1 65 156 LEU B O 1
ATOM 5662 N N . SER B 1 157 ? 6.566 33.25 15.992 1 67.5 157 SER B N 1
ATOM 5663 C CA . SER B 1 157 ? 6.363 34.5 15.25 1 67.5 157 SER B CA 1
ATOM 5664 C C . SER B 1 157 ? 7.688 35.219 15.016 1 67.5 157 SER B C 1
ATOM 5666 O O . SER B 1 157 ? 8.68 34.938 15.695 1 67.5 157 SER B O 1
ATOM 5668 N N . PRO B 1 158 ? 7.699 36.062 14 1 72.19 158 PRO B N 1
ATOM 5669 C CA . PRO B 1 158 ? 8.938 36.781 13.742 1 72.19 158 PRO B CA 1
ATOM 5670 C C . PRO B 1 158 ? 9.18 37.906 14.758 1 72.19 158 PRO B C 1
ATOM 5672 O O . PRO B 1 158 ? 10.203 38.594 14.688 1 72.19 158 PRO B O 1
ATOM 5675 N N . VAL B 1 159 ? 8.312 37.938 15.82 1 76.38 159 VAL B N 1
ATOM 5676 C CA . VAL B 1 159 ? 8.445 39.031 16.766 1 76.38 159 VAL B CA 1
ATOM 5677 C C . VAL B 1 159 ? 9.492 38.688 17.828 1 76.38 159 VAL B C 1
ATOM 5679 O O . VAL B 1 159 ? 9.461 37.594 18.391 1 76.38 159 VAL B O 1
ATOM 5682 N N . HIS B 1 160 ? 10.359 39.656 17.984 1 77.94 160 HIS B N 1
ATOM 5683 C CA . HIS B 1 160 ? 11.383 39.438 19 1 77.94 160 HIS B CA 1
ATOM 5684 C C . HIS B 1 160 ? 10.82 39.625 20.406 1 77.94 160 HIS B C 1
ATOM 5686 O O . HIS B 1 160 ? 9.961 40.5 20.609 1 77.94 160 HIS B O 1
ATOM 5692 N N . VAL B 1 161 ? 11.367 38.906 21.297 1 80.44 161 VAL B N 1
ATOM 5693 C CA . VAL B 1 161 ? 10.945 38.969 22.688 1 80.44 161 VAL B CA 1
ATOM 5694 C C . VAL B 1 161 ? 11.211 40.375 23.25 1 80.44 161 VAL B C 1
ATOM 5696 O O . VAL B 1 161 ? 10.406 40.906 24 1 80.44 161 VAL B O 1
ATOM 5699 N N . SER B 1 162 ? 12.32 40.906 22.781 1 82.94 162 SER B N 1
ATOM 5700 C CA . SER B 1 162 ? 12.719 42.219 23.281 1 82.94 162 SER B CA 1
ATOM 5701 C C . SER B 1 162 ? 11.688 43.281 22.906 1 82.94 162 SER B C 1
ATOM 5703 O O . SER B 1 162 ? 11.438 44.188 23.688 1 82.94 162 SER B O 1
ATOM 5705 N N . TYR B 1 163 ? 11.102 43.125 21.828 1 85.56 163 TYR B N 1
ATOM 5706 C CA . TYR B 1 163 ? 10.109 44.094 21.391 1 85.56 163 TYR B CA 1
ATOM 5707 C C . TYR B 1 163 ? 8.844 44 22.25 1 85.56 163 TYR B C 1
ATOM 5709 O O . TYR B 1 163 ? 8.258 45.031 22.609 1 85.56 163 TYR B O 1
ATOM 5717 N N . ILE B 1 164 ? 8.461 42.875 22.594 1 84.25 164 ILE B N 1
ATOM 5718 C CA . ILE B 1 164 ? 7.277 42.656 23.406 1 84.25 164 ILE B CA 1
ATOM 5719 C C . ILE B 1 164 ? 7.512 43.219 24.812 1 84.25 164 ILE B C 1
ATOM 5721 O O . ILE B 1 164 ? 6.617 43.844 25.391 1 84.25 164 ILE B O 1
ATOM 5725 N N . GLU B 1 165 ? 8.703 43.062 25.219 1 84.69 165 GLU B N 1
ATOM 5726 C CA . GLU B 1 165 ? 9.062 43.594 26.547 1 84.69 165 GLU B CA 1
ATOM 5727 C C . GLU B 1 165 ? 9.023 45.094 26.562 1 84.69 165 GLU B C 1
ATOM 5729 O O . GLU B 1 165 ? 8.547 45.719 27.531 1 84.69 165 GLU B O 1
ATOM 5734 N N . THR B 1 166 ? 9.57 45.594 25.547 1 87.31 166 THR B N 1
ATOM 5735 C CA . THR B 1 166 ? 9.578 47.062 25.438 1 87.31 166 THR B CA 1
ATOM 5736 C C . THR B 1 166 ? 8.156 47.594 25.391 1 87.31 166 THR B C 1
ATOM 5738 O O . THR B 1 166 ? 7.852 48.625 26.016 1 87.31 166 THR B O 1
ATOM 5741 N N . LEU B 1 167 ? 7.363 46.938 24.719 1 87.94 167 LEU B N 1
ATOM 5742 C CA . LEU B 1 167 ? 5.973 47.344 24.594 1 87.94 167 LEU B CA 1
ATOM 5743 C C . LEU B 1 167 ? 5.254 47.25 25.938 1 87.94 167 LEU B C 1
ATOM 5745 O O . LEU B 1 167 ? 4.48 48.125 26.297 1 87.94 167 LEU B O 1
ATOM 5749 N N . ALA B 1 168 ? 5.434 46.188 26.625 1 87.88 168 ALA B N 1
ATOM 5750 C CA . ALA B 1 168 ? 4.836 46 27.938 1 87.88 168 ALA B CA 1
ATOM 5751 C C . ALA B 1 168 ? 5.27 47.094 28.906 1 87.88 168 ALA B C 1
ATOM 5753 O O . ALA B 1 168 ? 4.445 47.625 29.656 1 87.88 168 ALA B O 1
ATOM 5754 N N . SER B 1 169 ? 6.539 47.344 28.828 1 87.5 169 SER B N 1
ATOM 5755 C CA . SER B 1 169 ? 7.082 48.344 29.719 1 87.5 169 SER B CA 1
ATOM 5756 C C . SER B 1 169 ? 6.5 49.719 29.406 1 87.5 169 SER B C 1
ATOM 5758 O O . SER B 1 169 ? 6.25 50.531 30.312 1 87.5 169 SER B O 1
ATOM 5760 N N . GLU B 1 170 ? 6.332 49.969 28.188 1 88 170 GLU B N 1
ATOM 5761 C CA . GLU B 1 170 ? 5.766 51.25 27.766 1 88 170 GLU B CA 1
ATOM 5762 C C . GLU B 1 170 ? 4.328 51.406 28.25 1 88 170 GLU B C 1
ATOM 5764 O O . GLU B 1 170 ? 3.941 52.469 28.75 1 88 170 GLU B O 1
ATOM 5769 N N . ILE B 1 171 ? 3.605 50.406 28.203 1 85.12 171 ILE B N 1
ATOM 5770 C CA . ILE B 1 171 ? 2.205 50.469 28.594 1 85.12 171 ILE B CA 1
ATOM 5771 C C . ILE B 1 171 ? 2.107 50.562 30.125 1 85.12 171 ILE B C 1
ATOM 5773 O O . ILE B 1 171 ? 1.323 51.344 30.656 1 85.12 171 ILE B O 1
ATOM 5777 N N . LEU B 1 172 ? 2.939 49.781 30.781 1 86.81 172 LEU B N 1
ATOM 5778 C CA . LEU B 1 172 ? 2.914 49.75 32.25 1 86.81 172 LEU B CA 1
ATOM 5779 C C . LEU B 1 172 ? 3.336 51.125 32.812 1 86.81 172 LEU B C 1
ATOM 5781 O O . LEU B 1 172 ? 2.877 51.5 33.875 1 86.81 172 LEU B O 1
ATOM 5785 N N . SER B 1 173 ? 4.195 51.719 32.031 1 87.25 173 SER B N 1
ATOM 5786 C CA . SER B 1 173 ? 4.668 53.031 32.5 1 87.25 173 SER B CA 1
ATOM 5787 C C . SER B 1 173 ? 3.568 54.062 32.438 1 87.25 173 SER B C 1
ATOM 5789 O O . SER B 1 173 ? 3.602 55.062 33.156 1 87.25 173 SER B O 1
ATOM 5791 N N . ARG B 1 174 ? 2.562 53.812 31.656 1 86.88 174 ARG B N 1
ATOM 5792 C CA . ARG B 1 174 ? 1.507 54.812 31.469 1 86.88 174 ARG B CA 1
ATOM 5793 C C . ARG B 1 174 ? 0.271 54.469 32.281 1 86.88 174 ARG B C 1
ATOM 5795 O O . ARG B 1 174 ? -0.66 55.25 32.406 1 86.88 174 ARG B O 1
ATOM 5802 N N . VAL B 1 175 ? 0.309 53.312 32.875 1 82.5 175 VAL B N 1
ATOM 5803 C CA . VAL B 1 175 ? -0.792 52.906 33.719 1 82.5 175 VAL B CA 1
ATOM 5804 C C . VAL B 1 175 ? -0.524 53.344 35.156 1 82.5 175 VAL B C 1
ATOM 5806 O O . VAL B 1 175 ? 0.586 53.156 35.656 1 82.5 175 VAL B O 1
ATOM 5809 N N . PRO B 1 176 ? -1.557 53.906 35.719 1 81.06 176 PRO B N 1
ATOM 5810 C CA . PRO B 1 176 ? -1.374 54.312 37.125 1 81.06 176 PRO B CA 1
ATOM 5811 C C . PRO B 1 176 ? -1.043 53.125 38.031 1 81.06 176 PRO B C 1
ATOM 5813 O O . PRO B 1 176 ? -1.646 52.062 37.906 1 81.06 176 PRO B O 1
ATOM 5816 N N . CYS B 1 177 ? -0.138 53.281 38.969 1 74.94 177 CYS B N 1
ATOM 5817 C CA . CYS B 1 177 ? 0.434 52.219 39.781 1 74.94 177 CYS B CA 1
ATOM 5818 C C . CYS B 1 177 ? -0.626 51.594 40.688 1 74.94 177 CYS B C 1
ATOM 5820 O O . CYS B 1 177 ? -0.518 50.438 41.062 1 74.94 177 CYS B O 1
ATOM 5822 N N . HIS B 1 178 ? -1.68 52.312 40.938 1 78.94 178 HIS B N 1
ATOM 5823 C CA . HIS B 1 178 ? -2.637 51.812 41.906 1 78.94 178 HIS B CA 1
ATOM 5824 C C . HIS B 1 178 ? -3.697 50.938 41.25 1 78.94 178 HIS B C 1
ATOM 5826 O O . HIS B 1 178 ? -4.473 50.25 41.938 1 78.94 178 HIS B O 1
ATOM 5832 N N . LYS B 1 179 ? -3.689 50.906 40.031 1 79.69 179 LYS B N 1
ATOM 5833 C CA . LYS B 1 179 ? -4.727 50.156 39.344 1 79.69 179 LYS B CA 1
ATOM 5834 C C . LYS B 1 179 ? -4.211 48.781 38.938 1 79.69 179 LYS B C 1
ATOM 5836 O O . LYS B 1 179 ? -3.279 48.656 38.125 1 79.69 179 LYS B O 1
ATOM 5841 N N . ARG B 1 180 ? -4.793 47.781 39.5 1 82.06 180 ARG B N 1
ATOM 5842 C CA . ARG B 1 180 ? -4.418 46.406 39.156 1 82.06 180 ARG B CA 1
ATOM 5843 C C . ARG B 1 180 ? -5.121 45.938 37.875 1 82.06 180 ARG B C 1
ATOM 5845 O O . ARG B 1 180 ? -4.531 45.25 37.062 1 82.06 180 ARG B O 1
ATOM 5852 N N . TYR B 1 181 ? -6.383 46.438 37.781 1 84.06 181 TYR B N 1
ATOM 5853 C CA . TYR B 1 181 ? -7.172 46.062 36.594 1 84.06 181 TYR B CA 1
ATOM 5854 C C . TYR B 1 181 ? -7.543 47.281 35.781 1 84.06 181 TYR B C 1
ATOM 5856 O O . TYR B 1 181 ? -7.98 48.312 36.344 1 84.06 181 TYR B O 1
ATOM 5864 N N . ILE B 1 182 ? -7.188 47.219 34.5 1 83.62 182 ILE B N 1
ATOM 5865 C CA . ILE B 1 182 ? -7.5 48.344 33.594 1 83.62 182 ILE B CA 1
ATOM 5866 C C . ILE B 1 182 ? -8.492 47.875 32.531 1 83.62 182 ILE B C 1
ATOM 5868 O O . ILE B 1 182 ? -8.211 46.969 31.781 1 83.62 182 ILE B O 1
ATOM 5872 N N . PRO B 1 183 ? -9.641 48.531 32.531 1 85.19 183 PRO B N 1
ATOM 5873 C CA . PRO B 1 183 ? -10.555 48.188 31.453 1 85.19 183 PRO B CA 1
ATOM 5874 C C . PRO B 1 183 ? -9.969 48.5 30.078 1 85.19 183 PRO B C 1
ATOM 5876 O O . PRO B 1 183 ? -9.273 49.5 29.906 1 85.19 183 PRO B O 1
ATOM 5879 N N . VAL B 1 184 ? -10.281 47.75 29.047 1 85.75 184 VAL B N 1
ATOM 5880 C CA . VAL B 1 184 ? -9.734 47.844 27.703 1 85.75 184 VAL B CA 1
ATOM 5881 C C . VAL B 1 184 ? -10.109 49.219 27.094 1 85.75 184 VAL B C 1
ATOM 5883 O O . VAL B 1 184 ? -9.336 49.781 26.328 1 85.75 184 VAL B O 1
ATOM 5886 N N . GLN B 1 185 ? -11.18 49.781 27.578 1 83.12 185 GLN B N 1
ATOM 5887 C CA . GLN B 1 185 ? -11.641 51.062 27.062 1 83.12 185 GLN B CA 1
ATOM 5888 C C . GLN B 1 185 ? -10.727 52.188 27.516 1 83.12 185 GLN B C 1
ATOM 5890 O O . GLN B 1 185 ? -10.586 53.188 26.828 1 83.12 185 GLN B O 1
ATOM 5895 N N . GLU B 1 186 ? -10.125 52 28.641 1 85.5 186 GLU B N 1
ATOM 5896 C CA . GLU B 1 186 ? -9.258 53.031 29.188 1 85.5 186 GLU B CA 1
ATOM 5897 C C . GLU B 1 186 ? -7.883 53 28.516 1 85.5 186 GLU B C 1
ATOM 5899 O O . GLU B 1 186 ? -7.141 53.969 28.578 1 85.5 186 GLU B O 1
ATOM 5904 N N . LEU B 1 187 ? -7.633 51.938 27.875 1 86.56 187 LEU B N 1
ATOM 5905 C CA . LEU B 1 187 ? -6.344 51.812 27.203 1 86.56 187 LEU B CA 1
ATOM 5906 C C . LEU B 1 187 ? -6.27 52.781 26.016 1 86.56 187 LEU B C 1
ATOM 5908 O O . LEU B 1 187 ? -5.184 53.188 25.625 1 86.56 187 LEU B O 1
ATOM 5912 N N . VAL B 1 188 ? -7.398 53.094 25.484 1 86 188 VAL B N 1
ATOM 5913 C CA . VAL B 1 188 ? -7.461 53.969 24.312 1 86 188 VAL B CA 1
ATOM 5914 C C . VAL B 1 188 ? -6.98 55.344 24.688 1 86 188 VAL B C 1
ATOM 5916 O O . VAL B 1 188 ? -6.426 56.062 23.844 1 86 188 VAL B O 1
ATOM 5919 N N . SER B 1 189 ? -7.078 55.594 25.984 1 84.62 189 SER B N 1
ATOM 5920 C CA . SER B 1 189 ? -6.758 56.938 26.438 1 84.62 189 SER B CA 1
ATOM 5921 C C . SER B 1 189 ? -5.277 57.062 26.797 1 84.62 189 SER B C 1
ATOM 5923 O O . SER B 1 189 ? -4.789 58.156 27.062 1 84.62 189 SER B O 1
ATOM 5925 N N . LEU B 1 190 ? -4.434 56 26.766 1 85.62 190 LEU B N 1
ATOM 5926 C CA . LEU B 1 190 ? -3.039 56 27.203 1 85.62 190 LEU B CA 1
ATOM 5927 C C . LEU B 1 190 ? -2.143 56.625 26.125 1 85.62 190 LEU B C 1
ATOM 5929 O O . LEU B 1 190 ? -0.936 56.781 26.328 1 85.62 190 LEU B O 1
ATOM 5933 N N . ASN B 1 191 ? -2.465 57.375 25.172 1 85.19 191 ASN B N 1
ATOM 5934 C CA . ASN B 1 191 ? -1.686 58 24.109 1 85.19 191 ASN B CA 1
ATOM 5935 C C . ASN B 1 191 ? -0.708 57 23.484 1 85.19 191 ASN B C 1
ATOM 5937 O O . ASN B 1 191 ? 0.456 57.344 23.25 1 85.19 191 ASN B O 1
ATOM 5941 N N . ILE B 1 192 ? -0.911 55.781 23.469 1 90.19 192 ILE B N 1
ATOM 5942 C CA . ILE B 1 192 ? -0.182 54.75 22.781 1 90.19 192 ILE B CA 1
ATOM 5943 C C . ILE B 1 192 ? -0.962 54.312 21.531 1 90.19 192 ILE B C 1
ATOM 5945 O O . ILE B 1 192 ? -2.186 54.156 21.578 1 90.19 192 ILE B O 1
ATOM 5949 N N . PRO B 1 193 ? -0.189 54.312 20.422 1 92.19 193 PRO B N 1
ATOM 5950 C CA . PRO B 1 193 ? -0.901 53.875 19.234 1 92.19 193 PRO B CA 1
ATOM 5951 C C . PRO B 1 193 ? -1.672 52.562 19.438 1 92.19 193 PRO B C 1
ATOM 5953 O O . PRO B 1 193 ? -1.158 51.625 20.062 1 92.19 193 PRO B O 1
ATOM 5956 N N . LEU B 1 194 ? -2.842 52.5 18.906 1 92.94 194 LEU B N 1
ATOM 5957 C CA . LEU B 1 194 ? -3.758 51.406 19.156 1 92.94 194 LEU B CA 1
ATOM 5958 C C . LEU B 1 194 ? -3.201 50.094 18.609 1 92.94 194 LEU B C 1
ATOM 5960 O O . LEU B 1 194 ? -3.473 49.031 19.156 1 92.94 194 LEU B O 1
ATOM 5964 N N . ASP B 1 195 ? -2.51 50.156 17.516 1 94.25 195 ASP B N 1
ATOM 5965 C CA . ASP B 1 195 ? -1.918 48.969 16.938 1 94.25 195 ASP B CA 1
ATOM 5966 C C . ASP B 1 195 ? -0.944 48.312 17.906 1 94.25 195 ASP B C 1
ATOM 5968 O O . ASP B 1 195 ? -0.915 47.062 18.031 1 94.25 195 ASP B O 1
ATOM 5972 N N . ARG B 1 196 ? -0.267 49.031 18.688 1 92.25 196 ARG B N 1
ATOM 5973 C CA . ARG B 1 196 ? 0.698 48.531 19.656 1 92.25 196 ARG B CA 1
ATOM 5974 C C . ARG B 1 196 ? -0.008 47.906 20.844 1 92.25 196 ARG B C 1
ATOM 5976 O O . ARG B 1 196 ? 0.431 46.875 21.375 1 92.25 196 ARG B O 1
ATOM 5983 N N . ILE B 1 197 ? -1.043 48.594 21.219 1 92.12 197 ILE B N 1
ATOM 5984 C CA . ILE B 1 197 ? -1.831 48.062 22.328 1 92.12 197 ILE B CA 1
ATOM 5985 C C . ILE B 1 197 ? -2.424 46.719 21.922 1 92.12 197 ILE B C 1
ATOM 5987 O O . ILE B 1 197 ? -2.371 45.75 22.688 1 92.12 197 ILE B O 1
ATOM 5991 N N . CYS B 1 198 ? -2.922 46.719 20.75 1 93.56 198 CYS B N 1
ATOM 5992 C CA . CYS B 1 198 ? -3.539 45.5 20.266 1 93.56 198 CYS B CA 1
ATOM 5993 C C . CYS B 1 198 ? -2.506 44.375 20.141 1 93.56 198 CYS B C 1
ATOM 5995 O O . CYS B 1 198 ? -2.805 43.219 20.391 1 93.56 198 CYS B O 1
ATOM 5997 N N . LEU B 1 199 ? -1.356 44.688 19.703 1 92.56 199 LEU B N 1
ATOM 5998 C CA . LEU B 1 199 ? -0.277 43.719 19.594 1 92.56 199 LEU B CA 1
ATOM 5999 C C . LEU B 1 199 ? 0.047 43.125 20.969 1 92.56 199 LEU B C 1
ATOM 6001 O O . LEU B 1 199 ? 0.184 41.906 21.109 1 92.56 199 LEU B O 1
ATOM 6005 N N . LEU B 1 200 ? 0.128 43.938 21.906 1 89.62 200 LEU B N 1
ATOM 6006 C CA . LEU B 1 200 ? 0.433 43.469 23.25 1 89.62 200 LEU B CA 1
ATOM 6007 C C . LEU B 1 200 ? -0.676 42.562 23.781 1 89.62 200 LEU B C 1
ATOM 6009 O O . LEU B 1 200 ? -0.402 41.5 24.359 1 89.62 200 LEU B O 1
ATOM 6013 N N . LEU B 1 201 ? -1.875 42.969 23.609 1 90.19 201 LEU B N 1
ATOM 6014 C CA . LEU B 1 201 ? -3.002 42.188 24.078 1 90.19 201 LEU B CA 1
ATOM 6015 C C . LEU B 1 201 ? -3.023 40.812 23.406 1 90.19 201 LEU B C 1
ATOM 6017 O O . LEU B 1 201 ? -3.279 39.812 24.078 1 90.19 201 LEU B O 1
ATOM 6021 N N . SER B 1 202 ? -2.76 40.812 22.141 1 90.69 202 SER B N 1
ATOM 6022 C CA . SER B 1 202 ? -2.717 39.562 21.422 1 90.69 202 SER B CA 1
ATOM 6023 C C . SER B 1 202 ? -1.57 38.688 21.906 1 90.69 202 SER B C 1
ATOM 6025 O O . SER B 1 202 ? -1.726 37.469 22.047 1 90.69 202 SER B O 1
ATOM 6027 N N . ALA B 1 203 ? -0.492 39.281 22.109 1 88.12 203 ALA B N 1
ATOM 6028 C CA . ALA B 1 203 ? 0.662 38.531 22.625 1 88.12 203 ALA B CA 1
ATOM 6029 C C . ALA B 1 203 ? 0.37 37.969 24 1 88.12 203 ALA B C 1
ATOM 6031 O O . ALA B 1 203 ? 0.748 36.812 24.297 1 88.12 203 ALA B O 1
ATOM 6032 N N . LEU B 1 204 ? -0.302 38.688 24.812 1 85.31 204 LEU B N 1
ATOM 6033 C CA . LEU B 1 204 ? -0.662 38.25 26.141 1 85.31 204 LEU B CA 1
ATOM 6034 C C . LEU B 1 204 ? -1.632 37.062 26.078 1 85.31 204 LEU B C 1
ATOM 6036 O O . LEU B 1 204 ? -1.497 36.094 26.828 1 85.31 204 LEU B O 1
ATOM 6040 N N . GLY B 1 205 ? -2.572 37.281 25.219 1 84.31 205 GLY B N 1
ATOM 6041 C CA . GLY B 1 205 ? -3.49 36.156 25.031 1 84.31 205 GLY B CA 1
ATOM 6042 C C . GLY B 1 205 ? -2.789 34.844 24.688 1 84.31 205 GLY B C 1
ATOM 6043 O O . GLY B 1 205 ? -3.125 33.812 25.219 1 84.31 205 GLY B O 1
ATOM 6044 N N . LEU B 1 206 ? -1.824 34.906 23.844 1 81.94 206 LEU B N 1
ATOM 6045 C CA . LEU B 1 206 ? -1.099 33.719 23.391 1 81.94 206 LEU B CA 1
ATOM 6046 C C . LEU B 1 206 ? -0.188 33.188 24.5 1 81.94 206 LEU B C 1
ATOM 6048 O O . LEU B 1 206 ? -0.068 31.984 24.672 1 81.94 206 LEU B O 1
ATOM 6052 N N . CYS B 1 207 ? 0.434 34.031 25.156 1 78.88 207 CYS B N 1
ATOM 6053 C CA . CYS B 1 207 ? 1.362 33.656 26.219 1 78.88 207 CYS B CA 1
ATOM 6054 C C . CYS B 1 207 ? 0.635 32.938 27.344 1 78.88 207 CYS B C 1
ATOM 6056 O O . CYS B 1 207 ? 1.21 32.062 28 1 78.88 207 CYS B O 1
ATOM 6058 N N . CYS B 1 208 ? -0.591 33.219 27.484 1 78.19 208 CYS B N 1
ATOM 6059 C CA . CYS B 1 208 ? -1.364 32.625 28.578 1 78.19 208 CYS B CA 1
ATOM 6060 C C . CYS B 1 208 ? -1.833 31.219 28.219 1 78.19 208 CYS B C 1
ATOM 6062 O O . CYS B 1 208 ? -2.213 30.453 29.094 1 78.19 208 CYS B O 1
ATOM 6064 N N . ILE B 1 209 ? -1.79 30.938 27.031 1 73.12 209 ILE B N 1
ATOM 6065 C CA . ILE B 1 209 ? -2.305 29.625 26.625 1 73.12 209 ILE B CA 1
ATOM 6066 C C . ILE B 1 209 ? -1.143 28.688 26.297 1 73.12 209 ILE B C 1
ATOM 6068 O O . ILE B 1 209 ? -1.274 27.469 26.391 1 73.12 209 ILE B O 1
ATOM 6072 N N . TYR B 1 210 ? -0.137 29.203 25.844 1 63.34 210 TYR B N 1
ATOM 6073 C CA . TYR B 1 210 ? 1.01 28.375 25.484 1 63.34 210 TYR B CA 1
ATOM 6074 C C . TYR B 1 210 ? 2.096 28.469 26.562 1 63.34 210 TYR B C 1
ATOM 6076 O O . TYR B 1 210 ? 2.348 29.547 27.094 1 63.34 210 TYR B O 1
ATOM 6084 N N . PRO B 1 211 ? 2.834 27.469 26.844 1 60.5 211 PRO B N 1
ATOM 6085 C CA . PRO B 1 211 ? 2.688 26.078 26.438 1 60.5 211 PRO B CA 1
ATOM 6086 C C . PRO B 1 211 ? 1.604 25.344 27.234 1 60.5 211 PRO B C 1
ATOM 6088 O O . PRO B 1 211 ? 1.058 24.344 26.75 1 60.5 211 PRO B O 1
ATOM 6091 N N . LYS B 1 212 ? 1.385 25.859 28.438 1 61.66 212 LYS B N 1
ATOM 6092 C CA . LYS B 1 212 ? 0.3 25.375 29.281 1 61.66 212 LYS B CA 1
ATOM 6093 C C . LYS B 1 212 ? -0.594 26.516 29.734 1 61.66 212 LYS B C 1
ATOM 6095 O O . LYS B 1 212 ? -0.128 27.656 29.906 1 61.66 212 LYS B O 1
ATOM 6100 N N . GLN B 1 213 ? -1.837 26.25 29.703 1 64.81 213 GLN B N 1
ATOM 6101 C CA . GLN B 1 213 ? -2.75 27.297 30.125 1 64.81 213 GLN B CA 1
ATOM 6102 C C . GLN B 1 213 ? -2.43 27.766 31.547 1 64.81 213 GLN B C 1
ATOM 6104 O O . GLN B 1 213 ? -2.475 26.984 32.5 1 64.81 213 GLN B O 1
ATOM 6109 N N . THR B 1 214 ? -1.908 28.938 31.547 1 61.28 214 THR B N 1
ATOM 6110 C CA . THR B 1 214 ? -1.49 29.469 32.844 1 61.28 214 THR B CA 1
ATOM 6111 C C . THR B 1 214 ? -2.529 30.438 33.375 1 61.28 214 THR B C 1
ATOM 6113 O O . THR B 1 214 ? -2.607 30.656 34.594 1 61.28 214 THR B O 1
ATOM 6116 N N . ASP B 1 215 ? -3.215 31.016 32.438 1 63.38 215 ASP B N 1
ATOM 6117 C CA . ASP B 1 215 ? -4.109 32.094 32.875 1 63.38 215 ASP B CA 1
ATOM 6118 C C . ASP B 1 215 ? -5.492 31.938 32.25 1 63.38 215 ASP B C 1
ATOM 6120 O O . ASP B 1 215 ? -5.613 31.734 31.047 1 63.38 215 ASP B O 1
ATOM 6124 N N . LYS B 1 216 ? -6.41 32 33.125 1 66.12 216 LYS B N 1
ATOM 6125 C CA . LYS B 1 216 ? -7.797 31.844 32.719 1 66.12 216 LYS B CA 1
ATOM 6126 C C . LYS B 1 216 ? -8.273 33.062 31.922 1 66.12 216 LYS B C 1
ATOM 6128 O O . LYS B 1 216 ? -9.281 33 31.219 1 66.12 216 LYS B O 1
ATOM 6133 N N . ASN B 1 217 ? -7.379 34.125 32 1 74.12 217 ASN B N 1
ATOM 6134 C CA . ASN B 1 217 ? -7.84 35.344 31.344 1 74.12 217 ASN B CA 1
ATOM 6135 C C . ASN B 1 217 ? -7.348 35.438 29.906 1 74.12 217 ASN B C 1
ATOM 6137 O O . ASN B 1 217 ? -7.41 36.5 29.297 1 74.12 217 ASN B O 1
ATOM 6141 N N . ALA B 1 218 ? -6.816 34.5 29.391 1 80.06 218 ALA B N 1
ATOM 6142 C CA . ALA B 1 218 ? -6.281 34.5 28.031 1 80.06 218 ALA B CA 1
ATOM 6143 C C . ALA B 1 218 ? -7.328 34.969 27.031 1 80.06 218 ALA B C 1
ATOM 6145 O O . ALA B 1 218 ? -7.023 35.781 26.141 1 80.06 218 ALA B O 1
ATOM 6146 N N . SER B 1 219 ? -8.508 34.625 27.297 1 81.88 219 SER B N 1
ATOM 6147 C CA . SER B 1 219 ? -9.586 34.969 26.375 1 81.88 219 SER B CA 1
ATOM 6148 C C . SER B 1 219 ? -9.922 36.438 26.469 1 81.88 219 SER B C 1
ATOM 6150 O O . SER B 1 219 ? -10.32 37.062 25.469 1 81.88 219 SER B O 1
ATOM 6152 N N . THR B 1 220 ? -9.664 36.969 27.609 1 83.25 220 THR B N 1
ATOM 6153 C CA . THR B 1 220 ? -9.969 38.375 27.812 1 83.25 220 THR B CA 1
ATOM 6154 C C . THR B 1 220 ? -9.008 39.25 27.016 1 83.25 220 THR B C 1
ATOM 6156 O O . THR B 1 220 ? -9.422 40.219 26.406 1 83.25 220 THR B O 1
ATOM 6159 N N . TYR B 1 221 ? -7.816 38.906 27.031 1 86.12 221 TYR B N 1
ATOM 6160 C CA . TYR B 1 221 ? -6.828 39.656 26.266 1 86.12 221 TYR B CA 1
ATOM 6161 C C . TYR B 1 221 ? -7.094 39.562 24.781 1 86.12 221 TYR B C 1
ATOM 6163 O O . TYR B 1 221 ? -7.039 40.594 24.062 1 86.12 221 TYR B O 1
ATOM 6171 N N . PHE B 1 222 ? -7.41 38.438 24.344 1 87.69 222 PHE B N 1
ATOM 6172 C CA . PHE B 1 222 ? -7.727 38.25 22.938 1 87.69 222 PHE B CA 1
ATOM 6173 C C . PHE B 1 222 ? -8.953 39.062 22.531 1 87.69 222 PHE B C 1
ATOM 6175 O O . PHE B 1 222 ? -8.914 39.781 21.531 1 87.69 222 PHE B O 1
ATOM 6182 N N . LEU B 1 223 ? -9.961 39 23.359 1 85.56 223 LEU B N 1
ATOM 6183 C CA . LEU B 1 223 ? -11.195 39.719 23.062 1 85.56 223 LEU B CA 1
ATOM 6184 C C . LEU B 1 223 ? -10.992 41.219 23.141 1 85.56 223 LEU B C 1
ATOM 6186 O O . LEU B 1 223 ? -11.609 41.969 22.375 1 85.56 223 LEU B O 1
ATOM 6190 N N . GLY B 1 224 ? -10.148 41.562 24.062 1 87.19 224 GLY B N 1
ATOM 6191 C CA . GLY B 1 224 ? -9.82 42.969 24.141 1 87.19 224 GLY B CA 1
ATOM 6192 C C . GLY B 1 224 ? -9.172 43.5 22.891 1 87.19 224 GLY B C 1
ATOM 6193 O O . GLY B 1 224 ? -9.539 44.562 22.406 1 87.19 224 GLY B O 1
ATOM 6194 N N . SER B 1 225 ? -8.242 42.75 22.359 1 91.25 225 SER B N 1
ATOM 6195 C CA . SER B 1 225 ? -7.586 43.156 21.125 1 91.25 225 SER B CA 1
ATOM 6196 C C . SER B 1 225 ? -8.578 43.219 19.969 1 91.25 225 SER B C 1
ATOM 6198 O O . SER B 1 225 ? -8.578 44.156 19.188 1 91.25 225 SER B O 1
ATOM 6200 N N . ARG B 1 226 ? -9.43 42.281 19.828 1 88.94 226 ARG B N 1
ATOM 6201 C CA . ARG B 1 226 ? -10.414 42.219 18.75 1 88.94 226 ARG B CA 1
ATOM 6202 C C . ARG B 1 226 ? -11.414 43.344 18.875 1 88.94 226 ARG B C 1
ATOM 6204 O O . ARG B 1 226 ? -11.867 43.906 17.875 1 88.94 226 ARG B O 1
ATOM 6211 N N . TYR B 1 227 ? -11.773 43.594 20.125 1 85.88 227 TYR B N 1
ATOM 6212 C CA . TYR B 1 227 ? -12.719 44.656 20.391 1 85.88 227 TYR B CA 1
ATOM 6213 C C . TYR B 1 227 ? -12.172 46 19.938 1 85.88 227 TYR B C 1
ATOM 6215 O O . TYR B 1 227 ? -12.859 46.781 19.281 1 85.88 227 TYR B O 1
ATOM 6223 N N . LEU B 1 228 ? -10.977 46.281 20.328 1 90.06 228 LEU B N 1
ATOM 6224 C CA . LEU B 1 228 ? -10.359 47.562 19.984 1 90.06 228 LEU B CA 1
ATOM 6225 C C . LEU B 1 228 ? -10.25 47.719 18.469 1 90.06 228 LEU B C 1
ATOM 6227 O O . LEU B 1 228 ? -10.492 48.812 17.938 1 90.06 228 LEU B O 1
ATOM 6231 N N . LEU B 1 229 ? -9.984 46.656 17.797 1 90.31 229 LEU B N 1
ATOM 6232 C CA . LEU B 1 229 ? -9.781 46.719 16.344 1 90.31 229 LEU B CA 1
ATOM 6233 C C . LEU B 1 229 ? -11.117 46.812 15.617 1 90.31 229 LEU B C 1
ATOM 6235 O O . LEU B 1 229 ? -11.18 47.281 14.484 1 90.31 229 LEU B O 1
ATOM 6239 N N . LYS B 1 230 ? -12.102 46.312 16.234 1 86.69 230 LYS B N 1
ATOM 6240 C CA . LYS B 1 230 ? -13.438 46.375 15.633 1 86.69 230 LYS B CA 1
ATOM 6241 C C . LYS B 1 230 ? -14.039 47.781 15.781 1 86.69 230 LYS B C 1
ATOM 6243 O O . LYS B 1 230 ? -14.773 48.25 14.906 1 86.69 230 LYS B O 1
ATOM 6248 N N . HIS B 1 231 ? -13.672 48.438 16.844 1 85.69 231 HIS B N 1
ATOM 6249 C CA . HIS B 1 231 ? -14.375 49.656 17.188 1 85.69 231 HIS B CA 1
ATOM 6250 C C . HIS B 1 231 ? -13.531 50.875 16.859 1 85.69 231 HIS B C 1
ATOM 6252 O O . HIS B 1 231 ? -14.047 52 16.844 1 85.69 231 HIS B O 1
ATOM 6258 N N . HIS B 1 232 ? -12.297 50.625 16.594 1 89.12 232 HIS B N 1
ATOM 6259 C CA . HIS B 1 232 ? -11.43 51.75 16.266 1 89.12 232 HIS B CA 1
ATOM 6260 C C . HIS B 1 232 ? -10.688 51.531 14.961 1 89.12 232 HIS B C 1
ATOM 6262 O O . HIS B 1 232 ? -10.188 50.438 14.703 1 89.12 232 HIS B O 1
ATOM 6268 N N . ALA B 1 233 ? -10.781 52.531 14.102 1 86 233 ALA B N 1
ATOM 6269 C CA . ALA B 1 233 ? -10.023 52.438 12.852 1 86 233 ALA B CA 1
ATOM 6270 C C . ALA B 1 233 ? -8.531 52.594 13.102 1 86 233 ALA B C 1
ATOM 6272 O O . ALA B 1 233 ? -8.109 53.562 13.766 1 86 233 ALA B O 1
ATOM 6273 N N . VAL B 1 234 ? -7.832 51.656 12.703 1 91 234 VAL B N 1
ATOM 6274 C CA . VAL B 1 234 ? -6.383 51.688 12.852 1 91 234 VAL B CA 1
ATOM 6275 C C . VAL B 1 234 ? -5.719 51.625 11.477 1 91 234 VAL B C 1
ATOM 6277 O O . VAL B 1 234 ? -6.125 50.844 10.617 1 91 234 VAL B O 1
ATOM 6280 N N . LYS B 1 235 ? -4.793 52.531 11.266 1 92.88 235 LYS B N 1
ATOM 6281 C CA . LYS B 1 235 ? -4.047 52.531 10.016 1 92.88 235 LYS B CA 1
ATOM 6282 C C . LYS B 1 235 ? -3.17 51.281 9.906 1 92.88 235 LYS B C 1
ATOM 6284 O O . LYS B 1 235 ? -2.641 50.812 10.906 1 92.88 235 LYS B O 1
ATOM 6289 N N . PRO B 1 236 ? -3.061 50.875 8.625 1 94.5 236 PRO B N 1
ATOM 6290 C CA . PRO B 1 236 ? -2.205 49.688 8.43 1 94.5 236 PRO B CA 1
ATOM 6291 C C . PRO B 1 236 ? -0.77 49.938 8.898 1 94.5 236 PRO B C 1
ATOM 6293 O O . PRO B 1 236 ? -0.173 50.969 8.578 1 94.5 236 PRO B O 1
ATOM 6296 N N . SER B 1 237 ? -0.341 49.062 9.727 1 95.25 237 SER B N 1
ATOM 6297 C CA . SER B 1 237 ? 1.022 49.062 10.25 1 95.25 237 SER B CA 1
ATOM 6298 C C . SER B 1 237 ? 1.554 47.656 10.453 1 95.25 237 SER B C 1
ATOM 6300 O O . SER B 1 237 ? 0.787 46.688 10.438 1 95.25 237 SER B O 1
ATOM 6302 N N . LEU B 1 238 ? 2.814 47.625 10.578 1 93.44 238 LEU B N 1
ATOM 6303 C CA . LEU B 1 238 ? 3.422 46.312 10.82 1 93.44 238 LEU B CA 1
ATOM 6304 C C . LEU B 1 238 ? 2.93 45.719 12.133 1 93.44 238 LEU B C 1
ATOM 6306 O O . LEU B 1 238 ? 2.686 44.5 12.227 1 93.44 238 LEU B O 1
ATOM 6310 N N . ASP B 1 239 ? 2.797 46.5 13.109 1 93.56 239 ASP B N 1
ATOM 6311 C CA . ASP B 1 239 ? 2.309 46.062 14.414 1 93.56 239 ASP B CA 1
ATOM 6312 C C . ASP B 1 239 ? 0.881 45.531 14.312 1 93.56 239 ASP B C 1
ATOM 6314 O O . ASP B 1 239 ? 0.535 44.562 14.969 1 93.56 239 ASP B O 1
ATOM 6318 N N . LEU B 1 240 ? 0.138 46.219 13.539 1 95.56 240 LEU B N 1
ATOM 6319 C CA . LEU B 1 240 ? -1.228 45.781 13.328 1 95.56 240 LEU B CA 1
ATOM 6320 C C . LEU B 1 240 ? -1.238 44.406 12.648 1 95.56 240 LEU B C 1
ATOM 6322 O O . LEU B 1 240 ? -2.021 43.531 13.016 1 95.56 240 LEU B O 1
ATOM 6326 N N . CYS B 1 241 ? -0.415 44.281 11.656 1 95.38 241 CYS B N 1
ATOM 6327 C CA . CYS B 1 241 ? -0.301 43 10.953 1 95.38 241 CYS B CA 1
ATOM 6328 C C . CYS B 1 241 ? 0.078 41.875 11.906 1 95.38 241 CYS B C 1
ATOM 6330 O O . CYS B 1 241 ? -0.513 40.781 11.859 1 95.38 241 CYS B O 1
ATOM 6332 N N . ILE B 1 242 ? 0.982 42.125 12.734 1 93 242 ILE B N 1
ATOM 6333 C CA . ILE B 1 242 ? 1.446 41.125 13.703 1 93 242 ILE B CA 1
ATOM 6334 C C . ILE B 1 242 ? 0.327 40.812 14.695 1 93 242 ILE B C 1
ATOM 6336 O O . ILE B 1 242 ? 0.157 39.656 15.102 1 93 242 ILE B O 1
ATOM 6340 N N . ALA B 1 243 ? -0.351 41.812 15.109 1 93.5 243 ALA B N 1
ATOM 6341 C CA . ALA B 1 243 ? -1.461 41.594 16.031 1 93.5 243 ALA B CA 1
ATOM 6342 C C . ALA B 1 243 ? -2.477 40.625 15.461 1 93.5 243 ALA B C 1
ATOM 6344 O O . ALA B 1 243 ? -2.9 39.688 16.141 1 93.5 243 ALA B O 1
ATOM 6345 N N . PHE B 1 244 ? -2.805 40.844 14.188 1 93.25 244 PHE B N 1
ATOM 6346 C CA . PHE B 1 244 ? -3.74 39.938 13.531 1 93.25 244 PHE B CA 1
ATOM 6347 C C . PHE B 1 244 ? -3.156 38.562 13.43 1 93.25 244 PHE B C 1
ATOM 6349 O O . PHE B 1 244 ? -3.871 37.562 13.609 1 93.25 244 PHE B O 1
ATOM 6356 N N . TYR B 1 245 ? -1.966 38.438 13.125 1 91.94 245 TYR B N 1
ATOM 6357 C CA . TYR B 1 245 ? -1.294 37.156 13.023 1 91.94 245 TYR B CA 1
ATOM 6358 C C . TYR B 1 245 ? -1.328 36.406 14.352 1 91.94 245 TYR B C 1
ATOM 6360 O O . TYR B 1 245 ? -1.617 35.219 14.398 1 91.94 245 TYR B O 1
ATOM 6368 N N . LEU B 1 246 ? -1.033 37.125 15.406 1 88.81 246 LEU B N 1
ATOM 6369 C CA . LEU B 1 246 ? -1.052 36.5 16.719 1 88.81 246 LEU B CA 1
ATOM 6370 C C . LEU B 1 246 ? -2.469 36.094 17.109 1 88.81 246 LEU B C 1
ATOM 6372 O O . LEU B 1 246 ? -2.662 35.094 17.797 1 88.81 246 LEU B O 1
ATOM 6376 N N . GLN B 1 247 ? -3.436 36.938 16.703 1 88.94 247 GLN B N 1
ATOM 6377 C CA . GLN B 1 247 ? -4.828 36.531 16.922 1 88.94 247 GLN B CA 1
ATOM 6378 C C . GLN B 1 247 ? -5.152 35.219 16.234 1 88.94 247 GLN B C 1
ATOM 6380 O O . GLN B 1 247 ? -5.879 34.406 16.766 1 88.94 247 GLN B O 1
ATOM 6385 N N . HIS B 1 248 ? -4.633 35.062 15.039 1 86.88 248 HIS B N 1
ATOM 6386 C CA . HIS B 1 248 ? -4.836 33.844 14.289 1 86.88 248 HIS B CA 1
ATOM 6387 C C . HIS B 1 248 ? -4.238 32.656 15.031 1 86.88 248 HIS B C 1
ATOM 6389 O O . HIS B 1 248 ? -4.867 31.594 15.117 1 86.88 248 HIS B O 1
ATOM 6395 N N . LEU B 1 249 ? -3.053 32.812 15.539 1 80.38 249 LEU B N 1
ATOM 6396 C CA . LEU B 1 249 ? -2.396 31.719 16.266 1 80.38 249 LEU B CA 1
ATOM 6397 C C . LEU B 1 249 ? -3.197 31.328 17.5 1 80.38 249 LEU B C 1
ATOM 6399 O O . LEU B 1 249 ? -3.283 30.156 17.844 1 80.38 249 LEU B O 1
ATOM 6403 N N . TYR B 1 250 ? -3.689 32.375 18.156 1 79.5 250 TYR B N 1
ATOM 6404 C CA . TYR B 1 250 ? -4.535 32.125 19.328 1 79.5 250 TYR B CA 1
ATOM 6405 C C . TYR B 1 250 ? -5.762 31.312 18.953 1 79.5 250 TYR B C 1
ATOM 6407 O O . TYR B 1 250 ? -6.117 30.359 19.656 1 79.5 250 TYR B O 1
ATOM 6415 N N . LEU B 1 251 ? -6.383 31.703 17.844 1 77.56 251 LEU B N 1
ATOM 6416 C CA . LEU B 1 251 ? -7.594 31.031 17.391 1 77.56 251 LEU B CA 1
ATOM 6417 C C . LEU B 1 251 ? -7.285 29.594 16.969 1 77.56 251 LEU B C 1
ATOM 6419 O O . LEU B 1 251 ? -8.117 28.703 17.125 1 77.56 251 LEU B O 1
ATOM 6423 N N . LEU B 1 252 ? -6.195 29.438 16.438 1 70.75 252 LEU B N 1
ATOM 6424 C CA . LEU B 1 252 ? -5.797 28.094 16 1 70.75 252 LEU B CA 1
ATOM 6425 C C . LEU B 1 252 ? -5.762 27.141 17.188 1 70.75 252 LEU B C 1
ATOM 6427 O O . LEU B 1 252 ? -6.07 25.953 17.047 1 70.75 252 LEU B O 1
ATOM 6431 N N . LYS B 1 253 ? -5.426 27.625 18.312 1 66.56 253 LYS B N 1
ATOM 6432 C CA . LYS B 1 253 ? -5.297 26.766 19.5 1 66.56 253 LYS B CA 1
ATOM 6433 C C . LYS B 1 253 ? -6.633 26.625 20.219 1 66.56 253 LYS B C 1
ATOM 6435 O O . LYS B 1 253 ? -6.93 25.578 20.781 1 66.56 253 LYS B O 1
ATOM 6440 N N . THR B 1 254 ? -7.336 27.703 20.375 1 64.19 254 THR B N 1
ATOM 6441 C CA . THR B 1 254 ? -8.492 27.719 21.266 1 64.19 254 THR B CA 1
ATOM 6442 C C . THR B 1 254 ? -9.789 27.562 20.469 1 64.19 254 THR B C 1
ATOM 6444 O O . THR B 1 254 ? -10.828 27.219 21.016 1 64.19 254 THR B O 1
ATOM 6447 N N . GLY B 1 255 ? -9.867 28.016 19.281 1 56.72 255 GLY B N 1
ATOM 6448 C CA . GLY B 1 255 ? -11.109 28.25 18.562 1 56.72 255 GLY B CA 1
ATOM 6449 C C . GLY B 1 255 ? -11.68 27 17.922 1 56.72 255 GLY B C 1
ATOM 6450 O O . GLY B 1 255 ? -10.953 26.031 17.672 1 56.72 255 GLY B O 1
ATOM 6451 N N . PRO B 1 256 ? -13.016 27 18.312 1 48.22 256 PRO B N 1
ATOM 6452 C CA . PRO B 1 256 ? -13.719 25.859 17.75 1 48.22 256 PRO B CA 1
ATOM 6453 C C . PRO B 1 256 ? -13.352 25.609 16.281 1 48.22 256 PRO B C 1
ATOM 6455 O O . PRO B 1 256 ? -13.156 24.453 15.875 1 48.22 256 PRO B O 1
ATOM 6458 N N . ASP B 1 257 ? -14.102 26.5 15.32 1 48.53 257 ASP B N 1
ATOM 6459 C CA . ASP B 1 257 ? -14.125 26.172 13.891 1 48.53 257 ASP B CA 1
ATOM 6460 C C . ASP B 1 257 ? -12.93 26.797 13.172 1 48.53 257 ASP B C 1
ATOM 6462 O O . ASP B 1 257 ? -12.648 27.984 13.336 1 48.53 257 ASP B O 1
ATOM 6466 N N . ASN B 1 258 ? -11.875 26.078 13.008 1 50.94 258 ASN B N 1
ATOM 6467 C CA . ASN B 1 258 ? -10.797 26.312 12.047 1 50.94 258 ASN B CA 1
ATOM 6468 C C . ASN B 1 258 ? -11.234 27.25 10.93 1 50.94 258 ASN B C 1
ATOM 6470 O O . ASN B 1 258 ? -10.477 27.5 9.984 1 50.94 258 ASN B O 1
ATOM 6474 N N . GLN B 1 259 ? -12.57 27.703 11.047 1 54.06 259 GLN B N 1
ATOM 6475 C CA . GLN B 1 259 ? -13.039 28.469 9.898 1 54.06 259 GLN B CA 1
ATOM 6476 C C . GLN B 1 259 ? -12.75 29.953 10.086 1 54.06 259 GLN B C 1
ATOM 6478 O O . GLN B 1 259 ? -12.844 30.734 9.133 1 54.06 259 GLN B O 1
ATOM 6483 N N . ASP B 1 260 ? -12.469 30.281 11.359 1 60.81 260 ASP B N 1
ATOM 6484 C CA . ASP B 1 260 ? -12.281 31.719 11.406 1 60.81 260 ASP B CA 1
ATOM 6485 C C . ASP B 1 260 ? -10.922 32.125 10.828 1 60.81 260 ASP B C 1
ATOM 6487 O O . ASP B 1 260 ? -9.898 32.031 11.508 1 60.81 260 ASP B O 1
ATOM 6491 N N . THR B 1 261 ? -10.992 32.312 9.594 1 76.06 261 THR B N 1
ATOM 6492 C CA . THR B 1 261 ? -9.805 32.75 8.859 1 76.06 261 THR B CA 1
ATOM 6493 C C . THR B 1 261 ? -9.766 34.281 8.758 1 76.06 261 THR B C 1
ATOM 6495 O O . THR B 1 261 ? -8.977 34.844 7.992 1 76.06 261 THR B O 1
ATOM 6498 N N . THR B 1 262 ? -10.617 34.875 9.586 1 84.62 262 THR B N 1
ATOM 6499 C CA . THR B 1 262 ? -10.742 36.312 9.453 1 84.62 262 THR B CA 1
ATOM 6500 C C . THR B 1 262 ? -9.461 37 9.891 1 84.62 262 THR B C 1
ATOM 6502 O O . THR B 1 262 ? -9 37.938 9.234 1 84.62 262 THR B O 1
ATOM 6505 N N . ALA B 1 263 ? -8.945 36.531 11.039 1 89.75 263 ALA B N 1
ATOM 6506 C CA . ALA B 1 263 ? -7.73 37.156 11.539 1 89.75 263 ALA B CA 1
ATOM 6507 C C . ALA B 1 263 ? -6.582 37 10.547 1 89.75 263 ALA B C 1
ATOM 6509 O O . ALA B 1 263 ? -5.828 37.938 10.312 1 89.75 263 ALA B O 1
ATOM 6510 N N . LEU B 1 264 ? -6.547 35.875 9.969 1 91.5 264 LEU B N 1
ATOM 6511 C CA . LEU B 1 264 ? -5.492 35.656 8.992 1 91.5 264 LEU B CA 1
ATOM 6512 C C . LEU B 1 264 ? -5.711 36.5 7.738 1 91.5 264 LEU B C 1
ATOM 6514 O O . LEU B 1 264 ? -4.762 37.062 7.195 1 91.5 264 LEU B O 1
ATOM 6518 N N . ALA B 1 265 ? -6.922 36.594 7.289 1 93.19 265 ALA B N 1
ATOM 6519 C CA . ALA B 1 265 ? -7.25 37.375 6.117 1 93.19 265 ALA B CA 1
ATOM 6520 C C . ALA B 1 265 ? -6.91 38.844 6.352 1 93.19 265 ALA B C 1
ATOM 6522 O O . ALA B 1 265 ? -6.371 39.531 5.469 1 93.19 265 ALA B O 1
ATOM 6523 N N . MET B 1 266 ? -7.211 39.281 7.523 1 94 266 MET B N 1
ATOM 6524 C CA . MET B 1 266 ? -6.926 40.656 7.855 1 94 266 MET B CA 1
ATOM 6525 C C . MET B 1 266 ? -5.422 40.906 7.918 1 94 266 MET B C 1
ATOM 6527 O O . MET B 1 266 ? -4.949 41.969 7.52 1 94 266 MET B O 1
ATOM 6531 N N . ALA B 1 267 ? -4.734 39.969 8.453 1 95.19 267 ALA B N 1
ATOM 6532 C CA . ALA B 1 267 ? -3.281 40.094 8.484 1 95.19 267 ALA B CA 1
ATOM 6533 C C . ALA B 1 267 ? -2.707 40.188 7.074 1 95.19 267 ALA B C 1
ATOM 6535 O O . ALA B 1 267 ? -1.853 41.031 6.797 1 95.19 267 ALA B O 1
ATOM 6536 N N . ILE B 1 268 ? -3.172 39.375 6.211 1 95.88 268 ILE B N 1
ATOM 6537 C CA . ILE B 1 268 ? -2.686 39.312 4.836 1 95.88 268 ILE B CA 1
ATOM 6538 C C . ILE B 1 268 ? -3.049 40.625 4.121 1 95.88 268 ILE B C 1
ATOM 6540 O O . ILE B 1 268 ? -2.221 41.188 3.41 1 95.88 268 ILE B O 1
ATOM 6544 N N . HIS B 1 269 ? -4.258 41.094 4.312 1 95.69 269 HIS B N 1
ATOM 6545 C CA . HIS B 1 269 ? -4.68 42.375 3.715 1 95.69 269 HIS B CA 1
ATOM 6546 C C . HIS B 1 269 ? -3.812 43.531 4.203 1 95.69 269 HIS B C 1
ATOM 6548 O O . HIS B 1 269 ? -3.426 44.375 3.414 1 95.69 269 HIS B O 1
ATOM 6554 N N . THR B 1 270 ? -3.566 43.469 5.48 1 96.31 270 THR B N 1
ATOM 6555 C CA . THR B 1 270 ? -2.725 44.531 6.043 1 96.31 270 THR B CA 1
ATOM 6556 C C . THR B 1 270 ? -1.32 44.469 5.445 1 96.31 270 THR B C 1
ATOM 6558 O O . THR B 1 270 ? -0.728 45.5 5.141 1 96.31 270 THR B O 1
ATOM 6561 N N . ALA B 1 271 ? -0.826 43.312 5.309 1 96 271 ALA B N 1
ATOM 6562 C CA . ALA B 1 271 ? 0.494 43.156 4.707 1 96 271 ALA B CA 1
ATOM 6563 C C . ALA B 1 271 ? 0.51 43.688 3.275 1 96 271 ALA B C 1
ATOM 6565 O O . ALA B 1 271 ? 1.48 44.312 2.852 1 96 271 ALA B O 1
ATOM 6566 N N . HIS B 1 272 ? -0.495 43.438 2.559 1 95.31 272 HIS B N 1
ATOM 6567 C CA . HIS B 1 272 ? -0.592 43.906 1.179 1 95.31 272 HIS B CA 1
ATOM 6568 C C . HIS B 1 272 ? -0.758 45.406 1.113 1 95.31 272 HIS B C 1
ATOM 6570 O O . HIS B 1 272 ? -0.206 46.062 0.224 1 95.31 272 HIS B O 1
ATOM 6576 N N . ASP B 1 273 ? -1.5 45.938 2.043 1 94.56 273 ASP B N 1
ATOM 6577 C CA . ASP B 1 273 ? -1.66 47.375 2.121 1 94.56 273 ASP B CA 1
ATOM 6578 C C . ASP B 1 273 ? -0.319 48.062 2.365 1 94.56 273 ASP B C 1
ATOM 6580 O O . ASP B 1 273 ? -0.084 49.188 1.874 1 94.56 273 ASP B O 1
ATOM 6584 N N . LEU B 1 274 ? 0.537 47.375 3.131 1 94.62 274 LEU B N 1
ATOM 6585 C CA . LEU B 1 274 ? 1.858 47.906 3.434 1 94.62 274 LEU B CA 1
ATOM 6586 C C . LEU B 1 274 ? 2.844 47.594 2.314 1 94.62 274 LEU B C 1
ATOM 6588 O O . LEU B 1 274 ? 4.008 48 2.373 1 94.62 274 LEU B O 1
ATOM 6592 N N . LYS B 1 275 ? 2.393 46.812 1.302 1 93.31 275 LYS B N 1
ATOM 6593 C CA . LYS B 1 275 ? 3.164 46.438 0.122 1 93.31 275 LYS B CA 1
ATOM 6594 C C . LYS B 1 275 ? 4.4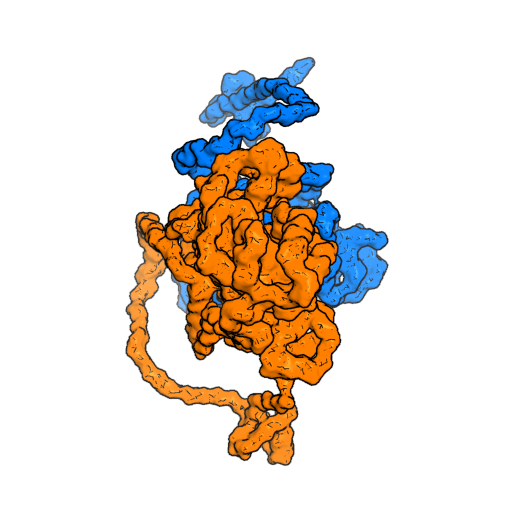06 45.625 0.512 1 93.31 275 LYS B C 1
ATOM 6596 O O . LYS B 1 275 ? 5.477 45.812 -0.071 1 93.31 275 LYS B O 1
ATOM 6601 N N . ILE B 1 276 ? 4.145 44.844 1.521 1 92.19 276 ILE B N 1
ATOM 6602 C CA . ILE B 1 276 ? 5.246 44 1.938 1 92.19 276 ILE B CA 1
ATOM 6603 C C . ILE B 1 276 ? 5.543 42.969 0.845 1 92.19 276 ILE B C 1
ATOM 6605 O O . ILE B 1 276 ? 6.691 42.562 0.673 1 92.19 276 ILE B O 1
ATOM 6609 N N . ASN B 1 277 ? 4.566 42.562 0.082 1 92.12 277 ASN B N 1
ATOM 6610 C CA . ASN B 1 277 ? 4.668 41.531 -0.951 1 92.12 277 ASN B CA 1
ATOM 6611 C C . ASN B 1 277 ? 5.363 42.062 -2.201 1 92.12 277 ASN B C 1
ATOM 6613 O O . ASN B 1 277 ? 5.719 41.281 -3.092 1 92.12 277 ASN B O 1
ATOM 6617 N N . GLU B 1 278 ? 5.539 43.344 -2.27 1 89.31 278 GLU B N 1
ATOM 6618 C CA . GLU B 1 278 ? 6.102 43.938 -3.482 1 89.31 278 GLU B CA 1
ATOM 6619 C C . GLU B 1 278 ? 7.496 44.5 -3.229 1 89.31 278 GLU B C 1
ATOM 6621 O O . GLU B 1 278 ? 8.281 44.656 -4.164 1 89.31 278 GLU B O 1
ATOM 6626 N N . ARG B 1 279 ? 7.723 44.688 -1.986 1 76.75 279 ARG B N 1
ATOM 6627 C CA . ARG B 1 279 ? 8.945 45.438 -1.695 1 76.75 279 ARG B CA 1
ATOM 6628 C C . ARG B 1 279 ? 10.047 44.5 -1.214 1 76.75 279 ARG B C 1
ATOM 6630 O O . ARG B 1 279 ? 9.781 43.562 -0.454 1 76.75 279 ARG B O 1
ATOM 6637 N N . GLU B 1 280 ? 11.141 44.656 -1.934 1 66.81 280 GLU B N 1
ATOM 6638 C CA . GLU B 1 280 ? 12.312 44 -1.374 1 66.81 280 GLU B CA 1
ATOM 6639 C C . GLU B 1 280 ? 12.625 44.5 0.026 1 66.81 280 GLU B C 1
ATOM 6641 O O . GLU B 1 280 ? 12.438 45.688 0.311 1 66.81 280 GLU B O 1
ATOM 6646 N N . SER B 1 281 ? 12.711 43.562 0.912 1 63.44 281 SER B N 1
ATOM 6647 C CA . SER B 1 281 ? 13.047 43.938 2.277 1 63.44 281 SER B CA 1
ATOM 6648 C C . SER B 1 281 ? 14.188 44.969 2.301 1 63.44 281 SER B C 1
ATOM 6650 O O . SER B 1 281 ? 15.156 44.812 1.549 1 63.44 281 SER B O 1
ATOM 6652 N N . ALA B 1 282 ? 13.922 46.125 2.754 1 61.88 282 ALA B N 1
ATOM 6653 C CA . ALA B 1 282 ? 15.016 47.062 2.934 1 61.88 282 ALA B CA 1
ATOM 6654 C C . ALA B 1 282 ? 16.188 46.406 3.672 1 61.88 282 ALA B C 1
ATOM 6656 O O . ALA B 1 282 ? 16 45.406 4.371 1 61.88 282 ALA B O 1
ATOM 6657 N N . ASP B 1 283 ? 17.469 46.75 3.332 1 58.75 283 ASP B N 1
ATOM 6658 C CA . ASP B 1 283 ? 18.781 46.219 3.703 1 58.75 283 ASP B CA 1
ATOM 6659 C C . ASP B 1 283 ? 18.812 45.844 5.184 1 58.75 283 ASP B C 1
ATOM 6661 O O . ASP B 1 283 ? 19.484 44.875 5.57 1 58.75 283 ASP B O 1
ATOM 6665 N N . SER B 1 284 ? 18.062 46.531 6.027 1 66.38 284 SER B N 1
ATOM 6666 C CA . SER B 1 284 ? 18.375 46.281 7.43 1 66.38 284 SER B CA 1
ATOM 6667 C C . SER B 1 284 ? 17.219 45.594 8.148 1 66.38 284 SER B C 1
ATOM 6669 O O . SER B 1 284 ? 17.391 45.094 9.266 1 66.38 284 SER B O 1
ATOM 6671 N N . ASP B 1 285 ? 16.031 45.438 7.52 1 79.62 285 ASP B N 1
ATOM 6672 C CA . ASP B 1 285 ? 14.93 44.875 8.297 1 79.62 285 ASP B CA 1
ATOM 6673 C C . ASP B 1 285 ? 14.219 43.781 7.543 1 79.62 285 ASP B C 1
ATOM 6675 O O . ASP B 1 285 ? 13.469 44.031 6.598 1 79.62 285 ASP B O 1
ATOM 6679 N N . THR B 1 286 ? 14.5 42.594 7.953 1 86.31 286 THR B N 1
ATOM 6680 C CA . THR B 1 286 ? 13.922 41.438 7.285 1 86.31 286 THR B CA 1
ATOM 6681 C C . THR B 1 286 ? 12.625 41 7.969 1 86.31 286 THR B C 1
ATOM 6683 O O . THR B 1 286 ? 12 40 7.566 1 86.31 286 THR B O 1
ATOM 6686 N N . LEU B 1 287 ? 12.203 41.812 8.969 1 86.81 287 LEU B N 1
ATOM 6687 C CA . LEU B 1 287 ? 11.047 41.406 9.766 1 86.81 287 LEU B CA 1
ATOM 6688 C C . LEU B 1 287 ? 9.789 41.344 8.906 1 86.81 287 LEU B C 1
ATOM 6690 O O . LEU B 1 287 ? 9.023 40.375 8.977 1 86.81 287 LEU B O 1
ATOM 6694 N N . PRO B 1 288 ? 9.602 42.375 8.016 1 89.88 288 PRO B N 1
ATOM 6695 C CA . PRO B 1 288 ? 8.383 42.312 7.207 1 89.88 288 PRO B CA 1
ATOM 6696 C C . PRO B 1 288 ? 8.352 41.094 6.27 1 89.88 288 PRO B C 1
ATOM 6698 O O . PRO B 1 288 ? 7.32 40.438 6.152 1 89.88 288 PRO B O 1
ATOM 6701 N N . ALA B 1 289 ? 9.453 40.844 5.715 1 89.56 289 ALA B N 1
ATOM 6702 C CA . ALA B 1 289 ? 9.516 39.719 4.789 1 89.56 289 ALA B CA 1
ATOM 6703 C C . ALA B 1 289 ? 9.336 38.375 5.527 1 89.56 289 ALA B C 1
ATOM 6705 O O . ALA B 1 289 ? 8.695 37.469 5.012 1 89.56 289 ALA B O 1
ATOM 6706 N N . ARG B 1 290 ? 9.883 38.281 6.66 1 85.81 290 ARG B N 1
ATOM 6707 C CA . ARG B 1 290 ? 9.727 37.094 7.484 1 85.81 290 ARG B CA 1
ATOM 6708 C C . ARG B 1 290 ? 8.266 36.906 7.887 1 85.81 290 ARG B C 1
ATOM 6710 O O . ARG B 1 290 ? 7.758 35.781 7.863 1 85.81 290 ARG B O 1
ATOM 6717 N N . LEU B 1 291 ? 7.68 37.969 8.273 1 89.75 291 LEU B N 1
ATOM 6718 C CA . LEU B 1 291 ? 6.266 37.906 8.625 1 89.75 291 LEU B CA 1
ATOM 6719 C C . LEU B 1 291 ? 5.43 37.438 7.438 1 89.75 291 LEU B C 1
ATOM 6721 O O . LEU B 1 291 ? 4.535 36.594 7.594 1 89.75 291 LEU B O 1
ATOM 6725 N N . TYR B 1 292 ? 5.723 37.938 6.312 1 91.56 292 TYR B N 1
ATOM 6726 C CA . TYR B 1 292 ? 4.965 37.562 5.125 1 91.56 292 TYR B CA 1
ATOM 6727 C C . TYR B 1 292 ? 5.141 36.094 4.805 1 91.56 292 TYR B C 1
ATOM 6729 O O . TYR B 1 292 ? 4.199 35.438 4.355 1 91.56 292 TYR B O 1
ATOM 6737 N N . LEU B 1 293 ? 6.297 35.656 5.047 1 87.38 293 LEU B N 1
ATOM 6738 C CA . LEU B 1 293 ? 6.551 34.219 4.859 1 87.38 293 LEU B CA 1
ATOM 6739 C C . LEU B 1 293 ? 5.688 33.375 5.805 1 87.38 293 LEU B C 1
ATOM 6741 O O . LEU B 1 293 ? 5.125 32.375 5.402 1 87.38 293 LEU B O 1
ATOM 6745 N N . PHE B 1 294 ? 5.551 33.781 7.004 1 84.81 294 PHE B N 1
ATOM 6746 C CA . PHE B 1 294 ? 4.738 33.062 7.988 1 84.81 294 PHE B CA 1
ATOM 6747 C C . PHE B 1 294 ? 3.26 33.156 7.621 1 84.81 294 PHE B C 1
ATOM 6749 O O . PHE B 1 294 ? 2.52 32.188 7.805 1 84.81 294 PHE B O 1
ATOM 6756 N N . LEU B 1 295 ? 2.9 34.25 7.133 1 90.5 295 LEU B N 1
ATOM 6757 C CA . LEU B 1 295 ? 1.521 34.406 6.68 1 90.5 295 LEU B CA 1
ATOM 6758 C C . LEU B 1 295 ? 1.231 33.438 5.52 1 90.5 295 LEU B C 1
ATOM 6760 O O . LEU B 1 295 ? 0.179 32.812 5.488 1 90.5 295 LEU B O 1
ATOM 6764 N N . TYR B 1 296 ? 2.143 33.406 4.652 1 89.19 296 TYR B N 1
ATOM 6765 C CA . TYR B 1 296 ? 2 32.531 3.508 1 89.19 296 TYR B CA 1
ATOM 6766 C C . TYR B 1 296 ? 1.914 31.078 3.959 1 89.19 296 TYR B C 1
ATOM 6768 O O . TYR B 1 296 ? 1.09 30.312 3.451 1 89.19 296 TYR B O 1
ATOM 6776 N N . PHE B 1 297 ? 2.721 30.766 4.883 1 83.31 297 PHE B N 1
ATOM 6777 C CA . PHE B 1 297 ? 2.725 29.438 5.465 1 83.31 297 PHE B CA 1
ATOM 6778 C C . PHE B 1 297 ? 1.37 29.109 6.082 1 83.31 297 PHE B C 1
ATOM 6780 O O . PHE B 1 297 ? 0.774 28.078 5.773 1 83.31 297 PHE B O 1
ATOM 6787 N N . HIS B 1 298 ? 0.854 29.906 6.891 1 83.62 298 HIS B N 1
ATOM 6788 C CA . HIS B 1 298 ? -0.39 29.641 7.602 1 83.62 298 HIS B CA 1
ATOM 6789 C C . HIS B 1 298 ? -1.589 29.703 6.66 1 83.62 298 HIS B C 1
ATOM 6791 O O . HIS B 1 298 ? -2.568 28.984 6.848 1 83.62 298 HIS B O 1
ATOM 6797 N N . ASP B 1 299 ? -1.495 30.531 5.699 1 89.31 299 ASP B N 1
ATOM 6798 C CA . ASP B 1 299 ? -2.547 30.578 4.688 1 89.31 299 ASP B CA 1
ATOM 6799 C C . ASP B 1 299 ? -2.697 29.234 3.984 1 89.31 299 ASP B C 1
ATOM 6801 O O . ASP B 1 299 ? -3.814 28.734 3.805 1 89.31 299 ASP B O 1
ATOM 6805 N N . GLN B 1 300 ? -1.563 28.734 3.754 1 85.81 300 GLN B N 1
ATOM 6806 C CA . GLN B 1 300 ? -1.597 27.438 3.088 1 85.81 300 GLN B CA 1
ATOM 6807 C C . GLN B 1 300 ? -2.076 26.344 4.039 1 85.81 300 GLN B C 1
ATOM 6809 O O . GLN B 1 300 ? -2.795 25.422 3.629 1 85.81 300 GLN B O 1
ATOM 6814 N N . CYS B 1 301 ? -1.607 26.422 5.203 1 77.62 301 CYS B N 1
ATOM 6815 C CA . CYS B 1 301 ? -2.068 25.438 6.184 1 77.62 301 CYS B CA 1
ATOM 6816 C C . CYS B 1 301 ? -3.586 25.484 6.32 1 77.62 301 CYS B C 1
ATOM 6818 O O . CYS B 1 301 ? -4.238 24.438 6.355 1 77.62 301 CYS B O 1
ATOM 6820 N N . CYS B 1 302 ? -4.059 26.656 6.309 1 80.12 302 CYS B N 1
ATOM 6821 C CA . CYS B 1 302 ? -5.504 26.828 6.406 1 80.12 302 CYS B CA 1
ATOM 6822 C C . CYS B 1 302 ? -6.199 26.344 5.141 1 80.12 302 CYS B C 1
ATOM 6824 O O . CYS B 1 302 ? -7.227 25.672 5.211 1 80.12 302 CYS B O 1
ATOM 6826 N N . ALA B 1 303 ? -5.633 26.656 4.094 1 83.06 303 ALA B N 1
ATOM 6827 C CA . ALA B 1 303 ? -6.199 26.25 2.811 1 83.06 303 ALA B CA 1
ATOM 6828 C C . ALA B 1 303 ? -6.23 24.719 2.691 1 83.06 303 ALA B C 1
ATOM 6830 O O . ALA B 1 303 ? -7.227 24.141 2.248 1 83.06 303 ALA B O 1
ATOM 6831 N N . MET B 1 304 ? -5.109 24.156 3.043 1 76.69 304 MET B N 1
ATOM 6832 C CA . MET B 1 304 ? -5.023 22.688 2.992 1 76.69 304 MET B CA 1
ATOM 6833 C C . MET B 1 304 ? -6.023 22.062 3.955 1 76.69 304 MET B C 1
ATOM 6835 O O . MET B 1 304 ? -6.602 21.016 3.654 1 76.69 304 MET B O 1
ATOM 6839 N N . GLY B 1 305 ? -6.148 22.719 5.117 1 72.06 305 GLY B N 1
ATOM 6840 C CA . GLY B 1 305 ? -7.059 22.203 6.129 1 72.06 305 GLY B CA 1
ATOM 6841 C C . GLY B 1 305 ? -8.516 22.297 5.715 1 72.06 305 GLY B C 1
ATOM 6842 O O . GLY B 1 305 ? -9.32 21.422 6.051 1 72.06 305 GLY B O 1
ATOM 6843 N N . ASN B 1 306 ? -8.852 23.25 4.879 1 72.19 306 ASN B N 1
ATOM 6844 C CA . ASN B 1 306 ? -10.242 23.5 4.543 1 72.19 306 ASN B CA 1
ATOM 6845 C C . ASN B 1 306 ? -10.531 23.203 3.076 1 72.19 306 ASN B C 1
ATOM 6847 O O . ASN B 1 306 ? -11.672 23.312 2.627 1 72.19 306 ASN B O 1
ATOM 6851 N N . ASN B 1 307 ? -9.602 22.797 2.373 1 75.38 307 ASN B N 1
ATOM 6852 C CA . ASN B 1 307 ? -9.734 22.531 0.948 1 75.38 307 ASN B CA 1
ATOM 6853 C C . ASN B 1 307 ? -10.227 23.75 0.181 1 75.38 307 ASN B C 1
ATOM 6855 O O . ASN B 1 307 ? -11.211 23.656 -0.563 1 75.38 307 ASN B O 1
ATOM 6859 N N . THR B 1 308 ? -9.609 24.844 0.458 1 79.5 308 THR B N 1
ATOM 6860 C CA . THR B 1 308 ? -9.914 26.109 -0.214 1 79.5 308 THR B CA 1
ATOM 6861 C C . THR B 1 308 ? -8.664 26.688 -0.872 1 79.5 308 THR B C 1
ATOM 6863 O O . THR B 1 308 ? -7.543 26.281 -0.547 1 79.5 308 THR B O 1
ATOM 6866 N N . PRO B 1 309 ? -8.961 27.484 -1.809 1 85.69 309 PRO B N 1
ATOM 6867 C CA . PRO B 1 309 ? -7.781 28.156 -2.357 1 85.69 309 PRO B CA 1
ATOM 6868 C C . PRO B 1 309 ? -7.09 29.062 -1.338 1 85.69 309 PRO B C 1
ATOM 6870 O O . PRO B 1 309 ? -7.746 29.594 -0.437 1 85.69 309 PRO B O 1
ATOM 6873 N N . PRO B 1 310 ? -5.82 29.188 -1.485 1 89.12 310 PRO B N 1
ATOM 6874 C CA . PRO B 1 310 ? -5.125 30.109 -0.584 1 89.12 310 PRO B CA 1
ATOM 6875 C C . PRO B 1 310 ? -5.469 31.562 -0.854 1 89.12 310 PRO B C 1
ATOM 6877 O O . PRO B 1 310 ? -5.863 31.922 -1.969 1 89.12 310 PRO B O 1
ATOM 6880 N N . LEU B 1 311 ? -5.352 32.375 0.188 1 91.06 311 LEU B N 1
ATOM 6881 C CA . LEU B 1 311 ? -5.594 33.812 0.058 1 91.06 311 LEU B CA 1
ATOM 6882 C C . LEU B 1 311 ? -4.438 34.5 -0.662 1 91.06 311 LEU B C 1
ATOM 6884 O O . LEU B 1 311 ? -4.645 35.469 -1.388 1 91.06 311 LEU B O 1
ATOM 6888 N N . ILE B 1 312 ? -3.254 34 -0.368 1 93.38 312 ILE B N 1
ATOM 6889 C CA . ILE B 1 312 ? -2.072 34.5 -1.054 1 93.38 312 ILE B CA 1
ATOM 6890 C C . ILE B 1 312 ? -1.786 33.656 -2.293 1 93.38 312 ILE B C 1
ATOM 6892 O O . ILE B 1 312 ? -1.371 32.5 -2.18 1 93.38 312 ILE B O 1
ATOM 6896 N N . LYS B 1 313 ? -1.956 34.25 -3.424 1 90 313 LYS B N 1
ATOM 6897 C CA . LYS B 1 313 ? -1.646 33.562 -4.68 1 90 313 LYS B CA 1
ATOM 6898 C C . LYS B 1 313 ? -0.17 33.719 -5.035 1 90 313 LYS B C 1
ATOM 6900 O O . LYS B 1 313 ? 0.51 34.594 -4.52 1 90 313 LYS B O 1
ATOM 6905 N N . THR B 1 314 ? 0.246 32.812 -5.918 1 85.31 314 THR B N 1
ATOM 6906 C CA . THR B 1 314 ? 1.645 32.844 -6.332 1 85.31 314 THR B CA 1
ATOM 6907 C C . THR B 1 314 ? 1.945 34.125 -7.137 1 85.31 314 THR B C 1
ATOM 6909 O O . THR B 1 314 ? 3.1 34.531 -7.227 1 85.31 314 THR B O 1
ATOM 6912 N N . THR B 1 315 ? 0.941 34.688 -7.621 1 87 315 THR B N 1
ATOM 6913 C CA . THR B 1 315 ? 1.104 35.906 -8.406 1 87 315 THR B CA 1
ATOM 6914 C C . THR B 1 315 ? 1.061 37.156 -7.508 1 87 315 THR B C 1
ATOM 6916 O O . THR B 1 315 ? 1.366 38.25 -7.953 1 87 315 THR B O 1
ATOM 6919 N N . ASP B 1 316 ? 0.787 36.969 -6.254 1 91.62 316 ASP B N 1
ATOM 6920 C CA . ASP B 1 316 ? 0.566 38.125 -5.359 1 91.62 316 ASP B CA 1
ATOM 6921 C C . ASP B 1 316 ? 1.887 38.625 -4.793 1 91.62 316 ASP B C 1
ATOM 6923 O O . ASP B 1 316 ? 1.924 39.688 -4.145 1 91.62 316 ASP B O 1
ATOM 6927 N N . TYR B 1 317 ? 2.922 37.875 -4.922 1 89.31 317 TYR B N 1
ATOM 6928 C CA . TYR B 1 317 ? 4.195 38.344 -4.391 1 89.31 317 TYR B CA 1
ATOM 6929 C C . TYR B 1 317 ? 5.297 38.25 -5.441 1 89.31 317 TYR B C 1
ATOM 6931 O O . TYR B 1 317 ? 5.254 37.375 -6.312 1 89.31 317 TYR B O 1
ATOM 6939 N N . LYS B 1 318 ? 6.227 39.188 -5.254 1 87 318 LYS B N 1
ATOM 6940 C CA . LYS B 1 318 ? 7.379 39.156 -6.152 1 87 318 LYS B CA 1
ATOM 6941 C C . LYS B 1 318 ? 8.438 38.188 -5.68 1 87 318 LYS B C 1
ATOM 6943 O O . LYS B 1 318 ? 8.609 37.969 -4.477 1 87 318 LYS B O 1
ATOM 6948 N N . ALA B 1 319 ? 9.109 37.625 -6.621 1 75.44 319 ALA B N 1
ATOM 6949 C CA . ALA B 1 319 ? 10.07 36.562 -6.367 1 75.44 319 ALA B CA 1
ATOM 6950 C C . ALA B 1 319 ? 11.195 37.031 -5.449 1 75.44 319 ALA B C 1
ATOM 6952 O O . ALA B 1 319 ? 11.75 36.25 -4.676 1 75.44 319 ALA B O 1
ATOM 6953 N N . ASN B 1 320 ? 11.484 38.281 -5.379 1 84.5 320 ASN B N 1
ATOM 6954 C CA . ASN B 1 320 ? 12.656 38.781 -4.672 1 84.5 320 ASN B CA 1
ATOM 6955 C C . ASN B 1 320 ? 12.305 39.188 -3.238 1 84.5 320 ASN B C 1
ATOM 6957 O O . ASN B 1 320 ? 13.195 39.531 -2.455 1 84.5 320 ASN B O 1
ATOM 6961 N N . VAL B 1 321 ? 11.078 39.156 -2.887 1 88.06 321 VAL B N 1
ATOM 6962 C CA . VAL B 1 321 ? 10.625 39.562 -1.562 1 88.06 321 VAL B CA 1
ATOM 6963 C C . VAL B 1 321 ? 11.32 38.719 -0.492 1 88.06 321 VAL B C 1
ATOM 6965 O O . VAL B 1 321 ? 11.672 39.219 0.576 1 88.06 321 VAL B O 1
ATOM 6968 N N . PHE B 1 322 ? 11.633 37.5 -0.836 1 87.94 322 PHE B N 1
ATOM 6969 C CA . PHE B 1 322 ? 12.117 36.562 0.184 1 87.94 322 PHE B CA 1
ATOM 6970 C C . PHE B 1 322 ? 13.625 36.375 0.068 1 87.94 322 PHE B C 1
ATOM 6972 O O . PHE B 1 322 ? 14.227 35.656 0.884 1 87.94 322 PHE B O 1
ATOM 6979 N N . ASP B 1 323 ? 14.273 37.031 -0.813 1 85.38 323 ASP B N 1
ATOM 6980 C CA . ASP B 1 323 ? 15.672 36.781 -1.105 1 85.38 323 ASP B CA 1
ATOM 6981 C C . ASP B 1 323 ? 16.547 37.062 0.107 1 85.38 323 ASP B C 1
ATOM 6983 O O . ASP B 1 323 ? 17.406 36.25 0.483 1 85.38 323 ASP B O 1
ATOM 6987 N N . ARG B 1 324 ? 16.344 38.156 0.691 1 86.06 324 ARG B N 1
ATOM 6988 C CA . ARG B 1 324 ? 17.188 38.562 1.815 1 86.06 324 ARG B CA 1
ATOM 6989 C C . ARG B 1 324 ? 16.969 37.656 3.016 1 86.06 324 ARG B C 1
ATOM 6991 O O . ARG B 1 324 ? 17.906 37.312 3.729 1 86.06 324 ARG B O 1
ATOM 6998 N N . VAL B 1 325 ? 15.727 37.375 3.225 1 85.44 325 VAL B N 1
ATOM 6999 C CA . VAL B 1 325 ? 15.414 36.469 4.324 1 85.44 325 VAL B CA 1
ATOM 7000 C C . VAL B 1 325 ? 16.109 35.125 4.105 1 85.44 325 VAL B C 1
ATOM 7002 O O . VAL B 1 325 ? 16.656 34.531 5.043 1 85.44 325 VAL B O 1
ATOM 7005 N N . LEU B 1 326 ? 16.125 34.625 2.875 1 84.69 326 LEU B N 1
ATOM 7006 C CA . LEU B 1 326 ? 16.688 33.312 2.545 1 84.69 326 LEU B CA 1
ATOM 7007 C C . LEU B 1 326 ? 18.219 33.375 2.557 1 84.69 326 LEU B C 1
ATOM 7009 O O . LEU B 1 326 ? 18.875 32.344 2.793 1 84.69 326 LEU B O 1
ATOM 7013 N N . GLU B 1 327 ? 18.734 34.531 2.359 1 84.38 327 GLU B N 1
ATOM 7014 C CA . GLU B 1 327 ? 20.172 34.719 2.473 1 84.38 327 GLU B CA 1
ATOM 7015 C C . GLU B 1 327 ? 20.609 34.688 3.932 1 84.38 327 GLU B C 1
ATOM 7017 O O . GLU B 1 327 ? 21.656 34.125 4.258 1 84.38 327 GLU B O 1
ATOM 7022 N N . GLU B 1 328 ? 19.797 35.312 4.719 1 82.06 328 GLU B N 1
ATOM 7023 C CA . GLU B 1 328 ? 20.125 35.406 6.137 1 82.06 328 GLU B CA 1
ATOM 7024 C C . GLU B 1 328 ? 19.906 34.062 6.828 1 82.06 328 GLU B C 1
ATOM 7026 O O . GLU B 1 328 ? 20.641 33.688 7.75 1 82.06 328 GLU B O 1
ATOM 7031 N N . GLU B 1 329 ? 18.875 33.438 6.406 1 79.31 329 GLU B N 1
ATOM 7032 C CA . GLU B 1 329 ? 18.547 32.125 6.98 1 79.31 329 GLU B CA 1
ATOM 7033 C C . GLU B 1 329 ? 18.375 31.062 5.895 1 79.31 329 GLU B C 1
ATOM 7035 O O . GLU B 1 329 ? 17.25 30.688 5.559 1 79.31 329 GLU B O 1
ATOM 7040 N N . PRO B 1 330 ? 19.422 30.5 5.57 1 76.81 330 PRO B N 1
ATOM 7041 C CA . PRO B 1 330 ? 19.375 29.531 4.473 1 76.81 330 PRO B CA 1
ATOM 7042 C C . PRO B 1 330 ? 18.578 28.281 4.828 1 76.81 330 PRO B C 1
ATOM 7044 O O . PRO B 1 330 ? 18.109 27.562 3.939 1 76.81 330 PRO B O 1
ATOM 7047 N N . ASP B 1 331 ? 18.391 28.062 6.07 1 68.19 331 ASP B N 1
ATOM 7048 C CA . ASP B 1 331 ? 17.672 26.875 6.512 1 68.19 331 ASP B CA 1
ATOM 7049 C C . ASP B 1 331 ? 16.188 26.984 6.16 1 68.19 331 ASP B C 1
ATOM 7051 O O . ASP B 1 331 ? 15.469 25.969 6.172 1 68.19 331 ASP B O 1
ATOM 7055 N N . LEU B 1 332 ? 15.766 28.188 5.711 1 74.25 332 LEU B N 1
ATOM 7056 C CA . LEU B 1 332 ? 14.367 28.391 5.352 1 74.25 332 LEU B CA 1
ATOM 7057 C C . LEU B 1 332 ? 14.133 28.078 3.875 1 74.25 332 LEU B C 1
ATOM 7059 O O . LEU B 1 332 ? 12.984 27.969 3.434 1 74.25 332 LEU B O 1
ATOM 7063 N N . ARG B 1 333 ? 15.148 27.859 3.211 1 75.75 333 ARG B N 1
ATOM 7064 C CA . ARG B 1 333 ? 15.039 27.703 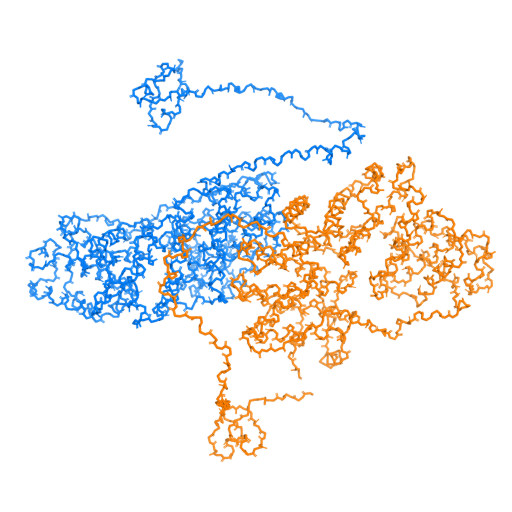1.765 1 75.75 333 ARG B CA 1
ATOM 7065 C C . ARG B 1 333 ? 14.219 26.469 1.412 1 75.75 333 ARG B C 1
ATOM 7067 O O . ARG B 1 333 ? 13.312 26.531 0.577 1 75.75 333 ARG B O 1
ATOM 7074 N N . PRO B 1 334 ? 14.539 25.312 2.055 1 70.06 334 PRO B N 1
ATOM 7075 C CA . PRO B 1 334 ? 13.703 24.156 1.722 1 70.06 334 PRO B CA 1
ATOM 7076 C C . PRO B 1 334 ? 12.219 24.391 2.014 1 70.06 334 PRO B C 1
ATOM 7078 O O . PRO B 1 334 ? 11.359 23.969 1.245 1 70.06 334 PRO B O 1
ATOM 7081 N N . LEU B 1 335 ? 11.945 25.047 3.068 1 72.88 335 LEU B N 1
ATOM 7082 C CA . LEU B 1 335 ? 10.57 25.375 3.41 1 72.88 335 LEU B CA 1
ATOM 7083 C C . LEU B 1 335 ? 9.945 26.281 2.35 1 72.88 335 LEU B C 1
ATOM 7085 O O . LEU B 1 335 ? 8.812 26.047 1.923 1 72.88 335 LEU B O 1
ATOM 7089 N N . PHE B 1 336 ? 10.68 27.203 1.967 1 79.44 336 PHE B N 1
ATOM 7090 C CA . PHE B 1 336 ? 10.18 28.141 0.966 1 79.44 336 PHE B CA 1
ATOM 7091 C C . PHE B 1 336 ? 9.883 27.422 -0.346 1 79.44 336 PHE B C 1
ATOM 7093 O O . PHE B 1 336 ? 8.852 27.672 -0.974 1 79.44 336 PHE B O 1
ATOM 7100 N N . ASP B 1 337 ? 10.711 26.578 -0.714 1 75.69 337 ASP B N 1
ATOM 7101 C CA . ASP B 1 337 ? 10.531 25.844 -1.962 1 75.69 337 ASP B CA 1
ATOM 7102 C C . ASP B 1 337 ? 9.258 25 -1.926 1 75.69 337 ASP B C 1
ATOM 7104 O O . ASP B 1 337 ? 8.508 24.969 -2.904 1 75.69 337 ASP B O 1
ATOM 7108 N N . ILE B 1 338 ? 9.062 24.391 -0.84 1 75.69 338 ILE B N 1
ATOM 7109 C CA . ILE B 1 338 ? 7.855 23.578 -0.699 1 75.69 338 ILE B CA 1
ATOM 7110 C C . ILE B 1 338 ? 6.625 24.484 -0.683 1 75.69 338 ILE B C 1
ATOM 7112 O O . ILE B 1 338 ? 5.574 24.125 -1.216 1 75.69 338 ILE B O 1
ATOM 7116 N N . LEU B 1 339 ? 6.762 25.609 -0.031 1 82.69 339 LEU B N 1
ATOM 7117 C CA . LEU B 1 339 ? 5.648 26.562 0.036 1 82.69 339 LEU B CA 1
ATOM 7118 C C . LEU B 1 339 ? 5.25 27.031 -1.358 1 82.69 339 LEU B C 1
ATOM 7120 O O . LEU B 1 339 ? 4.062 27.062 -1.688 1 82.69 339 LEU B O 1
ATOM 7124 N N . VAL B 1 340 ? 6.199 27.297 -2.096 1 82.88 340 VAL B N 1
ATOM 7125 C CA . VAL B 1 340 ? 5.941 27.812 -3.441 1 82.88 340 VAL B CA 1
ATOM 7126 C C . VAL B 1 340 ? 5.312 26.703 -4.293 1 82.88 340 VAL B C 1
ATOM 7128 O O . VAL B 1 340 ? 4.305 26.922 -4.965 1 82.88 340 VAL B O 1
ATOM 7131 N N . ALA B 1 341 ? 5.867 25.594 -4.23 1 79.31 341 ALA B N 1
ATOM 7132 C CA . ALA B 1 341 ? 5.355 24.469 -5.016 1 79.31 341 ALA B CA 1
ATOM 7133 C C . ALA B 1 341 ? 3.941 24.094 -4.582 1 79.31 341 ALA B C 1
ATOM 7135 O O . ALA B 1 341 ? 3.062 23.891 -5.422 1 79.31 341 ALA B O 1
ATOM 7136 N N . ASN B 1 342 ? 3.76 24 -3.32 1 83.06 342 ASN B N 1
ATOM 7137 C CA . ASN B 1 342 ? 2.445 23.656 -2.789 1 83.06 342 ASN B CA 1
ATOM 7138 C C . ASN B 1 342 ? 1.412 24.734 -3.098 1 83.06 342 ASN B C 1
ATOM 7140 O O . ASN B 1 342 ? 0.237 24.438 -3.311 1 83.06 342 ASN B O 1
ATOM 7144 N N . GLY B 1 343 ? 1.903 25.938 -3.004 1 86.06 343 GLY B N 1
ATOM 7145 C CA . GLY B 1 343 ? 1.009 27.031 -3.363 1 86.06 343 GLY B CA 1
ATOM 7146 C C . GLY B 1 343 ? 0.455 26.906 -4.77 1 86.06 343 GLY B C 1
ATOM 7147 O O . GLY B 1 343 ? -0.733 27.141 -4.996 1 86.06 343 GLY B O 1
ATOM 7148 N N . LEU B 1 344 ? 1.23 26.469 -5.66 1 83.88 344 LEU B N 1
ATOM 7149 C CA . LEU B 1 344 ? 0.811 26.266 -7.043 1 83.88 344 LEU B CA 1
ATOM 7150 C C . LEU B 1 344 ? -0.235 25.156 -7.141 1 83.88 344 LEU B C 1
ATOM 7152 O O . LEU B 1 344 ? -1.204 25.281 -7.891 1 83.88 344 LEU B O 1
ATOM 7156 N N . VAL B 1 345 ? 0.027 24.203 -6.414 1 83 345 VAL B N 1
ATOM 7157 C CA . VAL B 1 345 ? -0.894 23.062 -6.422 1 83 345 VAL B CA 1
ATOM 7158 C C . VAL B 1 345 ? -2.242 23.484 -5.848 1 83 345 VAL B C 1
ATOM 7160 O O . VAL B 1 345 ? -3.293 23.172 -6.414 1 83 345 VAL B O 1
ATOM 7163 N N . LEU B 1 346 ? -2.186 24.188 -4.723 1 85.69 346 LEU B N 1
ATOM 7164 C CA . LEU B 1 346 ? -3.41 24.641 -4.066 1 85.69 346 LEU B CA 1
ATOM 7165 C C . LEU B 1 346 ? -4.223 25.547 -4.996 1 85.69 346 LEU B C 1
ATOM 7167 O O . LEU B 1 346 ? -5.445 25.406 -5.086 1 85.69 346 LEU B O 1
ATOM 7171 N N . GLU B 1 347 ? -3.537 26.359 -5.691 1 85.5 347 GLU B N 1
ATOM 7172 C CA . GLU B 1 347 ? -4.211 27.266 -6.617 1 85.5 347 GLU B CA 1
ATOM 7173 C C . GLU B 1 347 ? -4.836 26.5 -7.785 1 85.5 347 GLU B C 1
ATOM 7175 O O . GLU B 1 347 ? -5.949 26.812 -8.211 1 85.5 347 GLU B O 1
ATOM 7180 N N . ALA B 1 348 ? -4.137 25.562 -8.266 1 82 348 ALA B N 1
ATOM 7181 C CA . ALA B 1 348 ? -4.605 24.797 -9.414 1 82 348 ALA B CA 1
ATOM 7182 C C . ALA B 1 348 ? -5.758 23.875 -9.023 1 82 348 ALA B C 1
ATOM 7184 O O . ALA B 1 348 ? -6.684 23.656 -9.812 1 82 348 ALA B O 1
ATOM 7185 N N . LEU B 1 349 ? -5.676 23.359 -7.883 1 82.44 349 LEU B N 1
ATOM 7186 C CA . LEU B 1 349 ? -6.648 22.359 -7.434 1 82.44 349 LEU B CA 1
ATOM 7187 C C . LEU B 1 349 ? -7.953 23.031 -7.02 1 82.44 349 LEU B C 1
ATOM 7189 O O . LEU B 1 349 ? -9.039 22.516 -7.301 1 82.44 349 LEU B O 1
ATOM 7193 N N . TYR B 1 350 ? -7.801 24.109 -6.32 1 78.69 350 TYR B N 1
ATOM 7194 C CA . TYR B 1 350 ? -8.992 24.672 -5.695 1 78.69 350 TYR B CA 1
ATOM 7195 C C . TYR B 1 350 ? -9.344 26.031 -6.316 1 78.69 350 TYR B C 1
ATOM 7197 O O . TYR B 1 350 ? -10.422 26.562 -6.059 1 78.69 350 TYR B O 1
ATOM 7205 N N . GLY B 1 351 ? -8.43 26.547 -7.105 1 72.62 351 GLY B N 1
ATOM 7206 C CA . GLY B 1 351 ? -8.688 27.844 -7.699 1 72.62 351 GLY B CA 1
ATOM 7207 C C . GLY B 1 351 ? -9.531 27.766 -8.961 1 72.62 351 GLY B C 1
ATOM 7208 O O . GLY B 1 351 ? -10.258 28.719 -9.289 1 72.62 351 GLY B O 1
ATOM 7209 N N . LYS B 1 352 ? -9.312 26.703 -9.773 1 69 352 LYS B N 1
ATOM 7210 C CA . LYS B 1 352 ? -10.023 26.531 -11.039 1 69 352 LYS B CA 1
ATOM 7211 C C . LYS B 1 352 ? -10.711 25.172 -11.109 1 69 352 LYS B C 1
ATOM 7213 O O . LYS B 1 352 ? -10.273 24.219 -10.461 1 69 352 LYS B O 1
ATOM 7218 N N . PRO B 1 353 ? -11.875 25.219 -11.758 1 64.56 353 PRO B N 1
ATOM 7219 C CA . PRO B 1 353 ? -12.531 23.922 -11.906 1 64.56 353 PRO B CA 1
ATOM 7220 C C . PRO B 1 353 ? -11.656 22.891 -12.617 1 64.56 353 PRO B C 1
ATOM 7222 O O . PRO B 1 353 ? -11 23.219 -13.609 1 64.56 353 PRO B O 1
ATOM 7225 N N . CYS B 1 354 ? -11.445 21.828 -11.922 1 61.5 354 CYS B N 1
ATOM 7226 C CA . CYS B 1 354 ? -10.617 20.75 -12.461 1 61.5 354 CYS B CA 1
ATOM 7227 C C . CYS B 1 354 ? -11.375 19.969 -13.523 1 61.5 354 CYS B C 1
ATOM 7229 O O . CYS B 1 354 ? -12.5 19.516 -13.289 1 61.5 354 CYS B O 1
ATOM 7231 N N . ASP B 1 355 ? -10.969 20.109 -14.828 1 62.12 355 ASP B N 1
ATOM 7232 C CA . ASP B 1 355 ? -11.523 19.297 -15.906 1 62.12 355 ASP B CA 1
ATOM 7233 C C . ASP B 1 355 ? -10.688 18.031 -16.125 1 62.12 355 ASP B C 1
ATOM 7235 O O . ASP B 1 355 ? -9.586 17.906 -15.578 1 62.12 355 ASP B O 1
ATOM 7239 N N . HIS B 1 356 ? -11.266 17.062 -16.734 1 60.47 356 HIS B N 1
ATOM 7240 C CA . HIS B 1 356 ? -10.609 15.789 -17.016 1 60.47 356 HIS B CA 1
ATOM 7241 C C . HIS B 1 356 ? -9.234 16.016 -17.641 1 60.47 356 HIS B C 1
ATOM 7243 O O . HIS B 1 356 ? -8.297 15.25 -17.391 1 60.47 356 HIS B O 1
ATOM 7249 N N . ASN B 1 357 ? -9.234 17.031 -18.359 1 61.03 357 ASN B N 1
ATOM 7250 C CA . ASN B 1 357 ? -7.98 17.266 -19.062 1 61.03 357 ASN B CA 1
ATOM 7251 C C . ASN B 1 357 ? -6.914 17.828 -18.125 1 61.03 357 ASN B C 1
ATOM 7253 O O . ASN B 1 357 ? -5.719 17.703 -18.391 1 61.03 357 ASN B O 1
ATOM 7257 N N . ASN B 1 358 ? -7.492 18.234 -17.078 1 73.81 358 ASN B N 1
ATOM 7258 C CA . ASN B 1 358 ? -6.555 18.922 -16.203 1 73.81 358 ASN B CA 1
ATOM 7259 C C . ASN B 1 358 ? -6.012 18 -15.125 1 73.81 358 ASN B C 1
ATOM 7261 O O . ASN B 1 358 ? -5.074 18.344 -14.406 1 73.81 358 ASN B O 1
ATOM 7265 N N . ILE B 1 359 ? -6.598 16.797 -15.117 1 76.88 359 ILE B N 1
ATOM 7266 C CA . ILE B 1 359 ? -6.172 15.867 -14.078 1 76.88 359 ILE B CA 1
ATOM 7267 C C . ILE B 1 359 ? -4.707 15.492 -14.281 1 76.88 359 ILE B C 1
ATOM 7269 O O . ILE B 1 359 ? -3.912 15.523 -13.336 1 76.88 359 ILE B O 1
ATOM 7273 N N . TYR B 1 360 ? -4.406 15.258 -15.531 1 76.88 360 TYR B N 1
ATOM 7274 C CA . TYR B 1 360 ? -3.049 14.812 -15.828 1 76.88 360 TYR B CA 1
ATOM 7275 C C . TYR B 1 360 ? -2.043 15.938 -15.594 1 76.88 360 TYR B C 1
ATOM 7277 O O . TYR B 1 360 ? -0.948 15.695 -15.078 1 76.88 360 TYR B O 1
ATOM 7285 N N . HIS B 1 361 ? -2.518 17.125 -15.898 1 79.31 361 HIS B N 1
ATOM 7286 C CA . HIS B 1 361 ? -1.64 18.266 -15.672 1 79.31 361 HIS B CA 1
ATOM 7287 C C . HIS B 1 361 ? -1.417 18.5 -14.18 1 79.31 361 HIS B C 1
ATOM 7289 O O . HIS B 1 361 ? -0.299 18.797 -13.758 1 79.31 361 HIS B O 1
ATOM 7295 N N . LEU B 1 362 ? -2.461 18.344 -13.484 1 83.31 362 LEU B N 1
ATOM 7296 C CA . LEU B 1 362 ? -2.352 18.531 -12.047 1 83.31 362 LEU B CA 1
ATOM 7297 C C . LEU B 1 362 ? -1.521 17.438 -11.406 1 83.31 362 LEU B C 1
ATOM 7299 O O . LEU B 1 362 ? -0.746 17.688 -10.484 1 83.31 362 LEU B O 1
ATOM 7303 N N . GLU B 1 363 ? -1.704 16.297 -11.945 1 86.19 363 GLU B N 1
ATOM 7304 C CA . GLU B 1 363 ? -0.896 15.195 -11.445 1 86.19 363 GLU B CA 1
ATOM 7305 C C . GLU B 1 363 ? 0.583 15.406 -11.758 1 86.19 363 GLU B C 1
ATOM 7307 O O . GLU B 1 363 ? 1.449 15.047 -10.953 1 86.19 363 GLU B O 1
ATOM 7312 N N . GLU B 1 364 ? 0.787 15.914 -12.875 1 83.5 364 GLU B N 1
ATOM 7313 C CA . GLU B 1 364 ? 2.166 16.234 -13.227 1 83.5 364 GLU B CA 1
ATOM 7314 C C . GLU B 1 364 ? 2.746 17.281 -12.273 1 83.5 364 GLU B C 1
ATOM 7316 O O . GLU B 1 364 ? 3.889 17.156 -11.836 1 83.5 364 GLU B O 1
ATOM 7321 N N . LEU B 1 365 ? 1.975 18.266 -11.984 1 81.94 365 LEU B N 1
ATOM 7322 C CA . LEU B 1 365 ? 2.396 19.297 -11.047 1 81.94 365 LEU B CA 1
ATOM 7323 C C . LEU B 1 365 ? 2.641 18.719 -9.656 1 81.94 365 LEU B C 1
ATOM 7325 O O . LEU B 1 365 ? 3.643 19.031 -9.016 1 81.94 365 LEU B O 1
ATOM 7329 N N . LEU B 1 366 ? 1.729 17.891 -9.242 1 85.06 366 LEU B N 1
ATOM 7330 C CA . LEU B 1 366 ? 1.878 17.234 -7.953 1 85.06 366 LEU B CA 1
ATOM 7331 C C . LEU B 1 366 ? 3.135 16.359 -7.93 1 85.06 366 LEU B C 1
ATOM 7333 O O . LEU B 1 366 ? 3.838 16.312 -6.918 1 85.06 366 LEU B O 1
ATOM 7337 N N . GLY B 1 367 ? 3.314 15.719 -9.062 1 79.5 367 GLY B N 1
ATOM 7338 C CA . GLY B 1 367 ? 4.5 14.883 -9.18 1 79.5 367 GLY B CA 1
ATOM 7339 C C . GLY B 1 367 ? 5.793 15.656 -9.062 1 79.5 367 GLY B C 1
ATOM 7340 O O . GLY B 1 367 ? 6.746 15.195 -8.43 1 79.5 367 GLY B O 1
ATOM 7341 N N . CYS B 1 368 ? 5.77 16.781 -9.562 1 75.62 368 CYS B N 1
ATOM 7342 C CA . CYS B 1 368 ? 6.945 17.641 -9.484 1 75.62 368 CYS B CA 1
ATOM 7343 C C . CYS B 1 368 ? 7.234 18.047 -8.047 1 75.62 368 CYS B C 1
ATOM 7345 O O . CYS B 1 368 ? 8.383 18.031 -7.609 1 75.62 368 CYS B O 1
ATOM 7347 N N . VAL B 1 369 ? 6.195 18.344 -7.359 1 74.06 369 VAL B N 1
ATOM 7348 C CA . VAL B 1 369 ? 6.352 18.75 -5.969 1 74.06 369 VAL B CA 1
ATOM 7349 C C . VAL B 1 369 ? 6.789 17.562 -5.121 1 74.06 369 VAL B C 1
ATOM 7351 O O . VAL B 1 369 ? 7.715 17.672 -4.312 1 74.06 369 VAL B O 1
ATOM 7354 N N . SER B 1 370 ? 6.164 16.469 -5.391 1 73.94 370 SER B N 1
ATOM 7355 C CA . SER B 1 370 ? 6.445 15.266 -4.605 1 73.94 370 SER B CA 1
ATOM 7356 C C . SER B 1 370 ? 7.859 14.758 -4.859 1 73.94 370 SER B C 1
ATOM 7358 O O . SER B 1 370 ? 8.531 14.289 -3.936 1 73.94 370 SER B O 1
ATOM 7360 N N . LYS B 1 371 ? 8.242 14.828 -6.043 1 64.69 371 LYS B N 1
ATOM 7361 C CA . LYS B 1 371 ? 9.57 14.367 -6.41 1 64.69 371 LYS B CA 1
ATOM 7362 C C . LYS B 1 371 ? 10.656 15.266 -5.82 1 64.69 371 LYS B C 1
ATOM 7364 O O . LYS B 1 371 ? 11.719 14.789 -5.43 1 64.69 371 LYS B O 1
ATOM 7369 N N . SER B 1 372 ? 10.312 16.531 -5.766 1 60.22 372 SER B N 1
ATOM 7370 C CA . SER B 1 372 ? 11.281 17.484 -5.246 1 60.22 372 SER B CA 1
ATOM 7371 C C . SER B 1 372 ? 11.422 17.359 -3.734 1 60.22 372 SER B C 1
ATOM 7373 O O . SER B 1 372 ? 12.469 17.703 -3.176 1 60.22 372 SER B O 1
ATOM 7375 N N . ALA B 1 373 ? 10.344 17 -3.135 1 57.59 373 ALA B N 1
ATOM 7376 C CA . ALA B 1 373 ? 10.391 16.844 -1.683 1 57.59 373 ALA B CA 1
ATOM 7377 C C . ALA B 1 373 ? 11.086 15.547 -1.287 1 57.59 373 ALA B C 1
ATOM 7379 O O . ALA B 1 373 ? 11.18 15.219 -0.102 1 57.59 373 ALA B O 1
ATOM 7380 N N . ARG B 1 374 ? 11.891 14.898 -2.109 1 56.72 374 ARG B N 1
ATOM 7381 C CA . ARG B 1 374 ? 12.523 13.594 -2.248 1 56.72 374 ARG B CA 1
ATOM 7382 C C . ARG B 1 374 ? 13.297 13.219 -0.985 1 56.72 374 ARG B C 1
ATOM 7384 O O . ARG B 1 374 ? 14.523 13.266 -0.965 1 56.72 374 ARG B O 1
ATOM 7391 N N . LYS B 1 375 ? 12.68 13.281 0.06 1 65.62 375 LYS B N 1
ATOM 7392 C CA . LYS B 1 375 ? 13.375 12.727 1.215 1 65.62 375 LYS B CA 1
ATOM 7393 C C . LYS B 1 375 ? 12.531 11.656 1.899 1 65.62 375 LYS B C 1
ATOM 7395 O O . LYS B 1 375 ? 11.305 11.688 1.834 1 65.62 375 LYS B O 1
ATOM 7400 N N . PRO B 1 376 ? 13.297 10.516 2.219 1 61.56 376 PRO B N 1
ATOM 7401 C CA . PRO B 1 376 ? 12.555 9.531 3.012 1 61.56 376 PRO B CA 1
ATOM 7402 C C . PRO B 1 376 ? 11.719 10.172 4.113 1 61.56 376 PRO B C 1
ATOM 7404 O O . PRO B 1 376 ? 12.117 11.188 4.691 1 61.56 376 PRO B O 1
ATOM 7407 N N . MET B 1 377 ? 10.547 9.75 4.062 1 56.16 377 MET B N 1
ATOM 7408 C CA . MET B 1 377 ? 9.641 10.289 5.074 1 56.16 377 MET B CA 1
ATOM 7409 C C . MET B 1 377 ? 10.273 10.234 6.457 1 56.16 377 MET B C 1
ATOM 7411 O O . MET B 1 377 ? 10.812 9.203 6.855 1 56.16 377 MET B O 1
ATOM 7415 N N . GLN B 1 378 ? 10.602 11.352 6.965 1 54.25 378 GLN B N 1
ATOM 7416 C CA . GLN B 1 378 ? 11.125 11.391 8.328 1 54.25 378 GLN B CA 1
ATOM 7417 C C . GLN B 1 378 ? 9.984 11.422 9.352 1 54.25 378 GLN B C 1
ATOM 7419 O O . GLN B 1 378 ? 8.914 11.961 9.078 1 54.25 378 GLN B O 1
ATOM 7424 N N . PRO B 1 379 ? 10.281 10.477 10.406 1 46 379 PRO B N 1
ATOM 7425 C CA . PRO B 1 379 ? 9.242 10.555 11.438 1 46 379 PRO B CA 1
ATOM 7426 C C . PRO B 1 379 ? 9.031 11.977 11.953 1 46 379 PRO B C 1
ATOM 7428 O O . PRO B 1 379 ? 9.961 12.789 11.93 1 46 379 PRO B O 1
ATOM 7431 N N . PHE B 1 380 ? 7.777 12.289 12.141 1 44.66 380 PHE B N 1
ATOM 7432 C CA . PHE B 1 380 ? 7.473 13.57 12.766 1 44.66 380 PHE B CA 1
ATOM 7433 C C . PHE B 1 380 ? 8.172 13.695 14.117 1 44.66 380 PHE B C 1
ATOM 7435 O O . PHE B 1 380 ? 7.945 12.875 15.008 1 44.66 380 PHE B O 1
ATOM 7442 N N . VAL B 1 381 ? 9.422 14.25 14.266 1 43.16 381 VAL B N 1
ATOM 7443 C CA . VAL B 1 381 ? 10.172 14.344 15.516 1 43.16 381 VAL B CA 1
ATOM 7444 C C . VAL B 1 381 ? 9.617 15.477 16.375 1 43.16 381 VAL B C 1
ATOM 7446 O O . VAL B 1 381 ? 10.258 15.922 17.328 1 43.16 381 VAL B O 1
ATOM 7449 N N . GLY B 1 382 ? 8.469 15.742 16.328 1 41.47 382 GLY B N 1
ATOM 7450 C CA . GLY B 1 382 ? 7.934 16.703 17.281 1 41.47 382 GLY B CA 1
ATOM 7451 C C . GLY B 1 382 ? 8.156 18.141 16.859 1 41.47 382 GLY B C 1
ATOM 7452 O O . GLY B 1 382 ? 8.836 18.406 15.859 1 41.47 382 GLY B O 1
ATOM 7453 N N . LEU B 1 383 ? 7.332 18.938 17.391 1 38.22 383 LEU B N 1
ATOM 7454 C CA . LEU B 1 383 ? 7.438 20.391 17.25 1 38.22 383 LEU B CA 1
ATOM 7455 C C . LEU B 1 383 ? 8.703 20.922 17.906 1 38.22 383 LEU B C 1
ATOM 7457 O O . LEU B 1 383 ? 8.781 22.094 18.266 1 38.22 383 LEU B O 1
ATOM 7461 N N . ASP B 1 384 ? 9.531 20.047 18.266 1 34.5 384 ASP B N 1
ATOM 7462 C CA . ASP B 1 384 ? 10.703 20.625 18.922 1 34.5 384 ASP B CA 1
ATOM 7463 C C . ASP B 1 384 ? 11.586 21.359 17.922 1 34.5 384 ASP B C 1
ATOM 7465 O O . ASP B 1 384 ? 11.953 20.812 16.875 1 34.5 384 ASP B O 1
ATOM 7469 N N . GLY B 1 385 ? 11.516 22.734 18.031 1 37.88 385 GLY B N 1
ATOM 7470 C CA . GLY B 1 385 ? 12.203 23.859 17.422 1 37.88 385 GLY B CA 1
ATOM 7471 C C . GLY B 1 385 ? 11.43 24.484 16.281 1 37.88 385 GLY B C 1
ATOM 7472 O O . GLY B 1 385 ? 10.266 24.156 16.062 1 37.88 385 GLY B O 1
ATOM 7473 N N . SER B 1 386 ? 12.023 25.484 15.68 1 38.38 386 SER B N 1
ATOM 7474 C CA . SER B 1 386 ? 11.555 26.359 14.609 1 38.38 386 SER B CA 1
ATOM 7475 C C . SER B 1 386 ? 11.031 25.562 13.422 1 38.38 386 SER B C 1
ATOM 7477 O O . SER B 1 386 ? 10.578 26.141 12.43 1 38.38 386 SER B O 1
ATOM 7479 N N . ASN B 1 387 ? 11.32 24.297 13.461 1 42.75 387 ASN B N 1
ATOM 7480 C CA . ASN B 1 387 ? 11.047 23.656 12.172 1 42.75 387 ASN B CA 1
ATOM 7481 C C . ASN B 1 387 ? 9.578 23.281 12.039 1 42.75 387 ASN B C 1
ATOM 7483 O O . ASN B 1 387 ? 9.094 22.375 12.727 1 42.75 387 ASN B O 1
ATOM 7487 N N . MET B 1 388 ? 8.773 24.469 11.914 1 49.06 388 MET B N 1
ATOM 7488 C CA . MET B 1 388 ? 7.363 24.312 11.555 1 49.06 388 MET B CA 1
ATOM 7489 C C . MET B 1 388 ? 7.16 23.078 10.68 1 49.06 388 MET B C 1
ATOM 7491 O O . MET B 1 388 ? 7.723 22.984 9.594 1 49.06 388 MET B O 1
ATOM 7495 N N . ASN B 1 389 ? 7.074 21.922 11.289 1 59.03 389 ASN B N 1
ATOM 7496 C CA . ASN B 1 389 ? 6.898 20.656 10.578 1 59.03 389 ASN B CA 1
ATOM 7497 C C . ASN B 1 389 ? 5.875 20.797 9.453 1 59.03 389 ASN B C 1
ATOM 7499 O O . ASN B 1 389 ? 4.785 20.219 9.531 1 59.03 389 ASN B O 1
ATOM 7503 N N . TYR B 1 390 ? 6.078 21.781 8.516 1 68.12 390 TYR B N 1
ATOM 7504 C CA . TYR B 1 390 ? 5.262 22.062 7.344 1 68.12 390 TYR B CA 1
ATOM 7505 C C . TYR B 1 390 ? 5.301 20.891 6.363 1 68.12 390 TYR B C 1
ATOM 7507 O O . TYR B 1 390 ? 4.43 20.766 5.5 1 68.12 390 TYR B O 1
ATOM 7515 N N . GLU B 1 391 ? 6.207 19.969 6.691 1 71.56 391 GLU B N 1
ATOM 7516 C CA . GLU B 1 391 ? 6.387 18.906 5.703 1 71.56 391 GLU B CA 1
ATOM 7517 C C . GLU B 1 391 ? 5.25 17.891 5.77 1 71.56 391 GLU B C 1
ATOM 7519 O O . GLU B 1 391 ? 4.723 17.484 4.734 1 71.56 391 GLU B O 1
ATOM 7524 N N . VAL B 1 392 ? 4.812 17.656 7.008 1 77.62 392 VAL B N 1
ATOM 7525 C CA . VAL B 1 392 ? 3.814 16.594 7.164 1 77.62 392 VAL B CA 1
ATOM 7526 C C . VAL B 1 392 ? 2.465 17.094 6.641 1 77.62 392 VAL B C 1
ATOM 7528 O O . VAL B 1 392 ? 1.814 16.406 5.848 1 77.62 392 VAL B O 1
ATOM 7531 N N . PRO B 1 393 ? 2.076 18.297 6.941 1 78.06 393 PRO B N 1
ATOM 7532 C CA . PRO B 1 393 ? 0.816 18.781 6.379 1 78.06 393 PRO B CA 1
ATOM 7533 C C . PRO B 1 393 ? 0.848 18.875 4.855 1 78.06 393 PRO B C 1
ATOM 7535 O O . PRO B 1 393 ? -0.166 18.625 4.195 1 78.06 393 PRO B O 1
ATOM 7538 N N . VAL B 1 394 ? 1.97 19.25 4.344 1 79.81 394 VAL B N 1
ATOM 7539 C CA . VAL B 1 394 ? 2.098 19.344 2.893 1 79.81 394 VAL B CA 1
ATOM 7540 C C . VAL B 1 394 ? 1.98 17.953 2.271 1 79.81 394 VAL B C 1
ATOM 7542 O O . VAL B 1 394 ? 1.317 17.781 1.247 1 79.81 394 VAL B O 1
ATOM 7545 N N . GLN B 1 395 ? 2.604 17.016 2.939 1 82.19 395 GLN B N 1
ATOM 7546 C CA . GLN B 1 395 ? 2.506 15.648 2.438 1 82.19 395 GLN B CA 1
ATOM 7547 C C . GLN B 1 395 ? 1.063 15.148 2.479 1 82.19 395 GLN B C 1
ATOM 7549 O O . GLN B 1 395 ? 0.582 14.547 1.515 1 82.19 395 GLN B O 1
ATOM 7554 N N . ILE B 1 396 ? 0.415 15.383 3.564 1 86.06 396 ILE B N 1
ATOM 7555 C CA . ILE B 1 396 ? -0.979 14.969 3.693 1 86.06 396 ILE B CA 1
ATOM 7556 C C . ILE B 1 396 ? -1.813 15.633 2.598 1 86.06 396 ILE B C 1
ATOM 7558 O O . ILE B 1 396 ? -2.652 14.984 1.972 1 86.06 396 ILE B O 1
ATOM 7562 N N . HIS B 1 397 ? -1.555 16.859 2.369 1 84.69 397 HIS B N 1
ATOM 7563 C CA . HIS B 1 397 ? -2.289 17.578 1.337 1 84.69 397 HIS B CA 1
ATOM 7564 C C . HIS B 1 397 ? -2.016 17 -0.046 1 84.69 397 HIS B C 1
ATOM 7566 O O . HIS B 1 397 ? -2.922 16.906 -0.877 1 84.69 397 HIS B O 1
ATOM 7572 N N . MET B 1 398 ? -0.779 16.703 -0.302 1 86.06 398 MET B N 1
ATOM 7573 C CA . MET B 1 398 ? -0.431 16.125 -1.6 1 86.06 398 MET B CA 1
ATOM 7574 C C . MET B 1 398 ? -1.165 14.812 -1.828 1 86.06 398 MET B C 1
ATOM 7576 O O . MET B 1 398 ? -1.688 14.562 -2.916 1 86.06 398 MET B O 1
ATOM 7580 N N . PHE B 1 399 ? -1.199 13.992 -0.867 1 91.06 399 PHE B N 1
ATOM 7581 C CA . PHE B 1 399 ? -1.907 12.719 -1.002 1 91.06 399 PHE B CA 1
ATOM 7582 C C . PHE B 1 399 ? -3.412 12.945 -1.091 1 91.06 399 PHE B C 1
ATOM 7584 O O . PHE B 1 399 ? -4.109 12.234 -1.813 1 91.06 399 PHE B O 1
ATOM 7591 N N . TRP B 1 400 ? -3.881 13.93 -0.346 1 91.25 400 TRP B N 1
ATOM 7592 C CA . TRP B 1 400 ? -5.301 14.25 -0.438 1 91.25 400 TRP B CA 1
ATOM 7593 C C . TRP B 1 400 ? -5.652 14.773 -1.826 1 91.25 400 TRP B C 1
ATOM 7595 O O . TRP B 1 400 ? -6.723 14.469 -2.359 1 91.25 400 TRP B O 1
ATOM 7605 N N . ALA B 1 401 ? -4.793 15.602 -2.342 1 88.12 401 ALA B N 1
ATOM 7606 C CA . ALA B 1 401 ? -5.004 16.125 -3.689 1 88.12 401 ALA B CA 1
ATOM 7607 C C . ALA B 1 401 ? -5.117 14.992 -4.707 1 88.12 401 ALA B C 1
ATOM 7609 O O . ALA B 1 401 ? -5.934 15.055 -5.629 1 88.12 401 ALA B O 1
ATOM 7610 N N . ARG B 1 402 ? -4.324 14 -4.496 1 91.19 402 ARG B N 1
ATOM 7611 C CA . ARG B 1 402 ? -4.379 12.836 -5.375 1 91.19 402 ARG B CA 1
ATOM 7612 C C . ARG B 1 402 ? -5.742 12.156 -5.309 1 91.19 402 ARG B C 1
ATOM 7614 O O . ARG B 1 402 ? -6.312 11.789 -6.336 1 91.19 402 ARG B O 1
ATOM 7621 N N . ILE B 1 403 ? -6.254 11.969 -4.156 1 93.06 403 ILE B N 1
ATOM 7622 C CA . ILE B 1 403 ? -7.566 11.359 -3.971 1 93.06 403 ILE B CA 1
ATOM 7623 C C . ILE B 1 403 ? -8.641 12.242 -4.609 1 93.06 403 ILE B C 1
ATOM 7625 O O . ILE B 1 403 ? -9.516 11.75 -5.32 1 93.06 403 ILE B O 1
ATOM 7629 N N . THR B 1 404 ? -8.477 13.523 -4.387 1 87.94 404 THR B N 1
ATOM 7630 C CA . THR B 1 404 ? -9.453 14.477 -4.914 1 87.94 404 THR B CA 1
ATOM 7631 C C . THR B 1 404 ? -9.531 14.383 -6.434 1 87.94 404 THR B C 1
ATOM 7633 O O . THR B 1 404 ? -10.609 14.492 -7.012 1 87.94 404 THR B O 1
ATOM 7636 N N . LEU B 1 405 ? -8.469 14.109 -7.023 1 87.25 405 LEU B N 1
ATOM 7637 C CA . LEU B 1 405 ? -8.406 14.086 -8.484 1 87.25 405 LEU B CA 1
ATOM 7638 C C . LEU B 1 405 ? -8.945 12.773 -9.031 1 87.25 405 LEU B C 1
ATOM 7640 O O . LEU B 1 405 ? -9.492 12.742 -10.141 1 87.25 405 LEU B O 1
ATOM 7644 N N . ARG B 1 406 ? -8.812 11.703 -8.227 1 91.25 406 ARG B N 1
ATOM 7645 C CA . ARG B 1 406 ? -9.008 10.398 -8.844 1 91.25 406 ARG B CA 1
ATOM 7646 C C . ARG B 1 406 ? -10.234 9.703 -8.258 1 91.25 406 ARG B C 1
ATOM 7648 O O . ARG B 1 406 ? -10.742 8.734 -8.836 1 91.25 406 ARG B O 1
ATOM 7655 N N . VAL B 1 407 ? -10.758 10.086 -7.195 1 91.56 407 VAL B N 1
ATOM 7656 C CA . VAL B 1 407 ? -11.773 9.336 -6.461 1 91.56 407 VAL B CA 1
ATOM 7657 C C . VAL B 1 407 ? -13.023 9.172 -7.324 1 91.56 407 VAL B C 1
ATOM 7659 O O . VAL B 1 407 ? -13.672 8.125 -7.297 1 91.56 407 VAL B O 1
ATOM 7662 N N . HIS B 1 408 ? -13.336 10.164 -8.133 1 87.75 408 HIS B N 1
ATOM 7663 C CA . HIS B 1 408 ? -14.555 10.125 -8.938 1 87.75 408 HIS B CA 1
ATOM 7664 C C . HIS B 1 408 ? -14.391 9.188 -10.133 1 87.75 408 HIS B C 1
ATOM 7666 O O . HIS B 1 408 ? -15.367 8.859 -10.805 1 87.75 408 HIS B O 1
ATOM 7672 N N . ARG B 1 409 ? -13.219 8.719 -10.266 1 88.12 409 ARG B N 1
ATOM 7673 C CA . ARG B 1 409 ? -12.945 7.855 -11.414 1 88.12 409 ARG B CA 1
ATOM 7674 C C . ARG B 1 409 ? -12.805 6.398 -10.984 1 88.12 409 ARG B C 1
ATOM 7676 O O . ARG B 1 409 ? -12.5 5.531 -11.805 1 88.12 409 ARG B O 1
ATOM 7683 N N . LEU B 1 410 ? -13.086 6.094 -9.797 1 89.62 410 LEU B N 1
ATOM 7684 C CA . LEU B 1 410 ? -12.961 4.742 -9.258 1 89.62 410 LEU B CA 1
ATOM 7685 C C . LEU B 1 410 ? -13.984 3.805 -9.891 1 89.62 410 LEU B C 1
ATOM 7687 O O . LEU B 1 410 ? -13.805 2.586 -9.875 1 89.62 410 LEU B O 1
ATOM 7691 N N . THR B 1 411 ? -15.023 4.355 -10.406 1 86.75 411 THR B N 1
ATOM 7692 C CA . THR B 1 411 ? -16.062 3.496 -10.961 1 86.75 411 THR B CA 1
ATOM 7693 C C . THR B 1 411 ? -15.891 3.338 -12.469 1 86.75 411 THR B C 1
ATOM 7695 O O . THR B 1 411 ? -16.547 2.504 -13.094 1 86.75 411 THR B O 1
ATOM 7698 N N . LEU B 1 412 ? -14.969 4.09 -13.023 1 83.06 412 LEU B N 1
ATOM 7699 C CA . LEU B 1 412 ? -14.773 4.059 -14.469 1 83.06 412 LEU B CA 1
ATOM 7700 C C . LEU B 1 412 ? -13.773 2.971 -14.859 1 83.06 412 LEU B C 1
ATOM 7702 O O . LEU B 1 412 ? -12.727 2.832 -14.227 1 83.06 412 LEU B O 1
ATOM 7706 N N . THR B 1 413 ? -14.078 2.24 -15.914 1 76.31 413 THR B N 1
ATOM 7707 C CA . THR B 1 413 ? -13.242 1.131 -16.344 1 76.31 413 THR B CA 1
ATOM 7708 C C . THR B 1 413 ? -11.977 1.646 -17.031 1 76.31 413 THR B C 1
ATOM 7710 O O . THR B 1 413 ? -10.914 1.029 -16.922 1 76.31 413 THR B O 1
ATOM 7713 N N . GLU B 1 414 ? -12.078 2.748 -17.703 1 74.25 414 GLU B N 1
ATOM 7714 C CA . GLU B 1 414 ? -10.969 3.287 -18.484 1 74.25 414 GLU B CA 1
ATOM 7715 C C . GLU B 1 414 ? -9.805 3.689 -17.594 1 74.25 414 GLU B C 1
ATOM 7717 O O . GLU B 1 414 ? -8.641 3.518 -17.953 1 74.25 414 GLU B O 1
ATOM 7722 N N . ASP B 1 415 ? -10.109 4.156 -16.375 1 81.5 415 ASP B N 1
ATOM 7723 C CA . ASP B 1 415 ? -9.062 4.656 -15.492 1 81.5 415 ASP B CA 1
ATOM 7724 C C . ASP B 1 415 ? -9.086 3.938 -14.148 1 81.5 415 ASP B C 1
ATOM 7726 O O . ASP B 1 415 ? -8.688 4.504 -13.125 1 81.5 415 ASP B O 1
ATOM 7730 N N . TRP B 1 416 ? -9.414 2.754 -14.297 1 88.06 416 TRP B N 1
ATOM 7731 C CA . TRP B 1 416 ? -9.68 2.094 -13.023 1 88.06 416 TRP B CA 1
ATOM 7732 C C . TRP B 1 416 ? -8.375 1.771 -12.297 1 88.06 416 TRP B C 1
ATOM 7734 O O . TRP B 1 416 ? -8.25 2.035 -11.102 1 88.06 416 TRP B O 1
ATOM 7744 N N . ILE B 1 417 ? -7.418 1.277 -13.008 1 89.12 417 ILE B N 1
ATOM 7745 C CA . ILE B 1 417 ? -6.195 0.803 -12.375 1 89.12 417 ILE B CA 1
ATOM 7746 C C . ILE B 1 417 ? -5.426 1.984 -11.789 1 89.12 417 ILE B C 1
ATOM 7748 O O . ILE B 1 417 ? -5.094 1.989 -10.602 1 89.12 417 ILE B O 1
ATOM 7752 N N . PRO B 1 418 ? -5.23 3.047 -12.562 1 90.12 418 PRO B N 1
ATOM 7753 C CA . PRO B 1 418 ? -4.516 4.176 -11.961 1 90.12 418 PRO B CA 1
ATOM 7754 C C . PRO B 1 418 ? -5.305 4.836 -10.828 1 90.12 418 PRO B C 1
ATOM 7756 O O . PRO B 1 418 ? -4.73 5.191 -9.797 1 90.12 418 PRO B O 1
ATOM 7759 N N . SER B 1 419 ? -6.547 4.988 -11.031 1 91.81 419 SER B N 1
ATOM 7760 C CA . SER B 1 419 ? -7.355 5.625 -10 1 91.81 419 SER B CA 1
ATOM 7761 C C . SER B 1 419 ? -7.352 4.809 -8.711 1 91.81 419 SER B C 1
ATOM 7763 O O . SER B 1 419 ? -7.164 5.355 -7.621 1 91.81 419 SER B O 1
ATOM 7765 N N . MET B 1 420 ? -7.484 3.523 -8.867 1 93 420 MET B N 1
ATOM 7766 C CA . MET B 1 420 ? -7.496 2.637 -7.703 1 93 420 MET B CA 1
ATOM 7767 C C . MET B 1 420 ? -6.141 2.639 -7.004 1 93 420 MET B C 1
ATOM 7769 O O . MET B 1 420 ? -6.07 2.781 -5.781 1 93 420 MET B O 1
ATOM 7773 N N . SER B 1 421 ? -5.145 2.516 -7.773 1 93.75 421 SER B N 1
ATOM 7774 C CA . SER B 1 421 ? -3.805 2.451 -7.199 1 93.75 421 SER B CA 1
ATOM 7775 C C . SER B 1 421 ? -3.439 3.756 -6.5 1 93.75 421 SER B C 1
ATOM 7777 O O . SER B 1 421 ? -2.871 3.742 -5.406 1 93.75 421 SER B O 1
ATOM 7779 N N . ILE B 1 422 ? -3.766 4.867 -7.062 1 94.56 422 ILE B N 1
ATOM 7780 C CA . ILE B 1 422 ? -3.449 6.18 -6.508 1 94.56 422 ILE B CA 1
ATOM 7781 C C . ILE B 1 422 ? -4.258 6.41 -5.234 1 94.56 422 ILE B C 1
ATOM 7783 O O . ILE B 1 422 ? -3.719 6.848 -4.215 1 94.56 422 ILE B O 1
ATOM 7787 N N . CYS B 1 423 ? -5.512 6.094 -5.332 1 96.69 423 CYS B N 1
ATOM 7788 C CA . CYS B 1 423 ? -6.383 6.324 -4.184 1 96.69 423 CYS B CA 1
ATOM 7789 C C . CYS B 1 423 ? -5.992 5.434 -3.014 1 96.69 423 CYS B C 1
ATOM 7791 O O . CYS B 1 423 ? -5.965 5.879 -1.866 1 96.69 423 CYS B O 1
ATOM 7793 N N . VAL B 1 424 ? -5.66 4.199 -3.297 1 96.12 424 VAL B N 1
ATOM 7794 C CA . VAL B 1 424 ? -5.277 3.271 -2.234 1 96.12 424 VAL B CA 1
ATOM 7795 C C . VAL B 1 424 ? -3.971 3.729 -1.596 1 96.12 424 VAL B C 1
ATOM 7797 O O . VAL B 1 424 ? -3.875 3.838 -0.371 1 96.12 424 VAL B O 1
ATOM 7800 N N . ARG B 1 425 ? -3.057 4.023 -2.395 1 94.69 425 ARG B N 1
ATOM 7801 C CA . ARG B 1 425 ? -1.762 4.457 -1.879 1 94.69 425 ARG B CA 1
ATOM 7802 C C . ARG B 1 425 ? -1.898 5.738 -1.062 1 94.69 425 ARG B C 1
ATOM 7804 O O . ARG B 1 425 ? -1.334 5.848 0.028 1 94.69 425 ARG B O 1
ATOM 7811 N N . SER B 1 426 ? -2.586 6.652 -1.618 1 94.62 426 SER B N 1
ATOM 7812 C CA . SER B 1 426 ? -2.789 7.926 -0.934 1 94.62 426 SER B CA 1
ATOM 7813 C C . SER B 1 426 ? -3.506 7.727 0.398 1 94.62 426 SER B C 1
ATOM 7815 O O . SER B 1 426 ? -3.158 8.367 1.396 1 94.62 426 SER B O 1
ATOM 7817 N N . SER B 1 427 ? -4.48 6.848 0.401 1 96.94 427 SER B N 1
ATOM 7818 C CA . SER B 1 427 ? -5.234 6.582 1.622 1 96.94 427 SER B CA 1
ATOM 7819 C C . SER B 1 427 ? -4.344 5.973 2.701 1 96.94 427 SER B C 1
ATOM 7821 O O . SER B 1 427 ? -4.422 6.363 3.867 1 96.94 427 SER B O 1
ATOM 7823 N N . GLN B 1 428 ? -3.535 5.074 2.295 1 94.38 428 GLN B N 1
ATOM 7824 C CA . GLN B 1 428 ? -2.621 4.445 3.24 1 94.38 428 GLN B CA 1
ATOM 7825 C C . GLN B 1 428 ? -1.652 5.465 3.832 1 94.38 428 GLN B C 1
ATOM 7827 O O . GLN B 1 428 ? -1.402 5.461 5.039 1 94.38 428 GLN B O 1
ATOM 7832 N N . MET B 1 429 ? -1.203 6.32 3.021 1 91.62 429 MET B N 1
ATOM 7833 C CA . MET B 1 429 ? -0.223 7.309 3.465 1 91.62 429 MET B CA 1
ATOM 7834 C C . MET B 1 429 ? -0.875 8.359 4.355 1 91.62 429 MET B C 1
ATOM 7836 O O . MET B 1 429 ? -0.276 8.812 5.332 1 91.62 429 MET B O 1
ATOM 7840 N N . ILE B 1 430 ? -2.049 8.773 4.016 1 93.81 430 ILE B N 1
ATOM 7841 C CA . ILE B 1 430 ? -2.754 9.758 4.828 1 93.81 430 ILE B CA 1
ATOM 7842 C C . ILE B 1 430 ? -2.975 9.203 6.234 1 93.81 430 ILE B C 1
ATOM 7844 O O . ILE B 1 430 ? -2.703 9.883 7.223 1 93.81 430 ILE B O 1
ATOM 7848 N N . LEU B 1 431 ? -3.43 7.965 6.352 1 95.25 431 LEU B N 1
ATOM 7849 C CA . LEU B 1 431 ? -3.664 7.348 7.652 1 95.25 431 LEU B CA 1
ATOM 7850 C C . LEU B 1 431 ? -2.365 7.238 8.445 1 95.25 431 LEU B C 1
ATOM 7852 O O . LEU B 1 431 ? -2.332 7.539 9.641 1 95.25 431 LEU B O 1
ATOM 7856 N N . LEU B 1 432 ? -1.375 6.887 7.762 1 90.69 432 LEU B N 1
ATOM 7857 C CA . LEU B 1 432 ? -0.086 6.738 8.422 1 90.69 432 LEU B CA 1
ATOM 7858 C C . LEU B 1 432 ? 0.435 8.086 8.914 1 90.69 432 LEU B C 1
ATOM 7860 O O . LEU B 1 432 ? 0.933 8.188 10.039 1 90.69 432 LEU B O 1
ATOM 7864 N N . LEU B 1 433 ? 0.397 9.078 8.078 1 86.75 433 LEU B N 1
ATOM 7865 C CA . LEU B 1 433 ? 0.909 10.398 8.422 1 86.75 433 LEU B CA 1
ATOM 7866 C C . LEU B 1 433 ? 0.135 11 9.586 1 86.75 433 LEU B C 1
ATOM 7868 O O . LEU B 1 433 ? 0.728 11.586 10.492 1 86.75 433 LEU B O 1
ATOM 7872 N N . TYR B 1 434 ? -1.155 10.812 9.547 1 90.19 434 TYR B N 1
ATOM 7873 C CA . TYR B 1 434 ? -1.931 11.281 10.695 1 90.19 434 TYR B CA 1
ATOM 7874 C C . TYR B 1 434 ? -1.562 10.508 11.953 1 90.19 434 TYR B C 1
ATOM 7876 O O . TYR B 1 434 ? -1.5 11.078 13.047 1 90.19 434 TYR B O 1
ATOM 7884 N N . PHE B 1 435 ? -1.348 9.234 11.867 1 91.31 435 PHE B N 1
ATOM 7885 C CA . PHE B 1 435 ? -0.993 8.422 13.023 1 91.31 435 PHE B CA 1
ATOM 7886 C C . PHE B 1 435 ? 0.331 8.875 13.625 1 91.31 435 PHE B C 1
ATOM 7888 O O . PHE B 1 435 ? 0.453 9.008 14.844 1 91.31 435 PHE B O 1
ATOM 7895 N N . GLN B 1 436 ? 1.221 9.141 12.734 1 82.56 436 GLN B N 1
ATOM 7896 C CA . GLN B 1 436 ? 2.531 9.594 13.188 1 82.56 436 GLN B CA 1
ATOM 7897 C C . GLN B 1 436 ? 2.445 10.992 13.805 1 82.56 436 GLN B C 1
ATOM 7899 O O . GLN B 1 436 ? 3.143 11.289 14.781 1 82.56 436 GLN B O 1
ATOM 7904 N N . THR B 1 437 ? 1.642 11.781 13.195 1 81.06 437 THR B N 1
ATOM 7905 C CA . THR B 1 437 ? 1.495 13.148 13.68 1 81.06 437 THR B CA 1
ATOM 7906 C C . THR B 1 437 ? 0.778 13.172 15.031 1 81.06 437 THR B C 1
ATOM 7908 O O . THR B 1 437 ? 1.164 13.914 15.93 1 81.06 437 THR B O 1
ATOM 7911 N N . TYR B 1 438 ? -0.306 12.32 15.102 1 84.06 438 TYR B N 1
ATOM 7912 C CA . TYR B 1 438 ? -1.053 12.273 16.359 1 84.06 438 TYR B CA 1
ATOM 7913 C C . TYR B 1 438 ? -0.238 11.594 17.453 1 84.06 438 TYR B C 1
ATOM 7915 O O . TYR B 1 438 ? -0.313 11.984 18.625 1 84.06 438 TYR B O 1
ATOM 7923 N N . SER B 1 439 ? 0.523 10.633 17.125 1 84.06 439 SER B N 1
ATOM 7924 C CA . SER B 1 439 ? 1.288 9.836 18.078 1 84.06 439 SER B CA 1
ATOM 7925 C C . SER B 1 439 ? 0.446 9.469 19.281 1 84.06 439 SER B C 1
ATOM 7927 O O . SER B 1 439 ? 0.741 9.898 20.406 1 84.06 439 SER B O 1
ATOM 7929 N N . PRO B 1 440 ? -0.526 8.609 19.078 1 87 440 PRO B N 1
ATOM 7930 C CA . PRO B 1 440 ? -1.478 8.281 20.141 1 87 440 PRO B CA 1
ATOM 7931 C C . PRO B 1 440 ? -0.812 7.609 21.344 1 87 440 PRO B C 1
ATOM 7933 O O . PRO B 1 440 ? 0.074 6.77 21.172 1 87 440 PRO B O 1
ATOM 7936 N N . ILE B 1 441 ? -1.174 8.094 22.547 1 81.44 441 ILE B N 1
ATOM 7937 C CA . ILE B 1 441 ? -0.658 7.535 23.797 1 81.44 441 ILE B CA 1
ATOM 7938 C C . ILE B 1 441 ? -1.806 7.324 24.781 1 81.44 441 ILE B C 1
ATOM 7940 O O . ILE B 1 441 ? -2.863 7.945 24.656 1 81.44 441 ILE B O 1
ATOM 7944 N N . THR B 1 442 ? -1.687 6.363 25.609 1 78.06 442 THR B N 1
ATOM 7945 C CA . THR B 1 442 ? -2.66 6.191 26.688 1 78.06 442 THR B CA 1
ATOM 7946 C C . THR B 1 442 ? -2.33 7.105 27.859 1 78.06 442 THR B C 1
ATOM 7948 O O . THR B 1 442 ? -1.175 7.195 28.281 1 78.06 442 THR B O 1
ATOM 7951 N N . PRO B 1 443 ? -3.443 7.812 28.109 1 70.5 443 PRO B N 1
ATOM 7952 C CA . PRO B 1 443 ? -3.207 8.602 29.328 1 70.5 443 PRO B CA 1
ATOM 7953 C C . PRO B 1 443 ? -3.092 7.746 30.578 1 70.5 443 PRO B C 1
ATOM 7955 O O . PRO B 1 443 ? -4.094 7.211 31.062 1 70.5 443 PRO B O 1
ATOM 7958 N N . GLY B 1 444 ? -1.937 7.41 31 1 62.94 444 GLY B N 1
ATOM 7959 C CA . GLY B 1 444 ? -1.659 6.699 32.25 1 62.94 444 GLY B CA 1
ATOM 7960 C C . GLY B 1 444 ? -2.521 5.465 32.438 1 62.94 444 GLY B C 1
ATOM 7961 O O . GLY B 1 444 ? -3.295 5.102 31.531 1 62.94 444 GLY B O 1
ATOM 7962 N N . SER B 1 445 ? -2.398 4.695 33.469 1 63.91 445 SER B N 1
ATOM 7963 C CA . SER B 1 445 ? -3.158 3.504 33.844 1 63.91 445 SER B CA 1
ATOM 7964 C C . SER B 1 445 ? -4.617 3.844 34.094 1 63.91 445 SER B C 1
ATOM 7966 O O . SER B 1 445 ? -4.914 4.75 34.906 1 63.91 445 SER B O 1
ATOM 7968 N N . GLN B 1 446 ? -5.457 3.434 33.219 1 68.56 446 GLN B N 1
ATOM 7969 C CA . GLN B 1 446 ? -6.871 3.74 33.406 1 68.56 446 GLN B CA 1
ATOM 7970 C C . GLN B 1 446 ? -7.605 2.57 34.062 1 68.56 446 GLN B C 1
ATOM 7972 O O . GLN B 1 446 ? -7.57 1.449 33.562 1 68.56 446 GLN B O 1
ATOM 7977 N N . ASP B 1 447 ? -7.977 2.73 35.281 1 74.31 447 ASP B N 1
ATOM 7978 C CA . ASP B 1 447 ? -8.805 1.724 35.938 1 74.31 447 ASP B CA 1
ATOM 7979 C C . ASP B 1 447 ? -10.109 1.503 35.156 1 74.31 447 ASP B C 1
ATOM 7981 O O . ASP B 1 447 ? -10.531 2.357 34.375 1 74.31 447 ASP B O 1
ATOM 7985 N N . HIS B 1 448 ? -10.648 0.329 35.312 1 78.31 448 HIS B N 1
ATOM 7986 C CA . HIS B 1 448 ? -11.852 -0.089 34.625 1 78.31 448 HIS B CA 1
ATOM 7987 C C . HIS B 1 448 ? -12.992 0.896 34.844 1 78.31 448 HIS B C 1
ATOM 7989 O O . HIS B 1 448 ? -13.773 1.174 33.938 1 78.31 448 HIS B O 1
ATOM 7995 N N . HIS B 1 449 ? -13.023 1.378 36 1 79.5 449 HIS B N 1
ATOM 7996 C CA . HIS B 1 449 ? -14.102 2.299 36.344 1 79.5 449 HIS B CA 1
ATOM 7997 C C . HIS B 1 449 ? -13.93 3.633 35.625 1 79.5 449 HIS B C 1
ATOM 7999 O O . HIS B 1 449 ? -14.898 4.203 35.125 1 79.5 449 HIS B O 1
ATOM 8005 N N . SER B 1 450 ? -12.773 4.051 35.562 1 82.44 450 SER B N 1
ATOM 8006 C CA . SER B 1 450 ? -12.477 5.309 34.875 1 82.44 450 SER B CA 1
ATOM 8007 C C . SER B 1 450 ? -12.727 5.191 33.375 1 82.44 450 SER B C 1
ATOM 8009 O O . SER B 1 450 ? -13.227 6.129 32.75 1 82.44 450 SER B O 1
ATOM 8011 N N . LEU B 1 451 ? -12.422 4.09 32.938 1 85.06 451 LEU B N 1
ATOM 8012 C CA . LEU B 1 451 ? -12.625 3.842 31.5 1 85.06 451 LEU B CA 1
ATOM 8013 C C . LEU B 1 451 ? -14.109 3.854 31.156 1 85.06 451 LEU B C 1
ATOM 8015 O O . LEU B 1 451 ? -14.508 4.445 30.141 1 85.06 451 LEU B O 1
ATOM 8019 N N . GLN B 1 452 ? -14.906 3.24 32.031 1 82.44 452 GLN B N 1
ATOM 8020 C CA . GLN B 1 452 ? -16.344 3.184 31.781 1 82.44 452 GLN B CA 1
ATOM 8021 C C . GLN B 1 452 ? -16.969 4.57 31.859 1 82.44 452 GLN B C 1
ATOM 8023 O O . GLN B 1 452 ? -17.875 4.895 31.094 1 82.44 452 GLN B O 1
ATOM 8028 N N . HIS B 1 453 ? -16.438 5.289 32.719 1 83.56 453 HIS B N 1
ATOM 8029 C CA . HIS B 1 453 ? -16.938 6.652 32.844 1 83.56 453 HIS B CA 1
ATOM 8030 C C . HIS B 1 453 ? -16.625 7.488 31.609 1 83.56 453 HIS B C 1
ATOM 8032 O O . HIS B 1 453 ? -17.469 8.227 31.125 1 83.56 453 HIS B O 1
ATOM 8038 N N . LYS B 1 454 ? -15.477 7.371 31.188 1 84.19 454 LYS B N 1
ATOM 8039 C CA . LYS B 1 454 ? -15.062 8.133 30.016 1 84.19 454 LYS B CA 1
ATOM 8040 C C . LYS B 1 454 ? -15.867 7.723 28.781 1 84.19 454 LYS B C 1
ATOM 8042 O O . LYS B 1 454 ? -16.297 8.57 28 1 84.19 454 LYS B O 1
ATOM 8047 N N . LEU B 1 455 ? -16.062 6.484 28.656 1 82.75 455 LEU B N 1
ATOM 8048 C CA . LEU B 1 455 ? -16.812 5.965 27.531 1 82.75 455 LEU B CA 1
ATOM 8049 C C . LEU B 1 455 ? -18.25 6.461 27.562 1 82.75 455 LEU B C 1
ATOM 8051 O O . LEU B 1 455 ? -18.797 6.859 26.531 1 82.75 455 LEU B O 1
ATOM 8055 N N . SER B 1 456 ? -18.797 6.414 28.766 1 81.25 456 SER B N 1
ATOM 8056 C CA . SER B 1 456 ? -20.188 6.832 28.906 1 81.25 456 SER B CA 1
ATOM 8057 C C . SER B 1 456 ? -20.328 8.336 28.672 1 81.25 456 SER B C 1
ATOM 8059 O O . SER B 1 456 ? -21.344 8.789 28.141 1 81.25 456 SER B O 1
ATOM 8061 N N . ALA B 1 457 ? -19.297 9.031 29.031 1 82.69 457 ALA B N 1
ATOM 8062 C CA . ALA B 1 457 ? -19.344 10.484 28.922 1 82.69 457 ALA B CA 1
ATOM 8063 C C . ALA B 1 457 ? -18.875 10.945 27.531 1 82.69 457 ALA B C 1
ATOM 8065 O O . ALA B 1 457 ? -18.984 12.125 27.203 1 82.69 457 ALA B O 1
ATOM 8066 N N . GLY B 1 458 ? -18.422 10.023 26.766 1 79.81 458 GLY B N 1
ATOM 8067 C CA . GLY B 1 458 ? -17.938 10.375 25.453 1 79.81 458 GLY B CA 1
ATOM 8068 C C . GLY B 1 458 ? -16.578 11.055 25.469 1 79.81 458 GLY B C 1
ATOM 8069 O O . GLY B 1 458 ? -16.25 11.836 24.578 1 79.81 458 GLY B O 1
ATOM 8070 N N . LEU B 1 459 ? -15.852 10.82 26.547 1 83.06 459 LEU B N 1
ATOM 8071 C CA . LEU B 1 459 ? -14.531 11.406 26.703 1 83.06 459 LEU B CA 1
ATOM 8072 C C . LEU B 1 459 ? -13.469 10.539 26.031 1 83.06 459 LEU B C 1
ATOM 8074 O O . LEU B 1 459 ? -13.648 9.328 25.891 1 83.06 459 LEU B O 1
ATOM 8078 N N . PRO B 1 460 ? -12.375 11.203 25.609 1 85.25 460 PRO B N 1
ATOM 8079 C CA . PRO B 1 460 ? -11.328 10.43 24.938 1 85.25 460 PRO B CA 1
ATOM 8080 C C . PRO B 1 460 ? -10.609 9.469 25.875 1 85.25 460 PRO B C 1
ATOM 8082 O O . PRO B 1 460 ? -10.336 9.82 27.031 1 85.25 460 PRO B O 1
ATOM 8085 N N . ILE B 1 461 ? -10.383 8.344 25.391 1 87.44 461 ILE B N 1
ATOM 8086 C CA . ILE B 1 461 ? -9.656 7.34 26.156 1 87.44 461 ILE B CA 1
ATOM 8087 C C . ILE B 1 461 ? -8.188 7.32 25.719 1 87.44 461 ILE B C 1
ATOM 8089 O O . ILE B 1 461 ? -7.344 6.754 26.422 1 87.44 461 ILE B O 1
ATOM 8093 N N . LEU B 1 462 ? -7.949 7.957 24.578 1 86.81 462 LEU B N 1
ATOM 8094 C CA . LEU B 1 462 ? -6.586 8.125 24.094 1 86.81 462 LEU B CA 1
ATOM 8095 C C . LEU B 1 462 ? -6.199 9.602 24.062 1 86.81 462 LEU B C 1
ATOM 8097 O O . LEU B 1 462 ? -7.07 10.477 24 1 86.81 462 LEU B O 1
ATOM 8101 N N . SER B 1 463 ? -4.898 9.891 24.188 1 82.69 463 SER B N 1
ATOM 8102 C CA . SER B 1 463 ? -4.375 11.25 24.078 1 82.69 463 SER B CA 1
ATOM 8103 C C . SER B 1 463 ? -3.414 11.375 22.891 1 82.69 463 SER B C 1
ATOM 8105 O O . SER B 1 463 ? -2.998 10.367 22.328 1 82.69 463 SER B O 1
ATOM 8107 N N . MET B 1 464 ? -3.301 12.602 22.516 1 79.56 464 MET B N 1
ATOM 8108 C CA . MET B 1 464 ? -2.348 12.906 21.453 1 79.56 464 MET B CA 1
ATOM 8109 C C . MET B 1 464 ? -1.136 13.648 22 1 79.56 464 MET B C 1
ATOM 8111 O O . MET B 1 464 ? -1.277 14.523 22.859 1 79.56 464 MET B O 1
ATOM 8115 N N . GLU B 1 465 ? 0.011 13.18 21.484 1 67 465 GLU B N 1
ATOM 8116 C CA . GLU B 1 465 ? 1.226 13.883 21.875 1 67 465 GLU B CA 1
ATOM 8117 C C . GLU B 1 465 ? 1.41 15.164 21.062 1 67 465 GLU B C 1
ATOM 8119 O O . GLU B 1 465 ? 1.954 16.141 21.562 1 67 465 GLU B O 1
ATOM 8124 N N . SER B 1 466 ? 0.866 14.945 19.844 1 60.06 466 SER B N 1
ATOM 8125 C CA . SER B 1 466 ? 1.13 16.031 18.922 1 60.06 466 SER B CA 1
ATOM 8126 C C . SER B 1 466 ? 0.163 17.203 19.141 1 60.06 466 SER B C 1
ATOM 8128 O O . SER B 1 466 ? -0.939 17 19.656 1 60.06 466 SER B O 1
ATOM 8130 N N . ARG B 1 467 ? 0.723 18.266 18.734 1 58.53 467 ARG B N 1
ATOM 8131 C CA . ARG B 1 467 ? -0.045 19.5 18.938 1 58.53 467 ARG B CA 1
ATOM 8132 C C . ARG B 1 467 ? -0.681 19.953 17.625 1 58.53 467 ARG B C 1
ATOM 8134 O O . ARG B 1 467 ? -0.96 21.141 17.453 1 58.53 467 ARG B O 1
ATOM 8141 N N . MET B 1 468 ? -0.917 19.047 16.703 1 64.44 468 MET B N 1
ATOM 8142 C CA . MET B 1 468 ? -1.596 19.484 15.484 1 64.44 468 MET B CA 1
ATOM 8143 C C . MET B 1 468 ? -3.029 19.906 15.781 1 64.44 468 MET B C 1
ATOM 8145 O O . MET B 1 468 ? -3.75 19.219 16.5 1 64.44 468 MET B O 1
ATOM 8149 N N . PRO B 1 469 ? -3.297 21.125 15.242 1 67.12 469 PRO B N 1
ATOM 8150 C CA . PRO B 1 469 ? -4.695 21.516 15.43 1 67.12 469 PRO B CA 1
ATOM 8151 C C . PRO B 1 469 ? -5.672 20.562 14.727 1 67.12 469 PRO B C 1
ATOM 8153 O O . PRO B 1 469 ? -5.457 20.203 13.57 1 67.12 469 PRO B O 1
ATOM 8156 N N . LEU B 1 470 ? -6.707 20.172 15.492 1 76.69 470 LEU B N 1
ATOM 8157 C CA . LEU B 1 470 ? -7.676 19.219 14.953 1 76.69 470 LEU B CA 1
ATOM 8158 C C . LEU B 1 470 ? -8.766 19.938 14.164 1 76.69 470 LEU B C 1
ATOM 8160 O O . LEU B 1 470 ? -9.328 20.938 14.641 1 76.69 470 LEU B O 1
ATOM 8164 N N . THR B 1 471 ? -8.93 19.578 12.891 1 77.06 471 THR B N 1
ATOM 8165 C CA . THR B 1 471 ? -9.984 20.109 12.039 1 77.06 471 THR B CA 1
ATOM 8166 C C . THR B 1 471 ? -10.906 18.984 11.562 1 77.06 471 THR B C 1
ATOM 8168 O O . THR B 1 471 ? -10.5 17.828 11.5 1 77.06 471 THR B O 1
ATOM 8171 N N . TRP B 1 472 ? -12.188 19.312 11.305 1 84.56 472 TRP B N 1
ATOM 8172 C CA . TRP B 1 472 ? -13.133 18.312 10.852 1 84.56 472 TRP B CA 1
ATOM 8173 C C . TRP B 1 472 ? -12.742 17.766 9.484 1 84.56 472 TRP B C 1
ATOM 8175 O O . TRP B 1 472 ? -13.109 16.641 9.125 1 84.56 472 TRP B O 1
ATOM 8185 N N . ARG B 1 473 ? -12.047 18.516 8.75 1 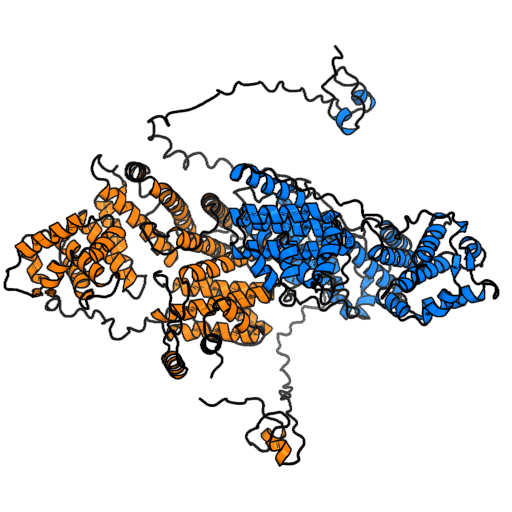84.5 473 ARG B N 1
ATOM 8186 C CA . ARG B 1 473 ? -11.562 18.047 7.457 1 84.5 473 ARG B CA 1
ATOM 8187 C C . ARG B 1 473 ? -10.648 16.828 7.633 1 84.5 473 ARG B C 1
ATOM 8189 O O . ARG B 1 473 ? -10.602 15.953 6.766 1 84.5 473 ARG B O 1
ATOM 8196 N N . GLN B 1 474 ? -9.953 16.891 8.789 1 88.62 474 GLN B N 1
ATOM 8197 C CA . GLN B 1 474 ? -9.148 15.711 9.086 1 88.62 474 GLN B CA 1
ATOM 8198 C C . GLN B 1 474 ? -10.023 14.484 9.297 1 88.62 474 GLN B C 1
ATOM 8200 O O . GLN B 1 474 ? -9.672 13.383 8.844 1 88.62 474 GLN B O 1
ATOM 8205 N N . VAL B 1 475 ? -11.141 14.648 9.906 1 91.44 475 VAL B N 1
ATOM 8206 C CA . VAL B 1 475 ? -12.086 13.555 10.117 1 91.44 475 VAL B CA 1
ATOM 8207 C C . VAL B 1 475 ? -12.562 13.023 8.766 1 91.44 475 VAL B C 1
ATOM 8209 O O . VAL B 1 475 ? -12.586 11.812 8.547 1 91.44 475 VAL B O 1
ATOM 8212 N N . LYS B 1 476 ? -12.852 13.961 7.93 1 91.5 476 LYS B N 1
ATOM 8213 C CA . LYS B 1 476 ? -13.336 13.578 6.605 1 91.5 476 LYS B CA 1
ATOM 8214 C C . LYS B 1 476 ? -12.258 12.836 5.82 1 91.5 476 LYS B C 1
ATOM 8216 O O . LYS B 1 476 ? -12.547 11.852 5.137 1 91.5 476 LYS B O 1
ATOM 8221 N N . ARG B 1 477 ? -11.086 13.297 5.938 1 93.69 477 ARG B N 1
ATOM 8222 C CA . ARG B 1 477 ? -9.984 12.656 5.227 1 93.69 477 ARG B CA 1
ATOM 8223 C C . ARG B 1 477 ? -9.742 11.242 5.746 1 93.69 477 ARG B C 1
ATOM 8225 O O . ARG B 1 477 ? -9.516 10.32 4.961 1 93.69 477 ARG B O 1
ATOM 8232 N N . ILE B 1 478 ? -9.75 11.109 7.012 1 96.25 478 ILE B N 1
ATOM 8233 C CA . ILE B 1 478 ? -9.523 9.805 7.637 1 96.25 478 ILE B CA 1
ATOM 8234 C C . ILE B 1 478 ? -10.641 8.844 7.25 1 96.25 478 ILE B C 1
ATOM 8236 O O . ILE B 1 478 ? -10.375 7.707 6.855 1 96.25 478 ILE B O 1
ATOM 8240 N N . MET B 1 479 ? -11.859 9.32 7.309 1 96.44 479 MET B N 1
ATOM 8241 C CA . MET B 1 479 ? -12.992 8.484 6.934 1 96.44 479 MET B CA 1
ATOM 8242 C C . MET B 1 479 ? -12.922 8.102 5.461 1 96.44 479 MET B C 1
ATOM 8244 O O . MET B 1 479 ? -13.188 6.953 5.102 1 96.44 479 MET B O 1
ATOM 8248 N N . THR B 1 480 ? -12.656 9.086 4.68 1 96.56 480 THR B N 1
ATOM 8249 C CA . THR B 1 480 ? -12.516 8.844 3.248 1 96.56 480 THR B CA 1
ATOM 8250 C C . THR B 1 480 ? -11.461 7.773 2.975 1 96.56 480 THR B C 1
ATOM 8252 O O . THR B 1 480 ? -11.68 6.883 2.152 1 96.56 480 THR B O 1
ATOM 8255 N N . SER B 1 481 ? -10.352 7.918 3.643 1 97.94 481 SER B N 1
ATOM 8256 C CA . SER B 1 481 ? -9.258 6.965 3.463 1 97.94 481 SER B CA 1
ATOM 8257 C C . SER B 1 481 ? -9.688 5.555 3.859 1 97.94 481 SER B C 1
ATOM 8259 O O . SER B 1 481 ? -9.391 4.59 3.154 1 97.94 481 SER B O 1
ATOM 8261 N N . ALA B 1 482 ? -10.367 5.445 4.945 1 97.5 482 ALA B N 1
ATOM 8262 C CA . ALA B 1 482 ? -10.867 4.141 5.371 1 97.5 482 ALA B CA 1
ATOM 8263 C C . ALA B 1 482 ? -11.859 3.574 4.359 1 97.5 482 ALA B C 1
ATOM 8265 O O . ALA B 1 482 ? -11.805 2.389 4.027 1 97.5 482 ALA B O 1
ATOM 8266 N N . PHE B 1 483 ? -12.727 4.379 3.859 1 97.19 483 PHE B N 1
ATOM 8267 C CA . PHE B 1 483 ? -13.734 3.945 2.9 1 97.19 483 PHE B CA 1
ATOM 8268 C C . PHE B 1 483 ? -13.086 3.492 1.599 1 97.19 483 PHE B C 1
ATOM 8270 O O . PHE B 1 483 ? -13.531 2.521 0.982 1 97.19 483 PHE B O 1
ATOM 8277 N N . ILE B 1 484 ? -12.094 4.219 1.215 1 97.56 484 ILE B N 1
ATOM 8278 C CA . ILE B 1 484 ? -11.391 3.844 -0.009 1 97.56 484 ILE B CA 1
ATOM 8279 C C . ILE B 1 484 ? -10.758 2.467 0.16 1 97.56 484 ILE B C 1
ATOM 8281 O O . ILE B 1 484 ? -10.828 1.626 -0.738 1 97.56 484 ILE B O 1
ATOM 8285 N N . LEU B 1 485 ? -10.125 2.217 1.284 1 96.44 485 LEU B N 1
ATOM 8286 C CA . LEU B 1 485 ? -9.5 0.922 1.534 1 96.44 485 LEU B CA 1
ATOM 8287 C C . LEU B 1 485 ? -10.539 -0.189 1.565 1 96.44 485 LEU B C 1
ATOM 8289 O O . LEU B 1 485 ? -10.305 -1.282 1.047 1 96.44 485 LEU B O 1
ATOM 8293 N N . ILE B 1 486 ? -11.672 0.085 2.104 1 94 486 ILE B N 1
ATOM 8294 C CA . ILE B 1 486 ? -12.742 -0.902 2.152 1 94 486 ILE B CA 1
ATOM 8295 C C . ILE B 1 486 ? -13.258 -1.173 0.741 1 94 486 ILE B C 1
ATOM 8297 O O . ILE B 1 486 ? -13.453 -2.328 0.355 1 94 486 ILE B O 1
ATOM 8301 N N . TYR B 1 487 ? -13.422 -0.131 0.028 1 93.81 487 TYR B N 1
ATOM 8302 C CA . TYR B 1 487 ? -13.844 -0.275 -1.362 1 93.81 487 TYR B CA 1
ATOM 8303 C C . TYR B 1 487 ? -12.836 -1.104 -2.15 1 93.81 487 TYR B C 1
ATOM 8305 O O . TYR B 1 487 ? -13.219 -1.988 -2.922 1 93.81 487 TYR B O 1
ATOM 8313 N N . ALA B 1 488 ? -11.609 -0.743 -1.973 1 92.69 488 ALA B N 1
ATOM 8314 C CA . ALA B 1 488 ? -10.539 -1.448 -2.674 1 92.69 488 ALA B CA 1
ATOM 8315 C C . ALA B 1 488 ? -10.469 -2.91 -2.244 1 92.69 488 ALA B C 1
ATOM 8317 O O . ALA B 1 488 ? -10.141 -3.785 -3.047 1 92.69 488 ALA B O 1
ATOM 8318 N N . TYR B 1 489 ? -10.773 -3.25 -0.966 1 90.69 489 TYR B N 1
ATOM 8319 C CA . TYR B 1 489 ? -10.812 -4.617 -0.462 1 90.69 489 TYR B CA 1
ATOM 8320 C C . TYR B 1 489 ? -11.859 -5.441 -1.199 1 90.69 489 TYR B C 1
ATOM 8322 O O . TYR B 1 489 ? -11.594 -6.574 -1.613 1 90.69 489 TYR B O 1
ATOM 8330 N N . TRP B 1 490 ? -12.961 -4.828 -1.424 1 87.62 490 TRP B N 1
ATOM 8331 C CA . TRP B 1 490 ? -14.047 -5.52 -2.111 1 87.62 490 TRP B CA 1
ATOM 8332 C C . TRP B 1 490 ? -13.68 -5.801 -3.564 1 87.62 490 TRP B C 1
ATOM 8334 O O . TRP B 1 490 ? -14.242 -6.703 -4.188 1 87.62 490 TRP B O 1
ATOM 8344 N N . HIS B 1 491 ? -12.75 -5.086 -4.039 1 86.56 491 HIS B N 1
ATOM 8345 C CA . HIS B 1 491 ? -12.383 -5.246 -5.445 1 86.56 491 HIS B CA 1
ATOM 8346 C C . HIS B 1 491 ? -11.062 -5.996 -5.586 1 86.56 491 HIS B C 1
ATOM 8348 O O . HIS B 1 491 ? -10.477 -6.023 -6.672 1 86.56 491 HIS B O 1
ATOM 8354 N N . GLY B 1 492 ? -10.523 -6.445 -4.473 1 81.38 492 GLY B N 1
ATOM 8355 C CA . GLY B 1 492 ? -9.352 -7.312 -4.504 1 81.38 492 GLY B CA 1
ATOM 8356 C C . GLY B 1 492 ? -8.055 -6.555 -4.68 1 81.38 492 GLY B C 1
ATOM 8357 O O . GLY B 1 492 ? -7.039 -7.137 -5.07 1 81.38 492 GLY B O 1
ATOM 8358 N N . GLU B 1 493 ? -8.07 -5.27 -4.441 1 88.31 493 GLU B N 1
ATOM 8359 C CA . GLU B 1 493 ? -6.883 -4.438 -4.613 1 88.31 493 GLU B CA 1
ATOM 8360 C C . GLU B 1 493 ? -6.156 -4.234 -3.289 1 88.31 493 GLU B C 1
ATOM 8362 O O . GLU B 1 493 ? -5 -3.803 -3.27 1 88.31 493 GLU B O 1
ATOM 8367 N N . VAL B 1 494 ? -6.867 -4.531 -2.262 1 89.19 494 VAL B N 1
ATOM 8368 C CA . VAL B 1 494 ? -6.309 -4.441 -0.917 1 89.19 494 VAL B CA 1
ATOM 8369 C C . VAL B 1 494 ? -6.562 -5.746 -0.164 1 89.19 494 VAL B C 1
ATOM 8371 O O . VAL B 1 494 ? -7.633 -6.348 -0.296 1 89.19 494 VAL B O 1
ATOM 8374 N N . THR B 1 495 ? -5.609 -6.168 0.634 1 83.75 495 THR B N 1
ATOM 8375 C CA . THR B 1 495 ? -5.746 -7.422 1.364 1 83.75 495 THR B CA 1
ATOM 8376 C C . THR B 1 495 ? -6.594 -7.23 2.617 1 83.75 495 THR B C 1
ATOM 8378 O O . THR B 1 495 ? -6.848 -6.102 3.035 1 83.75 495 THR B O 1
ATOM 8381 N N . PHE B 1 496 ? -6.895 -8.367 3.076 1 84.81 496 PHE B N 1
ATOM 8382 C CA . PHE B 1 496 ? -7.664 -8.359 4.316 1 84.81 496 PHE B CA 1
ATOM 8383 C C . PHE B 1 496 ? -6.863 -7.723 5.445 1 84.81 496 PHE B C 1
ATOM 8385 O O . PHE B 1 496 ? -7.41 -6.953 6.238 1 84.81 496 PHE B O 1
ATOM 8392 N N . GLU B 1 497 ? -5.637 -7.988 5.543 1 83.5 497 GLU B N 1
ATOM 8393 C CA . GLU B 1 497 ? -4.777 -7.434 6.582 1 83.5 497 GLU B CA 1
ATOM 8394 C C . GLU B 1 497 ? -4.672 -5.918 6.461 1 83.5 497 GLU B C 1
ATOM 8396 O O . GLU B 1 497 ? -4.727 -5.199 7.461 1 83.5 497 GLU B O 1
ATOM 8401 N N . GLU B 1 498 ? -4.578 -5.52 5.211 1 88 498 GLU B N 1
ATOM 8402 C CA . GLU B 1 498 ? -4.406 -4.09 4.973 1 88 498 GLU B CA 1
ATOM 8403 C C . GLU B 1 498 ? -5.668 -3.314 5.348 1 88 498 GLU B C 1
ATOM 8405 O O . GLU B 1 498 ? -5.586 -2.225 5.914 1 88 498 GLU B O 1
ATOM 8410 N N . VAL B 1 499 ? -6.801 -3.854 4.969 1 93 499 VAL B N 1
ATOM 8411 C CA . VAL B 1 499 ? -8.047 -3.15 5.273 1 93 499 VAL B CA 1
ATOM 8412 C C . VAL B 1 499 ? -8.289 -3.16 6.781 1 93 499 VAL B C 1
ATOM 8414 O O . VAL B 1 499 ? -8.773 -2.178 7.344 1 93 499 VAL B O 1
ATOM 8417 N N . CYS B 1 500 ? -7.934 -4.242 7.449 1 93.12 500 CYS B N 1
ATOM 8418 C CA . CYS B 1 500 ? -8.062 -4.305 8.898 1 93.12 500 CYS B CA 1
ATOM 8419 C C . CYS B 1 500 ? -7.16 -3.273 9.57 1 93.12 500 CYS B C 1
ATOM 8421 O O . CYS B 1 500 ? -7.598 -2.549 10.469 1 93.12 500 CYS B O 1
ATOM 8423 N N . ARG B 1 501 ? -6.027 -3.201 9.117 1 92.12 501 ARG B N 1
ATOM 8424 C CA . ARG B 1 501 ? -5.07 -2.246 9.672 1 92.12 501 ARG B CA 1
ATOM 8425 C C . ARG B 1 501 ? -5.523 -0.812 9.422 1 92.12 501 ARG B C 1
ATOM 8427 O O . ARG B 1 501 ? -5.422 0.04 10.305 1 92.12 501 ARG B O 1
ATOM 8434 N N . GLY B 1 502 ? -5.938 -0.551 8.164 1 95.38 502 GLY B N 1
ATOM 8435 C CA . GLY B 1 502 ? -6.434 0.777 7.836 1 95.38 502 GLY B CA 1
ATOM 8436 C C . GLY B 1 502 ? -7.625 1.192 8.68 1 95.38 502 GLY B C 1
ATOM 8437 O O . GLY B 1 502 ? -7.684 2.322 9.164 1 95.38 502 GLY B O 1
ATOM 8438 N N . THR B 1 503 ? -8.523 0.263 8.875 1 96.19 503 THR B N 1
ATOM 8439 C CA . THR B 1 503 ? -9.719 0.552 9.664 1 96.19 503 THR B CA 1
ATOM 8440 C C . THR B 1 503 ? -9.359 0.732 11.133 1 96.19 503 THR B C 1
ATOM 8442 O O . THR B 1 503 ? -9.891 1.615 11.805 1 96.19 503 THR B O 1
ATOM 8445 N N . ALA B 1 504 ? -8.469 -0.103 11.594 1 96.19 504 ALA B N 1
ATOM 8446 C CA . ALA B 1 504 ? -7.992 0.04 12.969 1 96.19 504 ALA B CA 1
ATOM 8447 C C . ALA B 1 504 ? -7.344 1.404 13.188 1 96.19 504 ALA B C 1
ATOM 8449 O O . ALA B 1 504 ? -7.598 2.064 14.195 1 96.19 504 ALA B O 1
ATOM 8450 N N . THR B 1 505 ? -6.559 1.772 12.258 1 96.44 505 THR B N 1
ATOM 8451 C CA . THR B 1 505 ? -5.883 3.064 12.352 1 96.44 505 THR B CA 1
ATOM 8452 C C . THR B 1 505 ? -6.898 4.203 12.375 1 96.44 505 THR B C 1
ATOM 8454 O O . THR B 1 505 ? -6.762 5.152 13.148 1 96.44 505 THR B O 1
ATOM 8457 N N . ALA B 1 506 ? -7.859 4.094 11.484 1 97.44 506 ALA B N 1
ATOM 8458 C CA . ALA B 1 506 ? -8.891 5.125 11.438 1 97.44 506 ALA B CA 1
ATOM 8459 C C . ALA B 1 506 ? -9.625 5.234 12.773 1 97.44 506 ALA B C 1
ATOM 8461 O O . ALA B 1 506 ? -9.898 6.34 13.242 1 97.44 506 ALA B O 1
ATOM 8462 N N . LEU B 1 507 ? -9.875 4.145 13.383 1 95.88 507 LEU B N 1
ATOM 8463 C CA . LEU B 1 507 ? -10.562 4.129 14.672 1 95.88 507 LEU B CA 1
ATOM 8464 C C . LEU B 1 507 ? -9.719 4.793 15.75 1 95.88 507 LEU B C 1
ATOM 8466 O O . LEU B 1 507 ? -10.227 5.586 16.547 1 95.88 507 LEU B O 1
ATOM 8470 N N . VAL B 1 508 ? -8.492 4.465 15.742 1 94.94 508 VAL B N 1
ATOM 8471 C CA . VAL B 1 508 ? -7.578 5.043 16.719 1 94.94 508 VAL B CA 1
ATOM 8472 C C . VAL B 1 508 ? -7.508 6.559 16.531 1 94.94 508 VAL B C 1
ATOM 8474 O O . VAL B 1 508 ? -7.543 7.312 17.5 1 94.94 508 VAL B O 1
ATOM 8477 N N . LEU B 1 509 ? -7.41 6.961 15.289 1 94.81 509 LEU B N 1
ATOM 8478 C CA . LEU B 1 509 ? -7.293 8.383 14.984 1 94.81 509 LEU B CA 1
ATOM 8479 C C . LEU B 1 509 ? -8.555 9.133 15.398 1 94.81 509 LEU B C 1
ATOM 8481 O O . LEU B 1 509 ? -8.477 10.219 15.977 1 94.81 509 LEU B O 1
ATOM 8485 N N . HIS B 1 510 ? -9.664 8.562 15.117 1 94.06 510 HIS B N 1
ATOM 8486 C CA . HIS B 1 510 ? -10.914 9.203 15.508 1 94.06 510 HIS B CA 1
ATOM 8487 C C . HIS B 1 510 ? -11.062 9.242 17.031 1 94.06 510 HIS B C 1
ATOM 8489 O O . HIS B 1 510 ? -11.633 10.188 17.578 1 94.06 510 HIS B O 1
ATOM 8495 N N . GLU B 1 511 ? -10.578 8.242 17.656 1 92.62 511 GLU B N 1
ATOM 8496 C CA . GLU B 1 511 ? -10.602 8.25 19.125 1 92.62 511 GLU B CA 1
ATOM 8497 C C . GLU B 1 511 ? -9.773 9.406 19.688 1 92.62 511 GLU B C 1
ATOM 8499 O O . GLU B 1 511 ? -10.156 10.031 20.672 1 92.62 511 GLU B O 1
ATOM 8504 N N . CYS B 1 512 ? -8.672 9.633 19.062 1 89.06 512 CYS B N 1
ATOM 8505 C CA . CYS B 1 512 ? -7.848 10.766 19.484 1 89.06 512 CYS B CA 1
ATOM 8506 C C . CYS B 1 512 ? -8.586 12.078 19.266 1 89.06 512 CYS B C 1
ATOM 8508 O O . CYS B 1 512 ? -8.453 13.008 20.062 1 89.06 512 CYS B O 1
ATOM 8510 N N . GLN B 1 513 ? -9.375 12.148 18.297 1 87.56 513 GLN B N 1
ATOM 8511 C CA . GLN B 1 513 ? -10.055 13.383 17.922 1 87.56 513 GLN B CA 1
ATOM 8512 C C . GLN B 1 513 ? -11.234 13.664 18.844 1 87.56 513 GLN B C 1
ATOM 8514 O O . GLN B 1 513 ? -11.789 14.766 18.844 1 87.56 513 GLN B O 1
ATOM 8519 N N . ARG B 1 514 ? -11.586 12.734 19.641 1 86.69 514 ARG B N 1
ATOM 8520 C CA . ARG B 1 514 ? -12.664 12.922 20.609 1 86.69 514 ARG B CA 1
ATOM 8521 C C . ARG B 1 514 ? -12.336 14.062 21.578 1 86.69 514 ARG B C 1
ATOM 8523 O O . ARG B 1 514 ? -13.227 14.617 22.219 1 86.69 514 ARG B O 1
ATOM 8530 N N . VAL B 1 515 ? -11.109 14.312 21.672 1 80.5 515 VAL B N 1
ATOM 8531 C CA . VAL B 1 515 ? -10.695 15.414 22.531 1 80.5 515 VAL B CA 1
ATOM 8532 C C . VAL B 1 515 ? -11.438 16.688 22.141 1 80.5 515 VAL B C 1
ATOM 8534 O O . VAL B 1 515 ? -11.773 17.516 23 1 80.5 515 VAL B O 1
ATOM 8537 N N . ARG B 1 516 ? -11.742 16.781 20.922 1 77.81 516 ARG B N 1
ATOM 8538 C CA . ARG B 1 516 ? -12.375 18 20.438 1 77.81 516 ARG B CA 1
ATOM 8539 C C . ARG B 1 516 ? -13.875 17.828 20.266 1 77.81 516 ARG B C 1
ATOM 8541 O O . ARG B 1 516 ? -14.656 18.719 20.578 1 77.81 516 ARG B O 1
ATOM 8548 N N . TRP B 1 517 ? -14.336 16.672 19.812 1 83.5 517 TRP B N 1
ATOM 8549 C CA . TRP B 1 517 ? -15.742 16.547 19.438 1 83.5 517 TRP B CA 1
ATOM 8550 C C . TRP B 1 517 ? -16.469 15.562 20.344 1 83.5 517 TRP B C 1
ATOM 8552 O O . TRP B 1 517 ? -17.688 15.383 20.219 1 83.5 517 TRP B O 1
ATOM 8562 N N . GLY B 1 518 ? -15.797 14.898 21.203 1 84.44 518 GLY B N 1
ATOM 8563 C CA . GLY B 1 518 ? -16.438 13.977 22.125 1 84.44 518 GLY B CA 1
ATOM 8564 C C . GLY B 1 518 ? -17.422 13.047 21.469 1 84.44 518 GLY B C 1
ATOM 8565 O O . GLY B 1 518 ? -17.094 12.375 20.484 1 84.44 518 GLY B O 1
ATOM 8566 N N . ARG B 1 519 ? -18.734 13.211 21.766 1 87.25 519 ARG B N 1
ATOM 8567 C CA . ARG B 1 519 ? -19.781 12.312 21.297 1 87.25 519 ARG B CA 1
ATOM 8568 C C . ARG B 1 519 ? -20.125 12.609 19.828 1 87.25 519 ARG B C 1
ATOM 8570 O O . ARG B 1 519 ? -20.75 11.781 19.156 1 87.25 519 ARG B O 1
ATOM 8577 N N . GLY B 1 520 ? -19.688 13.703 19.391 1 86.12 520 GLY B N 1
ATOM 8578 C CA . GLY B 1 520 ? -19.938 14.047 18 1 86.12 520 GLY B CA 1
ATOM 8579 C C . GLY B 1 520 ? -19.312 13.078 17.031 1 86.12 520 GLY B C 1
ATOM 8580 O O . GLY B 1 520 ? -19.75 12.977 15.883 1 86.12 520 GLY B O 1
ATOM 8581 N N . LEU B 1 521 ? -18.359 12.336 17.531 1 90.44 521 LEU B N 1
ATOM 8582 C CA . LEU B 1 521 ? -17.641 11.391 16.688 1 90.44 521 LEU B CA 1
ATOM 8583 C C . LEU B 1 521 ? -18.281 10.008 16.75 1 90.44 521 LEU B C 1
ATOM 8585 O O . LEU B 1 521 ? -17.875 9.094 16.016 1 90.44 521 LEU B O 1
ATOM 8589 N N . ASP B 1 522 ? -19.328 9.844 17.5 1 88.88 522 ASP B N 1
ATOM 8590 C CA . ASP B 1 522 ? -19.922 8.523 17.672 1 88.88 522 ASP B CA 1
ATOM 8591 C C . ASP B 1 522 ? -20.484 8 16.359 1 88.88 522 ASP B C 1
ATOM 8593 O O . ASP B 1 522 ? -20.391 6.812 16.047 1 88.88 522 ASP B O 1
ATOM 8597 N N . GLY B 1 523 ? -21.062 8.867 15.641 1 88.69 523 GLY B N 1
ATOM 8598 C CA . GLY B 1 523 ? -21.609 8.453 14.367 1 88.69 523 GLY B CA 1
ATOM 8599 C C . GLY B 1 523 ? -20.578 7.867 13.43 1 88.69 523 GLY B C 1
ATOM 8600 O O . GLY B 1 523 ? -20.781 6.785 12.867 1 88.69 523 GLY B O 1
ATOM 8601 N N . VAL B 1 524 ? -19.516 8.539 13.328 1 91.88 524 VAL B N 1
ATOM 8602 C CA . VAL B 1 524 ? -18.422 8.125 12.438 1 91.88 524 VAL B CA 1
ATOM 8603 C C . VAL B 1 524 ? -17.812 6.82 12.945 1 91.88 524 VAL B C 1
ATOM 8605 O O . VAL B 1 524 ? -17.562 5.906 12.156 1 91.88 524 VAL B O 1
ATOM 8608 N N . MET B 1 525 ? -17.688 6.715 14.219 1 93 525 MET B N 1
ATOM 8609 C CA . MET B 1 525 ? -17.078 5.527 14.812 1 93 525 MET B CA 1
ATOM 8610 C C . MET B 1 525 ? -17.984 4.32 14.672 1 93 525 MET B C 1
ATOM 8612 O O . MET B 1 525 ? -17.531 3.213 14.391 1 93 525 MET B O 1
ATOM 8616 N N . THR B 1 526 ? -19.203 4.535 14.828 1 92.69 526 THR B N 1
ATOM 8617 C CA . THR B 1 526 ? -20.172 3.445 14.727 1 92.69 526 THR B CA 1
ATOM 8618 C C . THR B 1 526 ? -20.219 2.885 13.305 1 92.69 526 THR B C 1
ATOM 8620 O O . THR B 1 526 ? -20.312 1.67 13.117 1 92.69 526 THR B O 1
ATOM 8623 N N . VAL B 1 527 ? -20.188 3.723 12.383 1 94.12 527 VAL B N 1
ATOM 8624 C CA . VAL B 1 527 ? -20.203 3.275 10.992 1 94.12 527 VAL B CA 1
ATOM 8625 C C . VAL B 1 527 ? -19 2.387 10.719 1 94.12 527 VAL B C 1
ATOM 8627 O O . VAL B 1 527 ? -19.125 1.339 10.078 1 94.12 527 VAL B O 1
ATOM 8630 N N . LEU B 1 528 ? -17.828 2.797 11.156 1 94.94 528 LEU B N 1
ATOM 8631 C CA . LEU B 1 528 ? -16.625 1.998 10.953 1 94.94 528 LEU B CA 1
ATOM 8632 C C . LEU B 1 528 ? -16.75 0.653 11.664 1 94.94 528 LEU B C 1
ATOM 8634 O O . LEU B 1 528 ? -16.344 -0.379 11.109 1 94.94 528 LEU B O 1
ATOM 8638 N N . ARG B 1 529 ? -17.297 0.705 12.828 1 94 529 ARG B N 1
ATOM 8639 C CA . ARG B 1 529 ? -17.484 -0.534 13.578 1 94 529 ARG B CA 1
ATOM 8640 C C . ARG B 1 529 ? -18.469 -1.457 12.867 1 94 529 ARG B C 1
ATOM 8642 O O . ARG B 1 529 ? -18.266 -2.672 12.82 1 94 529 ARG B O 1
ATOM 8649 N N . ASP B 1 530 ? -19.516 -0.868 12.375 1 92.94 530 ASP B N 1
ATOM 8650 C CA . ASP B 1 530 ? -20.484 -1.652 11.617 1 92.94 530 ASP B CA 1
ATOM 8651 C C . ASP B 1 530 ? -19.828 -2.283 10.391 1 92.94 530 ASP B C 1
ATOM 8653 O O . ASP B 1 530 ? -20.109 -3.438 10.062 1 92.94 530 ASP B O 1
ATOM 8657 N N . MET B 1 531 ? -19.031 -1.556 9.797 1 93.19 531 MET B N 1
ATOM 8658 C CA . MET B 1 531 ? -18.328 -2.068 8.617 1 93.19 531 MET B CA 1
ATOM 8659 C C . MET B 1 531 ? -17.406 -3.221 8.984 1 93.19 531 MET B C 1
ATOM 8661 O O . MET B 1 531 ? -17.266 -4.176 8.219 1 93.19 531 MET B O 1
ATOM 8665 N N . VAL B 1 532 ? -16.75 -3.066 10.109 1 92.94 532 VAL B N 1
ATOM 8666 C CA . VAL B 1 532 ? -15.906 -4.145 10.609 1 92.94 532 VAL B CA 1
ATOM 8667 C C . VAL B 1 532 ? -16.734 -5.426 10.75 1 92.94 532 VAL B C 1
ATOM 8669 O O . VAL B 1 532 ? -16.281 -6.504 10.352 1 92.94 532 VAL B O 1
ATOM 8672 N N . GLY B 1 533 ? -17.891 -5.277 11.203 1 88.88 533 GLY B N 1
ATOM 8673 C CA . GLY B 1 533 ? -18.781 -6.422 11.367 1 88.88 533 GLY B CA 1
ATOM 8674 C C . GLY B 1 533 ? -19.266 -6.98 10.047 1 88.88 533 GLY B C 1
ATOM 8675 O O . GLY B 1 533 ? -19.25 -8.195 9.836 1 88.88 533 GLY B O 1
ATOM 8676 N N . ILE B 1 534 ? -19.641 -6.129 9.18 1 89 534 ILE B N 1
ATOM 8677 C CA . ILE B 1 534 ? -20.203 -6.516 7.891 1 89 534 ILE B CA 1
ATOM 8678 C C . ILE B 1 534 ? -19.141 -7.234 7.055 1 89 534 ILE B C 1
ATOM 8680 O O . ILE B 1 534 ? -19.438 -8.234 6.398 1 89 534 ILE B O 1
ATOM 8684 N N . CYS B 1 535 ? -17.906 -6.734 7.113 1 87.81 535 CYS B N 1
ATOM 8685 C CA . CYS B 1 535 ? -16.828 -7.285 6.289 1 87.81 535 CYS B CA 1
ATOM 8686 C C . CYS B 1 535 ? -16.109 -8.414 7.02 1 87.81 535 CYS B C 1
ATOM 8688 O O . CYS B 1 535 ? -15.188 -9.023 6.473 1 87.81 535 CYS B O 1
ATOM 8690 N N . GLY B 1 536 ? -16.5 -8.688 8.258 1 87.44 536 GLY B N 1
ATOM 8691 C CA . GLY B 1 536 ? -15.859 -9.75 9.023 1 87.44 536 GLY B CA 1
ATOM 8692 C C . GLY B 1 536 ? -14.414 -9.453 9.359 1 87.44 536 GLY B C 1
ATOM 8693 O O . GLY B 1 536 ? -13.57 -10.352 9.32 1 87.44 536 GLY B O 1
ATOM 8694 N N . MET B 1 537 ? -14.109 -8.25 9.648 1 90.12 537 MET B N 1
ATOM 8695 C CA . MET B 1 537 ? -12.734 -7.84 9.93 1 90.12 537 MET B CA 1
ATOM 8696 C C . MET B 1 537 ? -12.344 -8.188 11.359 1 90.12 537 MET B C 1
ATOM 8698 O O . MET B 1 537 ? -13.18 -8.156 12.266 1 90.12 537 MET B O 1
ATOM 8702 N N . THR B 1 538 ? -11.102 -8.617 11.5 1 90.5 538 THR B N 1
ATOM 8703 C CA . THR B 1 538 ? -10.492 -8.781 12.82 1 90.5 538 THR B CA 1
ATOM 8704 C C . THR B 1 538 ? -9.539 -7.629 13.125 1 90.5 538 THR B C 1
ATOM 8706 O O . THR B 1 538 ? -8.391 -7.629 12.688 1 90.5 538 THR B O 1
ATOM 8709 N N . ILE B 1 539 ? -10.031 -6.723 13.938 1 91.12 539 ILE B N 1
ATOM 8710 C CA . ILE B 1 539 ? -9.312 -5.457 14.078 1 91.12 539 ILE B CA 1
ATOM 8711 C C . ILE B 1 539 ? -8.461 -5.48 15.344 1 91.12 539 ILE B C 1
ATOM 8713 O O . ILE B 1 539 ? -7.469 -4.754 15.438 1 91.12 539 ILE B O 1
ATOM 8717 N N . LEU B 1 540 ? -8.734 -6.297 16.359 1 91.06 540 LEU B N 1
ATOM 8718 C CA . LEU B 1 540 ? -8.125 -6.246 17.672 1 91.06 540 LEU B CA 1
ATOM 8719 C C . LEU B 1 540 ? -6.625 -6.523 17.594 1 91.06 540 LEU B C 1
ATOM 8721 O O . LEU B 1 540 ? -5.82 -5.805 18.188 1 91.06 540 LEU B O 1
ATOM 8725 N N . PRO B 1 541 ? -6.23 -7.504 16.844 1 87.31 541 PRO B N 1
ATOM 8726 C CA . PRO B 1 541 ? -4.785 -7.742 16.75 1 87.31 541 PRO B CA 1
ATOM 8727 C C . PRO B 1 541 ? -4.031 -6.566 16.125 1 87.31 541 PRO B C 1
ATOM 8729 O O . PRO B 1 541 ? -2.895 -6.289 16.516 1 87.31 541 PRO B O 1
ATOM 8732 N N . TYR B 1 542 ? -4.676 -5.957 15.297 1 88.75 542 TYR B N 1
ATOM 8733 C CA . TYR B 1 542 ? -4.023 -4.832 14.633 1 88.75 542 TYR B CA 1
ATOM 8734 C C . TYR B 1 542 ? -3.99 -3.611 15.547 1 88.75 542 TYR B C 1
ATOM 8736 O O . TYR B 1 542 ? -3.031 -2.838 15.523 1 88.75 542 TYR B O 1
ATOM 8744 N N . LEU B 1 543 ? -4.973 -3.455 16.344 1 91.69 543 LEU B N 1
ATOM 8745 C CA . LEU B 1 543 ? -4.961 -2.393 17.344 1 91.69 543 LEU B CA 1
ATOM 8746 C C . LEU B 1 543 ? -3.83 -2.602 18.344 1 91.69 543 LEU B C 1
ATOM 8748 O O . LEU B 1 543 ? -3.156 -1.645 18.734 1 91.69 543 LEU B O 1
ATOM 8752 N N . SER B 1 544 ? -3.643 -3.801 18.672 1 88.88 544 SER B N 1
ATOM 8753 C CA . SER B 1 544 ? -2.594 -4.133 19.625 1 88.88 544 SER B CA 1
ATOM 8754 C C . SER B 1 544 ? -1.209 -3.846 19.062 1 88.88 544 SER B C 1
ATOM 8756 O O . SER B 1 544 ? -0.294 -3.467 19.797 1 88.88 544 SER B O 1
ATOM 8758 N N . ASN B 1 545 ? -1.125 -3.996 17.859 1 84.19 545 ASN B N 1
ATOM 8759 C CA . ASN B 1 545 ? 0.148 -3.711 17.203 1 84.19 545 ASN B CA 1
ATOM 8760 C C . ASN B 1 545 ? 0.397 -2.209 17.094 1 84.19 545 ASN B C 1
ATOM 8762 O O . ASN B 1 545 ? 1.542 -1.76 17.156 1 84.19 545 ASN B O 1
ATOM 8766 N N . LEU B 1 546 ? -0.688 -1.507 16.812 1 87.12 546 LEU B N 1
ATOM 8767 C CA . LEU B 1 546 ? -0.586 -0.057 16.672 1 87.12 546 LEU B CA 1
ATOM 8768 C C . LEU B 1 546 ? -0.288 0.588 18.031 1 87.12 546 LEU B C 1
ATOM 8770 O O . LEU B 1 546 ? 0.405 1.606 18.094 1 87.12 546 LEU B O 1
ATOM 8774 N N . LEU B 1 547 ? -0.923 -0.022 19.031 1 89.56 547 LEU B N 1
ATOM 8775 C CA . LEU B 1 547 ? -0.792 0.504 20.391 1 89.56 547 LEU B CA 1
ATOM 8776 C C . LEU B 1 547 ? -0.283 -0.571 21.344 1 89.56 547 LEU B C 1
ATOM 8778 O O . LEU B 1 547 ? -1.021 -1.032 22.219 1 89.56 547 LEU B O 1
ATOM 8782 N N . PRO B 1 548 ? 0.959 -0.848 21.297 1 82.5 548 PRO B N 1
ATOM 8783 C CA . PRO B 1 548 ? 1.48 -1.982 22.062 1 82.5 548 PRO B CA 1
ATOM 8784 C C . PRO B 1 548 ? 1.417 -1.754 23.562 1 82.5 548 PRO B C 1
ATOM 8786 O O . PRO B 1 548 ? 1.32 -2.713 24.344 1 82.5 548 PRO B O 1
ATOM 8789 N N . ASP B 1 549 ? 1.395 -0.552 24.094 1 80.88 549 ASP B N 1
ATOM 8790 C CA . ASP B 1 549 ? 1.472 -0.272 25.516 1 80.88 549 ASP B CA 1
ATOM 8791 C C . ASP B 1 549 ? 0.088 0.009 26.094 1 80.88 549 ASP B C 1
ATOM 8793 O O . ASP B 1 549 ? -0.035 0.417 27.25 1 80.88 549 ASP B O 1
ATOM 8797 N N . VAL B 1 550 ? -0.87 -0.278 25.312 1 84.81 550 VAL B N 1
ATOM 8798 C CA . VAL B 1 550 ? -2.217 0.039 25.781 1 84.81 550 VAL B CA 1
ATOM 8799 C C . VAL B 1 550 ? -2.908 -1.231 26.266 1 84.81 550 VAL B C 1
ATOM 8801 O O . VAL B 1 550 ? -2.738 -2.303 25.672 1 84.81 550 VAL B O 1
ATOM 8804 N N . ASP B 1 551 ? -3.645 -1.051 27.297 1 83.88 551 ASP B N 1
ATOM 8805 C CA . ASP B 1 551 ? -4.344 -2.172 27.922 1 83.88 551 ASP B CA 1
ATOM 8806 C C . ASP B 1 551 ? -5.422 -2.729 26.984 1 83.88 551 ASP B C 1
ATOM 8808 O O . ASP B 1 551 ? -6.023 -1.984 26.219 1 83.88 551 ASP B O 1
ATOM 8812 N N . LEU B 1 552 ? -5.688 -3.99 27.156 1 84.44 552 LEU B N 1
ATOM 8813 C CA . LEU B 1 552 ? -6.652 -4.695 26.312 1 84.44 552 LEU B CA 1
ATOM 8814 C C . LEU B 1 552 ? -8.047 -4.094 26.469 1 84.44 552 LEU B C 1
ATOM 8816 O O . LEU B 1 552 ? -8.805 -4.031 25.5 1 84.44 552 LEU B O 1
ATOM 8820 N N . GLY B 1 553 ? -8.297 -3.676 27.688 1 82.38 553 GLY B N 1
ATOM 8821 C CA . GLY B 1 553 ? -9.602 -3.076 27.922 1 82.38 553 GLY B CA 1
ATOM 8822 C C . GLY B 1 553 ? -9.844 -1.836 27.078 1 82.38 553 GLY B C 1
ATOM 8823 O O . GLY B 1 553 ? -10.953 -1.628 26.578 1 82.38 553 GLY B O 1
ATOM 8824 N N . VAL B 1 554 ? -8.859 -1.075 26.922 1 87.5 554 VAL B N 1
ATOM 8825 C CA . VAL B 1 554 ? -8.953 0.144 26.125 1 87.5 554 VAL B CA 1
ATOM 8826 C C . VAL B 1 554 ? -9.117 -0.214 24.641 1 87.5 554 VAL B C 1
ATOM 8828 O O . VAL B 1 554 ? -9.906 0.409 23.938 1 87.5 554 VAL B O 1
ATOM 8831 N N . LEU B 1 555 ? -8.406 -1.204 24.25 1 90.25 555 LEU B N 1
ATOM 8832 C CA . LEU B 1 555 ? -8.477 -1.638 22.859 1 90.25 555 LEU B CA 1
ATOM 8833 C C . LEU B 1 555 ? -9.875 -2.156 22.531 1 90.25 555 LEU B C 1
ATOM 8835 O O . LEU B 1 555 ? -10.414 -1.854 21.453 1 90.25 555 LEU B O 1
ATOM 8839 N N . GLU B 1 556 ? -10.43 -2.889 23.438 1 88.75 556 GLU B N 1
ATOM 8840 C CA . GLU B 1 556 ? -11.766 -3.434 23.234 1 88.75 556 GLU B CA 1
ATOM 8841 C C . GLU B 1 556 ? -12.812 -2.322 23.188 1 88.75 556 GLU B C 1
ATOM 8843 O O . GLU B 1 556 ? -13.797 -2.418 22.453 1 88.75 556 GLU B O 1
ATOM 8848 N N . ALA B 1 557 ? -12.578 -1.328 23.891 1 87.12 557 ALA B N 1
ATOM 8849 C CA . ALA B 1 557 ? -13.484 -0.182 23.891 1 87.12 557 ALA B CA 1
ATOM 8850 C C . ALA B 1 557 ? -13.469 0.528 22.547 1 87.12 557 ALA B C 1
ATOM 8852 O O . ALA B 1 557 ? -14.5 1.008 22.078 1 87.12 557 ALA B O 1
ATOM 8853 N N . ILE B 1 558 ? -12.328 0.593 21.969 1 89.44 558 ILE B N 1
ATOM 8854 C CA . ILE B 1 558 ? -12.18 1.261 20.688 1 89.44 558 ILE B CA 1
ATOM 8855 C C . ILE B 1 558 ? -12.945 0.485 19.609 1 89.44 558 ILE B C 1
ATOM 8857 O O . ILE B 1 558 ? -13.562 1.081 18.734 1 89.44 558 ILE B O 1
ATOM 8861 N N . VAL B 1 559 ? -12.898 -0.856 19.688 1 89.62 559 VAL B N 1
ATOM 8862 C CA . VAL B 1 559 ? -13.586 -1.708 18.719 1 89.62 559 VAL B CA 1
ATOM 8863 C C . VAL B 1 559 ? -15.094 -1.66 18.969 1 89.62 559 VAL B C 1
ATOM 8865 O O . VAL B 1 559 ? -15.883 -1.951 18.062 1 89.62 559 VAL B O 1
ATOM 8868 N N . GLY B 1 560 ? -15.539 -1.204 20.031 1 79.12 560 GLY B N 1
ATOM 8869 C CA . GLY B 1 560 ? -16.953 -1.11 20.359 1 79.12 560 GLY B CA 1
ATOM 8870 C C . GLY B 1 560 ? -17.469 -2.303 21.141 1 79.12 560 GLY B C 1
ATOM 8871 O O . GLY B 1 560 ? -18.672 -2.559 21.172 1 79.12 560 GLY B O 1
ATOM 8872 N N . GLN B 1 561 ? -16.5 -3.186 21.484 1 65 561 GLN B N 1
ATOM 8873 C CA . GLN B 1 561 ? -16.969 -4.324 22.266 1 65 561 GLN B CA 1
ATOM 8874 C C . GLN B 1 561 ? -17.438 -3.887 23.656 1 65 561 GLN B C 1
ATOM 8876 O O . GLN B 1 561 ? -16.781 -3.062 24.297 1 65 561 GLN B O 1
ATOM 8881 N N . ARG B 1 562 ? -18.797 -3.805 23.734 1 51.22 562 ARG B N 1
ATOM 8882 C CA . ARG B 1 562 ? -19.406 -3.443 25.016 1 51.22 562 ARG B CA 1
ATOM 8883 C C . ARG B 1 562 ? -18.906 -4.352 26.125 1 51.22 562 ARG B C 1
ATOM 8885 O O . ARG B 1 562 ? -18.719 -5.555 25.922 1 51.22 562 ARG B O 1
ATOM 8892 N N . PHE B 1 563 ? -18.25 -3.709 27.125 1 38.44 563 PHE B N 1
ATOM 8893 C CA . PHE B 1 563 ? -18.078 -4.379 28.422 1 38.44 563 PHE B CA 1
ATOM 8894 C C . PHE B 1 563 ? -19.438 -4.699 29.031 1 38.44 563 PHE B C 1
ATOM 8896 O O . PHE B 1 563 ? -20.422 -3.986 28.797 1 38.44 563 PHE B O 1
#

Sequence (1126 aa):
MNLRASKACDHCRVSKKRCRPPLPCQNCVSAGVRCIVREKARPLRRRRPRATDEVLPDSYAETRATFIGEKLSKPSSRELVLIAKTDPADYIKELVLNYIYSTYDVILKCALEEPNAISDDGQCTVGFNPPGSICIDTSTVRQLPSIAAAEFVARLSPVHVSYIETLASEILSRVPCHKRYIPVQELVSLNIPLDRICLLLSALGLCCIYPKQTDKNASTYFLGSRYLLKHHAVKPSLDLCIAFYLQHLYLLKTGPDNQDTTALAMAIHTAHDLKINERESADSDTLPARLYLFLYFHDQCCAMGNNTPPLIKTTDYKANVFDRVLEEEPDLRPLFDILVANGLVLEALYGKPCDHNNIYHLEELLGCVSKSARKPMQPFVGLDGSNMNYEVPVQIHMFWARITLRVHRLTLTEDWIPSMSICVRSSQMILLLYFQTYSPITPGSQDHHSLQHKLSAGLPILSMESRMPLTWRQVKRIMTSAFILIYAYWHGEVTFEEVCRGTATALVLHECQRVRWGRGLDGVMTVLRDMVGICGMTILPYLSNLLPDVDLGVLEAIVGQRFMNLRASKACDHCRVSKKRCRPPLPCQNCVSAGVRCIVREKARPLRRRRPRATDEVLPDSYAETRATFIGEKLSKPSSRELVLIAKTDPADYIKELVLNYIYSTYDVILKCALEEPNAISDDGQCTVGFNPPGSICIDTSTVRQLPSIAAAEFVARLSPVHVSYIETLASEILSRVPCHKRYIPVQELVSLNIPLDRICLLLSALGLCCIYPKQTDKNASTYFLGSRYLLKHHAVKPSLDLCIAFYLQHLYLLKTGPDNQDTTALAMAIHTAHDLKINERESADSDTLPARLYLFLYFHDQCCAMGNNTPPLIKTTDYKANVFDRVLEEEPDLRPLFDILVANGLVLEALYGKPCDHNNIYHLEELLGCVSKSARKPMQPFVGLDGSNMNYEVPVQIHMFWARITLRVHRLTLTEDWIPSMSICVRSSQMILLLYFQTYSPITPGSQDHHSLQHKLSAGLPILSMESRMPLTWRQVKRIMTSAFILIYAYWHGEVTFEEVCRGTATALVLHECQRVRWGRGLDGVMTVLRDMVGICGMTILPYLSNLLPDVDLGVLEAIVGQRF

Organism: NCBI:txid138285